Protein AF-0000000077617048 (afdb_homodimer)

Structure (mmCIF, N/CA/C/O backbone):
data_AF-0000000077617048-model_v1
#
loop_
_entity.id
_entity.type
_entity.pdbx_description
1 polymer 'HAT family C-terminal dimerization region'
#
loop_
_atom_site.group_PDB
_atom_site.id
_atom_site.type_symbol
_atom_site.label_atom_id
_atom_site.label_alt_id
_atom_site.label_comp_id
_atom_site.label_asym_id
_atom_site.label_entity_id
_atom_site.label_seq_id
_atom_site.pdbx_PDB_ins_code
_atom_site.Cartn_x
_atom_site.Cartn_y
_atom_site.Cartn_z
_atom_site.occupancy
_atom_site.B_iso_or_equiv
_atom_site.auth_seq_id
_atom_site.auth_comp_id
_atom_site.auth_asym_id
_atom_site.auth_atom_id
_atom_site.pdbx_PDB_model_num
ATOM 1 N N . MET A 1 1 ? -6.98 -63.719 -20.516 1 21.2 1 MET A N 1
ATOM 2 C CA . MET A 1 1 ? -7.555 -62.562 -19.828 1 21.2 1 MET A CA 1
ATOM 3 C C . MET A 1 1 ? -7.117 -62.5 -18.375 1 21.2 1 MET A C 1
ATOM 5 O O . MET A 1 1 ? -7.539 -63.344 -17.562 1 21.2 1 MET A O 1
ATOM 9 N N . VAL A 1 2 ? -5.926 -62.188 -18.203 1 27.78 2 VAL A N 1
ATOM 10 C CA . VAL A 1 2 ? -5.289 -62.406 -16.906 1 27.78 2 VAL A CA 1
ATOM 11 C C . VAL A 1 2 ? -5.996 -61.562 -15.836 1 27.78 2 VAL A C 1
ATOM 13 O O . VAL A 1 2 ? -6.148 -60.375 -15.984 1 27.78 2 VAL A O 1
ATOM 16 N N . SER A 1 3 ? -7.023 -62.188 -15.234 1 29.83 3 SER A N 1
ATOM 17 C CA . SER A 1 3 ? -7.816 -61.625 -14.141 1 29.83 3 SER A CA 1
ATOM 18 C C . SER A 1 3 ? -6.926 -61.062 -13.039 1 29.83 3 SER A C 1
ATOM 20 O O . SER A 1 3 ? -5.906 -61.656 -12.688 1 29.83 3 SER A O 1
ATOM 22 N N . PRO A 1 4 ? -6.859 -59.844 -12.977 1 39.09 4 PRO A N 1
ATOM 23 C CA . PRO A 1 4 ? -6.051 -59.312 -11.875 1 39.09 4 PRO A CA 1
ATOM 24 C C . PRO A 1 4 ? -6.207 -60.125 -10.594 1 39.09 4 PRO A C 1
ATOM 26 O O . PRO A 1 4 ? -7.238 -60.781 -10.383 1 39.09 4 PRO A O 1
ATOM 29 N N . PRO A 1 5 ? -5.113 -60.562 -10.047 1 36.22 5 PRO A N 1
ATOM 30 C CA . PRO A 1 5 ? -5.199 -61.438 -8.859 1 36.22 5 PRO A CA 1
ATOM 31 C C . PRO A 1 5 ? -6.109 -60.844 -7.777 1 36.22 5 PRO A C 1
ATOM 33 O O . PRO A 1 5 ? -6.312 -59.625 -7.723 1 36.22 5 PRO A O 1
ATOM 36 N N . SER A 1 6 ? -6.973 -61.656 -7.129 1 40.34 6 SER A N 1
ATOM 37 C CA . SER A 1 6 ? -7.941 -61.406 -6.074 1 40.34 6 SER A CA 1
ATOM 38 C C . SER A 1 6 ? -7.348 -60.469 -5.004 1 40.34 6 SER A C 1
ATOM 40 O O . SER A 1 6 ? -8.07 -59.719 -4.367 1 40.34 6 SER A O 1
ATOM 42 N N . SER A 1 7 ? -6.059 -60.719 -4.781 1 39.16 7 SER A N 1
ATOM 43 C CA . SER A 1 7 ? -5.402 -59.906 -3.74 1 39.16 7 SER A CA 1
ATOM 44 C C . SER A 1 7 ? -5.391 -58.438 -4.09 1 39.16 7 SER A C 1
ATOM 46 O O . SER A 1 7 ? -5.418 -57.594 -3.201 1 39.16 7 SER A O 1
ATOM 48 N N . PHE A 1 8 ? -5.328 -58.219 -5.367 1 38.06 8 PHE A N 1
ATOM 49 C CA . PHE A 1 8 ? -5.273 -56.875 -5.863 1 38.06 8 PHE A CA 1
ATOM 50 C C . PHE A 1 8 ? -6.613 -56.156 -5.664 1 38.06 8 PHE A C 1
ATOM 52 O O . PHE A 1 8 ? -6.656 -55 -5.227 1 38.06 8 PHE A O 1
ATOM 59 N N . ILE A 1 9 ? -7.648 -56.906 -5.816 1 40.34 9 ILE A N 1
ATOM 60 C CA . ILE A 1 9 ? -8.984 -56.344 -5.656 1 40.34 9 ILE A CA 1
ATOM 61 C C . ILE A 1 9 ? -9.227 -56 -4.188 1 40.34 9 ILE A C 1
ATOM 63 O O . ILE A 1 9 ? -9.758 -54.938 -3.879 1 40.34 9 ILE A O 1
ATOM 67 N N . ASN A 1 10 ? -8.766 -56.812 -3.332 1 40.56 10 ASN A N 1
ATOM 68 C CA . ASN A 1 10 ? -8.969 -56.562 -1.907 1 40.56 10 ASN A CA 1
ATOM 69 C C . ASN A 1 10 ? -8.195 -55.344 -1.436 1 40.56 10 ASN A C 1
ATOM 71 O O . ASN A 1 10 ? -8.688 -54.562 -0.617 1 40.56 10 ASN A O 1
ATOM 75 N N . ALA A 1 11 ? -7.051 -55.188 -2.041 1 38.06 11 ALA A N 1
ATOM 76 C CA . ALA A 1 11 ? -6.238 -54.031 -1.621 1 38.06 11 ALA A CA 1
ATOM 77 C C . ALA A 1 11 ? -6.848 -52.719 -2.1 1 38.06 11 ALA A C 1
ATOM 79 O O . ALA A 1 11 ? -6.855 -51.75 -1.366 1 38.06 11 ALA A O 1
ATOM 80 N N . ILE A 1 12 ? -7.398 -52.812 -3.252 1 40.38 12 ILE A N 1
ATOM 81 C CA . ILE A 1 12 ? -8.031 -51.594 -3.787 1 40.38 12 ILE A CA 1
ATOM 82 C C . ILE A 1 12 ? -9.297 -51.281 -2.988 1 40.38 12 ILE A C 1
ATOM 84 O O . ILE A 1 12 ? -9.547 -50.125 -2.645 1 40.38 12 ILE A O 1
ATOM 88 N N . ASP A 1 13 ? -10.086 -52.312 -2.727 1 38.06 13 ASP A N 1
ATOM 89 C CA . ASP A 1 13 ? -11.281 -52.094 -1.919 1 38.06 13 ASP A CA 1
ATOM 90 C C . ASP A 1 13 ? -10.922 -51.531 -0.548 1 38.06 13 ASP A C 1
ATOM 92 O O . ASP A 1 13 ? -11.609 -50.625 -0.044 1 38.06 13 ASP A O 1
ATOM 96 N N . SER A 1 14 ? -9.844 -52 -0.03 1 37.72 14 SER A N 1
ATOM 97 C CA . SER A 1 14 ? -9.375 -51.5 1.256 1 37.72 14 SER A CA 1
ATOM 98 C C . SER A 1 14 ? -8.891 -50.062 1.139 1 37.72 14 SER A C 1
ATOM 100 O O . SER A 1 14 ? -9.172 -49.25 2.01 1 37.72 14 SER A O 1
ATOM 102 N N . MET A 1 15 ? -8.18 -49.875 0.098 1 35.16 15 MET A N 1
ATOM 103 C CA . MET A 1 15 ? -7.637 -48.531 -0.108 1 35.16 15 MET A CA 1
ATOM 104 C C . MET A 1 15 ? -8.75 -47.562 -0.433 1 35.16 15 MET A C 1
ATOM 106 O O . MET A 1 15 ? -8.742 -46.438 0.061 1 35.16 15 MET A O 1
ATOM 110 N N . LEU A 1 16 ? -9.57 -48 -1.354 1 36.91 16 LEU A N 1
ATOM 111 C CA . LEU A 1 16 ? -10.727 -47.156 -1.643 1 36.91 16 LEU A CA 1
ATOM 112 C C . LEU A 1 16 ? -11.57 -46.938 -0.391 1 36.91 16 LEU A C 1
ATOM 114 O O . LEU A 1 16 ? -12.156 -45.875 -0.205 1 36.91 16 LEU A O 1
ATOM 118 N N . SER A 1 17 ? -11.695 -48 0.33 1 33.28 17 SER A N 1
ATOM 119 C CA . SER A 1 17 ? -12.352 -47.875 1.627 1 33.28 17 SER A CA 1
ATOM 120 C C . SER A 1 17 ? -11.539 -47 2.578 1 33.28 17 SER A C 1
ATOM 122 O O . SER A 1 17 ? -12.102 -46.344 3.459 1 33.28 17 SER A O 1
ATOM 124 N N . ALA A 1 18 ? -10.219 -47.156 2.422 1 32.25 18 ALA A N 1
ATOM 125 C CA . ALA A 1 18 ? -9.328 -46.375 3.305 1 32.25 18 ALA A CA 1
ATOM 126 C C . ALA A 1 18 ? -9.266 -44.906 2.895 1 32.25 18 ALA A C 1
ATOM 128 O O . ALA A 1 18 ? -8.938 -44.062 3.711 1 32.25 18 ALA A O 1
ATOM 129 N N . ARG A 1 19 ? -9.188 -44.719 1.58 1 31.53 19 ARG A N 1
ATOM 130 C CA . ARG A 1 19 ? -9.086 -43.312 1.154 1 31.53 19 ARG A CA 1
ATOM 131 C C . ARG A 1 19 ? -10.266 -42.5 1.671 1 31.53 19 ARG A C 1
ATOM 133 O O . ARG A 1 19 ? -10.328 -41.281 1.446 1 31.53 19 ARG A O 1
ATOM 140 N N . ARG A 1 20 ? -11.258 -43.219 1.871 1 32.5 20 ARG A N 1
ATOM 141 C CA . ARG A 1 20 ? -12.297 -42.375 2.463 1 32.5 20 ARG A CA 1
ATOM 142 C C . ARG A 1 20 ? -11.812 -41.75 3.756 1 32.5 20 ARG A C 1
ATOM 144 O O . ARG A 1 20 ? -12.602 -41.156 4.496 1 32.5 20 ARG A O 1
ATOM 151 N N . THR A 1 21 ? -10.75 -42.406 4.18 1 28.16 21 THR A N 1
ATOM 152 C CA . THR A 1 21 ? -10.453 -41.75 5.445 1 28.16 21 THR A CA 1
ATOM 153 C C . THR A 1 21 ? -9.93 -40.344 5.207 1 28.16 21 THR A C 1
ATOM 155 O O . THR A 1 21 ? -8.867 -40.156 4.605 1 28.16 21 THR A O 1
ATOM 158 N N . PRO A 1 22 ? -10.727 -39.531 4.852 1 29.69 22 PRO A N 1
ATOM 159 C CA . PRO A 1 22 ? -10.414 -38.094 4.859 1 29.69 22 PRO A CA 1
ATOM 160 C C . PRO A 1 22 ? -9.297 -37.75 5.84 1 29.69 22 PRO A C 1
ATOM 162 O O . PRO A 1 22 ? -9.039 -38.5 6.785 1 29.69 22 PRO A O 1
ATOM 165 N N . ASP A 1 23 ? -8.289 -37.094 5.398 1 30.52 23 ASP A N 1
ATOM 166 C CA . ASP A 1 23 ? -7.508 -36.562 6.508 1 30.52 23 ASP A CA 1
ATOM 167 C C . ASP A 1 23 ? -8.328 -36.531 7.793 1 30.52 23 ASP A C 1
ATOM 169 O O . ASP A 1 23 ? -9.422 -35.969 7.82 1 30.52 23 ASP A O 1
ATOM 173 N N . PRO A 1 24 ? -8.312 -37.625 8.492 1 35 24 PRO A N 1
ATOM 174 C CA . PRO A 1 24 ? -9.102 -37.875 9.695 1 35 24 PRO A CA 1
ATOM 175 C C . PRO A 1 24 ? -9.461 -36.594 10.453 1 35 24 PRO A C 1
ATOM 177 O O . PRO A 1 24 ? -10.445 -36.594 11.195 1 35 24 PRO A O 1
ATOM 180 N N . LEU A 1 25 ? -8.477 -35.812 10.57 1 37.59 25 LEU A N 1
ATOM 181 C CA . LEU A 1 25 ? -8.781 -34.625 11.391 1 37.59 25 LEU A CA 1
ATOM 182 C C . LEU A 1 25 ? -9.727 -33.688 10.656 1 37.59 25 LEU A C 1
ATOM 184 O O . LEU A 1 25 ? -10.289 -32.781 11.266 1 37.59 25 LEU A O 1
ATOM 188 N N . GLN A 1 26 ? -9.711 -33.656 9.266 1 43.72 26 GLN A N 1
ATOM 189 C CA . GLN A 1 26 ? -10.609 -32.75 8.57 1 43.72 26 GLN A CA 1
ATOM 190 C C . GLN A 1 26 ? -11.742 -33.5 7.879 1 43.72 26 GLN A C 1
ATOM 192 O O . GLN A 1 26 ? -11.578 -33.969 6.75 1 43.72 26 GLN A O 1
ATOM 197 N N . PHE A 1 27 ? -12.555 -34.156 8.523 1 51.06 27 PHE A N 1
ATOM 198 C CA . PHE A 1 27 ? -13.711 -34.781 7.875 1 51.06 27 PHE A CA 1
ATOM 199 C C . PHE A 1 27 ? -14.844 -33.781 7.738 1 51.06 27 PHE A C 1
ATOM 201 O O . PHE A 1 27 ? -14.945 -32.844 8.531 1 51.06 27 PHE A O 1
ATOM 208 N N . ASP A 1 28 ? -15.484 -33.688 6.684 1 56.53 28 ASP A N 1
ATOM 209 C CA . ASP A 1 28 ? -16.688 -32.875 6.484 1 56.53 28 ASP A CA 1
ATOM 210 C C . ASP A 1 28 ? -17.844 -33.406 7.344 1 56.53 28 ASP A C 1
ATOM 212 O O . ASP A 1 28 ? -18.266 -34.562 7.191 1 56.53 28 ASP A O 1
ATOM 216 N N . ILE A 1 29 ? -18.234 -32.594 8.281 1 67.69 29 ILE A N 1
ATOM 217 C CA . ILE A 1 29 ? -19.297 -32.938 9.234 1 67.69 29 ILE A CA 1
ATOM 218 C C . ILE A 1 29 ? -20.562 -33.281 8.477 1 67.69 29 ILE A C 1
ATOM 220 O O . ILE A 1 29 ? -21.328 -34.156 8.914 1 67.69 29 ILE A O 1
ATOM 224 N N . ASN A 1 30 ? -20.641 -32.781 7.23 1 67.31 30 ASN A N 1
ATOM 225 C CA . ASN A 1 30 ? -21.859 -32.969 6.449 1 67.31 30 ASN A CA 1
ATOM 226 C C . ASN A 1 30 ? -21.969 -34.438 5.98 1 67.31 30 ASN A C 1
ATOM 228 O O . ASN A 1 30 ? -23.078 -34.906 5.672 1 67.31 30 ASN A O 1
ATOM 232 N N . SER A 1 31 ? -20.984 -35.031 5.984 1 71.5 31 SER A N 1
ATOM 233 C CA . SER A 1 31 ? -21 -36.406 5.535 1 71.5 31 SER A CA 1
ATOM 234 C C . SER A 1 31 ? -21.531 -37.344 6.629 1 71.5 31 SER A C 1
ATOM 236 O O . SER A 1 31 ? -21.953 -38.469 6.344 1 71.5 31 SER A O 1
ATOM 238 N N . TYR A 1 32 ? -21.562 -36.812 7.797 1 74.31 32 TYR A N 1
ATOM 239 C CA . TYR A 1 32 ? -21.859 -37.688 8.922 1 74.31 32 TYR A CA 1
ATOM 240 C C . TYR A 1 32 ? -23.094 -37.188 9.672 1 74.31 32 TYR A C 1
ATOM 242 O O . TYR A 1 32 ? -23.75 -37.969 10.375 1 74.31 32 TYR A O 1
ATOM 250 N N . LEU A 1 33 ? -23.312 -35.906 9.484 1 74.5 33 LEU A N 1
ATOM 251 C CA . LEU A 1 33 ? -24.5 -35.312 10.102 1 74.5 33 LEU A CA 1
ATOM 252 C C . LEU A 1 33 ? -25.438 -34.719 9.039 1 74.5 33 LEU A C 1
ATOM 254 O O . LEU A 1 33 ? -24.984 -34.219 8.016 1 74.5 33 LEU A O 1
ATOM 258 N N . SER A 1 34 ? -26.719 -34.969 9.078 1 75.62 34 SER A N 1
ATOM 259 C CA . SER A 1 34 ? -27.734 -34.25 8.297 1 75.62 34 SER A CA 1
ATOM 260 C C . SER A 1 34 ? -28.188 -32.969 9 1 75.62 34 SER A C 1
ATOM 262 O O . SER A 1 34 ? -28.406 -32.969 10.211 1 75.62 34 SER A O 1
ATOM 264 N N . LYS A 1 35 ? -28.281 -31.891 8.289 1 64.31 35 LYS A N 1
ATOM 265 C CA . LYS A 1 35 ? -28.625 -30.594 8.852 1 64.31 35 LYS A CA 1
ATOM 266 C C . LYS A 1 35 ? -30.047 -30.594 9.422 1 64.31 35 LYS A C 1
ATOM 268 O O . LYS A 1 35 ? -31 -30.969 8.734 1 64.31 35 LYS A O 1
ATOM 273 N N . SER A 1 36 ? -30.203 -30.672 10.68 1 63.06 36 SER A N 1
ATOM 274 C CA . SER A 1 36 ? -31.547 -30.578 11.234 1 63.06 36 SER A CA 1
ATOM 275 C C . SER A 1 36 ? -31.766 -29.25 11.945 1 63.06 36 SER A C 1
ATOM 277 O O . SER A 1 36 ? -32.906 -28.844 12.203 1 63.06 36 SER A O 1
ATOM 279 N N . GLY A 1 37 ? -30.594 -28.344 12.258 1 57.47 37 GLY A N 1
ATOM 280 C CA . GLY A 1 37 ? -30.656 -27.078 12.961 1 57.47 37 GLY A CA 1
ATOM 281 C C . GLY A 1 37 ? -29.328 -26.328 12.938 1 57.47 37 GLY A C 1
ATOM 282 O O . GLY A 1 37 ? -28.375 -26.75 12.297 1 57.47 37 GLY A O 1
ATOM 283 N N . VAL A 1 38 ? -29.172 -25.016 13.531 1 61.41 38 VAL A N 1
ATOM 284 C CA . VAL A 1 38 ? -28.062 -24.062 13.453 1 61.41 38 VAL A CA 1
ATOM 285 C C . VAL A 1 38 ? -26.828 -24.656 14.141 1 61.41 38 VAL A C 1
ATOM 287 O O . VAL A 1 38 ? -25.703 -24.453 13.688 1 61.41 38 VAL A O 1
ATOM 290 N N . LYS A 1 39 ? -26.938 -25.5 15.211 1 69.81 39 LYS A N 1
ATOM 291 C CA . LYS A 1 39 ? -25.781 -25.875 16.016 1 69.81 39 LYS A CA 1
ATOM 292 C C . LYS A 1 39 ? -25.719 -27.391 16.203 1 69.81 39 LYS A C 1
ATOM 294 O O . LYS A 1 39 ? -24.766 -27.906 16.781 1 69.81 39 LYS A O 1
ATOM 299 N N . LYS A 1 40 ? -26.719 -28.094 15.633 1 72.44 40 LYS A N 1
ATOM 300 C CA . LYS A 1 40 ? -26.75 -29.547 15.781 1 72.44 40 LYS A CA 1
ATOM 301 C C . LYS A 1 40 ? -27.156 -30.234 14.469 1 72.44 40 LYS A C 1
ATOM 303 O O . LYS A 1 40 ? -27.828 -29.625 13.633 1 72.44 40 LYS A O 1
ATOM 308 N N . GLY A 1 41 ? -26.578 -31.297 14.242 1 77 41 GLY A N 1
ATOM 309 C CA . GLY A 1 41 ? -26.969 -32.188 13.148 1 77 41 GLY A CA 1
ATOM 310 C C . GLY A 1 41 ? -27.375 -33.562 13.617 1 77 41 GLY A C 1
ATOM 311 O O . GLY A 1 41 ? -27.109 -33.938 14.766 1 77 41 GLY A O 1
ATOM 312 N N . LYS A 1 42 ? -28.156 -34.188 12.836 1 81.19 42 LYS A N 1
ATOM 313 C CA . LYS A 1 42 ? -28.547 -35.562 13.109 1 81.19 42 LYS A CA 1
ATOM 314 C C . LYS A 1 42 ? -27.547 -36.562 12.508 1 81.19 42 LYS A C 1
ATOM 316 O O . LYS A 1 42 ? -27.188 -36.438 11.336 1 81.19 42 LYS A O 1
ATOM 321 N N . CYS A 1 43 ? -27.047 -37.438 13.328 1 77.62 43 CYS A N 1
ATOM 322 C CA . CYS A 1 43 ? -26.125 -38.438 12.859 1 77.62 43 CYS A CA 1
ATOM 323 C C . CYS A 1 43 ? -26.766 -39.312 11.789 1 77.62 43 CYS A C 1
ATOM 325 O O . CYS A 1 43 ? -27.859 -39.844 11.984 1 77.62 43 CYS A O 1
ATOM 327 N N . ARG A 1 44 ? -26.141 -39.438 10.773 1 78.25 44 ARG A N 1
ATOM 328 C CA . ARG A 1 44 ? -26.688 -40.188 9.641 1 78.25 44 ARG A CA 1
ATOM 329 C C . ARG A 1 44 ? -26.781 -41.656 9.953 1 78.25 44 ARG A C 1
ATOM 331 O O . ARG A 1 44 ? -27.516 -42.406 9.289 1 78.25 44 ARG A O 1
ATOM 338 N N . VAL A 1 45 ? -26.188 -42.062 10.969 1 79.44 45 VAL A N 1
ATOM 339 C CA . VAL A 1 45 ? -26.203 -43.469 11.344 1 79.44 45 VAL A CA 1
ATOM 340 C C . VAL A 1 45 ? -27.25 -43.719 12.43 1 79.44 45 VAL A C 1
ATOM 342 O O . VAL A 1 45 ? -28.172 -44.531 12.25 1 79.44 45 VAL A O 1
ATOM 345 N N . CYS A 1 46 ? -27.219 -43.094 13.562 1 78.12 46 CYS A N 1
ATOM 346 C CA . CYS A 1 46 ? -28.094 -43.406 14.688 1 78.12 46 CYS A CA 1
ATOM 347 C C . CYS A 1 46 ? -29.203 -42.344 14.797 1 78.12 46 CYS A C 1
ATOM 349 O O . CYS A 1 46 ? -30.078 -42.469 15.656 1 78.12 46 CYS A O 1
ATOM 351 N N . ARG A 1 47 ? -29.234 -41.25 13.953 1 78.88 47 ARG A N 1
ATOM 352 C CA . ARG A 1 47 ? -30.25 -40.219 13.82 1 78.88 47 ARG A CA 1
ATOM 353 C C . ARG A 1 47 ? -30.375 -39.406 15.102 1 78.88 47 ARG A C 1
ATOM 355 O O . ARG A 1 47 ? -31.344 -38.688 15.289 1 78.88 47 ARG A O 1
ATOM 362 N N . ARG A 1 48 ? -29.406 -39.531 16 1 79.94 48 ARG A N 1
ATOM 363 C CA . ARG A 1 48 ? -29.391 -38.719 17.219 1 79.94 48 ARG A CA 1
ATOM 364 C C . ARG A 1 48 ? -28.828 -37.344 16.953 1 79.94 48 ARG A C 1
ATOM 366 O O . ARG A 1 48 ? -28.047 -37.156 16.031 1 79.94 48 ARG A O 1
ATOM 373 N N . ASP A 1 49 ? -29.188 -36.406 17.781 1 80 49 ASP A N 1
ATOM 374 C CA . ASP A 1 49 ? -28.703 -35.031 17.672 1 80 49 ASP A CA 1
ATOM 375 C C . ASP A 1 49 ? -27.281 -34.938 18.188 1 80 49 ASP A C 1
ATOM 377 O O . ASP A 1 49 ? -26.969 -35.344 19.297 1 80 49 ASP A O 1
ATOM 381 N N . VAL A 1 50 ? -26.312 -34.469 17.266 1 78.19 50 VAL A N 1
ATOM 382 C CA . VAL A 1 50 ? -24.906 -34.25 17.578 1 78.19 50 VAL A CA 1
ATOM 383 C C . VAL A 1 50 ? -24.516 -32.812 17.266 1 78.19 50 VAL A C 1
ATOM 385 O O . VAL A 1 50 ? -24.891 -32.281 16.234 1 78.19 50 VAL A O 1
ATOM 388 N N . PRO A 1 51 ? -23.891 -32.156 18.266 1 75.06 51 PRO A N 1
ATOM 389 C CA . PRO A 1 51 ? -23.422 -30.797 17.984 1 75.06 51 PRO A CA 1
ATOM 390 C C . PRO A 1 51 ? -22.516 -30.734 16.75 1 75.06 51 PRO A C 1
ATOM 392 O O . PRO A 1 51 ? -21.719 -31.625 16.516 1 75.06 51 PRO A O 1
ATOM 395 N N . TRP A 1 52 ? -22.719 -29.734 15.945 1 71 52 TRP A N 1
ATOM 396 C CA . TRP A 1 52 ? -22.062 -29.562 14.656 1 71 52 TRP A CA 1
ATOM 397 C C . TRP A 1 52 ? -20.625 -29.109 14.844 1 71 52 TRP A C 1
ATOM 399 O O . TRP A 1 52 ? -20.25 -28.016 14.438 1 71 52 TRP A O 1
ATOM 409 N N . VAL A 1 53 ? -19.891 -29.844 15.672 1 72.06 53 VAL A N 1
ATOM 410 C CA . VAL A 1 53 ? -18.469 -29.688 15.977 1 72.06 53 VAL A CA 1
ATOM 411 C C . VAL A 1 53 ? -17.75 -31 15.742 1 72.06 53 VAL A C 1
ATOM 413 O O . VAL A 1 53 ? -18.219 -32.062 16.141 1 72.06 53 VAL A O 1
ATOM 416 N N . ARG A 1 54 ? -16.656 -31 15.156 1 67.19 54 ARG A N 1
ATOM 417 C CA . ARG A 1 54 ? -15.922 -32.188 14.742 1 67.19 54 ARG A CA 1
ATOM 418 C C . ARG A 1 54 ? -15.578 -33.062 15.945 1 67.19 54 ARG A C 1
ATOM 420 O O . ARG A 1 54 ? -15.734 -34.281 15.891 1 67.19 54 ARG A O 1
ATOM 427 N N . GLU A 1 55 ? -15.117 -32.281 16.984 1 69 55 GLU A N 1
ATOM 428 C CA . GLU A 1 55 ? -14.719 -33 18.188 1 69 55 GLU A CA 1
ATOM 429 C C . GLU A 1 55 ? -15.898 -33.781 18.766 1 69 55 GLU A C 1
ATOM 431 O O . GLU A 1 55 ? -15.742 -34.906 19.234 1 69 55 GLU A O 1
ATOM 436 N N . ARG A 1 56 ? -16.938 -33.219 18.672 1 75 56 ARG A N 1
ATOM 437 C CA . ARG A 1 56 ? -18.141 -33.812 19.234 1 75 56 ARG A CA 1
ATOM 438 C C . ARG A 1 56 ? -18.656 -34.938 18.328 1 75 56 ARG A C 1
ATOM 440 O O . ARG A 1 56 ? -19.188 -35.938 18.828 1 75 56 ARG A O 1
ATOM 447 N N . VAL A 1 57 ? -18.359 -34.812 17.078 1 75.75 57 VAL A N 1
ATOM 448 C CA . VAL A 1 57 ? -18.719 -35.875 16.141 1 75.75 57 VAL A CA 1
ATOM 449 C C . VAL A 1 57 ? -17.844 -37.094 16.359 1 75.75 57 VAL A C 1
ATOM 451 O O . VAL A 1 57 ? -18.328 -38.219 16.422 1 75.75 57 VAL A O 1
ATOM 454 N N . ILE A 1 58 ? -16.625 -36.781 16.562 1 74.19 58 ILE A N 1
ATOM 455 C CA . ILE A 1 58 ? -15.688 -37.844 16.812 1 74.19 58 ILE A CA 1
ATOM 456 C C . ILE A 1 58 ? -16.078 -38.594 18.109 1 74.19 58 ILE A C 1
ATOM 458 O O . ILE A 1 58 ? -16.156 -39.812 18.141 1 74.19 58 ILE A O 1
ATOM 462 N N . SER A 1 59 ? -16.281 -37.781 19.141 1 77.69 59 SER A N 1
ATOM 463 C CA . SER A 1 59 ? -16.656 -38.344 20.438 1 77.69 59 SER A CA 1
ATOM 464 C C . SER A 1 59 ? -17.953 -39.125 20.344 1 77.69 59 SER A C 1
ATOM 466 O O . SER A 1 59 ? -18.078 -40.219 20.953 1 77.69 59 SER A O 1
ATOM 468 N N . HIS A 1 60 ? -18.766 -38.656 19.562 1 79.19 60 HIS A N 1
ATOM 469 C CA . HIS A 1 60 ? -20.062 -39.312 19.375 1 79.19 60 HIS A CA 1
ATOM 470 C C . HIS A 1 60 ? -19.906 -40.625 18.625 1 79.19 60 HIS A C 1
ATOM 472 O O . HIS A 1 60 ? -20.484 -41.656 19.031 1 79.19 60 HIS A O 1
ATOM 478 N N . LYS A 1 61 ? -19.156 -40.594 17.625 1 77.75 61 LYS A N 1
ATOM 479 C CA . LYS A 1 61 ? -19.031 -41.75 16.75 1 77.75 61 LYS A CA 1
ATOM 480 C C . LYS A 1 61 ? -18.234 -42.875 17.438 1 77.75 61 LYS A C 1
ATOM 482 O O . LYS A 1 61 ? -18.453 -44.062 17.156 1 77.75 61 LYS A O 1
ATOM 487 N N . VAL A 1 62 ? -17.328 -42.438 18.375 1 77.62 62 VAL A N 1
ATOM 488 C CA . VAL A 1 62 ? -16.547 -43.406 19.125 1 77.62 62 VAL A CA 1
ATOM 489 C C . VAL A 1 62 ? -17.359 -43.938 20.297 1 77.62 62 VAL A C 1
ATOM 491 O O . VAL A 1 62 ? -17.156 -45.062 20.75 1 77.62 62 VAL A O 1
ATOM 494 N N . SER A 1 63 ? -18.219 -43.125 20.781 1 75.12 63 SER A N 1
ATOM 495 C CA . SER A 1 63 ? -18.984 -43.5 21.969 1 75.12 63 SER A CA 1
ATOM 496 C C . SER A 1 63 ? -20.016 -44.594 21.656 1 75.12 63 SER A C 1
ATOM 498 O O . SER A 1 63 ? -20.359 -44.812 20.484 1 75.12 63 SER A O 1
ATOM 500 N N . ASN A 1 64 ? -20.375 -45.344 22.562 1 72.19 64 ASN A N 1
ATOM 501 C CA . ASN A 1 64 ? -21.359 -46.406 22.438 1 72.19 64 ASN A CA 1
ATOM 502 C C . ASN A 1 64 ? -22.75 -45.844 22.156 1 72.19 64 ASN A C 1
ATOM 504 O O . ASN A 1 64 ? -23.703 -46.594 21.953 1 72.19 64 ASN A O 1
ATOM 508 N N . ASN A 1 65 ? -22.953 -44.594 22.062 1 74.12 65 ASN A N 1
ATOM 509 C CA . ASN A 1 65 ? -24.25 -43.969 21.828 1 74.12 65 ASN A CA 1
ATOM 510 C C . ASN A 1 65 ? -24.594 -43.938 20.328 1 74.12 65 ASN A C 1
ATOM 512 O O . ASN A 1 65 ? -25.734 -43.656 19.969 1 74.12 65 ASN A O 1
ATOM 516 N N . CYS A 1 66 ? -23.625 -43.906 19.422 1 75.25 66 CYS A N 1
ATOM 517 C CA . CYS A 1 66 ? -23.891 -44 17.984 1 75.25 66 CYS A CA 1
ATOM 518 C C . CYS A 1 66 ? -24.188 -45.438 17.562 1 75.25 66 CYS A C 1
ATOM 520 O O . CYS A 1 66 ? -23.297 -46.125 17.109 1 75.25 66 CYS A O 1
ATOM 522 N N . GLU A 1 67 ? -25.422 -45.75 17.797 1 76.81 67 GLU A N 1
ATOM 523 C CA . GLU A 1 67 ? -25.891 -47.094 17.516 1 76.81 67 GLU A CA 1
ATOM 524 C C . GLU A 1 67 ? -26 -47.344 16.016 1 76.81 67 GLU A C 1
ATOM 526 O O . GLU A 1 67 ? -26.562 -46.531 15.289 1 76.81 67 GLU A O 1
ATOM 531 N N . GLY A 1 68 ? -25.406 -48.469 15.414 1 75.06 68 GLY A N 1
ATOM 532 C CA . GLY A 1 68 ? -25.5 -48.875 14.016 1 75.06 68 GLY A CA 1
ATOM 533 C C . GLY A 1 68 ? -24.234 -48.531 13.227 1 75.06 68 GLY A C 1
ATOM 534 O O . GLY A 1 68 ? -24.188 -48.75 12.016 1 75.06 68 GLY A O 1
ATOM 535 N N . ILE A 1 69 ? -23.281 -47.844 13.891 1 74.31 69 ILE A N 1
ATOM 536 C CA . ILE A 1 69 ? -22.031 -47.531 13.203 1 74.31 69 ILE A CA 1
ATOM 537 C C . ILE A 1 69 ? -21.266 -48.812 12.906 1 74.31 69 ILE A C 1
ATOM 539 O O . ILE A 1 69 ? -21.297 -49.75 13.703 1 74.31 69 ILE A O 1
ATOM 543 N N . SER A 1 70 ? -20.859 -48.938 11.703 1 74.19 70 SER A N 1
ATOM 544 C CA . SER A 1 70 ? -20.094 -50.125 11.328 1 74.19 70 SER A CA 1
ATOM 545 C C . SER A 1 70 ? -18.766 -50.188 12.078 1 74.19 70 SER A C 1
ATOM 547 O O . SER A 1 70 ? -18.203 -49.156 12.453 1 74.19 70 SER A O 1
ATOM 549 N N . GLU A 1 71 ? -18.203 -51.281 12.422 1 68.75 71 GLU A N 1
ATOM 550 C CA . GLU A 1 71 ? -16.953 -51.469 13.141 1 68.75 71 GLU A CA 1
ATOM 551 C C . GLU A 1 71 ? -15.797 -50.781 12.438 1 68.75 71 GLU A C 1
ATOM 553 O O . GLU A 1 71 ? -14.906 -50.219 13.086 1 68.75 71 GLU A O 1
ATOM 558 N N . ASN A 1 72 ? -15.922 -50.75 11.227 1 63.44 72 ASN A N 1
ATOM 559 C CA . ASN A 1 72 ? -14.875 -50.094 10.453 1 63.44 72 ASN A CA 1
ATOM 560 C C . ASN A 1 72 ? -14.922 -48.562 10.617 1 63.44 72 ASN A C 1
ATOM 562 O O . ASN A 1 72 ? -13.883 -47.906 10.766 1 63.44 72 ASN A O 1
ATOM 566 N N . GLU A 1 73 ? -16.109 -48.031 10.531 1 70.56 73 GLU A N 1
ATOM 567 C CA . GLU A 1 73 ? -16.25 -46.594 10.758 1 70.56 73 GLU A CA 1
ATOM 568 C C . GLU A 1 73 ? -15.891 -46.219 12.195 1 70.56 73 GLU A C 1
ATOM 570 O O . GLU A 1 73 ? -15.25 -45.188 12.438 1 70.56 73 GLU A O 1
ATOM 575 N N . LYS A 1 74 ? -16.234 -47.031 13 1 73.69 74 LYS A N 1
ATOM 576 C CA . LYS A 1 74 ? -15.875 -46.844 14.406 1 73.69 74 LYS A CA 1
ATOM 577 C C . LYS A 1 74 ? -14.367 -46.875 14.602 1 73.69 74 LYS A C 1
ATOM 579 O O . LYS A 1 74 ? -13.797 -46.094 15.352 1 73.69 74 LYS A O 1
ATOM 584 N N . GLY A 1 75 ? -13.789 -47.844 14.07 1 67.06 75 GLY A N 1
ATOM 585 C CA . GLY A 1 75 ? -12.336 -47.938 14.094 1 67.06 75 GLY A CA 1
ATOM 586 C C . GLY A 1 75 ? -11.656 -46.688 13.531 1 67.06 75 GLY A C 1
ATOM 587 O O . GLY A 1 75 ? -10.68 -46.219 14.094 1 67.06 75 GLY A O 1
ATOM 588 N N . LEU A 1 76 ? -12.203 -46.094 12.57 1 67 76 LEU A N 1
ATOM 589 C CA . LEU A 1 76 ? -11.664 -44.906 11.969 1 67 76 LEU A CA 1
ATOM 590 C C . LEU A 1 76 ? -11.758 -43.719 12.938 1 67 76 LEU A C 1
ATOM 592 O O . LEU A 1 76 ? -10.797 -42.969 13.102 1 67 76 LEU A O 1
ATOM 596 N N . PHE A 1 77 ? -12.906 -43.625 13.531 1 72.06 77 PHE A N 1
ATOM 597 C CA . PHE A 1 77 ? -13.078 -42.5 14.469 1 72.06 77 PHE A CA 1
ATOM 598 C C . PHE A 1 77 ? -12.336 -42.781 15.773 1 72.06 77 PHE A C 1
ATOM 600 O O . PHE A 1 77 ? -11.883 -41.875 16.453 1 72.06 77 PHE A O 1
ATOM 607 N N . MET A 1 78 ? -12.086 -44.125 16.047 1 68.75 78 MET A N 1
ATOM 608 C CA . MET A 1 78 ? -11.211 -44.469 17.172 1 68.75 78 MET A CA 1
ATOM 609 C C . MET A 1 78 ? -9.758 -44.125 16.844 1 68.75 78 MET A C 1
ATOM 611 O O . MET A 1 78 ? -9.031 -43.625 17.719 1 68.75 78 MET A O 1
ATOM 615 N N . ASP A 1 79 ? -9.336 -44.344 15.766 1 58.75 79 ASP A N 1
ATOM 616 C CA . ASP A 1 79 ? -7.996 -43.969 15.32 1 58.75 79 ASP A CA 1
ATOM 617 C C . ASP A 1 79 ? -7.84 -42.469 15.289 1 58.75 79 ASP A C 1
ATOM 619 O O . ASP A 1 79 ? -6.801 -41.938 15.68 1 58.75 79 ASP A O 1
ATOM 623 N N . LEU A 1 80 ? -8.875 -41.875 14.883 1 59.56 80 LEU A N 1
ATOM 624 C CA . LEU A 1 80 ? -8.867 -40.406 14.898 1 59.56 80 LEU A CA 1
ATOM 625 C C . LEU A 1 80 ? -8.828 -39.875 16.328 1 59.56 80 LEU A C 1
ATOM 627 O O . LEU A 1 80 ? -8.148 -38.906 16.609 1 59.56 80 LEU A O 1
ATOM 631 N N . LYS A 1 81 ? -9.594 -40.625 17.062 1 60.53 81 LYS A N 1
ATOM 632 C CA . LYS A 1 81 ? -9.531 -40.344 18.484 1 60.53 81 LYS A CA 1
ATOM 633 C C . LYS A 1 81 ? -8.164 -40.688 19.062 1 60.53 81 LYS A C 1
ATOM 635 O O . LYS A 1 81 ? -7.609 -39.938 19.875 1 60.53 81 LYS A O 1
ATOM 640 N N . HIS A 1 82 ? -7.637 -41.906 18.703 1 53.44 82 HIS A N 1
ATOM 641 C CA . HIS A 1 82 ? -6.328 -42.344 19.172 1 53.44 82 HIS A CA 1
ATOM 642 C C . HIS A 1 82 ? -5.215 -41.5 18.562 1 53.44 82 HIS A C 1
ATOM 644 O O . HIS A 1 82 ? -4.215 -41.219 19.234 1 53.44 82 HIS A O 1
ATOM 650 N N . LEU A 1 83 ? -5.242 -41.406 17.297 1 43.03 83 LEU A N 1
ATOM 651 C CA . LEU A 1 83 ? -4.234 -40.531 16.703 1 43.03 83 LEU A CA 1
ATOM 652 C C . LEU A 1 83 ? -4.23 -39.156 17.359 1 43.03 83 LEU A C 1
ATOM 654 O O . LEU A 1 83 ? -3.174 -38.531 17.516 1 43.03 83 LEU A O 1
ATOM 658 N N . ARG A 1 84 ? -5.348 -38.812 17.625 1 39.44 84 ARG A N 1
ATOM 659 C CA . ARG A 1 84 ? -5.375 -37.656 18.531 1 39.44 84 ARG A CA 1
ATOM 660 C C . ARG A 1 84 ? -4.965 -38.062 19.938 1 39.44 84 ARG A C 1
ATOM 662 O O . ARG A 1 84 ? -4.324 -37.281 20.641 1 39.44 84 ARG A O 1
ATOM 669 N N . ALA A 1 85 ? -5.52 -39.25 20.297 1 36.16 85 ALA A N 1
ATOM 670 C CA . ALA A 1 85 ? -5.066 -39.812 21.578 1 36.16 85 ALA A CA 1
ATOM 671 C C . ALA A 1 85 ? -3.602 -40.219 21.5 1 36.16 85 ALA A C 1
ATOM 673 O O . ALA A 1 85 ? -2.895 -40.188 22.516 1 36.16 85 ALA A O 1
ATOM 674 N N . GLY A 1 86 ? -3.201 -40.906 20.375 1 33.03 86 GLY A N 1
ATOM 675 C CA . GLY A 1 86 ? -1.79 -41.25 20.344 1 33.03 86 GLY A CA 1
ATOM 676 C C . GLY A 1 86 ? -0.878 -40.062 20.469 1 33.03 86 GLY A C 1
ATOM 677 O O . GLY A 1 86 ? 0.347 -40.188 20.438 1 33.03 86 GLY A O 1
ATOM 678 N N . ARG A 1 87 ? -1.179 -38.938 20.062 1 30.66 87 ARG A N 1
ATOM 679 C CA . ARG A 1 87 ? -0.244 -38 20.719 1 30.66 87 ARG A CA 1
ATOM 680 C C . ARG A 1 87 ? -0.111 -38.344 22.203 1 30.66 87 ARG A C 1
ATOM 682 O O . ARG A 1 87 ? 0.986 -38.25 22.766 1 30.66 87 ARG A O 1
ATOM 689 N N . VAL A 1 88 ? -1.084 -38.562 23.031 1 26.78 88 VAL A N 1
ATOM 690 C CA . VAL A 1 88 ? -0.763 -38.969 24.406 1 26.78 88 VAL A CA 1
ATOM 691 C C . VAL A 1 88 ? -0.833 -40.5 24.516 1 26.78 88 VAL A C 1
ATOM 693 O O . VAL A 1 88 ? -1.499 -41.031 25.406 1 26.78 88 VAL A O 1
ATOM 696 N N . VAL A 1 89 ? -0.961 -41.312 23.531 1 24.41 89 VAL A N 1
ATOM 697 C CA . VAL A 1 89 ? -1.012 -42.656 24.047 1 24.41 89 VAL A CA 1
ATOM 698 C C . VAL A 1 89 ? 0.309 -43 24.734 1 24.41 89 VAL A C 1
ATOM 700 O O . VAL A 1 89 ? 1.351 -43.094 24.078 1 24.41 89 VAL A O 1
ATOM 703 N N . VAL A 1 90 ? 0.595 -42.719 25.938 1 23.77 90 VAL A N 1
ATOM 704 C CA . VAL A 1 90 ? 1.165 -43.562 26.969 1 23.77 90 VAL A CA 1
ATOM 705 C C . VAL A 1 90 ? 0.536 -44.969 26.906 1 23.77 90 VAL A C 1
ATOM 707 O O . VAL A 1 90 ? -0.689 -45.094 26.922 1 23.77 90 VAL A O 1
ATOM 710 N N . SER A 1 91 ? 1.164 -45.875 26.047 1 20.75 91 SER A N 1
ATOM 711 C CA . SER A 1 91 ? 1.007 -47.344 26.188 1 20.75 91 SER A CA 1
ATOM 712 C C . SER A 1 91 ? 0.679 -47.719 27.625 1 20.75 91 SER A C 1
ATOM 714 O O . SER A 1 91 ? 1.4 -47.344 28.547 1 20.75 91 SER A O 1
ATOM 716 N N . VAL A 1 92 ? -0.512 -47.906 27.938 1 21.73 92 VAL A N 1
ATOM 717 C CA . VAL A 1 92 ? -1.022 -48.594 29.125 1 21.73 92 VAL A CA 1
ATOM 718 C C . VAL A 1 92 ? -0.53 -50.031 29.125 1 21.73 92 VAL A C 1
ATOM 720 O O . VAL A 1 92 ? -0.998 -50.875 28.344 1 21.73 92 VAL A O 1
ATOM 723 N N . GLY A 1 93 ? 0.831 -50.406 28.922 1 20.39 93 GLY A N 1
ATOM 724 C CA . GLY A 1 93 ? 1.308 -51.719 29.344 1 20.39 93 GLY A CA 1
ATOM 725 C C . GLY A 1 93 ? 0.602 -52.219 30.578 1 20.39 93 GLY A C 1
ATOM 726 O O . GLY A 1 93 ? -0.013 -51.469 31.312 1 20.39 93 GLY A O 1
ATOM 727 N N . THR A 1 94 ? 0.164 -53.469 30.5 1 20.11 94 THR A N 1
ATOM 728 C CA . THR A 1 94 ? -0.256 -54.312 31.625 1 20.11 94 THR A CA 1
ATOM 729 C C . THR A 1 94 ? 0.631 -54.062 32.844 1 20.11 94 THR A C 1
ATOM 731 O O . THR A 1 94 ? 1.818 -53.781 32.688 1 20.11 94 THR A O 1
ATOM 734 N N . LYS A 1 95 ? 0.002 -53.938 33.938 1 21.92 95 LYS A N 1
ATOM 735 C CA . LYS A 1 95 ? 0.551 -54.062 35.281 1 21.92 95 LYS A CA 1
ATOM 736 C C . LYS A 1 95 ? 1.264 -55.406 35.438 1 21.92 95 LYS A C 1
ATOM 738 O O . LYS A 1 95 ? 0.618 -56.438 35.625 1 21.92 95 LYS A O 1
ATOM 743 N N . ARG A 1 96 ? 2.113 -55.844 34.531 1 19.23 96 ARG A N 1
ATOM 744 C CA . ARG A 1 96 ? 2.799 -56.938 35.219 1 19.23 96 ARG A CA 1
ATOM 745 C C . ARG A 1 96 ? 3.211 -56.562 36.625 1 19.23 96 ARG A C 1
ATOM 747 O O . ARG A 1 96 ? 3.799 -55.5 36.812 1 19.23 96 ARG A O 1
ATOM 754 N N . ALA A 1 97 ? 2.543 -57.25 37.719 1 21.17 97 ALA A N 1
ATOM 755 C CA . ALA A 1 97 ? 2.631 -57.281 39.188 1 21.17 97 ALA A CA 1
ATOM 756 C C . ALA A 1 97 ? 4.078 -57.438 39.625 1 21.17 97 ALA A C 1
ATOM 758 O O . ALA A 1 97 ? 4.344 -57.688 40.812 1 21.17 97 ALA A O 1
ATOM 759 N N . THR A 1 98 ? 5.062 -57.344 38.75 1 19.95 98 THR A N 1
ATOM 760 C CA . THR A 1 98 ? 6.277 -57.844 39.375 1 19.95 98 THR A CA 1
ATOM 761 C C . THR A 1 98 ? 6.465 -57.156 40.75 1 19.95 98 THR A C 1
ATOM 763 O O . THR A 1 98 ? 6.188 -55.969 40.906 1 19.95 98 THR A O 1
ATOM 766 N N . THR A 1 99 ? 6.508 -58.031 41.875 1 20.69 99 THR A N 1
ATOM 767 C CA . THR A 1 99 ? 6.801 -58 43.281 1 20.69 99 THR A CA 1
ATOM 768 C C . THR A 1 99 ? 8.086 -57.25 43.562 1 20.69 99 THR A C 1
ATOM 770 O O . THR A 1 99 ? 8.57 -57.219 44.688 1 20.69 99 THR A O 1
ATOM 773 N N . HIS A 1 100 ? 8.445 -56.406 42.719 1 21.81 100 HIS A N 1
ATOM 774 C CA . HIS A 1 100 ? 9.742 -55.938 43.219 1 21.81 100 HIS A CA 1
ATOM 775 C C . HIS A 1 100 ? 9.68 -55.562 44.688 1 21.81 100 HIS A C 1
ATOM 777 O O . HIS A 1 100 ? 8.727 -54.906 45.125 1 21.81 100 HIS A O 1
ATOM 783 N N . VAL A 1 101 ? 10.188 -56.5 45.5 1 20.88 101 VAL A N 1
ATOM 784 C CA . VAL A 1 101 ? 10.586 -56.438 46.906 1 20.88 101 VAL A CA 1
ATOM 785 C C . VAL A 1 101 ? 11.164 -55.031 47.219 1 20.88 101 VAL A C 1
ATOM 787 O O . VAL A 1 101 ? 12.031 -54.562 46.469 1 20.88 101 VAL A O 1
ATOM 790 N N . CYS A 1 102 ? 10.32 -54.312 47.812 1 21.55 102 CYS A N 1
ATOM 791 C CA . CYS A 1 102 ? 10.5 -53 48.438 1 21.55 102 CYS A CA 1
ATOM 792 C C . CYS A 1 102 ? 11.742 -52.969 49.312 1 21.55 102 CYS A C 1
ATOM 794 O O . CYS A 1 102 ? 11.727 -53.469 50.438 1 21.55 102 CYS A O 1
ATOM 796 N N . PRO A 1 103 ? 12.914 -53.562 48.75 1 21.48 103 PRO A N 1
ATOM 797 C CA . PRO A 1 103 ? 13.812 -53.594 49.906 1 21.48 103 PRO A CA 1
ATOM 798 C C . PRO A 1 103 ? 13.82 -52.281 50.688 1 21.48 103 PRO A C 1
ATOM 800 O O . PRO A 1 103 ? 13.539 -51.219 50.094 1 21.48 103 PRO A O 1
ATOM 803 N N . ALA A 1 104 ? 13.742 -52.375 52.125 1 21.47 104 ALA A N 1
ATOM 804 C CA . ALA A 1 104 ? 13.656 -51.438 53.25 1 21.47 104 ALA A CA 1
ATOM 805 C C . ALA A 1 104 ? 14.82 -50.469 53.25 1 21.47 104 ALA A C 1
ATOM 807 O O . ALA A 1 104 ? 14.969 -49.656 54.156 1 21.47 104 ALA A O 1
ATOM 808 N N . SER A 1 105 ? 15.758 -50.719 52.281 1 22.55 105 SER A N 1
ATOM 809 C CA . SER A 1 105 ? 16.953 -50.188 52.906 1 22.55 105 SER A CA 1
ATOM 810 C C . SER A 1 105 ? 16.75 -48.75 53.344 1 22.55 105 SER A C 1
ATOM 812 O O . SER A 1 105 ? 16 -48 52.719 1 22.55 105 SER A O 1
ATOM 814 N N . PRO A 1 106 ? 17.141 -48.406 54.656 1 23.28 106 PRO A N 1
ATOM 815 C CA . PRO A 1 106 ? 16.953 -47.219 55.531 1 23.28 106 PRO A CA 1
ATOM 816 C C . PRO A 1 106 ? 17.359 -45.938 54.875 1 23.28 106 PRO A C 1
ATOM 818 O O . PRO A 1 106 ? 17.516 -44.906 55.531 1 23.28 106 PRO A O 1
ATOM 821 N N . HIS A 1 107 ? 17.531 -46.094 53.625 1 22.69 107 HIS A N 1
ATOM 822 C CA . HIS A 1 107 ? 18.344 -44.969 53.188 1 22.69 107 HIS A CA 1
ATOM 823 C C . HIS A 1 107 ? 17.766 -43.656 53.688 1 22.69 107 HIS A C 1
ATOM 825 O O . HIS A 1 107 ? 16.562 -43.406 53.562 1 22.69 107 HIS A O 1
ATOM 831 N N . LYS A 1 108 ? 18.375 -42.969 54.719 1 21.91 108 LYS A N 1
ATOM 832 C CA . LYS A 1 108 ? 18.156 -41.656 55.344 1 21.91 108 LYS A CA 1
ATOM 833 C C . LYS A 1 108 ? 17.672 -40.656 54.312 1 21.91 108 LYS A C 1
ATOM 835 O O . LYS A 1 108 ? 18.188 -40.594 53.219 1 21.91 108 LYS A O 1
ATOM 840 N N . LYS A 1 109 ? 16.422 -40.312 54.438 1 23.81 109 LYS A N 1
ATOM 841 C CA . LYS A 1 109 ? 15.531 -39.281 53.906 1 23.81 109 LYS A CA 1
ATOM 842 C C . LYS A 1 109 ? 16.25 -37.969 53.75 1 23.81 109 LYS A C 1
ATOM 844 O O . LYS A 1 109 ? 16.297 -37.156 54.688 1 23.81 109 LYS A O 1
ATOM 849 N N . ARG A 1 110 ? 17.578 -38.062 53.5 1 22.66 110 ARG A N 1
ATOM 850 C CA . ARG A 1 110 ? 18.219 -36.75 53.469 1 22.66 110 ARG A CA 1
ATOM 851 C C . ARG A 1 110 ? 17.312 -35.719 52.781 1 22.66 110 ARG A C 1
ATOM 853 O O . ARG A 1 110 ? 17.031 -35.844 51.594 1 22.66 110 ARG A O 1
ATOM 860 N N . LEU A 1 111 ? 16.344 -35.281 53.438 1 24.02 111 LEU A N 1
ATOM 861 C CA . LEU A 1 111 ? 15.445 -34.125 53.375 1 24.02 111 LEU A CA 1
ATOM 862 C C . LEU A 1 111 ? 16.188 -32.875 52.875 1 24.02 111 LEU A C 1
ATOM 864 O O . LEU A 1 111 ? 16.969 -32.281 53.594 1 24.02 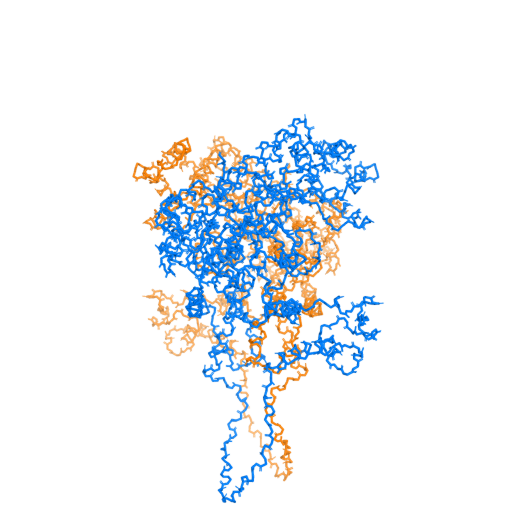111 LEU A O 1
ATOM 868 N N . PHE A 1 112 ? 16.969 -33.094 51.844 1 22.45 112 PHE A N 1
ATOM 869 C CA . PHE A 1 112 ? 17.781 -31.953 51.438 1 22.45 112 PHE A CA 1
ATOM 870 C C . PHE A 1 112 ? 17.016 -30.656 51.594 1 22.45 112 PHE A C 1
ATOM 872 O O . PHE A 1 112 ? 15.828 -30.578 51.281 1 22.45 112 PHE A O 1
ATOM 879 N N . LEU A 1 113 ? 17.25 -29.859 52.656 1 22.84 113 LEU A N 1
ATOM 880 C CA . LEU A 1 113 ? 17.094 -28.453 52.938 1 22.84 113 LEU A CA 1
ATOM 881 C C . LEU A 1 113 ? 17.219 -27.609 51.688 1 22.84 113 LEU A C 1
ATOM 883 O O . LEU A 1 113 ? 18.312 -27.219 51.281 1 22.84 113 LEU A O 1
ATOM 887 N N . GLN A 1 114 ? 17 -28.109 50.594 1 27.8 114 GLN A N 1
ATOM 888 C CA . GLN A 1 114 ? 17.078 -27.156 49.5 1 27.8 114 GLN A CA 1
ATOM 889 C C . GLN A 1 114 ? 16.391 -25.844 49.844 1 27.8 114 GLN A C 1
ATOM 891 O O . GLN A 1 114 ? 15.18 -25.812 50.062 1 27.8 114 GLN A O 1
ATOM 896 N N . THR A 1 115 ? 16.906 -24.969 50.719 1 26.05 115 THR A N 1
ATOM 897 C CA . THR A 1 115 ? 16.719 -23.75 51.5 1 26.05 115 THR A CA 1
ATOM 898 C C . THR A 1 115 ? 15.836 -22.766 50.75 1 26.05 115 THR A C 1
ATOM 900 O O . THR A 1 115 ? 15.703 -22.844 49.531 1 26.05 115 THR A O 1
ATOM 903 N N . THR A 1 116 ? 15.242 -21.672 51.438 1 27.84 116 THR A N 1
ATOM 904 C CA . THR A 1 116 ? 14.367 -20.5 51.344 1 27.84 116 THR A CA 1
ATOM 905 C C . THR A 1 116 ? 14.742 -19.625 50.156 1 27.84 116 THR A C 1
ATOM 907 O O . THR A 1 116 ? 14.359 -18.453 50.125 1 27.84 116 THR A O 1
ATOM 910 N N . ALA A 1 117 ? 15.906 -19.703 49.625 1 29.11 117 ALA A N 1
ATOM 911 C CA . ALA A 1 117 ? 16.219 -18.844 48.469 1 29.11 117 ALA A CA 1
ATOM 912 C C . ALA A 1 117 ? 15.039 -18.734 47.531 1 29.11 117 ALA A C 1
ATOM 914 O O . ALA A 1 117 ? 14.789 -19.656 46.719 1 29.11 117 ALA A O 1
ATOM 915 N N . ASN A 1 118 ? 13.75 -18.625 47.75 1 29.89 118 ASN A N 1
ATOM 916 C CA . ASN A 1 118 ? 12.359 -18.266 47.531 1 29.89 118 ASN A CA 1
ATOM 917 C C . ASN A 1 118 ? 12.18 -17.547 46.188 1 29.89 118 ASN A C 1
ATOM 919 O O . ASN A 1 118 ? 13.148 -17.094 45.594 1 29.89 118 ASN A O 1
ATOM 923 N N . PHE A 1 119 ? 10.852 -16.75 45.781 1 33.44 119 PHE A N 1
ATOM 924 C CA . PHE A 1 119 ? 10.016 -16.453 44.594 1 33.44 119 PHE A CA 1
ATOM 925 C C . PHE A 1 119 ? 10.758 -15.578 43.594 1 33.44 119 PHE A C 1
ATOM 927 O O . PHE A 1 119 ? 10.305 -14.477 43.281 1 33.44 119 PHE A O 1
ATOM 934 N N . LEU A 1 120 ? 11.773 -15.281 43.562 1 40.53 120 LEU A N 1
ATOM 935 C CA . LEU A 1 120 ? 12.477 -14.359 42.688 1 40.53 120 LEU A CA 1
ATOM 936 C C . LEU A 1 120 ? 12.391 -14.82 41.219 1 40.53 120 LEU A C 1
ATOM 938 O O . LEU A 1 120 ? 12.719 -15.969 40.938 1 40.53 120 LEU A O 1
ATOM 942 N N . ASP A 1 121 ? 11.352 -14.406 40.5 1 56.38 121 ASP A N 1
ATOM 943 C CA . ASP A 1 121 ? 11.242 -14.594 39.062 1 56.38 121 ASP A CA 1
ATOM 944 C C . ASP A 1 121 ? 12.625 -14.625 38.406 1 56.38 121 ASP A C 1
ATOM 946 O O . ASP A 1 121 ? 13.234 -13.578 38.156 1 56.38 121 ASP A O 1
ATOM 950 N N . ALA A 1 122 ? 13.516 -15.703 38.719 1 69.12 122 ALA A N 1
ATOM 951 C CA . ALA A 1 122 ? 14.805 -15.805 38.031 1 69.12 122 ALA A CA 1
ATOM 952 C C . ALA A 1 122 ? 14.68 -16.656 36.781 1 69.12 122 ALA A C 1
ATOM 954 O O . ALA A 1 122 ? 13.992 -17.672 36.75 1 69.12 122 ALA A O 1
ATOM 955 N N . ILE A 1 123 ? 15.117 -16.266 35.688 1 79.31 123 ILE A N 1
ATOM 956 C CA . ILE A 1 123 ? 15.078 -16.969 34.438 1 79.31 123 ILE A CA 1
ATOM 957 C C . ILE A 1 123 ? 16.469 -17.516 34.094 1 79.31 123 ILE A C 1
ATOM 959 O O . ILE A 1 123 ? 17.469 -16.797 34.25 1 79.31 123 ILE A O 1
ATOM 963 N N . SER A 1 124 ? 16.594 -18.859 33.969 1 81.56 124 SER A N 1
ATOM 964 C CA . SER A 1 124 ? 17.844 -19.453 33.531 1 81.56 124 SER A CA 1
ATOM 965 C C . SER A 1 124 ? 18.25 -18.969 32.125 1 81.56 124 SER A C 1
ATOM 967 O O . SER A 1 124 ? 17.406 -18.469 31.391 1 81.56 124 SER A O 1
ATOM 969 N N . LYS A 1 125 ? 19.578 -19.094 31.953 1 84.88 125 LYS A N 1
ATOM 970 C CA . LYS A 1 125 ? 20.078 -18.688 30.641 1 84.88 125 LYS A CA 1
ATOM 971 C C . LYS A 1 125 ? 19.469 -19.547 29.531 1 84.88 125 LYS A C 1
ATOM 973 O O . LYS A 1 125 ? 19.156 -19.031 28.453 1 84.88 125 LYS A O 1
ATOM 978 N N . ALA A 1 126 ? 19.344 -20.766 29.812 1 85.19 126 ALA A N 1
ATOM 979 C CA . ALA A 1 126 ? 18.766 -21.672 28.812 1 85.19 126 ALA A CA 1
ATOM 980 C C . ALA A 1 126 ? 17.297 -21.312 28.547 1 85.19 126 ALA A C 1
ATOM 982 O O . ALA A 1 126 ? 16.859 -21.297 27.391 1 85.19 126 ALA A O 1
ATOM 983 N N . ASP A 1 127 ? 16.625 -21.047 29.625 1 86.75 127 ASP A N 1
ATOM 984 C CA . ASP A 1 127 ? 15.219 -20.656 29.453 1 86.75 127 ASP A CA 1
ATOM 985 C C . ASP A 1 127 ? 15.102 -19.344 28.703 1 86.75 127 ASP A C 1
ATOM 987 O O . ASP A 1 127 ? 14.203 -19.172 27.875 1 86.75 127 ASP A O 1
ATOM 991 N N . ALA A 1 128 ? 15.977 -18.516 29.047 1 91.06 128 ALA A N 1
ATOM 992 C CA . ALA A 1 128 ? 15.984 -17.219 28.375 1 91.06 128 ALA A CA 1
ATOM 993 C C . ALA A 1 128 ? 16.234 -17.375 26.891 1 91.06 128 ALA A C 1
ATOM 995 O O . ALA A 1 128 ? 15.594 -16.703 26.062 1 91.06 128 ALA A O 1
ATOM 996 N N . ALA A 1 129 ? 17.094 -18.25 26.609 1 91.06 129 ALA A N 1
ATOM 997 C CA . ALA A 1 129 ? 17.422 -18.484 25.203 1 91.06 129 ALA A CA 1
ATOM 998 C C . ALA A 1 129 ? 16.219 -19.078 24.469 1 91.06 129 ALA A C 1
ATOM 1000 O O . ALA A 1 129 ? 15.984 -18.75 23.297 1 91.06 129 ALA A O 1
ATOM 1001 N N . HIS A 1 130 ? 15.523 -19.906 25.125 1 91.19 130 HIS A N 1
ATOM 1002 C CA . HIS A 1 130 ? 14.344 -20.5 24.531 1 91.19 130 HIS A CA 1
ATOM 1003 C C . HIS A 1 130 ? 13.258 -19.453 24.281 1 91.19 130 HIS A C 1
ATOM 1005 O O . HIS A 1 130 ? 12.57 -19.5 23.25 1 91.19 130 HIS A O 1
ATOM 1011 N N . ILE A 1 131 ? 13.141 -18.609 25.234 1 93.5 131 ILE A N 1
ATOM 1012 C CA . ILE A 1 131 ? 12.141 -17.562 25.078 1 93.5 131 ILE A CA 1
ATOM 1013 C C . ILE A 1 131 ? 12.555 -16.625 23.953 1 93.5 131 ILE A C 1
ATOM 1015 O O . ILE A 1 131 ? 11.719 -16.203 23.141 1 93.5 131 ILE A O 1
ATOM 1019 N N . ASP A 1 132 ? 13.797 -16.359 23.875 1 94.62 132 ASP A N 1
ATOM 1020 C CA . ASP A 1 132 ? 14.305 -15.508 22.797 1 94.62 132 ASP A CA 1
ATOM 1021 C C . ASP A 1 132 ? 13.984 -16.094 21.438 1 94.62 132 ASP A C 1
ATOM 1023 O O . ASP A 1 132 ? 13.547 -15.383 20.531 1 94.62 132 ASP A O 1
ATOM 1027 N N . ALA A 1 133 ? 14.219 -17.312 21.375 1 91.75 133 ALA A N 1
ATOM 1028 C CA . ALA A 1 133 ? 13.969 -18.016 20.109 1 91.75 133 ALA A CA 1
ATOM 1029 C C . ALA A 1 133 ? 12.484 -17.984 19.766 1 91.75 133 ALA A C 1
ATOM 1031 O O . ALA A 1 133 ? 12.109 -17.875 18.594 1 91.75 133 ALA A O 1
ATOM 1032 N N . ALA A 1 134 ? 11.719 -18.125 20.766 1 92.62 134 ALA A N 1
ATOM 1033 C CA . ALA A 1 134 ? 10.273 -18.125 20.547 1 92.62 134 ALA A CA 1
ATOM 1034 C C . ALA A 1 134 ? 9.789 -16.734 20.109 1 92.62 134 ALA A C 1
ATOM 1036 O O . ALA A 1 134 ? 8.914 -16.625 19.25 1 92.62 134 ALA A O 1
ATOM 1037 N N . ILE A 1 135 ? 10.289 -15.734 20.703 1 94.56 135 ILE A N 1
ATOM 1038 C CA . ILE A 1 135 ? 9.938 -14.367 20.328 1 94.56 135 ILE A CA 1
ATOM 1039 C C . ILE A 1 135 ? 10.383 -14.086 18.891 1 94.56 135 ILE A C 1
ATOM 1041 O O . ILE A 1 135 ? 9.641 -13.477 18.125 1 94.56 135 ILE A O 1
ATOM 1045 N N . ALA A 1 136 ? 11.562 -14.492 18.578 1 94.12 136 ALA A N 1
ATOM 1046 C CA . ALA A 1 136 ? 12.047 -14.344 17.203 1 94.12 136 ALA A CA 1
ATOM 1047 C C . ALA A 1 136 ? 11.125 -15.062 16.219 1 94.12 136 ALA A C 1
ATOM 1049 O O . ALA A 1 136 ? 10.789 -14.516 15.164 1 94.12 136 ALA A O 1
ATOM 1050 N N . ASP A 1 137 ? 10.758 -16.172 16.609 1 91.56 137 ASP A N 1
ATOM 1051 C CA . ASP A 1 137 ? 9.867 -16.969 15.758 1 91.56 137 ASP A CA 1
ATOM 1052 C C . ASP A 1 137 ? 8.531 -16.266 15.562 1 91.56 137 ASP A C 1
ATOM 1054 O O . ASP A 1 137 ? 7.938 -16.344 14.484 1 91.56 137 ASP A O 1
ATOM 1058 N N . LEU A 1 138 ? 8.07 -15.672 16.609 1 92.75 138 LEU A N 1
ATOM 1059 C CA . LEU A 1 138 ? 6.832 -14.898 16.516 1 92.75 138 LEU A CA 1
ATOM 1060 C C . LEU A 1 138 ? 6.949 -13.82 15.453 1 92.75 138 LEU A C 1
ATOM 1062 O O . LEU A 1 138 ? 6.051 -13.656 14.625 1 92.75 138 LEU A O 1
ATOM 1066 N N . VAL A 1 139 ? 8.031 -13.125 15.445 1 93.25 139 VAL A N 1
ATOM 1067 C CA . VAL A 1 139 ? 8.258 -12.047 14.492 1 93.25 139 VAL A CA 1
ATOM 1068 C C . VAL A 1 139 ? 8.352 -12.617 13.078 1 93.25 139 VAL A C 1
ATOM 1070 O O . VAL A 1 139 ? 7.738 -12.086 12.148 1 93.25 139 VAL A O 1
ATOM 1073 N N . PHE A 1 140 ? 9.031 -13.734 12.953 1 92.56 140 PHE A N 1
ATOM 1074 C CA . PHE A 1 140 ? 9.312 -14.289 11.633 1 92.56 140 PHE A CA 1
ATOM 1075 C C . PHE A 1 140 ? 8.062 -14.93 11.039 1 92.56 140 PHE A C 1
ATOM 1077 O O . PHE A 1 140 ? 7.852 -14.891 9.828 1 92.56 140 PHE A O 1
ATOM 1084 N N . ARG A 1 141 ? 7.207 -15.422 11.812 1 89.81 141 ARG A N 1
ATOM 1085 C CA . ARG A 1 141 ? 6.051 -16.172 11.328 1 89.81 141 ARG A CA 1
ATOM 1086 C C . ARG A 1 141 ? 4.863 -15.242 11.094 1 89.81 141 ARG A C 1
ATOM 1088 O O . ARG A 1 141 ? 3.938 -15.586 10.352 1 89.81 141 ARG A O 1
ATOM 1095 N N . THR A 1 142 ? 4.863 -14.141 11.758 1 89.19 142 THR A N 1
ATOM 1096 C CA . THR A 1 142 ? 3.701 -13.266 11.633 1 89.19 142 THR A CA 1
ATOM 1097 C C . THR A 1 142 ? 4.035 -12.031 10.805 1 89.19 142 THR A C 1
ATOM 1099 O O . THR A 1 142 ? 3.139 -11.32 10.344 1 89.19 142 THR A O 1
ATOM 1102 N N . GLY A 1 143 ? 5.285 -11.781 10.664 1 88.38 143 GLY A N 1
ATOM 1103 C CA . GLY A 1 143 ? 5.691 -10.641 9.852 1 88.38 143 GLY A CA 1
ATOM 1104 C C . GLY A 1 143 ? 5.613 -9.32 10.594 1 88.38 143 GLY A C 1
ATOM 1105 O O . GLY A 1 143 ? 5.672 -8.258 9.977 1 88.38 143 GLY A O 1
ATOM 1106 N N . ILE A 1 144 ? 5.445 -9.352 11.906 1 90.06 144 ILE A N 1
ATOM 1107 C CA . ILE A 1 144 ? 5.395 -8.109 12.672 1 90.06 144 ILE A CA 1
ATOM 1108 C C . ILE A 1 144 ? 6.75 -7.41 12.602 1 90.06 144 ILE A C 1
ATOM 1110 O O . ILE A 1 144 ? 7.781 -8.055 12.414 1 90.06 144 ILE A O 1
ATOM 1114 N N . SER A 1 145 ? 6.723 -6.082 12.703 1 89.31 145 SER A N 1
ATOM 1115 C CA . SER A 1 145 ? 7.949 -5.293 12.656 1 89.31 145 SER A CA 1
ATOM 1116 C C . SER A 1 145 ? 8.867 -5.621 13.828 1 89.31 145 SER A C 1
ATOM 1118 O O . SER A 1 145 ? 8.398 -5.859 14.945 1 89.31 145 SER A O 1
ATOM 1120 N N . PHE A 1 146 ? 10.203 -5.582 13.578 1 90.62 146 PHE A N 1
ATOM 1121 C CA . PHE A 1 146 ? 11.188 -5.824 14.625 1 90.62 146 PHE A CA 1
ATOM 1122 C C . PHE A 1 146 ? 11.039 -4.809 15.75 1 90.62 146 PHE A C 1
ATOM 1124 O O . PHE A 1 146 ? 11.32 -5.113 16.906 1 90.62 146 PHE A O 1
ATOM 1131 N N . ARG A 1 147 ? 10.539 -3.701 15.469 1 87.75 147 ARG A N 1
ATOM 1132 C CA . ARG A 1 147 ? 10.477 -2.584 16.406 1 87.75 147 ARG A CA 1
ATOM 1133 C C . ARG A 1 147 ? 9.461 -2.854 17.516 1 87.75 147 ARG A C 1
ATOM 1135 O O . ARG A 1 147 ? 9.516 -2.232 18.578 1 87.75 147 ARG A O 1
ATOM 1142 N N . VAL A 1 148 ? 8.531 -3.652 17.266 1 90.88 148 VAL A N 1
ATOM 1143 C CA . VAL A 1 148 ? 7.484 -3.971 18.234 1 90.88 148 VAL A CA 1
ATOM 1144 C C . VAL A 1 148 ? 8.117 -4.559 19.484 1 90.88 148 VAL A C 1
ATOM 1146 O O . VAL A 1 148 ? 7.625 -4.336 20.594 1 90.88 148 VAL A O 1
ATOM 1149 N N . ILE A 1 149 ? 9.211 -5.219 19.297 1 92.12 149 ILE A N 1
ATOM 1150 C CA . ILE A 1 149 ? 9.875 -5.891 20.406 1 92.12 149 ILE A CA 1
ATOM 1151 C C . ILE A 1 149 ? 10.445 -4.852 21.375 1 92.12 149 ILE A C 1
ATOM 1153 O O . ILE A 1 149 ? 10.445 -5.051 22.578 1 92.12 149 ILE A O 1
ATOM 1157 N N . ASP A 1 150 ? 10.867 -3.754 20.828 1 90.62 150 ASP A N 1
ATOM 1158 C CA . ASP A 1 150 ? 11.477 -2.715 21.641 1 90.62 150 ASP A CA 1
ATOM 1159 C C . ASP A 1 150 ? 10.43 -1.759 22.203 1 90.62 150 ASP A C 1
ATOM 1161 O O . ASP A 1 150 ? 10.75 -0.852 22.969 1 90.62 150 ASP A O 1
ATOM 1165 N N . SER A 1 151 ? 9.219 -1.958 21.875 1 89.69 151 SER A N 1
ATOM 1166 C CA . SER A 1 151 ? 8.172 -1.038 22.297 1 89.69 151 SER A CA 1
ATOM 1167 C C . SER A 1 151 ? 7.91 -1.148 23.797 1 89.69 151 SER A C 1
ATOM 1169 O O . SER A 1 151 ? 8.047 -2.227 24.375 1 89.69 151 SER A O 1
ATOM 1171 N N . GLU A 1 152 ? 7.492 -0.046 24.406 1 87.69 152 GLU A N 1
ATOM 1172 C CA . GLU A 1 152 ? 7.168 -0.036 25.828 1 87.69 152 GLU A CA 1
ATOM 1173 C C . GLU A 1 152 ? 5.961 -0.92 26.125 1 87.69 152 GLU A C 1
ATOM 1175 O O . GLU A 1 152 ? 5.887 -1.537 27.188 1 87.69 152 GLU A O 1
ATOM 1180 N N . ALA A 1 153 ? 5.086 -0.993 25.203 1 89.69 153 ALA A N 1
ATOM 1181 C CA . ALA A 1 153 ? 3.902 -1.833 25.375 1 89.69 153 ALA A CA 1
ATOM 1182 C C . ALA A 1 153 ? 4.289 -3.305 25.484 1 89.69 153 ALA A C 1
ATOM 1184 O O . ALA A 1 153 ? 3.738 -4.031 26.328 1 89.69 153 ALA A O 1
ATOM 1185 N N . MET A 1 154 ? 5.246 -3.693 24.703 1 92.75 154 MET A N 1
ATOM 1186 C CA . MET A 1 154 ? 5.715 -5.074 24.766 1 92.75 154 MET A CA 1
ATOM 1187 C C . MET A 1 154 ? 6.422 -5.348 26.094 1 92.75 154 MET A C 1
ATOM 1189 O O . MET A 1 154 ? 6.203 -6.391 26.719 1 92.75 154 MET A O 1
ATOM 1193 N N . LYS A 1 155 ? 7.199 -4.453 26.516 1 91.69 155 LYS A N 1
ATOM 1194 C CA . LYS A 1 155 ? 7.898 -4.598 27.797 1 91.69 155 LYS A CA 1
ATOM 1195 C C . LYS A 1 155 ? 6.914 -4.707 28.953 1 91.69 155 LYS A C 1
ATOM 1197 O O . LYS A 1 155 ? 7.137 -5.473 29.891 1 91.69 155 LYS A O 1
ATOM 1202 N N . LYS A 1 156 ? 5.871 -3.934 28.859 1 91.31 156 LYS A N 1
ATOM 1203 C CA . LYS A 1 156 ? 4.844 -3.979 29.891 1 91.31 156 LYS A CA 1
ATOM 1204 C C . LYS A 1 156 ? 4.195 -5.355 29.969 1 91.31 156 LYS A C 1
ATOM 1206 O O . LYS A 1 156 ? 3.957 -5.883 31.047 1 91.31 156 LYS A O 1
ATOM 1211 N N . VAL A 1 157 ? 3.904 -5.914 28.828 1 93.19 157 VAL A N 1
ATOM 1212 C CA . VAL A 1 157 ? 3.297 -7.238 28.781 1 93.19 157 VAL A CA 1
ATOM 1213 C C . VAL A 1 157 ? 4.246 -8.273 29.391 1 93.19 157 VAL A C 1
ATOM 1215 O O . VAL A 1 157 ? 3.844 -9.078 30.219 1 93.19 157 VAL A O 1
ATOM 1218 N N . ILE A 1 158 ? 5.473 -8.164 28.984 1 93.31 158 ILE A N 1
ATOM 1219 C CA . ILE A 1 158 ? 6.461 -9.133 29.453 1 93.31 158 ILE A CA 1
ATOM 1220 C C . ILE A 1 158 ? 6.703 -8.945 30.938 1 93.31 158 ILE A C 1
ATOM 1222 O O . ILE A 1 158 ? 6.891 -9.922 31.672 1 93.31 158 ILE A O 1
ATOM 1226 N N . ARG A 1 159 ? 6.68 -7.758 31.375 1 91.31 159 ARG A N 1
ATOM 1227 C CA . ARG A 1 159 ? 6.855 -7.477 32.812 1 91.31 159 ARG A CA 1
ATOM 1228 C C . ARG A 1 159 ? 5.758 -8.133 33.625 1 91.31 159 ARG A C 1
ATOM 1230 O O . ARG A 1 159 ? 6.016 -8.633 34.719 1 91.31 159 ARG A O 1
ATOM 1237 N N . LEU A 1 160 ? 4.574 -8.148 33.125 1 90.5 160 LEU A N 1
ATOM 1238 C CA . LEU A 1 160 ? 3.439 -8.734 33.844 1 90.5 160 LEU A CA 1
ATOM 1239 C C . LEU A 1 160 ? 3.494 -10.258 33.781 1 90.5 160 LEU A C 1
ATOM 1241 O O . LEU A 1 160 ? 3.053 -10.938 34.688 1 90.5 160 LEU A O 1
ATOM 1245 N N . LEU A 1 161 ? 4.078 -10.711 32.719 1 90.44 161 LEU A N 1
ATOM 1246 C CA . LEU A 1 161 ? 4.125 -12.156 32.562 1 90.44 161 LEU A CA 1
ATOM 1247 C C . LEU A 1 161 ? 5.324 -12.758 33.281 1 90.44 161 LEU A C 1
ATOM 1249 O O . LEU A 1 161 ? 5.191 -13.766 33.969 1 90.44 161 LEU A O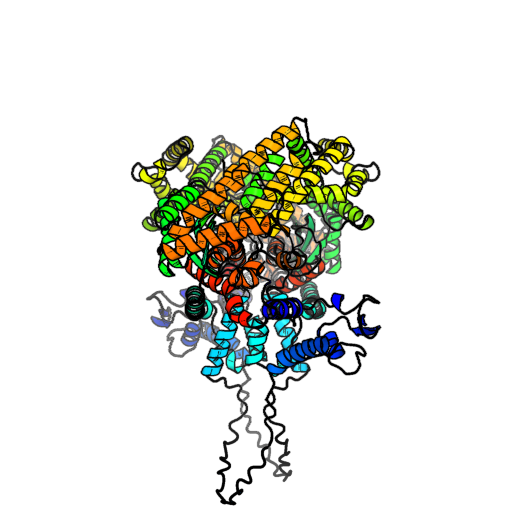 1
ATOM 1253 N N . ARG A 1 162 ? 6.496 -12.109 33 1 89.19 162 ARG A N 1
ATOM 1254 C CA . ARG A 1 162 ? 7.738 -12.586 33.594 1 89.19 162 ARG A CA 1
ATOM 1255 C C . ARG A 1 162 ? 8.703 -11.43 33.844 1 89.19 162 ARG A C 1
ATOM 1257 O O . ARG A 1 162 ? 9.617 -11.188 33.031 1 89.19 162 ARG A O 1
ATOM 1264 N N . PRO A 1 163 ? 8.609 -10.82 34.938 1 87.38 163 PRO A N 1
ATOM 1265 C CA . PRO A 1 163 ? 9.375 -9.617 35.25 1 87.38 163 PRO A CA 1
ATOM 1266 C C . PRO A 1 163 ? 10.883 -9.828 35.156 1 87.38 163 PRO A C 1
ATOM 1268 O O . PRO A 1 163 ? 11.617 -8.914 34.781 1 87.38 163 PRO A O 1
ATOM 1271 N N . SER A 1 164 ? 11.32 -11.055 35.438 1 86.06 164 SER A N 1
ATOM 1272 C CA . SER A 1 164 ? 12.758 -11.312 35.438 1 86.06 164 SER A CA 1
ATOM 1273 C C . SER A 1 164 ? 13.32 -11.344 34 1 86.06 164 SER A C 1
ATOM 1275 O O . SER A 1 164 ? 14.523 -11.188 33.812 1 86.06 164 SER A O 1
ATOM 1277 N N . TYR A 1 165 ? 12.438 -11.523 33.156 1 91.06 165 TYR A N 1
ATOM 1278 C CA . TYR A 1 165 ? 12.875 -11.68 31.766 1 91.06 165 TYR A CA 1
ATOM 1279 C C . TYR A 1 165 ? 12.945 -10.336 31.047 1 91.06 165 TYR A C 1
ATOM 1281 O O . TYR A 1 165 ? 13.664 -10.188 30.062 1 91.06 165 TYR A O 1
ATOM 1289 N N . VAL A 1 166 ? 12.344 -9.344 31.469 1 88.31 166 VAL A N 1
ATOM 1290 C CA . VAL A 1 166 ? 12.156 -8.086 30.766 1 88.31 166 VAL A CA 1
ATOM 1291 C C . VAL A 1 166 ? 13.508 -7.422 30.516 1 88.31 166 VAL A C 1
ATOM 1293 O O . VAL A 1 166 ? 13.75 -6.859 29.453 1 88.31 166 VAL A O 1
ATOM 1296 N N . GLU A 1 167 ? 14.367 -7.547 31.438 1 85.31 167 GLU A N 1
ATOM 1297 C CA . GLU A 1 167 ? 15.648 -6.844 31.359 1 85.31 167 GLU A CA 1
ATOM 1298 C C . GLU A 1 167 ? 16.609 -7.559 30.406 1 85.31 167 GLU A C 1
ATOM 1300 O O . GLU A 1 167 ? 17.547 -6.949 29.891 1 85.31 167 GLU A O 1
ATOM 1305 N N . ILE A 1 168 ? 16.359 -8.812 30.188 1 89.69 168 ILE A N 1
ATOM 1306 C CA . ILE A 1 168 ? 17.281 -9.578 29.344 1 89.69 168 ILE A CA 1
ATOM 1307 C C . ILE A 1 168 ? 16.641 -9.891 28 1 89.69 168 ILE A C 1
ATOM 1309 O O . ILE A 1 168 ? 17.141 -10.703 27.234 1 89.69 168 ILE A O 1
ATOM 1313 N N . MET A 1 169 ? 15.578 -9.266 27.75 1 92.06 169 MET A N 1
ATOM 1314 C CA . MET A 1 169 ? 14.867 -9.492 26.5 1 92.06 169 MET A CA 1
ATOM 1315 C C . MET A 1 169 ? 15.734 -9.102 25.297 1 92.06 169 MET A C 1
ATOM 1317 O O . MET A 1 169 ? 16.531 -8.164 25.391 1 92.06 169 MET A O 1
ATOM 1321 N N . PRO A 1 170 ? 15.555 -9.836 24.219 1 92.69 170 PRO A N 1
ATOM 1322 C CA . PRO A 1 170 ? 16.312 -9.461 23.016 1 92.69 170 PRO A CA 1
ATOM 1323 C C . PRO A 1 170 ? 15.867 -8.133 22.422 1 92.69 170 PRO A C 1
ATOM 1325 O O . PRO A 1 170 ? 14.688 -7.785 22.5 1 92.69 170 PRO A O 1
ATOM 1328 N N . SER A 1 171 ? 16.781 -7.453 21.844 1 92.12 171 SER A N 1
ATOM 1329 C CA . SER A 1 171 ? 16.484 -6.199 21.156 1 92.12 171 SER A CA 1
ATOM 1330 C C . SER A 1 171 ? 16.031 -6.449 19.719 1 92.12 171 SER A C 1
ATOM 1332 O O . SER A 1 171 ? 16.203 -7.551 19.203 1 92.12 171 SER A O 1
ATOM 1334 N N . ALA A 1 172 ? 15.445 -5.469 19.172 1 91.44 172 ALA A N 1
ATOM 1335 C CA . ALA A 1 172 ? 15.07 -5.535 17.766 1 91.44 172 ALA A CA 1
ATOM 1336 C C . ALA A 1 172 ? 16.281 -5.852 16.891 1 91.44 172 ALA A C 1
ATOM 1338 O O . ALA A 1 172 ? 16.172 -6.625 15.93 1 91.44 172 ALA A O 1
ATOM 1339 N N . ARG A 1 173 ? 17.422 -5.355 17.219 1 90.12 173 ARG A N 1
ATOM 1340 C CA . ARG A 1 173 ? 18.656 -5.566 16.469 1 90.12 173 ARG A CA 1
ATOM 1341 C C . ARG A 1 173 ? 19.125 -7.012 16.578 1 90.12 173 ARG A C 1
ATOM 1343 O O . ARG A 1 173 ? 19.578 -7.598 15.602 1 90.12 173 ARG A O 1
ATOM 1350 N N . SER A 1 174 ? 19 -7.492 17.75 1 93 174 SER A N 1
ATOM 1351 C CA . SER A 1 174 ? 19.391 -8.883 17.953 1 93 174 SER A CA 1
ATOM 1352 C C . SER A 1 174 ? 18.5 -9.836 17.188 1 93 174 SER A C 1
ATOM 1354 O O . SER A 1 174 ? 18.969 -10.844 16.641 1 93 174 SER A O 1
ATOM 1356 N N . ILE A 1 175 ? 17.234 -9.562 17.156 1 94.25 175 ILE A N 1
ATOM 1357 C CA . ILE A 1 175 ? 16.281 -10.398 16.438 1 94.25 175 ILE A CA 1
ATOM 1358 C C . ILE A 1 175 ? 16.562 -10.312 14.938 1 94.25 175 ILE A C 1
ATOM 1360 O O . ILE A 1 175 ? 16.578 -11.336 14.242 1 94.25 175 ILE A O 1
ATOM 1364 N N . ALA A 1 176 ? 16.844 -9.133 14.43 1 92.12 176 ALA A N 1
ATOM 1365 C CA . ALA A 1 176 ? 17.062 -8.898 13.008 1 92.12 176 ALA A CA 1
ATOM 1366 C C . ALA A 1 176 ? 18.438 -9.43 12.578 1 92.12 176 ALA A C 1
ATOM 1368 O O . ALA A 1 176 ? 18.672 -9.664 11.391 1 92.12 176 ALA A O 1
ATOM 1369 N N . GLY A 1 177 ? 19.312 -9.617 13.445 1 92.94 177 GLY A N 1
ATOM 1370 C CA . GLY A 1 177 ? 20.672 -10.047 13.117 1 92.94 177 GLY A CA 1
ATOM 1371 C C . GLY A 1 177 ? 20.922 -11.5 13.477 1 92.94 177 GLY A C 1
ATOM 1372 O O . GLY A 1 177 ? 20.609 -12.398 12.688 1 92.94 177 GLY A O 1
ATOM 1373 N N . LYS A 1 178 ? 21.25 -11.695 14.664 1 92.69 178 LYS A N 1
ATOM 1374 C CA . LYS A 1 178 ? 21.719 -13.008 15.117 1 92.69 178 LYS A CA 1
ATOM 1375 C C . LYS A 1 178 ? 20.594 -14.047 15.031 1 92.69 178 LYS A C 1
ATOM 1377 O O . LYS A 1 178 ? 20.797 -15.133 14.484 1 92.69 178 LYS A O 1
ATOM 1382 N N . HIS A 1 179 ? 19.469 -13.773 15.594 1 94.31 179 HIS A N 1
ATOM 1383 C CA . HIS A 1 179 ? 18.375 -14.742 15.633 1 94.31 179 HIS A CA 1
ATOM 1384 C C . HIS A 1 179 ? 17.844 -15.023 14.242 1 94.31 179 HIS A C 1
ATOM 1386 O O . HIS A 1 179 ? 17.469 -16.156 13.93 1 94.31 179 HIS A O 1
ATOM 1392 N N . LEU A 1 180 ? 17.75 -14.016 13.43 1 94.38 180 LEU A N 1
ATOM 1393 C CA . LEU A 1 180 ? 17.297 -14.203 12.055 1 94.38 180 LEU A CA 1
ATOM 1394 C C . LEU A 1 180 ? 18.25 -15.109 11.281 1 94.38 180 LEU A C 1
ATOM 1396 O O . LEU A 1 180 ? 17.812 -16.031 10.594 1 94.38 180 LEU A O 1
ATOM 1400 N N . ASN A 1 181 ? 19.531 -14.875 11.422 1 94 181 ASN A N 1
ATOM 1401 C CA . ASN A 1 181 ? 20.547 -15.672 10.727 1 94 181 ASN A CA 1
ATOM 1402 C C . ASN A 1 181 ? 20.531 -17.125 11.211 1 94 181 ASN A C 1
ATOM 1404 O O . ASN A 1 181 ? 20.609 -18.047 10.398 1 94 181 ASN A O 1
ATOM 1408 N N . SER A 1 182 ? 20.422 -17.234 12.469 1 92.44 182 SER A N 1
ATOM 1409 C CA . SER A 1 182 ? 20.438 -18.578 13.031 1 92.44 182 SER A CA 1
ATOM 1410 C C . SER A 1 182 ? 19.219 -19.375 12.578 1 92.44 182 SER A C 1
ATOM 1412 O O . SER A 1 182 ? 19.344 -20.531 12.172 1 92.44 182 SER A O 1
ATOM 1414 N N . THR A 1 183 ? 18.062 -18.75 12.695 1 91.94 183 THR A N 1
ATOM 1415 C CA . THR A 1 183 ? 16.844 -19.422 12.281 1 91.94 183 THR A CA 1
ATOM 1416 C C . THR A 1 183 ? 16.859 -19.719 10.781 1 91.94 183 THR A C 1
ATOM 1418 O O . THR A 1 183 ? 16.422 -20.781 10.352 1 91.94 183 THR A O 1
ATOM 1421 N N . TYR A 1 184 ? 17.375 -18.844 9.984 1 94.12 184 TYR A N 1
ATOM 1422 C CA . TYR A 1 184 ? 17.484 -19.016 8.539 1 94.12 184 TYR A CA 1
ATOM 1423 C C . TYR A 1 184 ? 18.359 -20.219 8.195 1 94.12 184 TYR A C 1
ATOM 1425 O O . TYR A 1 184 ? 17.969 -21.062 7.387 1 94.12 184 TYR A O 1
ATOM 1433 N N . ASN A 1 185 ? 19.516 -20.297 8.844 1 93.12 185 ASN A N 1
ATOM 1434 C CA . ASN A 1 185 ? 20.453 -21.375 8.555 1 93.12 185 ASN A CA 1
ATOM 1435 C C . ASN A 1 185 ? 19.875 -22.734 8.945 1 93.12 185 ASN A C 1
ATOM 1437 O O . ASN A 1 185 ? 20.047 -23.719 8.219 1 93.12 185 ASN A O 1
ATOM 1441 N N . LYS A 1 186 ? 19.234 -22.719 10.031 1 89.88 186 LYS A N 1
ATOM 1442 C CA . LYS A 1 186 ? 18.609 -23.953 10.469 1 89.88 186 LYS A CA 1
ATOM 1443 C C . LYS A 1 186 ? 17.516 -24.391 9.5 1 89.88 186 LYS A C 1
ATOM 1445 O O . LYS A 1 186 ? 17.469 -25.562 9.109 1 89.88 186 LYS A O 1
ATOM 1450 N N . LEU A 1 187 ? 16.703 -23.484 9.172 1 92.31 187 LEU A N 1
ATOM 1451 C CA . LEU A 1 187 ? 15.594 -23.812 8.273 1 92.31 187 LEU A CA 1
ATOM 1452 C C . LEU A 1 187 ? 16.109 -24.156 6.879 1 92.31 187 LEU A C 1
ATOM 1454 O O . LEU A 1 187 ? 15.547 -25.031 6.207 1 92.31 187 LEU A O 1
ATOM 1458 N N . LEU A 1 188 ? 17.125 -23.453 6.43 1 93.81 188 LEU A N 1
ATOM 1459 C CA . LEU A 1 188 ? 17.719 -23.734 5.125 1 93.81 188 LEU A CA 1
ATOM 1460 C C . LEU A 1 188 ? 18.234 -25.156 5.055 1 93.81 188 LEU A C 1
ATOM 1462 O O . LEU A 1 188 ? 18.047 -25.844 4.047 1 93.81 188 LEU A O 1
ATOM 1466 N N . SER A 1 189 ? 18.859 -25.578 6.109 1 91.75 189 SER A N 1
ATOM 1467 C CA . SER A 1 189 ? 19.359 -26.938 6.164 1 91.75 189 SER A CA 1
ATOM 1468 C C . SER A 1 189 ? 18.219 -27.953 6.105 1 91.75 189 SER A C 1
ATOM 1470 O O . SER A 1 189 ? 18.328 -28.969 5.418 1 91.75 189 SER A O 1
ATOM 1472 N N . ARG A 1 190 ? 17.203 -27.625 6.762 1 89.25 190 ARG A N 1
ATOM 1473 C CA . ARG A 1 190 ? 16.047 -28.531 6.762 1 89.25 190 ARG A CA 1
ATOM 1474 C C . ARG A 1 190 ? 15.391 -28.578 5.387 1 89.25 190 ARG A C 1
ATOM 1476 O O . ARG A 1 190 ? 14.984 -29.641 4.926 1 89.25 190 ARG A O 1
ATOM 1483 N N . VAL A 1 191 ? 15.266 -27.469 4.781 1 92.5 191 VAL A N 1
ATOM 1484 C CA . VAL A 1 191 ? 14.656 -27.391 3.453 1 92.5 191 VAL A CA 1
ATOM 1485 C C . VAL A 1 191 ? 15.516 -28.141 2.445 1 92.5 191 VAL A C 1
ATOM 1487 O O . VAL A 1 191 ? 15 -28.938 1.652 1 92.5 191 VAL A O 1
ATOM 1490 N N . ARG A 1 192 ? 16.781 -27.984 2.516 1 93.31 192 ARG A N 1
ATOM 1491 C CA . ARG A 1 192 ? 17.688 -28.672 1.604 1 93.31 192 ARG A CA 1
ATOM 1492 C C . ARG A 1 192 ? 17.641 -30.172 1.813 1 93.31 192 ARG A C 1
ATOM 1494 O O . ARG A 1 192 ? 17.688 -30.938 0.851 1 93.31 192 ARG A O 1
ATOM 1501 N N . GLU A 1 193 ? 17.5 -30.516 3.014 1 89.44 193 GLU A N 1
ATOM 1502 C CA . GLU A 1 193 ? 17.391 -31.938 3.32 1 89.44 193 GLU A CA 1
ATOM 1503 C C . GLU A 1 193 ? 16.094 -32.531 2.779 1 89.44 193 GLU A C 1
ATOM 1505 O O . GLU A 1 193 ? 16.078 -33.625 2.242 1 89.44 193 GLU A O 1
ATOM 1510 N N . ALA A 1 194 ? 15.078 -31.797 2.938 1 88.31 194 ALA A N 1
ATOM 1511 C CA . ALA A 1 194 ? 13.789 -32.25 2.43 1 88.31 194 ALA A CA 1
ATOM 1512 C C . ALA A 1 194 ? 13.812 -32.406 0.912 1 88.31 194 ALA A C 1
ATOM 1514 O O . ALA A 1 194 ? 13.266 -33.375 0.367 1 88.31 194 ALA A O 1
ATOM 1515 N N . ILE A 1 195 ? 14.461 -31.547 0.24 1 91.94 195 ILE A N 1
ATOM 1516 C CA . ILE A 1 195 ? 14.562 -31.594 -1.215 1 91.94 195 ILE A CA 1
ATOM 1517 C C . ILE A 1 195 ? 15.461 -32.75 -1.633 1 91.94 195 ILE A C 1
ATOM 1519 O O . ILE A 1 195 ? 15.148 -33.5 -2.57 1 91.94 195 ILE A O 1
ATOM 1523 N N . ARG A 1 196 ? 16.484 -33 -0.874 1 91.25 196 ARG A N 1
ATOM 1524 C CA . ARG A 1 196 ? 17.438 -34.031 -1.199 1 91.25 196 ARG A CA 1
ATOM 1525 C C . ARG A 1 196 ? 16.844 -35.438 -0.935 1 91.25 196 ARG A C 1
ATOM 1527 O O . ARG A 1 196 ? 17.219 -36.406 -1.593 1 91.25 196 ARG A O 1
ATOM 1534 N N . SER A 1 197 ? 15.969 -35.438 -0.074 1 87.06 197 SER A N 1
ATOM 1535 C CA . SER A 1 197 ? 15.375 -36.719 0.289 1 87.06 197 SER A CA 1
ATOM 1536 C C . SER A 1 197 ? 14.242 -37.094 -0.658 1 87.06 197 SER A C 1
ATOM 1538 O O . SER A 1 197 ? 13.836 -38.25 -0.724 1 87.06 197 SER A O 1
ATOM 1540 N N . ALA A 1 198 ? 13.812 -36.219 -1.375 1 87.06 198 ALA A N 1
ATOM 1541 C CA . ALA A 1 198 ? 12.703 -36.469 -2.293 1 87.06 198 ALA A CA 1
ATOM 1542 C C . ALA A 1 198 ? 13.195 -37.156 -3.562 1 87.06 198 ALA A C 1
ATOM 1544 O O . ALA A 1 198 ? 14.336 -36.969 -3.986 1 87.06 198 ALA A O 1
ATOM 1545 N N . LYS A 1 199 ? 12.328 -37.938 -4.109 1 84.31 199 LYS A N 1
ATOM 1546 C CA . LYS A 1 199 ? 12.688 -38.625 -5.332 1 84.31 199 LYS A CA 1
ATOM 1547 C C . LYS A 1 199 ? 12.734 -37.688 -6.527 1 84.31 199 LYS A C 1
ATOM 1549 O O . LYS A 1 199 ? 13.586 -37.844 -7.402 1 84.31 199 LYS A O 1
ATOM 1554 N N . TRP A 1 200 ? 11.75 -36.844 -6.504 1 88.88 200 TRP A N 1
ATOM 1555 C CA . TRP A 1 200 ? 11.641 -35.906 -7.617 1 88.88 200 TRP A CA 1
ATOM 1556 C C . TRP A 1 200 ? 11.391 -34.5 -7.117 1 88.88 200 TRP A C 1
ATOM 1558 O O . TRP A 1 200 ? 10.891 -34.312 -6.008 1 88.88 200 TRP A O 1
ATOM 1568 N N . PHE A 1 201 ? 11.828 -33.5 -7.926 1 94.19 201 PHE A N 1
ATOM 1569 C CA . PHE A 1 201 ? 11.5 -32.125 -7.621 1 94.19 201 PHE A CA 1
ATOM 1570 C C . PHE A 1 201 ? 11.352 -31.297 -8.906 1 94.19 201 PHE A C 1
ATOM 1572 O O . PHE A 1 201 ? 11.828 -31.703 -9.961 1 94.19 201 PHE A O 1
ATOM 1579 N N . SER A 1 202 ? 10.594 -30.266 -8.828 1 95 202 SER A N 1
ATOM 1580 C CA . SER A 1 202 ? 10.438 -29.312 -9.922 1 95 202 SER A CA 1
ATOM 1581 C C . SER A 1 202 ? 10.844 -27.906 -9.484 1 95 202 SER A C 1
ATOM 1583 O O . SER A 1 202 ? 10.883 -27.609 -8.289 1 95 202 SER A O 1
ATOM 1585 N N . ILE A 1 203 ? 11.148 -27.094 -10.445 1 96.88 203 ILE A N 1
ATOM 1586 C CA . ILE A 1 203 ? 11.586 -25.734 -10.148 1 96.88 203 ILE A CA 1
ATOM 1587 C C . ILE A 1 203 ? 10.656 -24.734 -10.82 1 96.88 203 ILE A C 1
ATOM 1589 O O . ILE A 1 203 ? 10.297 -24.906 -11.992 1 96.88 203 ILE A O 1
ATOM 1593 N N . VAL A 1 204 ? 10.25 -23.812 -10.039 1 96.12 204 VAL A N 1
ATOM 1594 C CA . VAL A 1 204 ? 9.484 -22.688 -10.555 1 96.12 204 VAL A CA 1
ATOM 1595 C C . VAL A 1 204 ? 10.211 -21.375 -10.242 1 96.12 204 VAL A C 1
ATOM 1597 O O . VAL A 1 204 ? 10.789 -21.219 -9.164 1 96.12 204 VAL A O 1
ATOM 1600 N N . SER A 1 205 ? 10.234 -20.453 -11.195 1 94.94 205 SER A N 1
ATOM 1601 C CA . SER A 1 205 ? 10.969 -19.203 -11.016 1 94.94 205 SER A CA 1
ATOM 1602 C C . SER A 1 205 ? 10.242 -18.047 -11.68 1 94.94 205 SER A C 1
ATOM 1604 O O . SER A 1 205 ? 9.508 -18.234 -12.648 1 94.94 205 SER A O 1
ATOM 1606 N N . ASP A 1 206 ? 10.359 -16.922 -11.062 1 91.5 206 ASP A N 1
ATOM 1607 C CA . ASP A 1 206 ? 9.766 -15.703 -11.578 1 91.5 206 ASP A CA 1
ATOM 1608 C C . ASP A 1 206 ? 10.586 -14.477 -11.18 1 91.5 206 ASP A C 1
ATOM 1610 O O . ASP A 1 206 ? 11.383 -14.547 -10.242 1 91.5 206 ASP A O 1
ATOM 1614 N N . GLY A 1 207 ? 10.469 -13.438 -11.961 1 85.81 207 GLY A N 1
ATOM 1615 C CA . GLY A 1 207 ? 11.156 -12.195 -11.656 1 85.81 207 GLY A CA 1
ATOM 1616 C C . GLY A 1 207 ? 10.242 -11.133 -11.078 1 85.81 207 GLY A C 1
ATOM 1617 O O . GLY A 1 207 ? 9.039 -11.133 -11.344 1 85.81 207 GLY A O 1
ATOM 1618 N N . TRP A 1 208 ? 10.859 -10.258 -10.266 1 79.69 208 TRP A N 1
ATOM 1619 C CA . TRP A 1 208 ? 10.133 -9.164 -9.617 1 79.69 208 TRP A CA 1
ATOM 1620 C C . TRP A 1 208 ? 11.023 -7.938 -9.461 1 79.69 208 TRP A C 1
ATOM 1622 O O . TRP A 1 208 ? 12.242 -8.062 -9.328 1 79.69 208 TRP A O 1
ATOM 1632 N N . SER A 1 209 ? 10.398 -6.793 -9.531 1 75.31 209 SER A N 1
ATOM 1633 C CA . SER A 1 209 ? 11.102 -5.547 -9.219 1 75.31 209 SER A CA 1
ATOM 1634 C C . SER A 1 209 ? 10.555 -4.914 -7.941 1 75.31 209 SER A C 1
ATOM 1636 O O . SER A 1 209 ? 9.344 -4.734 -7.797 1 75.31 209 SER A O 1
ATOM 1638 N N . ASN A 1 210 ? 11.398 -4.562 -7.043 1 71 210 ASN A N 1
ATOM 1639 C CA . ASN A 1 210 ? 10.969 -3.926 -5.801 1 71 210 ASN A CA 1
ATOM 1640 C C . ASN A 1 210 ? 10.719 -2.432 -5.996 1 71 210 ASN A C 1
ATOM 1642 O O . ASN A 1 210 ? 10.828 -1.919 -7.109 1 71 210 ASN A O 1
ATOM 1646 N N . ASP A 1 211 ? 10.305 -1.788 -4.883 1 66.69 211 ASP A N 1
ATOM 1647 C CA . ASP A 1 211 ? 9.953 -0.372 -4.945 1 66.69 211 ASP A CA 1
ATOM 1648 C C . ASP A 1 211 ? 11.18 0.478 -5.285 1 66.69 211 ASP A C 1
ATOM 1650 O O . ASP A 1 211 ? 11.047 1.588 -5.805 1 66.69 211 ASP A O 1
ATOM 1654 N N . SER A 1 212 ? 12.383 -0.069 -4.988 1 65 212 SER A N 1
ATOM 1655 C CA . SER A 1 212 ? 13.609 0.636 -5.332 1 65 212 SER A CA 1
ATOM 1656 C C . SER A 1 212 ? 14.086 0.275 -6.734 1 65 212 SER A C 1
ATOM 1658 O O . SER A 1 212 ? 15.211 0.594 -7.121 1 65 212 SER A O 1
ATOM 1660 N N . ASN A 1 213 ? 13.242 -0.558 -7.465 1 70.38 213 ASN A N 1
ATOM 1661 C CA . ASN A 1 213 ? 13.445 -0.93 -8.859 1 70.38 213 ASN A CA 1
ATOM 1662 C C . ASN A 1 213 ? 14.594 -1.917 -9.023 1 70.38 213 ASN A C 1
ATOM 1664 O O . ASN A 1 213 ? 15.266 -1.935 -10.055 1 70.38 213 ASN A O 1
ATOM 1668 N N . GLU A 1 214 ? 14.875 -2.496 -7.992 1 74.31 214 GLU A N 1
ATOM 1669 C CA . GLU A 1 214 ? 15.82 -3.605 -8.102 1 74.31 214 GLU A CA 1
ATOM 1670 C C . GLU A 1 214 ? 15.125 -4.871 -8.609 1 74.31 214 GLU A C 1
ATOM 1672 O O . GLU A 1 214 ? 14.047 -5.223 -8.133 1 74.31 214 GLU A O 1
ATOM 1677 N N . HIS A 1 215 ? 15.773 -5.402 -9.594 1 82 215 HIS A N 1
ATOM 1678 C CA . HIS A 1 215 ? 15.18 -6.613 -10.156 1 82 215 HIS A CA 1
ATOM 1679 C C . HIS A 1 215 ? 15.672 -7.859 -9.422 1 82 215 HIS A C 1
ATOM 1681 O O . HIS A 1 215 ? 16.875 -8.023 -9.219 1 82 215 HIS A O 1
ATOM 1687 N N . ILE A 1 216 ? 14.742 -8.68 -9.031 1 86.19 216 ILE A N 1
ATOM 1688 C CA . ILE A 1 216 ? 15.047 -9.891 -8.281 1 86.19 216 ILE A CA 1
ATOM 1689 C C . ILE A 1 216 ? 14.352 -11.086 -8.93 1 86.19 216 ILE A C 1
ATOM 1691 O O . ILE A 1 216 ? 13.242 -10.961 -9.445 1 86.19 216 ILE A O 1
ATOM 1695 N N . VAL A 1 217 ? 15.062 -12.219 -8.977 1 91.38 217 VAL A N 1
ATOM 1696 C CA . VAL A 1 217 ? 14.516 -13.477 -9.461 1 91.38 217 VAL A CA 1
ATOM 1697 C C . VAL A 1 217 ? 14.484 -14.5 -8.328 1 91.38 217 VAL A C 1
ATOM 1699 O O . VAL A 1 217 ? 15.422 -14.57 -7.527 1 91.38 217 VAL A O 1
ATOM 1702 N N . ASN A 1 218 ? 13.398 -15.195 -8.234 1 94.88 218 ASN A N 1
ATOM 1703 C CA . ASN A 1 218 ? 13.312 -16.188 -7.172 1 94.88 218 ASN A CA 1
ATOM 1704 C C . ASN A 1 218 ? 13.375 -17.609 -7.723 1 94.88 218 ASN A C 1
ATOM 1706 O O . ASN A 1 218 ? 13.258 -17.812 -8.93 1 94.88 218 ASN A O 1
ATOM 1710 N N . TYR A 1 219 ? 13.734 -18.562 -6.93 1 97.12 219 TYR A N 1
ATOM 1711 C CA . TYR A 1 219 ? 13.734 -19.984 -7.227 1 97.12 219 TYR A CA 1
ATOM 1712 C C . TYR A 1 219 ? 12.945 -20.766 -6.18 1 97.12 219 TYR A C 1
ATOM 1714 O O . TYR A 1 219 ? 13.297 -20.766 -5 1 97.12 219 TYR A O 1
ATOM 1722 N N . VAL A 1 220 ? 11.875 -21.359 -6.625 1 96.81 220 VAL A N 1
ATOM 1723 C CA . VAL A 1 220 ? 10.992 -22.141 -5.773 1 96.81 220 VAL A CA 1
ATOM 1724 C C . VAL A 1 220 ? 11.031 -23.609 -6.188 1 96.81 220 VAL A C 1
ATOM 1726 O O . VAL A 1 220 ? 11.008 -23.922 -7.379 1 96.81 220 VAL A O 1
ATOM 1729 N N . VAL A 1 221 ? 11.148 -24.453 -5.25 1 96.12 221 VAL A N 1
ATOM 1730 C CA . VAL A 1 221 ? 11.227 -25.875 -5.523 1 96.12 221 VAL A CA 1
ATOM 1731 C C . VAL A 1 221 ? 9.945 -26.562 -5.059 1 96.12 221 VAL A C 1
ATOM 1733 O O . VAL A 1 221 ? 9.5 -26.375 -3.926 1 96.12 221 VAL A O 1
ATOM 1736 N N . ILE A 1 222 ? 9.398 -27.312 -5.938 1 93.19 222 ILE A N 1
ATOM 1737 C CA . ILE A 1 222 ? 8.172 -28.047 -5.645 1 93.19 222 ILE A CA 1
ATOM 1738 C C . ILE A 1 222 ? 8.484 -29.531 -5.496 1 93.19 222 ILE A C 1
ATOM 1740 O O . ILE A 1 222 ? 9.023 -30.156 -6.414 1 93.19 222 ILE A O 1
ATOM 1744 N N . VAL A 1 223 ? 8.203 -30 -4.355 1 86.94 223 VAL A N 1
ATOM 1745 C CA . VAL A 1 223 ? 8.336 -31.422 -4.055 1 86.94 223 VAL A CA 1
ATOM 1746 C C . VAL A 1 223 ? 6.953 -32.031 -3.824 1 86.94 223 VAL A C 1
ATOM 1748 O O . VAL A 1 223 ? 6.152 -31.5 -3.055 1 86.94 223 VAL A O 1
ATOM 1751 N N . PRO A 1 224 ? 6.676 -33.094 -4.594 1 76.56 224 PRO A N 1
ATOM 1752 C CA . PRO A 1 224 ? 5.367 -33.719 -4.391 1 76.56 224 PRO A CA 1
ATOM 1753 C C . PRO A 1 224 ? 5.098 -34.062 -2.928 1 76.56 224 PRO A C 1
ATOM 1755 O O . PRO A 1 224 ? 5.965 -34.625 -2.252 1 76.56 224 PRO A O 1
ATOM 1758 N N . GLY A 1 225 ? 3.967 -33.625 -2.443 1 69.75 225 GLY A N 1
ATOM 1759 C CA . GLY A 1 225 ? 3.586 -33.938 -1.071 1 69.75 225 GLY A CA 1
ATOM 1760 C C . GLY A 1 225 ? 3.84 -32.781 -0.118 1 69.75 225 GLY A C 1
ATOM 1761 O O . GLY A 1 225 ? 3.322 -32.75 1 1 69.75 225 GLY A O 1
ATOM 1762 N N . PHE A 1 226 ? 4.656 -31.844 -0.613 1 78.38 226 PHE A N 1
ATOM 1763 C CA . PHE A 1 226 ? 4.961 -30.688 0.223 1 78.38 226 PHE A CA 1
ATOM 1764 C C . PHE A 1 226 ? 4.438 -29.406 -0.417 1 78.38 226 PHE A C 1
ATOM 1766 O O . PHE A 1 226 ? 4.176 -29.375 -1.621 1 78.38 226 PHE A O 1
ATOM 1773 N N . LYS A 1 227 ? 4.289 -28.453 0.459 1 85.31 227 LYS A N 1
ATOM 1774 C CA . LYS A 1 227 ? 4.117 -27.109 -0.09 1 85.31 227 LYS A CA 1
ATOM 1775 C C . LYS A 1 227 ? 5.402 -26.609 -0.749 1 85.31 227 LYS A C 1
ATOM 1777 O O . LYS A 1 227 ? 6.5 -27.047 -0.381 1 85.31 227 LYS A O 1
ATOM 1782 N N . PRO A 1 228 ? 5.246 -25.766 -1.697 1 91.25 228 PRO A N 1
ATOM 1783 C CA . PRO A 1 228 ? 6.438 -25.281 -2.395 1 91.25 228 PRO A CA 1
ATOM 1784 C C . PRO A 1 228 ? 7.434 -24.594 -1.459 1 91.25 228 PRO A C 1
ATOM 1786 O O . PRO A 1 228 ? 7.031 -23.844 -0.571 1 91.25 228 PRO A O 1
ATOM 1789 N N . PHE A 1 229 ? 8.664 -24.891 -1.7 1 93.5 229 PHE A N 1
ATOM 1790 C CA . PHE A 1 229 ? 9.734 -24.328 -0.889 1 93.5 229 PHE A CA 1
ATOM 1791 C C . PHE A 1 229 ? 10.344 -23.109 -1.573 1 93.5 229 PHE A C 1
ATOM 1793 O O . PHE A 1 229 ? 10.727 -23.172 -2.742 1 93.5 229 PHE A O 1
ATOM 1800 N N . PHE A 1 230 ? 10.367 -22.125 -0.841 1 96 230 PHE A N 1
ATOM 1801 C CA . PHE A 1 230 ? 11.172 -21 -1.305 1 96 230 PHE A CA 1
ATOM 1802 C C . PHE A 1 230 ? 12.648 -21.219 -1.01 1 96 230 PHE A C 1
ATOM 1804 O O . PHE A 1 230 ? 13.047 -21.344 0.152 1 96 230 PHE A O 1
ATOM 1811 N N . LEU A 1 231 ? 13.445 -21.219 -2.012 1 96.5 231 LEU A N 1
ATOM 1812 C CA . LEU A 1 231 ? 14.852 -21.562 -1.82 1 96.5 231 LEU A CA 1
ATOM 1813 C C . LEU A 1 231 ? 15.695 -20.297 -1.685 1 96.5 231 LEU A C 1
ATOM 1815 O O . LEU A 1 231 ? 16.422 -20.125 -0.7 1 96.5 231 LEU A O 1
ATOM 1819 N N . LYS A 1 232 ? 15.602 -19.453 -2.709 1 94.81 232 LYS A N 1
ATOM 1820 C CA . LYS A 1 232 ? 16.391 -18.234 -2.662 1 94.81 232 LYS A CA 1
ATOM 1821 C C . LYS A 1 232 ? 15.922 -17.234 -3.725 1 94.81 232 LYS A C 1
ATOM 1823 O O . LYS A 1 232 ? 15.148 -17.594 -4.617 1 94.81 232 LYS A O 1
ATOM 1828 N N . SER A 1 233 ? 16.312 -16.031 -3.516 1 92.69 233 SER A N 1
ATOM 1829 C CA . SER A 1 233 ? 16.156 -14.984 -4.523 1 92.69 233 SER A CA 1
ATOM 1830 C C . SER A 1 233 ? 17.5 -14.344 -4.871 1 92.69 233 SER A C 1
ATOM 1832 O O . SER A 1 233 ? 18.406 -14.305 -4.039 1 92.69 233 SER A O 1
ATOM 1834 N N . VAL A 1 234 ? 17.641 -13.977 -6.102 1 88.56 234 VAL A N 1
ATOM 1835 C CA . VAL A 1 234 ? 18.906 -13.406 -6.559 1 88.56 234 VAL A CA 1
ATOM 1836 C C . VAL A 1 234 ? 18.641 -12.055 -7.223 1 88.56 234 VAL A C 1
ATOM 1838 O O . VAL A 1 234 ? 17.734 -11.922 -8.039 1 88.56 234 VAL A O 1
ATOM 1841 N N . SER A 1 235 ? 19.406 -11.094 -6.824 1 83.12 235 SER A N 1
ATOM 1842 C CA . SER A 1 235 ? 19.344 -9.789 -7.473 1 83.12 235 SER A CA 1
ATOM 1843 C C . SER A 1 235 ? 19.984 -9.828 -8.852 1 83.12 235 SER A C 1
ATOM 1845 O O . SER A 1 235 ? 21.125 -10.297 -9 1 83.12 235 SER A O 1
ATOM 1847 N N . THR A 1 236 ? 19.281 -9.359 -9.836 1 78.5 236 THR A N 1
ATOM 1848 C CA . THR A 1 236 ? 19.781 -9.406 -11.203 1 78.5 236 THR A CA 1
ATOM 1849 C C . THR A 1 236 ? 19.828 -8.008 -11.812 1 78.5 236 THR A C 1
ATOM 1851 O O . THR A 1 236 ? 19.812 -7.859 -13.039 1 78.5 236 THR A O 1
ATOM 1854 N N . GLY A 1 237 ? 19.781 -6.996 -11.102 1 69.88 237 GLY A N 1
ATOM 1855 C CA . GLY A 1 237 ? 19.719 -5.625 -11.594 1 69.88 237 GLY A CA 1
ATOM 1856 C C . GLY A 1 237 ? 20.844 -5.281 -12.547 1 69.88 237 GLY A C 1
ATOM 1857 O O . GLY A 1 237 ? 20.625 -4.559 -13.523 1 69.88 237 GLY A O 1
ATOM 1858 N N . GLY A 1 238 ? 22.031 -5.691 -12.453 1 67 238 GLY A N 1
ATOM 1859 C CA . GLY A 1 238 ? 23.156 -5.238 -13.25 1 67 238 GLY A CA 1
ATOM 1860 C C . GLY A 1 238 ? 23.453 -6.145 -14.43 1 67 238 GLY A C 1
ATOM 1861 O O . GLY A 1 238 ? 24.422 -5.934 -15.148 1 67 238 GLY A O 1
ATOM 1862 N N . VAL A 1 239 ? 22.531 -7.086 -14.633 1 70.75 239 VAL A N 1
ATOM 1863 C CA . VAL A 1 239 ? 22.859 -8.055 -15.688 1 70.75 239 VAL A CA 1
ATOM 1864 C C . VAL A 1 239 ? 21.656 -8.219 -16.609 1 70.75 239 VAL A C 1
ATOM 1866 O O . VAL A 1 239 ? 20.5 -8.242 -16.156 1 70.75 239 VAL A O 1
ATOM 1869 N N . VAL A 1 240 ? 21.953 -8.055 -17.891 1 72.25 240 VAL A N 1
ATOM 1870 C CA . VAL A 1 240 ? 20.906 -8.336 -18.859 1 72.25 240 VAL A CA 1
ATOM 1871 C C . VAL A 1 240 ? 20.422 -9.781 -18.719 1 72.25 240 VAL A C 1
ATOM 1873 O O . VAL A 1 240 ? 21.234 -10.703 -18.672 1 72.25 240 VAL A O 1
ATOM 1876 N N . GLN A 1 241 ? 19.172 -9.875 -18.547 1 77 241 GLN A N 1
ATOM 1877 C CA . GLN A 1 241 ? 18.594 -11.195 -18.344 1 77 241 GLN A CA 1
ATOM 1878 C C . GLN A 1 241 ? 18.406 -11.93 -19.672 1 77 241 GLN A C 1
ATOM 1880 O O . GLN A 1 241 ? 17.281 -12.023 -20.172 1 77 241 GLN A O 1
ATOM 1885 N N . THR A 1 242 ? 19.469 -12.508 -20.141 1 82.81 242 THR A N 1
ATOM 1886 C CA . THR A 1 242 ? 19.422 -13.297 -21.375 1 82.81 242 THR A CA 1
ATOM 1887 C C . THR A 1 242 ? 18.969 -14.727 -21.078 1 82.81 242 THR A C 1
ATOM 1889 O O . THR A 1 242 ? 18.922 -15.133 -19.906 1 82.81 242 THR A O 1
ATOM 1892 N N . SER A 1 243 ? 18.656 -15.445 -22.156 1 90.56 243 SER A N 1
ATOM 1893 C CA . SER A 1 243 ? 18.266 -16.844 -22.016 1 90.56 243 SER A CA 1
ATOM 1894 C C . SER A 1 243 ? 19.359 -17.656 -21.328 1 90.56 243 SER A C 1
ATOM 1896 O O . SER A 1 243 ? 19.078 -18.516 -20.5 1 90.56 243 SER A O 1
ATOM 1898 N N . LYS A 1 244 ? 20.562 -17.328 -21.594 1 91.06 244 LYS A N 1
ATOM 1899 C CA . LYS A 1 244 ? 21.703 -18.062 -21.047 1 91.06 244 LYS A CA 1
ATOM 1900 C C . LYS A 1 244 ? 21.828 -17.828 -19.547 1 91.06 244 LYS A C 1
ATOM 1902 O O . LYS A 1 244 ? 22.062 -18.766 -18.781 1 91.06 244 LYS A O 1
ATOM 1907 N N . LYS A 1 245 ? 21.656 -16.625 -19.203 1 89.12 245 LYS A N 1
ATOM 1908 C CA . LYS A 1 245 ? 21.781 -16.297 -17.781 1 89.12 245 LYS A CA 1
ATOM 1909 C C . LYS A 1 245 ? 20.641 -16.906 -16.969 1 89.12 245 LYS A C 1
ATOM 1911 O O . LYS A 1 245 ? 20.844 -17.375 -15.852 1 89.12 245 LYS A O 1
ATOM 1916 N N . LYS A 1 246 ? 19.453 -16.781 -17.516 1 92.25 246 LYS A N 1
ATOM 1917 C CA . LYS A 1 246 ? 18.312 -17.406 -16.859 1 92.25 246 LYS A CA 1
ATOM 1918 C C . LYS A 1 246 ? 18.5 -18.906 -16.703 1 92.25 246 LYS A C 1
ATOM 1920 O O . LYS A 1 246 ? 18.234 -19.469 -15.641 1 92.25 246 LYS A O 1
ATOM 1925 N N . ALA A 1 247 ? 18.969 -19.516 -17.812 1 95.69 247 ALA A N 1
ATOM 1926 C CA . ALA A 1 247 ? 19.234 -20.953 -17.781 1 95.69 247 ALA A CA 1
ATOM 1927 C C . ALA A 1 247 ? 20.297 -21.281 -16.734 1 95.69 247 ALA A C 1
ATOM 1929 O O . ALA A 1 247 ? 20.188 -22.281 -16.016 1 95.69 247 ALA A O 1
ATOM 1930 N N . ALA A 1 248 ? 21.312 -20.391 -16.656 1 94.5 248 ALA A N 1
ATOM 1931 C CA . ALA A 1 248 ? 22.406 -20.641 -15.711 1 94.5 248 ALA A CA 1
ATOM 1932 C C . ALA A 1 248 ? 21.891 -20.625 -14.273 1 94.5 248 ALA A C 1
ATOM 1934 O O . ALA A 1 248 ? 22.328 -21.438 -13.445 1 94.5 248 ALA A O 1
ATOM 1935 N N . GLY A 1 249 ? 21.031 -19.719 -13.984 1 93.75 249 GLY A N 1
ATOM 1936 C CA . GLY A 1 249 ? 20.469 -19.656 -12.641 1 93.75 249 GLY A CA 1
ATOM 1937 C C . GLY A 1 249 ? 19.656 -20.891 -12.281 1 93.75 249 GLY A C 1
ATOM 1938 O O . GLY A 1 249 ? 19.781 -21.422 -11.172 1 93.75 249 GLY A O 1
ATOM 1939 N N . ILE A 1 250 ? 18.859 -21.375 -13.188 1 96.56 250 ILE A N 1
ATOM 1940 C CA . ILE A 1 250 ? 18.031 -22.547 -12.961 1 96.56 250 ILE A CA 1
ATOM 1941 C C . ILE A 1 250 ? 18.906 -23.797 -12.867 1 96.56 250 ILE A C 1
ATOM 1943 O O . ILE A 1 250 ? 18.703 -24.641 -12.008 1 96.56 250 ILE A O 1
ATOM 1947 N N . LEU A 1 251 ? 19.922 -23.844 -13.742 1 97.25 251 LEU A N 1
ATOM 1948 C CA . LEU A 1 251 ? 20.828 -24.984 -13.781 1 97.25 251 LEU A CA 1
ATOM 1949 C C . LEU A 1 251 ? 21.594 -25.109 -12.477 1 97.25 251 LEU A C 1
ATOM 1951 O O . LEU A 1 251 ? 21.906 -26.219 -12.031 1 97.25 251 LEU A O 1
ATOM 1955 N N . GLU A 1 252 ? 21.891 -23.969 -11.938 1 96.31 252 GLU A N 1
ATOM 1956 C CA . GLU A 1 252 ? 22.578 -24 -10.656 1 96.31 252 GLU A CA 1
ATOM 1957 C C . GLU A 1 252 ? 21.766 -24.75 -9.602 1 96.31 252 GLU A C 1
ATOM 1959 O O . GLU A 1 252 ? 22.312 -25.547 -8.836 1 96.31 252 GLU A O 1
ATOM 1964 N N . VAL A 1 253 ? 20.5 -24.547 -9.594 1 96.5 253 VAL A N 1
ATOM 1965 C CA . VAL A 1 253 ? 19.625 -25.203 -8.641 1 96.5 253 VAL A CA 1
ATOM 1966 C C . VAL A 1 253 ? 19.484 -26.688 -8.984 1 96.5 253 VAL A C 1
ATOM 1968 O O . VAL A 1 253 ? 19.516 -27.547 -8.102 1 96.5 253 VAL A O 1
ATOM 1971 N N . ILE A 1 254 ? 19.328 -26.969 -10.273 1 97 254 ILE A N 1
ATOM 1972 C CA . ILE A 1 254 ? 19.203 -28.344 -10.734 1 97 254 ILE A CA 1
ATOM 1973 C C . ILE A 1 254 ? 20.438 -29.141 -10.32 1 97 254 ILE A C 1
ATOM 1975 O O . ILE A 1 254 ? 20.312 -30.266 -9.797 1 97 254 ILE A O 1
ATOM 1979 N N . GLU A 1 255 ? 21.547 -28.547 -10.492 1 96.75 255 GLU A N 1
ATOM 1980 C CA . GLU A 1 255 ? 22.812 -29.234 -10.211 1 96.75 255 GLU A CA 1
ATOM 1981 C C . GLU A 1 255 ? 23.047 -29.359 -8.711 1 96.75 255 GLU A C 1
ATOM 1983 O O . GLU A 1 255 ? 23.672 -30.312 -8.25 1 96.75 255 GLU A O 1
ATOM 1988 N N . GLU A 1 256 ? 22.547 -28.422 -8.008 1 95.75 256 GLU A N 1
ATOM 1989 C CA . GLU A 1 256 ? 22.688 -28.484 -6.559 1 95.75 256 GLU A CA 1
ATOM 1990 C C . GLU A 1 256 ? 22 -29.719 -5.992 1 95.75 256 GLU A C 1
ATOM 1992 O O . GLU A 1 256 ? 22.516 -30.375 -5.086 1 95.75 256 GLU A O 1
ATOM 1997 N N . PHE A 1 257 ? 20.844 -30.062 -6.527 1 95.62 257 PHE A N 1
ATOM 1998 C CA . PHE A 1 257 ? 20.047 -31.125 -5.926 1 95.62 257 PHE A CA 1
ATOM 1999 C C . PHE A 1 257 ? 20.078 -32.375 -6.777 1 95.62 257 PHE A C 1
ATOM 2001 O O . PHE A 1 257 ? 19.531 -33.406 -6.391 1 95.62 257 PHE A O 1
ATOM 2008 N N . GLY A 1 258 ? 20.625 -32.312 -7.961 1 94 258 GLY A N 1
ATOM 2009 C CA . GLY A 1 258 ? 20.781 -33.5 -8.812 1 94 258 GLY A CA 1
ATOM 2010 C C . GLY A 1 258 ? 19.891 -33.438 -10.039 1 94 258 GLY A C 1
ATOM 2011 O O . GLY A 1 258 ? 18.672 -33.562 -9.938 1 94 258 GLY A O 1
ATOM 2012 N N . PRO A 1 259 ? 20.438 -33.375 -11.188 1 93.06 259 PRO A N 1
ATOM 2013 C CA . PRO A 1 259 ? 19.656 -33.281 -12.422 1 93.06 259 PRO A CA 1
ATOM 2014 C C . PRO A 1 259 ? 18.781 -34.5 -12.68 1 93.06 259 PRO A C 1
ATOM 2016 O O . PRO A 1 259 ? 17.734 -34.375 -13.305 1 93.06 259 PRO A O 1
ATOM 2019 N N . ASP A 1 260 ? 19.219 -35.625 -12.219 1 88.25 260 ASP A N 1
ATOM 2020 C CA . ASP A 1 260 ? 18.484 -36.844 -12.469 1 88.25 260 ASP A CA 1
ATOM 2021 C C . ASP A 1 260 ? 17.156 -36.844 -11.711 1 88.25 260 ASP A C 1
ATOM 2023 O O . ASP A 1 260 ? 16.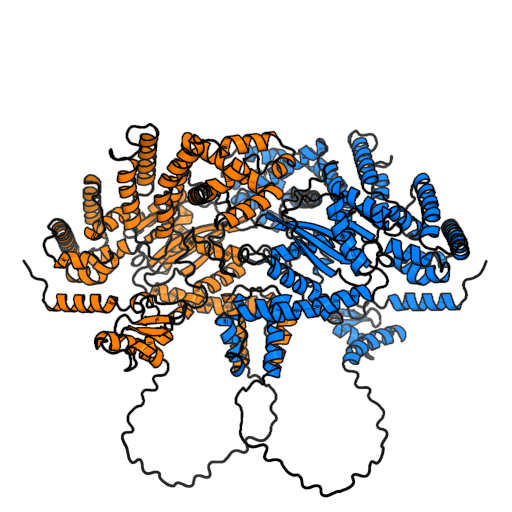219 -37.562 -12.086 1 88.25 260 ASP A O 1
ATOM 2027 N N . ARG A 1 261 ? 17.062 -36.031 -10.75 1 91.88 261 ARG A N 1
ATOM 2028 C CA . ARG A 1 261 ? 15.867 -36 -9.922 1 91.88 261 ARG A CA 1
ATOM 2029 C C . ARG A 1 261 ? 14.969 -34.812 -10.297 1 91.88 261 ARG A C 1
ATOM 2031 O O . ARG A 1 261 ? 13.844 -34.719 -9.789 1 91.88 261 ARG A O 1
ATOM 2038 N N . CYS A 1 262 ? 15.445 -34.031 -11.148 1 94.25 262 CYS A N 1
ATOM 2039 C CA . CYS A 1 262 ? 14.656 -32.875 -11.555 1 94.25 262 CYS A CA 1
ATOM 2040 C C . CYS A 1 262 ? 13.617 -33.281 -12.602 1 94.25 262 CYS A C 1
ATOM 2042 O O . CYS A 1 262 ? 13.961 -33.75 -13.68 1 94.25 262 CYS A O 1
ATOM 2044 N N . LEU A 1 263 ? 12.438 -33 -12.227 1 92.12 263 LEU A N 1
ATOM 2045 C CA . LEU A 1 263 ? 11.328 -33.344 -13.109 1 92.12 263 LEU A CA 1
ATOM 2046 C C . LEU A 1 263 ? 11.125 -32.281 -14.188 1 92.12 263 LEU A C 1
ATOM 2048 O O . LEU A 1 263 ? 11.031 -32.625 -15.367 1 92.12 263 LEU A O 1
ATOM 2052 N N . SER A 1 264 ? 10.992 -31.125 -13.641 1 94.5 264 SER A N 1
ATOM 2053 C CA . SER A 1 264 ? 10.555 -30.109 -14.602 1 94.5 264 SER A CA 1
ATOM 2054 C C . SER A 1 264 ? 10.938 -28.703 -14.141 1 94.5 264 SER A C 1
ATOM 2056 O O . SER A 1 264 ? 11.289 -28.5 -12.977 1 94.5 264 SER A O 1
ATOM 2058 N N . VAL A 1 265 ? 10.898 -27.828 -15.109 1 95.88 265 VAL A N 1
ATOM 2059 C CA . VAL A 1 265 ? 11.047 -26.391 -14.891 1 95.88 265 VAL A CA 1
ATOM 2060 C C . VAL A 1 265 ? 9.844 -25.656 -15.477 1 95.88 265 VAL A C 1
ATOM 2062 O O . VAL A 1 265 ? 9.508 -25.828 -16.641 1 95.88 265 VAL A O 1
ATOM 2065 N N . VAL A 1 266 ? 9.227 -24.906 -14.578 1 94.56 266 VAL A N 1
ATOM 2066 C CA . VAL A 1 266 ? 8.062 -24.156 -15.039 1 94.56 266 VAL A CA 1
ATOM 2067 C C . VAL A 1 266 ? 8.281 -22.672 -14.789 1 94.56 266 VAL A C 1
ATOM 2069 O O . VAL A 1 266 ? 8.57 -22.25 -13.664 1 94.56 266 VAL A O 1
ATOM 2072 N N . THR A 1 267 ? 8.188 -21.812 -15.766 1 93.5 267 THR A N 1
ATOM 2073 C CA . THR A 1 267 ? 8.336 -20.375 -15.68 1 93.5 267 THR A CA 1
ATOM 2074 C C . THR A 1 267 ? 7.289 -19.672 -16.531 1 93.5 267 THR A C 1
ATOM 2076 O O . THR A 1 267 ? 6.363 -20.297 -17.047 1 93.5 267 THR A O 1
ATOM 2079 N N . ASP A 1 268 ? 7.355 -18.406 -16.562 1 86.25 268 ASP A N 1
ATOM 2080 C CA . ASP A 1 268 ? 6.473 -17.719 -17.5 1 86.25 268 ASP A CA 1
ATOM 2081 C C . ASP A 1 268 ? 6.863 -18.031 -18.953 1 86.25 268 ASP A C 1
ATOM 2083 O O . ASP A 1 268 ? 7.852 -18.719 -19.203 1 86.25 268 ASP A O 1
ATOM 2087 N N . ASN A 1 269 ? 6.082 -17.578 -19.891 1 81.56 269 ASN A N 1
ATOM 2088 C CA . ASN A 1 269 ? 6.254 -17.969 -21.297 1 81.56 269 ASN A CA 1
ATOM 2089 C C . ASN A 1 269 ? 7 -16.891 -22.078 1 81.56 269 ASN A C 1
ATOM 2091 O O . ASN A 1 269 ? 6.871 -16.812 -23.297 1 81.56 269 ASN A O 1
ATOM 2095 N N . ALA A 1 270 ? 7.809 -16.109 -21.422 1 84.44 270 ALA A N 1
ATOM 2096 C CA . ALA A 1 270 ? 8.555 -15.055 -22.125 1 84.44 270 ALA A CA 1
ATOM 2097 C C . ALA A 1 270 ? 9.594 -15.656 -23.062 1 84.44 270 ALA A C 1
ATOM 2099 O O . ALA A 1 270 ? 10.062 -16.781 -22.844 1 84.44 270 ALA A O 1
ATOM 2100 N N . PRO A 1 271 ? 9.93 -14.961 -24.078 1 84.44 271 PRO A N 1
ATOM 2101 C CA . PRO A 1 271 ? 10.875 -15.5 -25.062 1 84.44 271 PRO A CA 1
ATOM 2102 C C . PRO A 1 271 ? 12.219 -15.875 -24.438 1 84.44 271 PRO A C 1
ATOM 2104 O O . PRO A 1 271 ? 12.805 -16.891 -24.812 1 84.44 271 PRO A O 1
ATOM 2107 N N . ASN A 1 272 ? 12.68 -15.062 -23.547 1 86.75 272 ASN A N 1
ATOM 2108 C CA . ASN A 1 272 ? 13.945 -15.367 -22.891 1 86.75 272 ASN A CA 1
ATOM 2109 C C . ASN A 1 272 ? 13.852 -16.656 -22.078 1 86.75 272 ASN A C 1
ATOM 2111 O O . ASN A 1 272 ? 14.836 -17.391 -21.953 1 86.75 272 ASN A O 1
ATOM 2115 N N . MET A 1 273 ? 12.711 -16.906 -21.594 1 91.06 273 MET A N 1
ATOM 2116 C CA . MET A 1 273 ? 12.531 -18.141 -20.828 1 91.06 273 MET A CA 1
ATOM 2117 C C . MET A 1 273 ? 12.461 -19.359 -21.75 1 91.06 273 MET A C 1
ATOM 2119 O O . MET A 1 273 ? 12.984 -20.422 -21.422 1 91.06 273 MET A O 1
ATOM 2123 N N . ARG A 1 274 ? 11.859 -19.203 -22.891 1 89.56 274 ARG A N 1
ATOM 2124 C CA . ARG A 1 274 ? 11.812 -20.297 -23.859 1 89.56 274 ARG A CA 1
ATOM 2125 C C . ARG A 1 274 ? 13.219 -20.672 -24.328 1 89.56 274 ARG A C 1
ATOM 2127 O O . ARG A 1 274 ? 13.523 -21.844 -24.516 1 89.56 274 ARG A O 1
ATOM 2134 N N . GLY A 1 275 ? 13.984 -19.609 -24.547 1 92.06 275 GLY A N 1
ATOM 2135 C CA . GLY A 1 275 ? 15.375 -19.875 -24.859 1 92.06 275 GLY A CA 1
ATOM 2136 C C . GLY A 1 275 ? 16.094 -20.609 -23.75 1 92.06 275 GLY A C 1
ATOM 2137 O O . GLY A 1 275 ? 16.922 -21.484 -24 1 92.06 275 GLY A O 1
ATOM 2138 N N . ALA A 1 276 ? 15.797 -20.281 -22.547 1 94.69 276 ALA A N 1
ATOM 2139 C CA . ALA A 1 276 ? 16.391 -20.938 -21.391 1 94.69 276 ALA A CA 1
ATOM 2140 C C . ALA A 1 276 ? 15.977 -22.406 -21.312 1 94.69 276 ALA A C 1
ATOM 2142 O O . ALA A 1 276 ? 16.781 -23.266 -20.969 1 94.69 276 ALA A O 1
ATOM 2143 N N . TRP A 1 277 ? 14.742 -22.719 -21.688 1 94.25 277 TRP A N 1
ATOM 2144 C CA . TRP A 1 277 ? 14.242 -24.078 -21.703 1 94.25 277 TRP A CA 1
ATOM 2145 C C . TRP A 1 277 ? 15.062 -24.953 -22.656 1 94.25 277 TRP A C 1
ATOM 2147 O O . TRP A 1 277 ? 15.469 -26.062 -22.297 1 94.25 277 TRP A O 1
ATOM 2157 N N . ALA A 1 278 ? 15.25 -24.375 -23.766 1 93.81 278 ALA A N 1
ATOM 2158 C CA . ALA A 1 278 ? 15.984 -25.109 -24.797 1 93.81 278 ALA A CA 1
ATOM 2159 C C . ALA A 1 278 ? 17.391 -25.469 -24.312 1 93.81 278 ALA A C 1
ATOM 2161 O O . ALA A 1 278 ? 17.859 -26.578 -24.562 1 93.81 278 ALA A O 1
ATOM 2162 N N . ILE A 1 279 ? 17.953 -24.547 -23.641 1 96.19 279 ILE A N 1
ATOM 2163 C CA . ILE A 1 279 ? 19.297 -24.766 -23.125 1 96.19 279 ILE A CA 1
ATOM 2164 C C . ILE A 1 279 ? 19.266 -25.875 -22.062 1 96.19 279 ILE A C 1
ATOM 2166 O O . ILE A 1 279 ? 20.125 -26.766 -22.047 1 96.19 279 ILE A O 1
ATOM 2170 N N . ILE A 1 280 ? 18.328 -25.875 -21.234 1 96.19 280 ILE A N 1
ATOM 2171 C CA . ILE A 1 280 ? 18.203 -26.828 -20.141 1 96.19 280 ILE A CA 1
ATOM 2172 C C . ILE A 1 280 ? 17.906 -28.219 -20.688 1 96.19 280 ILE A C 1
ATOM 2174 O O . ILE A 1 280 ? 18.531 -29.203 -20.281 1 96.19 280 ILE A O 1
ATOM 2178 N N . GLU A 1 281 ? 16.969 -28.281 -21.625 1 93 281 GLU A N 1
ATOM 2179 C CA . GLU A 1 281 ? 16.562 -29.562 -22.203 1 93 281 GLU A CA 1
ATOM 2180 C C . GLU A 1 281 ? 17.688 -30.172 -23.047 1 93 281 GLU A C 1
ATOM 2182 O O . GLU A 1 281 ? 17.812 -31.391 -23.141 1 93 281 GLU A O 1
ATOM 2187 N N . LYS A 1 282 ? 18.484 -29.328 -23.641 1 93.44 282 LYS A N 1
ATOM 2188 C CA . LYS A 1 282 ? 19.625 -29.812 -24.406 1 93.44 282 LYS A CA 1
ATOM 2189 C C . LYS A 1 282 ? 20.672 -30.438 -23.469 1 93.44 282 LYS A C 1
ATOM 2191 O O . LYS A 1 282 ? 21.234 -31.484 -23.781 1 93.44 282 LYS A O 1
ATOM 2196 N N . LYS A 1 283 ? 20.859 -29.781 -22.406 1 95.25 283 LYS A N 1
ATOM 2197 C CA . LYS A 1 283 ? 21.844 -30.281 -21.453 1 95.25 283 LYS A CA 1
ATOM 2198 C C . LYS A 1 283 ? 21.328 -31.516 -20.719 1 95.25 283 LYS A C 1
ATOM 2200 O O . LYS A 1 283 ? 22.078 -32.469 -20.5 1 95.25 283 LYS A O 1
ATOM 2205 N N . TYR A 1 284 ? 20.062 -31.406 -20.344 1 94.69 284 TYR A N 1
ATOM 2206 C CA . TYR A 1 284 ? 19.406 -32.531 -19.688 1 94.69 284 TYR A CA 1
ATOM 2207 C C . TYR A 1 284 ? 18.109 -32.906 -20.375 1 94.69 284 TYR A C 1
ATOM 2209 O O . TYR A 1 284 ? 17.031 -32.438 -19.953 1 94.69 284 TYR A O 1
ATOM 2217 N N . PRO A 1 285 ? 18.094 -33.812 -21.234 1 90.69 285 PRO A N 1
ATOM 2218 C CA . PRO A 1 285 ? 16.953 -34.125 -22.078 1 90.69 285 PRO A CA 1
ATOM 2219 C C . PRO A 1 285 ? 15.797 -34.781 -21.312 1 90.69 285 PRO A C 1
ATOM 2221 O O . PRO A 1 285 ? 14.672 -34.844 -21.828 1 90.69 285 PRO A O 1
ATOM 2224 N N . THR A 1 286 ? 16.016 -35.219 -20.125 1 90.25 286 THR A N 1
ATOM 2225 C CA . THR A 1 286 ? 14.961 -35.875 -19.359 1 90.25 286 THR A CA 1
ATOM 2226 C C . THR A 1 286 ? 14.125 -34.875 -18.594 1 90.25 286 THR A C 1
ATOM 2228 O O . THR A 1 286 ? 13.086 -35.219 -18.031 1 90.25 286 THR A O 1
ATOM 2231 N N . ILE A 1 287 ? 14.547 -33.625 -18.562 1 93.81 287 ILE A N 1
ATOM 2232 C CA . ILE A 1 287 ? 13.836 -32.594 -17.828 1 93.81 287 ILE A CA 1
ATOM 2233 C C . ILE A 1 287 ? 12.805 -31.922 -18.75 1 93.81 287 ILE A C 1
ATOM 2235 O O . ILE A 1 287 ? 13.094 -31.609 -19.906 1 93.81 287 ILE A O 1
ATOM 2239 N N . PHE A 1 288 ? 11.625 -31.812 -18.188 1 93.12 288 PHE A N 1
ATOM 2240 C CA . PHE A 1 288 ? 10.555 -31.156 -18.938 1 93.12 288 PHE A CA 1
ATOM 2241 C C . PHE A 1 288 ? 10.508 -29.672 -18.625 1 93.12 288 PHE A C 1
ATOM 2243 O O . PHE A 1 288 ? 10.414 -29.266 -17.453 1 93.12 288 PHE A O 1
ATOM 2250 N N . ALA A 1 289 ? 10.602 -28.844 -19.578 1 93 289 ALA A N 1
ATOM 2251 C CA . ALA A 1 289 ? 10.43 -27.406 -19.391 1 93 289 ALA A CA 1
ATOM 2252 C C . ALA A 1 289 ? 9.102 -26.938 -19.969 1 93 289 ALA A C 1
ATOM 2254 O O . ALA A 1 289 ? 8.758 -27.266 -21.109 1 93 289 ALA A O 1
ATOM 2255 N N . ASN A 1 290 ? 8.32 -26.312 -19.156 1 91.88 290 ASN A N 1
ATOM 2256 C CA . ASN A 1 290 ? 6.996 -25.859 -19.578 1 91.88 290 ASN A CA 1
ATOM 2257 C C . ASN A 1 290 ? 6.754 -24.406 -19.219 1 91.88 290 ASN A C 1
ATOM 2259 O O . ASN A 1 290 ? 7.402 -23.875 -18.312 1 91.88 290 ASN A O 1
ATOM 2263 N N . GLY A 1 291 ? 5.84 -23.828 -19.922 1 92.25 291 GLY A N 1
ATOM 2264 C CA . GLY A 1 291 ? 5.332 -22.516 -19.562 1 92.25 291 GLY A CA 1
ATOM 2265 C C . GLY A 1 291 ? 4.148 -22.562 -18.625 1 92.25 291 GLY A C 1
ATOM 2266 O O . GLY A 1 291 ? 3.486 -23.609 -18.5 1 92.25 291 GLY A O 1
ATOM 2267 N N . CYS A 1 292 ? 3.887 -21.484 -17.953 1 92.62 292 CYS A N 1
ATOM 2268 C CA . CYS A 1 292 ? 2.777 -21.391 -17.016 1 92.62 292 CYS A CA 1
ATOM 2269 C C . CYS A 1 292 ? 1.438 -21.438 -17.734 1 92.62 292 CYS A C 1
ATOM 2271 O O . CYS A 1 292 ? 1.135 -20.562 -18.547 1 92.62 292 CYS A O 1
ATOM 2273 N N . GLY A 1 293 ? 0.639 -22.469 -17.422 1 92.81 293 GLY A N 1
ATOM 2274 C CA . GLY A 1 293 ? -0.677 -22.609 -18.016 1 92.81 293 GLY A CA 1
ATOM 2275 C C . GLY A 1 293 ? -1.639 -21.5 -17.625 1 92.81 293 GLY A C 1
ATOM 2276 O O . GLY A 1 293 ? -2.455 -21.062 -18.438 1 92.81 293 GLY A O 1
ATOM 2277 N N . ALA A 1 294 ? -1.561 -21.047 -16.391 1 92.25 294 ALA A N 1
ATOM 2278 C CA . ALA A 1 294 ? -2.432 -19.984 -15.906 1 92.25 294 ALA A CA 1
ATOM 2279 C C . ALA A 1 294 ? -2.152 -18.672 -16.656 1 92.25 294 ALA A C 1
ATOM 2281 O O . ALA A 1 294 ? -3.08 -17.938 -16.984 1 92.25 294 ALA A O 1
ATOM 2282 N N . HIS A 1 295 ? -0.892 -18.422 -16.891 1 90.88 295 HIS A N 1
ATOM 2283 C CA . HIS A 1 295 ? -0.501 -17.219 -17.625 1 90.88 295 HIS A CA 1
ATOM 2284 C C . HIS A 1 295 ? -1.058 -17.219 -19.047 1 90.88 295 HIS A C 1
ATOM 2286 O O . HIS A 1 295 ? -1.489 -16.188 -19.547 1 90.88 295 HIS A O 1
ATOM 2292 N N . VAL A 1 296 ? -1.062 -18.297 -19.625 1 93.5 296 VAL A N 1
ATOM 2293 C CA . VAL A 1 296 ? -1.522 -18.406 -21 1 93.5 296 VAL A CA 1
ATOM 2294 C C . VAL A 1 296 ? -3.031 -18.188 -21.062 1 93.5 296 VAL A C 1
ATOM 2296 O O . VAL A 1 296 ? -3.533 -17.531 -21.984 1 93.5 296 VAL A O 1
ATOM 2299 N N . LEU A 1 297 ? -3.699 -18.766 -20.109 1 94 297 LEU A N 1
ATOM 2300 C CA . LEU A 1 297 ? -5.141 -18.531 -20.062 1 94 297 LEU A CA 1
ATOM 2301 C C . LEU A 1 297 ? -5.445 -17.062 -19.812 1 94 297 LEU A C 1
ATOM 2303 O O . LEU A 1 297 ? -6.422 -16.531 -20.344 1 94 297 LEU A O 1
ATOM 2307 N N . ASN A 1 298 ? -4.652 -16.453 -18.969 1 93.31 298 ASN A N 1
ATOM 2308 C CA . ASN A 1 298 ? -4.785 -15.023 -18.75 1 93.31 298 ASN A CA 1
ATOM 2309 C C . ASN A 1 298 ? -4.598 -14.242 -20.062 1 93.31 298 ASN A C 1
ATOM 2311 O O . ASN A 1 298 ? -5.336 -13.297 -20.328 1 93.31 298 ASN A O 1
ATOM 2315 N N . LEU A 1 299 ? -3.629 -14.633 -20.859 1 92.44 299 LEU A N 1
ATOM 2316 C CA . LEU A 1 299 ? -3.385 -14 -22.156 1 92.44 299 LEU A CA 1
ATOM 2317 C C . LEU A 1 299 ? -4.539 -14.273 -23.109 1 92.44 299 LEU A C 1
ATOM 2319 O O . LEU A 1 299 ? -4.871 -13.43 -23.938 1 92.44 299 LEU A O 1
ATOM 2323 N N . LEU A 1 300 ? -5.066 -15.461 -22.969 1 95.5 300 LEU A N 1
ATOM 2324 C CA . LEU A 1 300 ? -6.223 -15.805 -23.797 1 95.5 300 LEU A CA 1
ATOM 2325 C C . LEU A 1 300 ? -7.387 -14.852 -23.516 1 95.5 300 LEU A C 1
ATOM 2327 O O . LEU A 1 300 ? -8.031 -14.359 -24.438 1 95.5 300 LEU A O 1
ATOM 2331 N N . ILE A 1 301 ? -7.621 -14.594 -22.266 1 95.62 301 ILE A N 1
ATOM 2332 C CA . ILE A 1 301 ? -8.68 -13.672 -21.875 1 95.62 301 ILE A CA 1
ATOM 2333 C C . ILE A 1 301 ? -8.375 -12.281 -22.422 1 95.62 301 ILE A C 1
ATOM 2335 O O . ILE A 1 301 ? -9.273 -11.586 -22.922 1 95.62 301 ILE A O 1
ATOM 2339 N N . LYS A 1 302 ? -7.148 -11.867 -22.344 1 94.88 302 LYS A N 1
ATOM 2340 C CA . LYS A 1 302 ? -6.727 -10.586 -22.906 1 94.88 302 LYS A CA 1
ATOM 2341 C C . LYS A 1 302 ? -7.105 -10.477 -24.375 1 94.88 302 LYS A C 1
ATOM 2343 O O . LYS A 1 302 ? -7.66 -9.461 -24.812 1 94.88 302 LYS A O 1
ATOM 2348 N N . ASP A 1 303 ? -6.859 -11.555 -25.109 1 94.88 303 ASP A N 1
ATOM 2349 C CA . ASP A 1 303 ? -7.145 -11.555 -26.547 1 94.88 303 ASP A CA 1
ATOM 2350 C C . ASP A 1 303 ? -8.641 -11.453 -26.812 1 94.88 303 ASP A C 1
ATOM 2352 O O . ASP A 1 303 ? -9.078 -10.773 -27.734 1 94.88 303 ASP A O 1
ATOM 2356 N N . VAL A 1 304 ? -9.383 -12.125 -26 1 94.56 304 VAL A N 1
ATOM 2357 C CA . VAL A 1 304 ? -10.836 -12.086 -26.156 1 94.56 304 VAL A CA 1
ATOM 2358 C C . VAL A 1 304 ? -11.352 -10.68 -25.859 1 94.56 304 VAL A C 1
ATOM 2360 O O . VAL A 1 304 ? -12.195 -10.156 -26.594 1 94.56 304 VAL A O 1
ATOM 2363 N N . CYS A 1 305 ? -10.812 -10.07 -24.828 1 94.62 305 CYS A N 1
ATOM 2364 C CA . CYS A 1 305 ? -11.242 -8.734 -24.422 1 94.62 305 CYS A CA 1
ATOM 2365 C C . CYS A 1 305 ? -10.875 -7.691 -25.469 1 94.62 305 CYS A C 1
ATOM 2367 O O . CYS A 1 305 ? -11.477 -6.617 -25.516 1 94.62 305 CYS A O 1
ATOM 2369 N N . LYS A 1 306 ? -9.945 -7.988 -26.328 1 94.06 306 LYS A N 1
ATOM 2370 C CA . LYS A 1 306 ? -9.477 -7.035 -27.344 1 94.06 306 LYS A CA 1
ATOM 2371 C C . LYS A 1 306 ? -10.336 -7.109 -28.594 1 94.06 306 LYS A C 1
ATOM 2373 O O . LYS A 1 306 ? -10.219 -6.258 -29.484 1 94.06 306 LYS A O 1
ATOM 2378 N N . ILE A 1 307 ? -11.188 -8.133 -28.703 1 94.25 307 ILE A N 1
ATOM 2379 C CA . ILE A 1 307 ? -12.141 -8.141 -29.812 1 94.25 307 ILE A CA 1
ATOM 2380 C C . ILE A 1 307 ? -12.969 -6.859 -29.797 1 94.25 307 ILE A C 1
ATOM 2382 O O . ILE A 1 307 ? -13.531 -6.492 -28.766 1 94.25 307 ILE A O 1
ATOM 2386 N N . PRO A 1 308 ? -13.078 -6.172 -30.828 1 93.38 308 PRO A N 1
ATOM 2387 C CA . PRO A 1 308 ? -13.672 -4.836 -30.859 1 93.38 308 PRO A CA 1
ATOM 2388 C C . PRO A 1 308 ? -15.039 -4.785 -30.188 1 93.38 308 PRO A C 1
ATOM 2390 O O . PRO A 1 308 ? -15.336 -3.844 -29.453 1 93.38 308 PRO A O 1
ATOM 2393 N N . GLU A 1 309 ? -15.898 -5.773 -30.453 1 91.62 309 GLU A N 1
ATOM 2394 C CA . GLU A 1 309 ? -17.234 -5.805 -29.859 1 91.62 309 GLU A CA 1
ATOM 2395 C C . GLU A 1 309 ? -17.156 -5.848 -28.344 1 91.62 309 GLU A C 1
ATOM 2397 O O . GLU A 1 309 ? -17.906 -5.16 -27.656 1 91.62 309 GLU A O 1
ATOM 2402 N N . PHE A 1 310 ? -16.281 -6.609 -27.906 1 94.88 310 PHE A N 1
ATOM 2403 C CA . PHE A 1 310 ? -16.156 -6.77 -26.469 1 94.88 310 PHE A CA 1
ATOM 2404 C C . PHE A 1 310 ? -15.359 -5.621 -25.859 1 94.88 310 PHE A C 1
ATOM 2406 O O . PHE A 1 310 ? -15.609 -5.219 -24.719 1 94.88 310 PHE A O 1
ATOM 2413 N N . ALA A 1 311 ? -14.406 -5.113 -26.578 1 95.56 311 ALA A N 1
ATOM 2414 C CA . ALA A 1 311 ? -13.656 -3.943 -26.141 1 95.56 311 ALA A CA 1
ATOM 2415 C C . ALA A 1 311 ? -14.578 -2.752 -25.906 1 95.56 311 ALA A C 1
ATOM 2417 O O . ALA A 1 311 ? -14.375 -1.98 -24.969 1 95.56 311 ALA A O 1
ATOM 2418 N N . ALA A 1 312 ? -15.539 -2.633 -26.734 1 95.75 312 ALA A N 1
ATOM 2419 C CA . ALA A 1 312 ? -16.516 -1.549 -26.594 1 95.75 312 ALA A CA 1
ATOM 2420 C C . ALA A 1 312 ? -17.359 -1.727 -25.328 1 95.75 312 ALA A C 1
ATOM 2422 O O . ALA A 1 312 ? -17.641 -0.756 -24.625 1 95.75 312 ALA A O 1
ATOM 2423 N N . VAL A 1 313 ? -17.734 -2.9 -25.094 1 96.25 313 VAL A N 1
ATOM 2424 C CA . VAL A 1 313 ? -18.516 -3.207 -23.906 1 96.25 313 VAL A CA 1
ATOM 2425 C C . VAL A 1 313 ? -17.703 -2.908 -22.641 1 96.25 313 VAL A C 1
ATOM 2427 O O . VAL A 1 313 ? -18.219 -2.35 -21.672 1 96.25 313 VAL A O 1
ATOM 2430 N N . LEU A 1 314 ? -16.469 -3.264 -22.688 1 96.38 314 LEU A N 1
ATOM 2431 C CA . LEU A 1 314 ? -15.594 -3.051 -21.531 1 96.38 314 LEU A CA 1
ATOM 2432 C C . LEU A 1 314 ? -15.336 -1.562 -21.312 1 96.38 314 LEU A C 1
ATOM 2434 O O . LEU A 1 314 ? -15.195 -1.114 -20.172 1 96.38 314 LEU A O 1
ATOM 2438 N N . ALA A 1 315 ? -15.242 -0.88 -22.375 1 96.31 315 ALA A N 1
ATOM 2439 C CA . ALA A 1 315 ? -15.109 0.569 -22.266 1 96.31 315 ALA A CA 1
ATOM 2440 C C . ALA A 1 315 ? -16.312 1.179 -21.562 1 96.31 315 ALA A C 1
ATOM 2442 O O . ALA A 1 315 ? -16.172 2.027 -20.672 1 96.31 315 ALA A O 1
ATOM 2443 N N . ASP A 1 316 ? -17.469 0.742 -21.953 1 96.62 316 ASP A N 1
ATOM 2444 C CA . ASP A 1 316 ? -18.688 1.211 -21.328 1 96.62 316 ASP A CA 1
ATOM 2445 C C . ASP A 1 316 ? -18.75 0.785 -19.859 1 96.62 316 ASP A C 1
ATOM 2447 O O . ASP A 1 316 ? -19.219 1.541 -19 1 96.62 316 ASP A O 1
ATOM 2451 N N . LEU A 1 317 ? -18.312 -0.417 -19.625 1 97.38 317 LEU A N 1
ATOM 2452 C CA . LEU A 1 317 ? -18.25 -0.913 -18.25 1 97.38 317 LEU A CA 1
ATOM 2453 C C . LEU A 1 317 ? -17.375 -0.016 -17.391 1 97.38 317 LEU A C 1
ATOM 2455 O O . LEU A 1 317 ? -17.75 0.359 -16.281 1 97.38 317 LEU A O 1
ATOM 2459 N N . ASN A 1 318 ? -16.234 0.317 -17.906 1 96 318 ASN A N 1
ATOM 2460 C CA . ASN A 1 318 ? -15.297 1.169 -17.188 1 96 318 ASN A CA 1
ATOM 2461 C C . ASN A 1 318 ? -15.891 2.547 -16.906 1 96 318 ASN A C 1
ATOM 2463 O O . ASN A 1 318 ? -15.734 3.082 -15.805 1 96 318 ASN A O 1
ATOM 2467 N N . VAL A 1 319 ? -16.547 3.09 -17.875 1 95.44 319 VAL A N 1
ATOM 2468 C CA . VAL A 1 319 ? -17.156 4.402 -17.734 1 95.44 319 VAL A CA 1
ATOM 2469 C C . VAL A 1 319 ? -18.234 4.352 -16.656 1 95.44 319 VAL A C 1
ATOM 2471 O O . VAL A 1 319 ? -18.312 5.246 -15.805 1 95.44 319 VAL A O 1
ATOM 2474 N N . LEU A 1 320 ? -18.984 3.361 -16.672 1 95.19 320 LEU A N 1
ATOM 2475 C CA . LEU A 1 320 ? -20.094 3.203 -15.727 1 95.19 320 LEU A CA 1
ATOM 2476 C C . LEU A 1 320 ? -19.562 3.039 -14.305 1 95.19 320 LEU A C 1
ATOM 2478 O O . LEU A 1 320 ? -20.016 3.723 -13.383 1 95.19 320 LEU A O 1
ATOM 2482 N N . VAL A 1 321 ? -18.641 2.176 -14.156 1 94.19 321 VAL A N 1
ATOM 2483 C CA . VAL A 1 321 ? -18.094 1.875 -12.836 1 94.19 321 VAL A CA 1
ATOM 2484 C C . VAL A 1 321 ? -17.359 3.096 -12.289 1 94.19 321 VAL A C 1
ATOM 2486 O O . VAL A 1 321 ? -17.5 3.432 -11.109 1 94.19 321 VAL A O 1
ATOM 2489 N N . LYS A 1 322 ? -16.625 3.713 -13.117 1 93 322 LYS A N 1
ATOM 2490 C CA . LYS A 1 322 ? -15.922 4.914 -12.703 1 93 322 LYS A CA 1
ATOM 2491 C C . LYS A 1 322 ? -16.891 6.012 -12.273 1 93 322 LYS A C 1
ATOM 2493 O O . LYS A 1 322 ? -16.641 6.723 -11.297 1 93 322 LYS A O 1
ATOM 2498 N N . PHE A 1 323 ? -17.969 6.23 -13 1 93.31 323 PHE A N 1
ATOM 2499 C CA . PHE A 1 323 ? -18.969 7.223 -12.648 1 93.31 323 PHE A CA 1
ATOM 2500 C C . PHE A 1 323 ? -19.531 6.965 -11.25 1 93.31 323 PHE A C 1
ATOM 2502 O O . PHE A 1 323 ? -19.625 7.883 -10.438 1 93.31 323 PHE A O 1
ATOM 2509 N N . VAL A 1 324 ? -19.828 5.758 -11.016 1 91 324 VAL A N 1
ATOM 2510 C CA . VAL A 1 324 ? -20.422 5.395 -9.734 1 91 324 VAL A CA 1
ATOM 2511 C C . VAL A 1 324 ? -19.406 5.594 -8.609 1 91 324 VAL A C 1
ATOM 2513 O O . VAL A 1 324 ? -19.734 6.141 -7.559 1 91 324 VAL A O 1
ATOM 2516 N N . ASN A 1 325 ? -18.219 5.188 -8.883 1 86.75 325 ASN A N 1
ATOM 2517 C CA . ASN A 1 325 ? -17.188 5.223 -7.852 1 86.75 325 ASN A CA 1
ATOM 2518 C C . ASN A 1 325 ? -16.672 6.637 -7.617 1 86.75 325 ASN A C 1
ATOM 2520 O O . ASN A 1 325 ? -16.188 6.953 -6.531 1 86.75 325 ASN A O 1
ATOM 2524 N N . ASP A 1 326 ? -16.781 7.492 -8.578 1 85.12 326 ASP A N 1
ATOM 2525 C CA . ASP A 1 326 ? -16.172 8.82 -8.516 1 85.12 326 ASP A CA 1
ATOM 2526 C C . ASP A 1 326 ? -17.094 9.805 -7.797 1 85.12 326 ASP A C 1
ATOM 2528 O O . ASP A 1 326 ? -16.656 10.883 -7.383 1 85.12 326 ASP A O 1
ATOM 2532 N N . HIS A 1 327 ? -18.328 9.57 -7.695 1 84.75 327 HIS A N 1
ATOM 2533 C CA . HIS A 1 327 ? -19.281 10.484 -7.066 1 84.75 327 HIS A CA 1
ATOM 2534 C C . HIS A 1 327 ? -19.797 9.922 -5.746 1 84.75 327 HIS A C 1
ATOM 2536 O O . HIS A 1 327 ? -20.547 8.953 -5.734 1 84.75 327 HIS A O 1
ATOM 2542 N N . LYS A 1 328 ? -19.516 10.609 -4.734 1 78.5 328 LYS A N 1
ATOM 2543 C CA . LYS A 1 328 ? -19.766 10.125 -3.381 1 78.5 328 LYS A CA 1
ATOM 2544 C C . LYS A 1 328 ? -21.25 9.898 -3.141 1 78.5 328 LYS A C 1
ATOM 2546 O O . LYS A 1 328 ? -21.641 8.898 -2.531 1 78.5 328 LYS A O 1
ATOM 2551 N N . LEU A 1 329 ? -22.062 10.812 -3.566 1 83.62 329 LEU A N 1
ATOM 2552 C CA . LEU A 1 329 ? -23.516 10.688 -3.385 1 83.62 329 LEU A CA 1
ATOM 2553 C C . LEU A 1 329 ? -24.047 9.469 -4.129 1 83.62 329 LEU A C 1
ATOM 2555 O O . LEU A 1 329 ? -24.953 8.781 -3.637 1 83.62 329 LEU A O 1
ATOM 2559 N N . VAL A 1 330 ? -23.422 9.281 -5.254 1 88.5 330 VAL A N 1
ATOM 2560 C CA . VAL A 1 330 ? -23.859 8.148 -6.066 1 88.5 330 VAL A CA 1
ATOM 2561 C C . VAL A 1 330 ? -23.422 6.84 -5.41 1 88.5 330 VAL A C 1
ATOM 2563 O O . VAL A 1 330 ? -24.172 5.859 -5.41 1 88.5 330 VAL A O 1
ATOM 2566 N N . VAL A 1 331 ? -22.25 6.793 -4.848 1 87.62 331 VAL A N 1
ATOM 2567 C CA . VAL A 1 331 ? -21.75 5.613 -4.156 1 87.62 331 VAL A CA 1
ATOM 2568 C C . VAL A 1 331 ? -22.672 5.266 -2.988 1 87.62 331 VAL A C 1
ATOM 2570 O O . VAL A 1 331 ? -22.984 4.094 -2.773 1 87.62 331 VAL A O 1
ATOM 2573 N N . ALA A 1 332 ? -23.062 6.277 -2.242 1 85.12 332 ALA A N 1
ATOM 2574 C CA . ALA A 1 332 ? -23.938 6.059 -1.095 1 85.12 332 ALA A CA 1
ATOM 2575 C C . ALA A 1 332 ? -25.297 5.5 -1.534 1 85.12 332 ALA A C 1
ATOM 2577 O O . ALA A 1 332 ? -25.828 4.586 -0.904 1 85.12 332 ALA A O 1
ATOM 2578 N N . GLU A 1 333 ? -25.812 6.105 -2.547 1 88.88 333 GLU A N 1
ATOM 2579 C CA . GLU A 1 333 ? -27.078 5.625 -3.062 1 88.88 333 GLU A CA 1
ATOM 2580 C C . GLU A 1 333 ? -26.953 4.211 -3.621 1 88.88 333 GLU A C 1
ATOM 2582 O O . GLU A 1 333 ? -27.859 3.387 -3.439 1 88.88 333 GLU A O 1
ATOM 2587 N N . PHE A 1 334 ? -25.906 3.986 -4.352 1 91.81 334 PHE A N 1
ATOM 2588 C CA . PHE A 1 334 ? -25.672 2.652 -4.887 1 91.81 334 PHE A CA 1
ATOM 2589 C C . PHE A 1 334 ? -25.578 1.626 -3.764 1 91.81 334 PHE A C 1
ATOM 2591 O O . PHE A 1 334 ? -26.109 0.52 -3.881 1 91.81 334 PHE A O 1
ATOM 2598 N N . LYS A 1 335 ? -24.891 1.951 -2.688 1 87.19 335 LYS A N 1
ATOM 2599 C CA . LYS A 1 335 ? -24.781 1.062 -1.532 1 87.19 335 LYS A CA 1
ATOM 2600 C C . LYS A 1 335 ? -26.172 0.778 -0.94 1 87.19 335 LYS A C 1
ATOM 2602 O O . LYS A 1 335 ? -26.469 -0.359 -0.566 1 87.19 335 LYS A O 1
ATOM 2607 N N . ARG A 1 336 ? -26.953 1.814 -0.782 1 87.94 336 ARG A N 1
ATOM 2608 C CA . ARG A 1 336 ? -28.312 1.651 -0.277 1 87.94 336 ARG A CA 1
ATOM 2609 C C . ARG A 1 336 ? -29.109 0.698 -1.157 1 87.94 336 ARG A C 1
ATOM 2611 O O . ARG A 1 336 ? -29.797 -0.199 -0.653 1 87.94 336 ARG A O 1
ATOM 2618 N N . LEU A 1 337 ? -29.016 0.938 -2.451 1 91.5 337 LEU A N 1
ATOM 2619 C CA . LEU A 1 337 ? -29.734 0.095 -3.395 1 91.5 337 LEU A CA 1
ATOM 2620 C C . LEU A 1 337 ? -29.25 -1.348 -3.324 1 91.5 337 LEU A C 1
ATOM 2622 O O . LEU A 1 337 ? -30.031 -2.285 -3.436 1 91.5 337 LEU A O 1
ATOM 2626 N N . ARG A 1 338 ? -27.969 -1.544 -3.174 1 91 338 ARG A N 1
ATOM 2627 C CA . ARG A 1 338 ? -27.406 -2.887 -3.035 1 91 338 ARG A CA 1
ATOM 2628 C C . ARG A 1 338 ? -27.984 -3.594 -1.813 1 91 338 ARG A C 1
ATOM 2630 O O . ARG A 1 338 ? -28.297 -4.785 -1.869 1 91 338 ARG A O 1
ATOM 2637 N N . ASP A 1 339 ? -28.109 -2.857 -0.796 1 88.56 339 ASP A N 1
ATOM 2638 C CA . ASP A 1 339 ? -28.641 -3.42 0.44 1 88.56 339 ASP A CA 1
ATOM 2639 C C . ASP A 1 339 ? -30.109 -3.836 0.267 1 88.56 339 ASP A C 1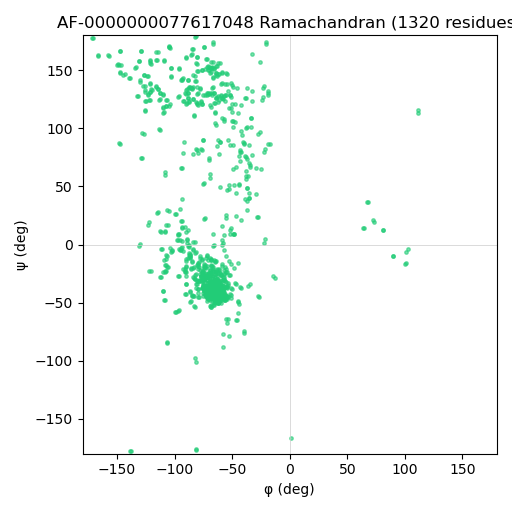
ATOM 2641 O O . ASP A 1 339 ? -30.516 -4.902 0.732 1 88.56 339 ASP A O 1
ATOM 2645 N N . VAL A 1 340 ? -30.844 -3.021 -0.374 1 90.44 340 VAL A N 1
ATOM 2646 C CA . VAL A 1 340 ? -32.25 -3.293 -0.601 1 90.44 340 VAL A CA 1
ATOM 2647 C C . VAL A 1 340 ? -32.406 -4.52 -1.501 1 90.44 340 VAL A C 1
ATOM 2649 O O . VAL A 1 340 ? -33.281 -5.355 -1.274 1 90.44 340 VAL A O 1
ATOM 2652 N N . LEU A 1 341 ? -31.484 -4.617 -2.416 1 92.44 341 LEU A N 1
ATOM 2653 C CA . LEU A 1 341 ? -31.594 -5.688 -3.402 1 92.44 341 LEU A CA 1
ATOM 2654 C C . LEU A 1 341 ? -30.781 -6.902 -2.98 1 92.44 341 LEU A C 1
ATOM 2656 O O . LEU A 1 341 ? -30.703 -7.887 -3.717 1 92.44 341 LEU A O 1
ATOM 2660 N N . THR A 1 342 ? -30.031 -6.836 -1.883 1 89.12 342 THR A N 1
ATOM 2661 C CA . THR A 1 342 ? -29.25 -7.922 -1.301 1 89.12 342 THR A CA 1
ATOM 2662 C C . THR A 1 342 ? -28.094 -8.305 -2.213 1 89.12 342 THR A C 1
ATOM 2664 O O . THR A 1 342 ? -27.875 -9.484 -2.488 1 89.12 342 THR A O 1
ATOM 2667 N N . ILE A 1 343 ? -27.594 -7.289 -2.787 1 87.38 343 ILE A N 1
ATOM 2668 C CA . ILE A 1 343 ? -26.375 -7.477 -3.57 1 87.38 343 ILE A CA 1
ATOM 2669 C C . ILE A 1 343 ? -25.141 -7.281 -2.678 1 87.38 343 ILE A C 1
ATOM 2671 O O . ILE A 1 343 ? -24.953 -6.207 -2.102 1 87.38 343 ILE A O 1
ATOM 2675 N N . GLN A 1 344 ? -24.359 -8.18 -2.562 1 77.75 344 GLN A N 1
ATOM 2676 C CA . GLN A 1 344 ? -23.281 -8.18 -1.581 1 77.75 344 GLN A CA 1
ATOM 2677 C C . GLN A 1 344 ? -22.047 -7.449 -2.115 1 77.75 344 GLN A C 1
ATOM 2679 O O . GLN A 1 344 ? -21.438 -6.641 -1.409 1 77.75 344 GLN A O 1
ATOM 2684 N N . LYS A 1 345 ? -21.703 -7.695 -3.363 1 81.56 345 LYS A N 1
ATOM 2685 C CA . LYS A 1 345 ? -20.422 -7.188 -3.855 1 81.56 345 LYS A CA 1
ATOM 2686 C C . LYS A 1 345 ? -20.609 -5.832 -4.539 1 81.56 345 LYS A C 1
ATOM 2688 O O . LYS A 1 345 ? -21.625 -5.578 -5.172 1 81.56 345 LYS A O 1
ATOM 2693 N N . GLY A 1 346 ? -19.672 -5.008 -4.344 1 84.06 346 GLY A N 1
ATOM 2694 C CA . GLY A 1 346 ? -19.641 -3.727 -5.031 1 84.06 346 GLY A CA 1
ATOM 2695 C C . GLY A 1 346 ? -19.094 -3.82 -6.441 1 84.06 346 GLY A C 1
ATOM 2696 O O . GLY A 1 346 ? -18.906 -4.918 -6.965 1 84.06 346 GLY A O 1
ATOM 2697 N N . LEU A 1 347 ? -18.969 -2.654 -7.066 1 89.88 347 LEU A N 1
ATOM 2698 C CA . LEU A 1 347 ? -18.438 -2.586 -8.422 1 89.88 347 LEU A CA 1
ATOM 2699 C C . LEU A 1 347 ? -16.922 -2.477 -8.406 1 89.88 347 LEU A C 1
ATOM 2701 O O . LEU A 1 347 ? -16.344 -1.812 -7.539 1 89.88 347 LEU A O 1
ATOM 2705 N N . THR A 1 348 ? -16.297 -3.246 -9.258 1 88 348 THR A N 1
ATOM 2706 C CA . THR A 1 348 ? -14.836 -3.232 -9.32 1 88 348 THR A CA 1
ATOM 2707 C C . THR A 1 348 ? -14.359 -2.973 -10.75 1 88 348 THR A C 1
ATOM 2709 O O . THR A 1 348 ? -14.984 -3.416 -11.711 1 88 348 THR A O 1
ATOM 2712 N N . LEU A 1 349 ? -13.258 -2.273 -10.82 1 89.69 349 LEU A N 1
ATOM 2713 C CA . LEU A 1 349 ? -12.602 -2.072 -12.109 1 89.69 349 LEU A CA 1
ATOM 2714 C C . LEU A 1 349 ? -11.617 -3.197 -12.391 1 89.69 349 LEU A C 1
ATOM 2716 O O . LEU A 1 349 ? -10.977 -3.715 -11.477 1 89.69 349 LEU A O 1
ATOM 2720 N N . PRO A 1 350 ? -11.578 -3.586 -13.641 1 90.5 350 PRO A N 1
ATOM 2721 C CA . PRO A 1 350 ? -10.609 -4.629 -13.977 1 90.5 350 PRO A CA 1
ATOM 2722 C C . PRO A 1 350 ? -9.164 -4.152 -13.844 1 90.5 350 PRO A C 1
ATOM 2724 O O . PRO A 1 350 ? -8.867 -2.984 -14.109 1 90.5 350 PRO A O 1
ATOM 2727 N N . CYS A 1 351 ? -8.344 -5.027 -13.414 1 84.19 351 CYS A N 1
ATOM 2728 C CA . CYS A 1 351 ? -6.914 -4.77 -13.359 1 84.19 351 CYS A CA 1
ATOM 2729 C C . CYS A 1 351 ? -6.281 -4.902 -14.742 1 84.19 351 CYS A C 1
ATOM 2731 O O . CYS A 1 351 ? -6.539 -5.875 -15.453 1 84.19 351 CYS A O 1
ATOM 2733 N N . PRO A 1 352 ? -5.488 -4.027 -15.117 1 77.25 352 PRO A N 1
ATOM 2734 C CA . PRO A 1 352 ? -4.93 -4.039 -16.469 1 77.25 352 PRO A CA 1
ATOM 2735 C C . PRO A 1 352 ? -3.959 -5.195 -16.703 1 77.25 352 PRO A C 1
ATOM 2737 O O . PRO A 1 352 ? -3.729 -5.598 -17.844 1 77.25 352 PRO A O 1
ATOM 2740 N N . THR A 1 353 ? -3.373 -5.789 -15.68 1 73.75 353 THR A N 1
ATOM 2741 C CA . THR A 1 353 ? -2.361 -6.828 -15.859 1 73.75 353 THR A CA 1
ATOM 2742 C C . THR A 1 353 ? -2.932 -8.203 -15.523 1 73.75 353 THR A C 1
ATOM 2744 O O . THR A 1 353 ? -2.389 -9.227 -15.945 1 73.75 353 THR A O 1
ATOM 2747 N N . ARG A 1 354 ? -3.975 -8.219 -14.82 1 79.75 354 ARG A N 1
ATOM 2748 C CA . ARG A 1 354 ? -4.637 -9.477 -14.469 1 79.75 354 ARG A CA 1
ATOM 2749 C C . ARG A 1 354 ? -6.004 -9.578 -15.141 1 79.75 354 ARG A C 1
ATOM 2751 O O . ARG A 1 354 ? -7.027 -9.266 -14.523 1 79.75 354 ARG A O 1
ATOM 2758 N N . TRP A 1 355 ? -6.035 -10.234 -16.156 1 80 355 TRP A N 1
ATOM 2759 C CA . TRP A 1 355 ? -7.172 -10.141 -17.062 1 80 355 TRP A CA 1
ATOM 2760 C C . TRP A 1 355 ? -8.352 -10.961 -16.547 1 80 355 TRP A C 1
ATOM 2762 O O . TRP A 1 355 ? -9.492 -10.758 -16.984 1 80 355 TRP A O 1
ATOM 2772 N N . TYR A 1 356 ? -8.086 -11.906 -15.648 1 84 356 TYR A N 1
ATOM 2773 C CA . TYR A 1 356 ? -9.203 -12.648 -15.086 1 84 356 TYR A CA 1
ATOM 2774 C C . TYR A 1 356 ? -10.117 -11.742 -14.273 1 84 356 TYR A C 1
ATOM 2776 O O . TYR A 1 356 ? -11.273 -12.078 -14.016 1 84 356 TYR A O 1
ATOM 2784 N N . THR A 1 357 ? -9.617 -10.547 -13.969 1 89 357 THR A N 1
ATOM 2785 C CA . THR A 1 357 ? -10.422 -9.617 -13.188 1 89 357 THR A CA 1
ATOM 2786 C C . THR A 1 357 ? -11.539 -9.016 -14.047 1 89 357 THR A C 1
ATOM 2788 O O . THR A 1 357 ? -12.5 -8.453 -13.523 1 89 357 THR A O 1
ATOM 2791 N N . HIS A 1 358 ? -11.359 -9.164 -15.344 1 92.94 358 HIS A N 1
ATOM 2792 C CA . HIS A 1 358 ? -12.406 -8.703 -16.234 1 92.94 358 HIS A CA 1
ATOM 2793 C C . HIS A 1 358 ? -13.688 -9.508 -16.062 1 92.94 358 HIS A C 1
ATOM 2795 O O . HIS A 1 358 ? -14.789 -8.961 -16.141 1 92.94 358 HIS A O 1
ATOM 2801 N N . PHE A 1 359 ? -13.516 -10.805 -15.859 1 94.5 359 PHE A N 1
ATOM 2802 C CA . PHE A 1 359 ? -14.68 -11.641 -15.57 1 94.5 359 PHE A CA 1
ATOM 2803 C C . PHE A 1 359 ? -15.375 -11.172 -14.305 1 94.5 359 PHE A C 1
ATOM 2805 O O . PHE A 1 359 ? -16.609 -11.039 -14.273 1 94.5 359 PHE A O 1
ATOM 2812 N N . ASN A 1 360 ? -14.586 -10.852 -13.258 1 92.69 360 ASN A N 1
ATOM 2813 C CA . ASN A 1 360 ? -15.156 -10.391 -12 1 92.69 360 ASN A CA 1
ATOM 2814 C C . ASN A 1 360 ? -15.906 -9.078 -12.164 1 92.69 360 ASN A C 1
ATOM 2816 O O . ASN A 1 360 ? -16.984 -8.891 -11.594 1 92.69 360 ASN A O 1
ATOM 2820 N N . ALA A 1 361 ? -15.273 -8.211 -12.867 1 95.19 361 ALA A N 1
ATOM 2821 C CA . ALA A 1 361 ? -15.906 -6.922 -13.117 1 95.19 361 ALA A CA 1
ATOM 2822 C C . ALA A 1 361 ? -17.234 -7.098 -13.852 1 95.19 361 ALA A C 1
ATOM 2824 O O . ALA A 1 361 ? -18.234 -6.465 -13.5 1 95.19 361 ALA A O 1
ATOM 2825 N N . CYS A 1 362 ? -17.281 -8 -14.828 1 96.12 362 CYS A N 1
ATOM 2826 C CA . CYS A 1 362 ? -18.5 -8.273 -15.578 1 96.12 362 CYS A CA 1
ATOM 2827 C C . CYS A 1 362 ? -19.562 -8.906 -14.688 1 96.12 362 CYS A C 1
ATOM 2829 O O . CYS A 1 362 ? -20.719 -8.523 -14.734 1 96.12 362 CYS A O 1
ATOM 2831 N N . GLU A 1 363 ? -19.109 -9.797 -13.945 1 94.75 363 GLU A N 1
ATOM 2832 C CA . GLU A 1 363 ? -20.031 -10.523 -13.07 1 94.75 363 GLU A CA 1
ATOM 2833 C C . GLU A 1 363 ? -20.641 -9.594 -12.023 1 94.75 363 GLU A C 1
ATOM 2835 O O . GLU A 1 363 ? -21.859 -9.602 -11.812 1 94.75 363 GLU A O 1
ATOM 2840 N N . ASN A 1 364 ? -19.812 -8.812 -11.414 1 93.81 364 ASN A N 1
ATOM 2841 C CA . ASN A 1 364 ? -20.281 -7.895 -10.391 1 93.81 364 ASN A CA 1
ATOM 2842 C C . ASN A 1 364 ? -21.234 -6.848 -10.969 1 93.81 364 ASN A C 1
ATOM 2844 O O . ASN A 1 364 ? -22.266 -6.523 -10.352 1 93.81 364 ASN A O 1
ATOM 2848 N N . LEU A 1 365 ? -20.875 -6.344 -12.094 1 96.06 365 LEU A N 1
ATOM 2849 C CA . LEU A 1 365 ? -21.719 -5.336 -12.719 1 96.06 365 LEU A CA 1
ATOM 2850 C C . LEU A 1 365 ? -23.062 -5.941 -13.141 1 96.06 365 LEU A C 1
ATOM 2852 O O . LEU A 1 365 ? -24.109 -5.312 -12.969 1 96.06 365 LEU A O 1
ATOM 2856 N N . TYR A 1 366 ? -23.047 -7.113 -13.688 1 95.56 366 TYR A N 1
ATOM 2857 C CA . TYR A 1 366 ? -24.281 -7.746 -14.141 1 95.56 366 TYR A CA 1
ATOM 2858 C C . TYR A 1 366 ? -25.203 -8.055 -12.969 1 95.56 366 TYR A C 1
ATOM 2860 O O . TYR A 1 366 ? -26.422 -7.906 -13.07 1 95.56 366 TYR A O 1
ATOM 2868 N N . LYS A 1 367 ? -24.672 -8.508 -11.906 1 94.19 367 LYS A N 1
ATOM 2869 C CA . LYS A 1 367 ? -25.453 -8.766 -10.711 1 94.19 367 LYS A CA 1
ATOM 2870 C C . LYS A 1 367 ? -26.094 -7.488 -10.18 1 94.19 367 LYS A C 1
ATOM 2872 O O . LYS A 1 367 ? -27.188 -7.52 -9.602 1 94.19 367 LYS A O 1
ATOM 2877 N N . ALA A 1 368 ? -25.391 -6.414 -10.406 1 94.88 368 ALA A N 1
ATOM 2878 C CA . ALA A 1 368 ? -25.875 -5.125 -9.914 1 94.88 368 ALA A CA 1
ATOM 2879 C C . ALA A 1 368 ? -26.688 -4.398 -10.984 1 94.88 368 ALA A C 1
ATOM 2881 O O . ALA A 1 368 ? -26.906 -3.189 -10.891 1 94.88 368 ALA A O 1
ATOM 2882 N N . LYS A 1 369 ? -27.062 -5.082 -12 1 94.75 369 LYS A N 1
ATOM 2883 C CA . LYS A 1 369 ? -27.766 -4.496 -13.148 1 94.75 369 LYS A CA 1
ATOM 2884 C C . LYS A 1 369 ? -28.969 -3.68 -12.703 1 94.75 369 LYS A C 1
ATOM 2886 O O . LYS A 1 369 ? -29.125 -2.523 -13.102 1 94.75 369 LYS A O 1
ATOM 2891 N N . LEU A 1 370 ? -29.734 -4.215 -11.828 1 93.19 370 LEU A N 1
ATOM 2892 C CA . LEU A 1 370 ? -30.969 -3.555 -11.398 1 93.19 370 LEU A CA 1
ATOM 2893 C C . LEU A 1 370 ? -30.641 -2.307 -10.578 1 93.19 370 LEU A C 1
ATOM 2895 O O . LEU A 1 370 ? -31.328 -1.287 -10.703 1 93.19 370 LEU A O 1
ATOM 2899 N N . ALA A 1 371 ? -29.672 -2.418 -9.734 1 94.19 371 ALA A N 1
ATOM 2900 C CA . ALA A 1 371 ? -29.266 -1.268 -8.938 1 94.19 371 ALA A CA 1
ATOM 2901 C C . ALA A 1 371 ? -28.781 -0.126 -9.82 1 94.19 371 ALA A C 1
ATOM 2903 O O . ALA A 1 371 ? -29.094 1.039 -9.578 1 94.19 371 ALA A O 1
ATOM 2904 N N . VAL A 1 372 ? -28.062 -0.456 -10.867 1 94.88 372 VAL A N 1
ATOM 2905 C CA . VAL A 1 372 ? -27.5 0.542 -11.781 1 94.88 372 VAL A CA 1
ATOM 2906 C C . VAL A 1 372 ? -28.625 1.16 -12.609 1 94.88 372 VAL A C 1
ATOM 2908 O O . VAL A 1 372 ? -28.641 2.371 -12.844 1 94.88 372 VAL A O 1
ATOM 2911 N N . ARG A 1 373 ? -29.516 0.389 -13.016 1 93.81 373 ARG A N 1
ATOM 2912 C CA . ARG A 1 373 ? -30.656 0.891 -13.781 1 93.81 373 ARG A CA 1
ATOM 2913 C C . ARG A 1 373 ? -31.516 1.811 -12.922 1 93.81 373 ARG A C 1
ATOM 2915 O O . ARG A 1 373 ? -32 2.836 -13.406 1 93.81 373 ARG A O 1
ATOM 2922 N N . ASN A 1 374 ? -31.641 1.464 -11.641 1 93.38 374 ASN A N 1
ATOM 2923 C CA . ASN A 1 374 ? -32.406 2.307 -10.719 1 93.38 374 ASN A CA 1
ATOM 2924 C C . ASN A 1 374 ? -31.719 3.652 -10.5 1 93.38 374 ASN A C 1
ATOM 2926 O O . ASN A 1 374 ? -32.375 4.672 -10.328 1 93.38 374 ASN A O 1
ATOM 2930 N N . LEU A 1 375 ? -30.469 3.635 -10.477 1 93 375 LEU A N 1
ATOM 2931 C CA . LEU A 1 375 ? -29.703 4.867 -10.305 1 93 375 LEU A CA 1
ATOM 2932 C C . LEU A 1 375 ? -29.969 5.832 -11.461 1 93 375 LEU A C 1
ATOM 2934 O O . LEU A 1 375 ? -29.906 7.051 -11.281 1 93 375 LEU A O 1
ATOM 2938 N N . ALA A 1 376 ? -30.172 5.238 -12.633 1 92.06 376 ALA A N 1
ATOM 2939 C CA . ALA A 1 376 ? -30.359 6.047 -13.836 1 92.06 376 ALA A CA 1
ATOM 2940 C C . ALA A 1 376 ? -31.812 6.484 -13.977 1 92.06 376 ALA A C 1
ATOM 2942 O O . ALA A 1 376 ? -32.125 7.324 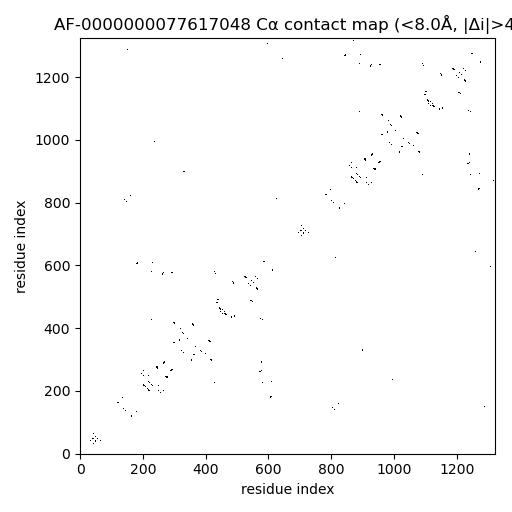-14.82 1 92.06 376 ALA A O 1
ATOM 2943 N N . GLU A 1 377 ? -32.625 6.051 -13.141 1 90.25 377 GLU A N 1
ATOM 2944 C CA . GLU A 1 377 ? -34.062 6.379 -13.203 1 90.25 377 GLU A CA 1
ATOM 2945 C C . GLU A 1 377 ? -34.344 7.762 -12.609 1 90.25 377 GLU A C 1
ATOM 2947 O O . GLU A 1 377 ? -33.531 8.281 -11.836 1 90.25 377 GLU A O 1
ATOM 2952 N N . PRO A 1 378 ? -35.469 8.312 -12.93 1 85.81 378 PRO A N 1
ATOM 2953 C CA . PRO A 1 378 ? -35.812 9.648 -12.438 1 85.81 378 PRO A CA 1
ATOM 2954 C C . PRO A 1 378 ? -35.938 9.703 -10.922 1 85.81 378 PRO A C 1
ATOM 2956 O O . PRO A 1 378 ? -35.781 10.773 -10.32 1 85.81 378 PRO A O 1
ATOM 2959 N N . GLY A 1 379 ? -36.156 8.625 -10.258 1 83.31 379 GLY A N 1
ATOM 2960 C CA . GLY A 1 379 ? -36.219 8.594 -8.805 1 83.31 379 GLY A CA 1
ATOM 2961 C C . GLY A 1 379 ? -34.906 9.023 -8.141 1 83.31 379 GLY A C 1
ATOM 2962 O O . GLY A 1 379 ? -34.938 9.477 -6.992 1 83.31 379 GLY A O 1
ATOM 2963 N N . CYS A 1 380 ? -33.844 8.938 -8.852 1 88.38 380 CYS A N 1
ATOM 2964 C CA . CYS A 1 380 ? -32.562 9.289 -8.289 1 88.38 380 CYS A CA 1
ATOM 2965 C C . CYS A 1 380 ? -32.062 10.617 -8.852 1 88.38 380 CYS A C 1
ATOM 2967 O O . CYS A 1 380 ? -30.875 10.953 -8.719 1 88.38 380 CYS A O 1
ATOM 2969 N N . ASP A 1 381 ? -32.938 11.352 -9.422 1 87.62 381 ASP A N 1
ATOM 2970 C CA . ASP A 1 381 ? -32.562 12.617 -10.039 1 87.62 381 ASP A CA 1
ATOM 2971 C C . ASP A 1 381 ? -32.062 13.609 -8.992 1 87.62 381 ASP A C 1
ATOM 2973 O O . ASP A 1 381 ? -31.219 14.461 -9.289 1 87.62 381 ASP A O 1
ATOM 2977 N N . HIS A 1 382 ? -32.625 13.469 -7.828 1 84.75 382 HIS A N 1
ATOM 2978 C CA . HIS A 1 382 ? -32.188 14.375 -6.77 1 84.75 382 HIS A CA 1
ATOM 2979 C C . HIS A 1 382 ? -30.719 14.234 -6.484 1 84.75 382 HIS A C 1
ATOM 2981 O O . HIS A 1 382 ? -30.062 15.18 -6.039 1 84.75 382 HIS A O 1
ATOM 2987 N N . ILE A 1 383 ? -30.172 13.148 -6.77 1 86.88 383 ILE A N 1
ATOM 2988 C CA . ILE A 1 383 ? -28.75 12.883 -6.562 1 86.88 383 ILE A CA 1
ATOM 2989 C C . ILE A 1 383 ? -27.969 13.266 -7.816 1 86.88 383 ILE A C 1
ATOM 2991 O O . ILE A 1 383 ? -26.922 13.922 -7.727 1 86.88 383 ILE A O 1
ATOM 2995 N N . LEU A 1 384 ? -28.469 12.93 -9 1 89 384 LEU A N 1
ATOM 2996 C CA . LEU A 1 384 ? -27.75 13.094 -10.258 1 89 384 LEU A CA 1
ATOM 2997 C C . LEU A 1 384 ? -27.719 14.555 -10.68 1 89 384 LEU A C 1
ATOM 2999 O O . LEU A 1 384 ? -26.812 14.984 -11.391 1 89 384 LEU A O 1
ATOM 3003 N N . LYS A 1 385 ? -28.688 15.336 -10.188 1 86.25 385 LYS A N 1
ATOM 3004 C CA . LYS A 1 385 ? -28.75 16.75 -10.508 1 86.25 385 LYS A CA 1
ATOM 3005 C C . LYS A 1 385 ? -27.609 17.516 -9.852 1 86.25 385 LYS A C 1
ATOM 3007 O O . LYS A 1 385 ? -27.188 18.562 -10.344 1 86.25 385 LYS A O 1
ATOM 3012 N N . GLU A 1 386 ? -27.125 16.938 -8.773 1 81.69 386 GLU A N 1
ATOM 3013 C CA . GLU A 1 386 ? -26.047 17.594 -8.031 1 81.69 386 GLU A CA 1
ATOM 3014 C C . GLU A 1 386 ? -24.703 17.438 -8.742 1 81.69 386 GLU A C 1
ATOM 3016 O O . GLU A 1 386 ? -23.75 18.141 -8.43 1 81.69 386 GLU A O 1
ATOM 3021 N N . ILE A 1 387 ? -24.719 16.562 -9.703 1 86.75 387 ILE A N 1
ATOM 3022 C CA . ILE A 1 387 ? -23.469 16.328 -10.43 1 86.75 387 ILE A CA 1
ATOM 3023 C C . ILE A 1 387 ? -23.312 17.359 -11.531 1 86.75 387 ILE A C 1
ATOM 3025 O O . ILE A 1 387 ? -24.203 17.547 -12.352 1 86.75 387 ILE A O 1
ATOM 3029 N N . GLN A 1 388 ? -22.203 18.062 -11.531 1 82.25 388 GLN A N 1
ATOM 3030 C CA . GLN A 1 388 ? -21.953 19.188 -12.43 1 82.25 388 GLN A CA 1
ATOM 3031 C C . GLN A 1 388 ? -21.781 18.703 -13.875 1 82.25 388 GLN A C 1
ATOM 3033 O O . GLN A 1 388 ? -22.297 19.328 -14.805 1 82.25 388 GLN A O 1
ATOM 3038 N N . ASN A 1 389 ? -21.062 17.594 -14.078 1 88.19 389 ASN A N 1
ATOM 3039 C CA . ASN A 1 389 ? -20.828 17.047 -15.406 1 88.19 389 ASN A CA 1
ATOM 3040 C C . ASN A 1 389 ? -22.078 16.344 -15.945 1 88.19 389 ASN A C 1
ATOM 3042 O O . ASN A 1 389 ? -22.203 15.133 -15.828 1 88.19 389 ASN A O 1
ATOM 3046 N N . LYS A 1 390 ? -22.891 17.141 -16.625 1 90.12 390 LYS A N 1
ATOM 3047 C CA . LYS A 1 390 ? -24.156 16.609 -17.109 1 90.12 390 LYS A CA 1
ATOM 3048 C C . LYS A 1 390 ? -23.938 15.578 -18.219 1 90.12 390 LYS A C 1
ATOM 3050 O O . LYS A 1 390 ? -24.75 14.664 -18.391 1 90.12 390 LYS A O 1
ATOM 3055 N N . ASP A 1 391 ? -22.812 15.719 -18.891 1 92 391 ASP A N 1
ATOM 3056 C CA . ASP A 1 391 ? -22.5 14.75 -19.938 1 92 391 ASP A CA 1
ATOM 3057 C C . ASP A 1 391 ? -22.234 13.367 -19.344 1 92 391 ASP A C 1
ATOM 3059 O O . ASP A 1 391 ? -22.609 12.352 -19.953 1 92 391 ASP A O 1
ATOM 3063 N N . ALA A 1 392 ? -21.594 13.359 -18.281 1 92.25 392 ALA A N 1
ATOM 3064 C CA . ALA A 1 392 ? -21.312 12.094 -17.609 1 92.25 392 ALA A CA 1
ATOM 3065 C C . ALA A 1 392 ? -22.609 11.422 -17.141 1 92.25 392 ALA A C 1
ATOM 3067 O O . ALA A 1 392 ? -22.75 10.203 -17.219 1 92.25 392 ALA A O 1
ATOM 3068 N N . VAL A 1 393 ? -23.562 12.242 -16.719 1 93.69 393 VAL A N 1
ATOM 3069 C CA . VAL A 1 393 ? -24.844 11.727 -16.266 1 93.69 393 VAL A CA 1
ATOM 3070 C C . VAL A 1 393 ? -25.625 11.141 -17.438 1 93.69 393 VAL A C 1
ATOM 3072 O O . VAL A 1 393 ? -26.219 10.062 -17.328 1 93.69 393 VAL A O 1
ATOM 3075 N N . ASN A 1 394 ? -25.578 11.875 -18.516 1 92.88 394 ASN A N 1
ATOM 3076 C CA . ASN A 1 394 ? -26.266 11.391 -19.719 1 92.88 394 ASN A CA 1
ATOM 3077 C C . ASN A 1 394 ? -25.656 10.094 -20.234 1 92.88 394 ASN A C 1
ATOM 3079 O O . ASN A 1 394 ? -26.375 9.211 -20.703 1 92.88 394 ASN A O 1
ATOM 3083 N N . THR A 1 395 ? -24.391 10.031 -20.141 1 94.25 395 THR A N 1
ATOM 3084 C CA . THR A 1 395 ? -23.703 8.812 -20.562 1 94.25 395 THR A CA 1
ATOM 3085 C C . THR A 1 395 ? -24.094 7.633 -19.672 1 94.25 395 THR A C 1
ATOM 3087 O O . THR A 1 395 ? -24.312 6.523 -20.172 1 94.25 395 THR A O 1
ATOM 3090 N N . LEU A 1 396 ? -24.156 7.848 -18.406 1 94.19 396 LEU A N 1
ATOM 3091 C CA . LEU A 1 396 ? -24.609 6.82 -17.469 1 94.19 396 LEU A CA 1
ATOM 3092 C C . LEU A 1 396 ? -26 6.316 -17.844 1 94.19 396 LEU A C 1
ATOM 3094 O O . LEU A 1 396 ? -26.234 5.105 -17.891 1 94.19 396 LEU A O 1
ATOM 3098 N N . ARG A 1 397 ? -26.906 7.25 -18.109 1 94.12 397 ARG A N 1
ATOM 3099 C CA . ARG A 1 397 ? -28.281 6.891 -18.453 1 94.12 397 ARG A CA 1
ATOM 3100 C C . ARG A 1 397 ? -28.344 6.105 -19.75 1 94.12 397 ARG A C 1
ATOM 3102 O O . ARG A 1 397 ? -29.078 5.125 -19.859 1 94.12 397 ARG A O 1
ATOM 3109 N N . ARG A 1 398 ? -27.516 6.523 -20.641 1 94.88 398 ARG A N 1
ATOM 3110 C CA . ARG A 1 398 ? -27.484 5.848 -21.938 1 94.88 398 ARG A CA 1
ATOM 3111 C C . ARG A 1 398 ? -27.031 4.398 -21.781 1 94.88 398 ARG A C 1
ATOM 3113 O O . ARG A 1 398 ? -27.672 3.484 -22.312 1 94.88 398 ARG A O 1
ATOM 3120 N N . ILE A 1 399 ? -25.984 4.129 -21.062 1 96.56 399 ILE A N 1
ATOM 3121 C CA . ILE A 1 399 ? -25.422 2.795 -20.922 1 96.56 399 ILE A CA 1
ATOM 3122 C C . ILE A 1 399 ? -26.328 1.93 -20.062 1 96.56 399 ILE A C 1
ATOM 3124 O O . ILE A 1 399 ? -26.625 0.782 -20.406 1 96.56 399 ILE A O 1
ATOM 3128 N N . ALA A 1 400 ? -26.781 2.512 -18.984 1 95.69 400 ALA A N 1
ATOM 3129 C CA . ALA A 1 400 ? -27.594 1.771 -18.031 1 95.69 400 ALA A CA 1
ATOM 3130 C C . ALA A 1 400 ? -28.891 1.298 -18.672 1 95.69 400 ALA A C 1
ATOM 3132 O O . ALA A 1 400 ? -29.422 0.236 -18.312 1 95.69 400 ALA A O 1
ATOM 3133 N N . ASN A 1 401 ? -29.438 2.08 -19.594 1 93.94 401 ASN A N 1
ATOM 3134 C CA . ASN A 1 401 ? -30.719 1.75 -20.188 1 93.94 401 ASN A CA 1
ATOM 3135 C C . ASN A 1 401 ? -30.562 1.029 -21.516 1 93.94 401 ASN A C 1
ATOM 3137 O O . ASN A 1 401 ? -31.547 0.677 -22.172 1 93.94 401 ASN A O 1
ATOM 3141 N N . SER A 1 402 ? -29.375 0.756 -21.875 1 95.12 402 SER A N 1
ATOM 3142 C CA . SER A 1 402 ? -29.125 0.074 -23.141 1 95.12 402 SER A CA 1
ATOM 3143 C C . SER A 1 402 ? -29.281 -1.437 -23 1 95.12 402 SER A C 1
ATOM 3145 O O . SER A 1 402 ? -28.438 -2.094 -22.375 1 95.12 402 SER A O 1
ATOM 3147 N N . GLY A 1 403 ? -30.266 -1.981 -23.578 1 94.06 403 GLY A N 1
ATOM 3148 C CA . GLY A 1 403 ? -30.438 -3.426 -23.594 1 94.06 403 GLY A CA 1
ATOM 3149 C C . GLY A 1 403 ? -29.312 -4.156 -24.312 1 94.06 403 GLY A C 1
ATOM 3150 O O . GLY A 1 403 ? -28.922 -5.246 -23.906 1 94.06 403 GLY A O 1
ATOM 3151 N N . ALA A 1 404 ? -28.859 -3.539 -25.344 1 94.25 404 ALA A N 1
ATOM 3152 C CA . ALA A 1 404 ? -27.781 -4.121 -26.125 1 94.25 404 ALA A CA 1
ATOM 3153 C C . ALA A 1 404 ? -26.516 -4.262 -25.281 1 94.25 404 ALA A C 1
ATOM 3155 O O . ALA A 1 404 ? -25.797 -5.258 -25.391 1 94.25 404 ALA A O 1
ATOM 3156 N N . PHE A 1 405 ? -26.281 -3.281 -24.453 1 96.31 405 PHE A N 1
ATOM 3157 C CA . PHE A 1 405 ? -25.109 -3.318 -23.594 1 96.31 405 PHE A CA 1
ATOM 3158 C C . PHE A 1 405 ? -25.188 -4.508 -22.641 1 96.31 405 PHE A C 1
ATOM 3160 O O . PHE A 1 405 ? -24.234 -5.281 -22.531 1 96.31 405 PHE A O 1
ATOM 3167 N N . TRP A 1 406 ? -26.281 -4.699 -22.031 1 96.44 406 TRP A N 1
ATOM 3168 C CA . TRP A 1 406 ? -26.422 -5.746 -21.031 1 96.44 406 TRP A CA 1
ATOM 3169 C C . TRP A 1 406 ? -26.375 -7.129 -21.672 1 96.44 406 TRP A C 1
ATOM 3171 O O . TRP A 1 406 ? -25.859 -8.078 -21.094 1 96.44 406 TRP A O 1
ATOM 3181 N N . ARG A 1 407 ? -26.859 -7.258 -22.875 1 94.25 407 ARG A N 1
ATOM 3182 C CA . ARG A 1 407 ? -26.812 -8.531 -23.594 1 94.25 407 ARG A CA 1
ATOM 3183 C C . ARG A 1 407 ? -25.375 -8.898 -23.953 1 94.25 407 ARG A C 1
ATOM 3185 O O . ARG A 1 407 ? -24.969 -10.047 -23.781 1 94.25 407 ARG A O 1
ATOM 3192 N N . LYS A 1 408 ? -24.734 -7.934 -24.406 1 93.94 408 LYS A N 1
ATOM 3193 C CA . LYS A 1 408 ? -23.344 -8.172 -24.781 1 93.94 408 LYS A CA 1
ATOM 3194 C C . LYS A 1 408 ? -22.484 -8.438 -23.547 1 93.94 408 LYS A C 1
ATOM 3196 O O . LYS A 1 408 ? -21.547 -9.242 -23.594 1 93.94 408 LYS A O 1
ATOM 3201 N N . LEU A 1 409 ? -22.828 -7.723 -22.5 1 96.56 409 LEU A N 1
ATOM 3202 C CA . LEU A 1 409 ? -22.109 -7.953 -21.25 1 96.56 409 LEU A CA 1
ATOM 3203 C C . LEU A 1 409 ? -22.312 -9.383 -20.766 1 96.56 409 LEU A C 1
ATOM 3205 O O . LEU A 1 409 ? -21.359 -10.023 -20.281 1 96.56 409 LEU A O 1
ATOM 3209 N N . LEU A 1 410 ? -23.484 -9.836 -20.891 1 94.81 410 LEU A N 1
ATOM 3210 C CA . LEU A 1 410 ? -23.797 -11.203 -20.484 1 94.81 410 LEU A CA 1
ATOM 3211 C C . LEU A 1 410 ? -23.047 -12.211 -21.359 1 94.81 410 LEU A C 1
ATOM 3213 O O . LEU A 1 410 ? -22.547 -13.227 -20.859 1 94.81 410 LEU A O 1
ATOM 3217 N N . GLN A 1 411 ? -23 -11.953 -22.594 1 91.81 411 GLN A N 1
ATOM 3218 C CA . GLN A 1 411 ? -22.266 -12.82 -23.516 1 91.81 411 GLN A CA 1
ATOM 3219 C C . GLN A 1 411 ? -20.781 -12.891 -23.141 1 91.81 411 GLN A C 1
ATOM 3221 O O . GLN A 1 411 ? -20.203 -13.977 -23.109 1 91.81 411 GLN A O 1
ATOM 3226 N N . LEU A 1 412 ? -20.25 -11.75 -22.906 1 94.31 412 LEU A N 1
ATOM 3227 C CA . LEU A 1 412 ? -18.844 -11.695 -22.531 1 94.31 412 LEU A CA 1
ATOM 3228 C C . LEU A 1 412 ? -18.594 -12.43 -21.219 1 94.31 412 LEU A C 1
ATOM 3230 O O . LEU A 1 412 ? -17.625 -13.172 -21.094 1 94.31 412 LEU A O 1
ATOM 3234 N N . LYS A 1 413 ? -19.453 -12.188 -20.297 1 94.69 413 LYS A N 1
ATOM 3235 C CA . LYS A 1 413 ? -19.359 -12.867 -19 1 94.69 413 LYS A CA 1
ATOM 3236 C C . LYS A 1 413 ? -19.359 -14.383 -19.172 1 94.69 413 LYS A C 1
ATOM 3238 O O . LYS A 1 413 ? -18.547 -15.078 -18.562 1 94.69 413 LYS A O 1
ATOM 3243 N N . ARG A 1 414 ? -20.172 -14.898 -20 1 91.19 414 ARG A N 1
ATOM 3244 C CA . ARG A 1 414 ? -20.281 -16.328 -20.219 1 91.19 414 ARG A CA 1
ATOM 3245 C C . ARG A 1 414 ? -19.016 -16.875 -20.891 1 91.19 414 ARG A C 1
ATOM 3247 O O . ARG A 1 414 ? -18.562 -17.969 -20.547 1 91.19 414 ARG A O 1
ATOM 3254 N N . LEU A 1 415 ? -18.547 -16.109 -21.734 1 91.88 415 LEU A N 1
ATOM 3255 C CA . LEU A 1 415 ? -17.344 -16.516 -22.438 1 91.88 415 LEU A CA 1
ATOM 3256 C C . LEU A 1 415 ? -16.156 -16.578 -21.5 1 91.88 415 LEU A C 1
ATOM 3258 O O . LEU A 1 415 ? -15.328 -17.484 -21.594 1 91.88 415 LEU A O 1
ATOM 3262 N N . LEU A 1 416 ? -16.078 -15.625 -20.578 1 95.12 416 LEU A N 1
ATOM 3263 C CA . LEU A 1 416 ? -14.891 -15.492 -19.734 1 95.12 416 LEU A CA 1
ATOM 3264 C C . LEU A 1 416 ? -14.992 -16.391 -18.5 1 95.12 416 LEU A C 1
ATOM 3266 O O . LEU A 1 416 ? -14 -16.625 -17.812 1 95.12 416 LEU A O 1
ATOM 3270 N N . SER A 1 417 ? -16.094 -16.922 -18.297 1 94.06 417 SER A N 1
ATOM 3271 C CA . SER A 1 417 ? -16.344 -17.656 -17.062 1 94.06 417 SER A CA 1
ATOM 3272 C C . SER A 1 417 ? -15.453 -18.891 -16.953 1 94.06 417 SER A C 1
ATOM 3274 O O . SER A 1 417 ? -14.734 -19.062 -15.969 1 94.06 417 SER A O 1
ATOM 3276 N N . PHE A 1 418 ? -15.398 -19.672 -18 1 93.75 418 PHE A N 1
ATOM 3277 C CA . PHE A 1 418 ? -14.688 -20.938 -17.938 1 93.75 418 PHE A CA 1
ATOM 3278 C C . PHE A 1 418 ? -13.18 -20.703 -17.812 1 93.75 418 PHE A C 1
ATOM 3280 O O . PHE A 1 418 ? -12.547 -21.219 -16.891 1 93.75 418 PHE A O 1
ATOM 3287 N N . PRO A 1 419 ? -12.586 -19.938 -18.703 1 94.81 419 PRO A N 1
ATOM 3288 C CA . PRO A 1 419 ? -11.141 -19.75 -18.562 1 94.81 419 PRO A CA 1
ATOM 3289 C C . PRO A 1 419 ? -10.758 -19.094 -17.234 1 94.81 419 PRO A C 1
ATOM 3291 O O . PRO A 1 419 ? -9.703 -19.406 -16.672 1 94.81 419 PRO A O 1
ATOM 3294 N N . SER A 1 420 ? -11.57 -18.188 -16.75 1 93.94 420 SER A N 1
ATOM 3295 C CA . SER A 1 420 ? -11.273 -17.531 -15.484 1 93.94 420 SER A CA 1
ATOM 3296 C C . SER A 1 420 ? -11.281 -18.531 -14.336 1 93.94 420 SER A C 1
ATOM 3298 O O . SER A 1 420 ? -10.406 -18.516 -13.469 1 93.94 420 SER A O 1
ATOM 3300 N N . LYS A 1 421 ? -12.188 -19.406 -14.312 1 92 421 LYS A N 1
ATOM 3301 C CA . LYS A 1 421 ? -12.273 -20.438 -13.266 1 92 421 LYS A CA 1
ATOM 3302 C C . LYS A 1 421 ? -11.109 -21.406 -13.359 1 92 421 LYS A C 1
ATOM 3304 O O . LYS A 1 421 ? -10.594 -21.875 -12.336 1 92 421 LYS A O 1
ATOM 3309 N N . GLN A 1 422 ? -10.719 -21.672 -14.594 1 92.94 422 GLN A N 1
ATOM 3310 C CA . GLN A 1 422 ? -9.625 -22.625 -14.797 1 92.94 422 GLN A CA 1
ATOM 3311 C C . GLN A 1 422 ? -8.305 -22.047 -14.289 1 92.94 422 GLN A C 1
ATOM 3313 O O . GLN A 1 422 ? -7.445 -22.781 -13.805 1 92.94 422 GLN A O 1
ATOM 3318 N N . ILE A 1 423 ? -8.109 -20.75 -14.414 1 92.38 423 ILE A N 1
ATOM 3319 C CA . ILE A 1 423 ? -6.902 -20.109 -13.891 1 92.38 423 ILE A CA 1
ATOM 3320 C C . ILE A 1 423 ? -6.773 -20.406 -12.398 1 92.38 423 ILE A C 1
ATOM 3322 O O . ILE A 1 423 ? -5.699 -20.781 -11.922 1 92.38 423 ILE A O 1
ATOM 3326 N N . GLY A 1 424 ? -7.887 -20.312 -11.664 1 88 424 GLY A N 1
ATOM 3327 C CA . GLY A 1 424 ? -7.887 -20.625 -10.242 1 88 424 GLY A CA 1
ATOM 3328 C C . GLY A 1 424 ? -7.496 -22.062 -9.945 1 88 424 GLY A C 1
ATOM 3329 O O . GLY A 1 424 ? -6.77 -22.328 -8.992 1 88 424 GLY A O 1
ATOM 3330 N N . LYS A 1 425 ? -7.883 -22.922 -10.789 1 88 425 LYS A N 1
ATOM 3331 C CA . LYS A 1 425 ? -7.594 -24.344 -10.602 1 88 425 LYS A CA 1
ATOM 3332 C C . LYS A 1 425 ? -6.129 -24.641 -10.898 1 88 425 LYS A C 1
ATOM 3334 O O . LYS A 1 425 ? -5.5 -25.438 -10.188 1 88 425 LYS A O 1
ATOM 3339 N N . LEU A 1 426 ? -5.645 -24 -11.914 1 91.56 426 LEU A N 1
ATOM 3340 C CA . LEU A 1 426 ? -4.273 -24.266 -12.336 1 91.56 426 LEU A CA 1
ATOM 3341 C C . LEU A 1 426 ? -3.277 -23.672 -11.352 1 91.56 426 LEU A C 1
ATOM 3343 O O . LEU A 1 426 ? -2.148 -24.141 -11.227 1 91.56 426 LEU A O 1
ATOM 3347 N N . GLU A 1 427 ? -3.623 -22.656 -10.688 1 89 427 GLU A N 1
ATOM 3348 C CA . GLU A 1 427 ? -2.709 -21.969 -9.781 1 89 427 GLU A CA 1
ATOM 3349 C C . GLU A 1 427 ? -2.633 -22.672 -8.43 1 89 427 GLU A C 1
ATOM 3351 O O . GLU A 1 427 ? -1.757 -22.375 -7.617 1 89 427 GLU A O 1
ATOM 3356 N N . LYS A 1 428 ? -3.434 -23.609 -8.273 1 84.88 428 LYS A N 1
ATOM 3357 C CA . LYS A 1 428 ? -3.383 -24.375 -7.035 1 84.88 428 LYS A CA 1
ATOM 3358 C C . LYS A 1 428 ? -2.158 -25.297 -7 1 84.88 428 LYS A C 1
ATOM 3360 O O . LYS A 1 428 ? -1.655 -25.703 -8.047 1 84.88 428 LYS A O 1
ATOM 3365 N N . ASP A 1 429 ? -1.567 -25.656 -5.898 1 77.19 429 ASP A N 1
ATOM 3366 C CA . ASP A 1 429 ? -0.369 -26.469 -5.742 1 77.19 429 ASP A CA 1
ATOM 3367 C C . ASP A 1 429 ? -0.619 -27.906 -6.203 1 77.19 429 ASP A C 1
ATOM 3369 O O . ASP A 1 429 ? 0.288 -28.578 -6.711 1 77.19 429 ASP A O 1
ATOM 3373 N N . GLY A 1 430 ? -1.795 -28.328 -6.258 1 71.94 430 GLY A N 1
ATOM 3374 C CA . GLY A 1 430 ? -2.072 -29.719 -6.609 1 71.94 430 GLY A CA 1
ATOM 3375 C C . GLY A 1 430 ? -2.641 -29.875 -8.008 1 71.94 430 GLY A C 1
ATOM 3376 O O . GLY A 1 430 ? -3.281 -30.875 -8.312 1 71.94 430 GLY A O 1
ATOM 3377 N N . GLY A 1 431 ? -2.234 -28.953 -8.812 1 75.75 431 GLY A N 1
ATOM 3378 C CA . GLY A 1 431 ? -2.742 -29.078 -10.164 1 75.75 431 GLY A CA 1
ATOM 3379 C C . GLY A 1 431 ? -1.935 -30.031 -11.023 1 75.75 431 GLY A C 1
ATOM 3380 O O . GLY A 1 431 ? -0.728 -30.188 -10.82 1 75.75 431 GLY A O 1
ATOM 3381 N N . ASP A 1 432 ? -2.645 -30.75 -11.938 1 83.25 432 ASP A N 1
ATOM 3382 C CA . ASP A 1 432 ? -2.02 -31.688 -12.859 1 83.25 432 ASP A CA 1
ATOM 3383 C C . ASP A 1 432 ? -1.903 -31.094 -14.258 1 83.25 432 ASP A C 1
ATOM 3385 O O . ASP A 1 432 ? -2.82 -30.422 -14.727 1 83.25 432 ASP A O 1
ATOM 3389 N N . LEU A 1 433 ? -0.843 -31.453 -14.875 1 89 433 LEU A N 1
ATOM 3390 C CA . LEU A 1 433 ? -0.524 -30.859 -16.172 1 89 433 LEU A CA 1
ATOM 3391 C C . LEU A 1 433 ? -1.584 -31.234 -17.203 1 89 433 LEU A C 1
ATOM 3393 O O . LEU A 1 433 ? -1.771 -30.516 -18.188 1 89 433 LEU A O 1
ATOM 3397 N N . PHE A 1 434 ? -2.258 -32.344 -17 1 90.69 434 PHE A N 1
ATOM 3398 C CA . PHE A 1 434 ? -3.277 -32.781 -17.969 1 90.69 434 PHE A CA 1
ATOM 3399 C C . PHE A 1 434 ? -4.395 -31.734 -18.047 1 90.69 434 PHE A C 1
ATOM 3401 O O . PHE A 1 434 ? -5.066 -31.609 -19.078 1 90.69 434 PHE A O 1
ATOM 3408 N N . GLN A 1 435 ? -4.539 -30.984 -17 1 90.94 435 GLN A N 1
ATOM 3409 C CA . GLN A 1 435 ? -5.625 -30.016 -16.938 1 90.94 435 GLN A CA 1
ATOM 3410 C C . GLN A 1 435 ? -5.438 -28.906 -17.969 1 90.94 435 GLN A C 1
ATOM 3412 O O . GLN A 1 435 ? -6.418 -28.359 -18.484 1 90.94 435 GLN A O 1
ATOM 3417 N N . VAL A 1 436 ? -4.215 -28.609 -18.234 1 92.31 436 VAL A N 1
ATOM 3418 C CA . VAL A 1 436 ? -3.955 -27.578 -19.234 1 92.31 436 VAL A CA 1
ATOM 3419 C C . VAL A 1 436 ? -4.449 -28.047 -20.594 1 92.31 436 VAL A C 1
ATOM 3421 O O . VAL A 1 436 ? -5.129 -27.312 -21.312 1 92.31 436 VAL A O 1
ATOM 3424 N N . TYR A 1 437 ? -4.102 -29.266 -20.906 1 92.19 437 TYR A N 1
ATOM 3425 C CA . TYR A 1 437 ? -4.555 -29.859 -22.156 1 92.19 437 TYR A CA 1
ATOM 3426 C C . TYR A 1 437 ? -6.074 -29.938 -22.219 1 92.19 437 TYR A C 1
ATOM 3428 O O . TYR A 1 437 ? -6.688 -29.578 -23.219 1 92.19 437 TYR A O 1
ATOM 3436 N N . TYR A 1 438 ? -6.594 -30.328 -21.141 1 91.38 438 TYR A N 1
ATOM 3437 C CA . TYR A 1 438 ? -8.047 -30.453 -21.031 1 91.38 438 TYR A CA 1
ATOM 3438 C C . TYR A 1 438 ? -8.727 -29.125 -21.266 1 91.38 438 TYR A C 1
ATOM 3440 O O . TYR A 1 438 ? -9.75 -29.047 -21.953 1 91.38 438 TYR A O 1
ATOM 3448 N N . CYS A 1 439 ? -8.219 -28.109 -20.75 1 92.44 439 CYS A N 1
ATOM 3449 C CA . CYS A 1 439 ? -8.805 -26.766 -20.859 1 92.44 439 CYS A CA 1
ATOM 3450 C C . CYS A 1 439 ? -8.891 -26.344 -22.328 1 92.44 439 CYS A C 1
ATOM 3452 O O . CYS A 1 439 ? -9.922 -25.844 -22.766 1 92.44 439 CYS A O 1
ATOM 3454 N N . PHE A 1 440 ? -7.91 -26.625 -23.078 1 92.38 440 PHE A N 1
ATOM 3455 C CA . PHE A 1 440 ? -7.887 -26.172 -24.469 1 92.38 440 PHE A CA 1
ATOM 3456 C C . PHE A 1 440 ? -8.789 -27.047 -25.344 1 92.38 440 PHE A C 1
ATOM 3458 O O . PHE A 1 440 ? -9.398 -26.547 -26.297 1 92.38 440 PHE A O 1
ATOM 3465 N N . ILE A 1 441 ? -8.914 -28.281 -25 1 90.12 441 ILE A N 1
ATOM 3466 C CA . ILE A 1 441 ? -9.852 -29.141 -25.719 1 90.12 441 ILE A CA 1
ATOM 3467 C C . ILE A 1 441 ? -11.281 -28.656 -25.469 1 90.12 441 ILE A C 1
ATOM 3469 O O . ILE A 1 441 ? -12.094 -28.594 -26.391 1 90.12 441 ILE A O 1
ATOM 3473 N N . ARG A 1 442 ? -11.484 -28.344 -24.25 1 90.06 442 ARG A N 1
ATOM 3474 C CA . ARG A 1 442 ? -12.812 -27.875 -23.891 1 90.06 442 ARG A CA 1
ATOM 3475 C C . ARG A 1 442 ? -13.125 -26.531 -24.562 1 90.06 442 ARG A C 1
ATOM 3477 O O . ARG A 1 442 ? -14.258 -26.312 -25.016 1 90.06 442 ARG A O 1
ATOM 3484 N N . LEU A 1 443 ? -12.195 -25.719 -24.625 1 91.81 443 LEU A N 1
ATOM 3485 C CA . LEU A 1 443 ? -12.375 -24.438 -25.297 1 91.81 443 LEU A CA 1
ATOM 3486 C C . LEU A 1 443 ? -12.633 -24.625 -26.781 1 91.81 443 LEU A C 1
ATOM 3488 O O . LEU A 1 443 ? -13.492 -23.938 -27.359 1 91.81 443 LEU A O 1
ATOM 3492 N N . LYS A 1 444 ? -11.875 -25.469 -27.312 1 86.44 444 LYS A N 1
ATOM 3493 C CA . LYS A 1 444 ? -12.086 -25.781 -28.734 1 86.44 444 LYS A CA 1
ATOM 3494 C C . LYS A 1 444 ? -13.5 -26.297 -28.984 1 86.44 444 LYS A C 1
ATOM 3496 O O . LYS A 1 444 ? -14.156 -25.891 -29.938 1 86.44 444 LYS A O 1
ATOM 3501 N N . ASP A 1 445 ? -13.984 -27.078 -28.078 1 83.75 445 ASP A N 1
ATOM 3502 C CA . ASP A 1 445 ? -15.297 -27.703 -28.234 1 83.75 445 ASP A CA 1
ATOM 3503 C C . ASP A 1 445 ? -16.406 -26.688 -27.984 1 83.75 445 ASP A C 1
ATOM 3505 O O . ASP A 1 445 ? -17.453 -26.719 -28.656 1 83.75 445 ASP A O 1
ATOM 3509 N N . THR A 1 446 ? -16.203 -25.781 -27.078 1 84.75 446 THR A N 1
ATOM 3510 C CA . THR A 1 446 ? -17.281 -24.891 -26.672 1 84.75 446 THR A CA 1
ATOM 3511 C C . THR A 1 446 ? -17.297 -23.625 -27.531 1 84.75 446 THR A C 1
ATOM 3513 O O . THR A 1 446 ? -18.359 -23.062 -27.797 1 84.75 446 THR A O 1
ATOM 3516 N N . TRP A 1 447 ? -16.141 -23.156 -27.953 1 86.06 447 TRP A N 1
ATOM 3517 C CA . TRP A 1 447 ? -16.078 -21.875 -28.641 1 86.06 447 TRP A CA 1
ATOM 3518 C C . TRP A 1 447 ? -16.078 -22.062 -30.156 1 86.06 447 TRP A C 1
ATOM 3520 O O . TRP A 1 447 ? -16.5 -21.172 -30.891 1 86.06 447 TRP A O 1
ATOM 3530 N N . VAL A 1 448 ? -15.602 -23.172 -30.641 1 76.69 448 VAL A N 1
ATOM 3531 C CA . VAL A 1 448 ? -15.258 -23.266 -32.062 1 76.69 448 VAL A CA 1
ATOM 3532 C C . VAL A 1 448 ? -16.219 -24.219 -32.75 1 76.69 448 VAL A C 1
ATOM 3534 O O . VAL A 1 448 ? -16.562 -24.016 -33.938 1 76.69 448 VAL A O 1
ATOM 3537 N N . THR A 1 449 ? -16.734 -25.156 -32.031 1 71.12 449 THR A N 1
ATOM 3538 C CA . THR A 1 449 ? -17.5 -26.188 -32.719 1 71.12 449 THR A CA 1
ATOM 3539 C C . THR A 1 449 ? -18.844 -25.625 -33.219 1 71.12 449 THR A C 1
ATOM 3541 O O . THR A 1 449 ? -19.25 -24.547 -32.781 1 71.12 449 THR A O 1
ATOM 3544 N N . LYS A 1 450 ? -19.312 -26.328 -34.125 1 61.19 450 LYS A N 1
ATOM 3545 C CA . LYS A 1 450 ? -20.531 -25.953 -34.844 1 61.19 450 LYS A CA 1
ATOM 3546 C C . LYS A 1 450 ? -21.688 -25.734 -33.875 1 61.19 450 LYS A C 1
ATOM 3548 O O . LYS A 1 450 ? -22.625 -24.984 -34.156 1 61.19 450 LYS A O 1
ATOM 3553 N N . GLU A 1 451 ? -21.578 -26.266 -32.781 1 58.94 451 GLU A N 1
ATOM 3554 C CA . GLU A 1 451 ? -22.656 -26.188 -31.797 1 58.94 451 GLU A CA 1
ATOM 3555 C C . GLU A 1 451 ? -22.531 -24.922 -30.938 1 58.94 451 GLU A C 1
ATOM 3557 O O . GLU A 1 451 ? -23.438 -24.594 -30.172 1 58.94 451 GLU A O 1
ATOM 3562 N N . SER A 1 452 ? -21.469 -24.203 -31.297 1 67.31 452 SER A N 1
ATOM 3563 C CA . SER A 1 452 ? -21.203 -23.031 -30.469 1 67.31 452 SER A CA 1
ATOM 3564 C C . SER A 1 452 ? -22.078 -21.859 -30.891 1 67.31 452 SER A C 1
ATOM 3566 O O . SER A 1 452 ? -22.469 -21.734 -32.062 1 67.31 452 SER A O 1
ATOM 3568 N N . LEU A 1 453 ? -22.547 -21.125 -29.906 1 65.94 453 LEU A N 1
ATOM 3569 C CA . LEU A 1 453 ? -23.328 -19.922 -30.109 1 65.94 453 LEU A CA 1
ATOM 3570 C C . LEU A 1 453 ? -22.625 -18.953 -31.047 1 65.94 453 LEU A C 1
ATOM 3572 O O . LEU A 1 453 ? -23.281 -18.094 -31.656 1 65.94 453 LEU A O 1
ATOM 3576 N N . TRP A 1 454 ? -21.391 -19.188 -31.281 1 68.5 454 TRP A N 1
ATOM 3577 C CA . TRP A 1 454 ? -20.609 -18.203 -32 1 68.5 454 TRP A CA 1
ATOM 3578 C C . TRP A 1 454 ? -20.188 -18.734 -33.375 1 68.5 454 TRP A C 1
ATOM 3580 O O . TRP A 1 454 ? -19.438 -18.078 -34.094 1 68.5 454 TRP A O 1
ATOM 3590 N N . HIS A 1 455 ? -20.875 -19.891 -33.656 1 67.5 455 HIS A N 1
ATOM 3591 C CA . HIS A 1 455 ? -20.438 -20.547 -34.906 1 67.5 455 HIS A CA 1
ATOM 3592 C C . HIS A 1 455 ? -20.875 -19.766 -36.125 1 67.5 455 HIS A C 1
ATOM 3594 O O . HIS A 1 455 ? -22.047 -19.391 -36.25 1 67.5 455 HIS A O 1
ATOM 3600 N N . GLY A 1 456 ? -19.906 -19.578 -36.906 1 64.56 456 GLY A N 1
ATOM 3601 C CA . GLY A 1 456 ? -20.203 -18.969 -38.188 1 64.56 456 GLY A CA 1
ATOM 3602 C C . GLY A 1 456 ? -20.125 -17.453 -38.156 1 64.56 456 GLY A C 1
ATOM 3603 O O . GLY A 1 456 ? -20.156 -16.797 -39.188 1 64.56 456 GLY A O 1
ATOM 3604 N N . ASP A 1 457 ? -20.016 -16.875 -37 1 76.38 457 ASP A N 1
ATOM 3605 C CA . ASP A 1 457 ? -19.953 -15.43 -36.844 1 76.38 457 ASP A CA 1
ATOM 3606 C C . ASP A 1 457 ? -18.5 -14.953 -36.75 1 76.38 457 ASP A C 1
ATOM 3608 O O . ASP A 1 457 ? -17.594 -15.758 -36.594 1 76.38 457 ASP A O 1
ATOM 3612 N N . ASP A 1 458 ? -18.297 -13.773 -37.188 1 82.69 458 ASP A N 1
ATOM 3613 C CA . ASP A 1 458 ? -16.969 -13.148 -37.125 1 82.69 458 ASP A CA 1
ATOM 3614 C C . ASP A 1 458 ? -16.344 -13.344 -35.719 1 82.69 458 ASP A C 1
ATOM 3616 O O . ASP A 1 458 ? -15.156 -13.625 -35.625 1 82.69 458 ASP A O 1
ATOM 3620 N N . ILE A 1 459 ? -17.156 -13.336 -34.781 1 86.62 459 ILE A N 1
ATOM 3621 C CA . ILE A 1 459 ? -16.688 -13.523 -33.438 1 86.62 459 ILE A CA 1
ATOM 3622 C C . ILE A 1 459 ? -16.203 -14.961 -33.25 1 86.62 459 ILE A C 1
ATOM 3624 O O . ILE A 1 459 ? -15.172 -15.203 -32.625 1 86.62 459 ILE A O 1
ATOM 3628 N N . GLY A 1 460 ? -16.922 -15.883 -33.812 1 86.06 460 GLY A N 1
ATOM 3629 C CA . GLY A 1 460 ? -16.531 -17.281 -33.75 1 86.06 460 GLY A CA 1
ATOM 3630 C C . GLY A 1 460 ? -15.203 -17.578 -34.406 1 86.06 460 GLY A C 1
ATOM 3631 O O . GLY A 1 460 ? -14.398 -18.344 -33.875 1 86.06 460 GLY A O 1
ATOM 3632 N N . ASN A 1 461 ? -14.992 -16.984 -35.5 1 88.19 461 ASN A N 1
ATOM 3633 C CA . ASN A 1 461 ? -13.727 -17.188 -36.188 1 88.19 461 ASN A CA 1
ATOM 3634 C C . ASN A 1 461 ? -12.562 -16.594 -35.406 1 88.19 461 ASN A C 1
ATOM 3636 O O . ASN A 1 461 ? -11.477 -17.172 -35.375 1 88.19 461 ASN A O 1
ATOM 3640 N N . ARG A 1 462 ? -12.828 -15.469 -34.906 1 90.81 462 ARG A N 1
ATOM 3641 C CA . ARG A 1 462 ? -11.789 -14.836 -34.094 1 90.81 462 ARG A CA 1
ATOM 3642 C C . ARG A 1 462 ? -11.469 -15.672 -32.844 1 90.81 462 ARG A C 1
ATOM 3644 O O . ARG A 1 462 ? -10.305 -15.812 -32.469 1 90.81 462 ARG A O 1
ATOM 3651 N N . LEU A 1 463 ? -12.5 -16.203 -32.281 1 92.38 463 LEU A N 1
ATOM 3652 C CA . LEU A 1 463 ? -12.312 -17.047 -31.125 1 92.38 463 LEU A CA 1
ATOM 3653 C C . LEU A 1 463 ? -11.516 -18.297 -31.469 1 92.38 463 LEU A C 1
ATOM 3655 O O . LEU A 1 463 ? -10.641 -18.719 -30.719 1 92.38 463 LEU A O 1
ATOM 3659 N N . LYS A 1 464 ? -11.789 -18.859 -32.594 1 90.12 464 LYS A N 1
ATOM 3660 C CA . LYS A 1 464 ? -11.039 -20.016 -33.062 1 90.12 464 LYS A CA 1
ATOM 3661 C C . LYS A 1 464 ? -9.562 -19.688 -33.219 1 90.12 464 LYS A C 1
ATOM 3663 O O . LYS A 1 464 ? -8.695 -20.453 -32.812 1 90.12 464 LYS A O 1
ATOM 3668 N N . ASP A 1 465 ? -9.336 -18.562 -33.75 1 92 465 ASP A N 1
ATOM 3669 C CA . ASP A 1 465 ? -7.953 -18.141 -33.969 1 92 465 ASP A CA 1
ATOM 3670 C C . ASP A 1 465 ? -7.227 -17.922 -32.656 1 92 465 ASP A C 1
ATOM 3672 O O . ASP A 1 465 ? -6.047 -18.266 -32.531 1 92 465 ASP A O 1
ATOM 3676 N N . ILE A 1 466 ? -7.918 -17.375 -31.766 1 94.44 466 ILE A N 1
ATOM 3677 C CA . ILE A 1 466 ? -7.328 -17.078 -30.469 1 94.44 466 ILE A CA 1
ATOM 3678 C C . ILE A 1 466 ? -6.973 -18.391 -29.75 1 94.44 466 ILE A C 1
ATOM 3680 O O . ILE A 1 466 ? -5.863 -18.531 -29.234 1 94.44 466 ILE A O 1
ATOM 3684 N N . VAL A 1 467 ? -7.859 -19.344 -29.781 1 93.56 467 VAL A N 1
ATOM 3685 C CA . VAL A 1 467 ? -7.641 -20.625 -29.109 1 93.56 467 VAL A CA 1
ATOM 3686 C C . VAL A 1 467 ? -6.465 -21.359 -29.75 1 93.56 467 VAL A C 1
ATOM 3688 O O . VAL A 1 467 ? -5.594 -21.875 -29.062 1 93.56 467 VAL A O 1
ATOM 3691 N N . LEU A 1 468 ? -6.434 -21.344 -31.047 1 91.5 468 LEU A N 1
ATOM 3692 C CA . LEU A 1 468 ? -5.367 -22.031 -31.766 1 91.5 468 LEU A CA 1
ATOM 3693 C C . LEU A 1 468 ? -4.02 -21.359 -31.5 1 91.5 468 LEU A C 1
ATOM 3695 O O . LEU A 1 468 ? -3.016 -22.047 -31.297 1 91.5 468 LEU A O 1
ATOM 3699 N N . LYS A 1 469 ? -4.047 -20.109 -31.547 1 92.75 469 LYS A N 1
ATOM 3700 C CA . LYS A 1 469 ? -2.814 -19.359 -31.312 1 92.75 469 LYS A CA 1
ATOM 3701 C C . LYS A 1 469 ? -2.248 -19.625 -29.922 1 92.75 469 LYS A C 1
ATOM 3703 O O . LYS A 1 469 ? -1.049 -19.875 -29.781 1 92.75 469 LYS A O 1
ATOM 3708 N N . ARG A 1 470 ? -3.057 -19.609 -28.938 1 93.62 470 ARG A N 1
ATOM 3709 C CA . ARG A 1 470 ? -2.596 -19.797 -27.562 1 93.62 470 ARG A CA 1
ATOM 3710 C C . ARG A 1 470 ? -2.262 -21.266 -27.297 1 93.62 470 ARG A C 1
ATOM 3712 O O . ARG A 1 470 ? -1.36 -21.562 -26.516 1 93.62 470 ARG A O 1
ATOM 3719 N N . TRP A 1 471 ? -2.936 -22.141 -27.984 1 91.56 471 TRP A N 1
ATOM 3720 C CA . TRP A 1 471 ? -2.592 -23.562 -27.922 1 91.56 471 TRP A CA 1
ATOM 3721 C C . TRP A 1 471 ? -1.181 -23.812 -28.438 1 91.56 471 TRP A C 1
ATOM 3723 O O . TRP A 1 471 ? -0.38 -24.484 -27.781 1 91.56 471 TRP A O 1
ATOM 3733 N N . CYS A 1 472 ? -0.89 -23.219 -29.547 1 88.88 472 CYS A N 1
ATOM 3734 C CA . CYS A 1 472 ? 0.431 -23.391 -30.141 1 88.88 472 CYS A CA 1
ATOM 3735 C C . CYS A 1 472 ? 1.508 -22.766 -29.266 1 88.88 472 CYS A C 1
ATOM 3737 O O . CYS A 1 472 ? 2.641 -23.25 -29.234 1 88.88 472 CYS A O 1
ATOM 3739 N N . PHE A 1 473 ? 1.052 -21.844 -28.594 1 88.75 473 PHE A N 1
ATOM 3740 C CA . PHE A 1 473 ? 1.971 -21.094 -27.734 1 88.75 473 PHE A CA 1
ATOM 3741 C C . PHE A 1 473 ? 2.355 -21.906 -26.516 1 88.75 473 PHE A C 1
ATOM 3743 O O . PHE A 1 473 ? 3.514 -21.891 -26.078 1 88.75 473 PHE A O 1
ATOM 3750 N N . VAL A 1 474 ? 1.443 -22.719 -25.938 1 89.88 474 VAL A N 1
ATOM 3751 C CA . VAL A 1 474 ? 1.672 -23.312 -24.625 1 89.88 474 VAL A CA 1
ATOM 3752 C C . VAL A 1 474 ? 1.943 -24.812 -24.766 1 89.88 474 VAL A C 1
ATOM 3754 O O . VAL A 1 474 ? 2.598 -25.406 -23.922 1 89.88 474 VAL A O 1
ATOM 3757 N N . HIS A 1 475 ? 1.52 -25.422 -25.766 1 91 475 HIS A N 1
ATOM 3758 C CA . HIS A 1 475 ? 1.521 -26.875 -25.906 1 91 475 HIS A CA 1
ATOM 3759 C C . HIS A 1 475 ? 2.945 -27.422 -25.922 1 91 475 HIS A C 1
ATOM 3761 O O . HIS A 1 475 ? 3.795 -26.938 -26.672 1 91 475 HIS A O 1
ATOM 3767 N N . THR A 1 476 ? 3.172 -28.359 -25.047 1 90.06 476 THR A N 1
ATOM 3768 C CA . THR A 1 476 ? 4.453 -29.062 -25 1 90.06 476 THR A CA 1
ATOM 3769 C C . THR A 1 476 ? 4.242 -30.578 -25 1 90.06 476 THR A C 1
ATOM 3771 O O . THR A 1 476 ? 3.125 -31.047 -24.797 1 90.06 476 THR A O 1
ATOM 3774 N N . PHE A 1 477 ? 5.371 -31.281 -25.25 1 90.44 477 PHE A N 1
ATOM 3775 C CA . PHE A 1 477 ? 5.363 -32.75 -25.234 1 90.44 477 PHE A CA 1
ATOM 3776 C C . PHE A 1 477 ? 4.895 -33.281 -23.891 1 90.44 477 PHE A C 1
ATOM 3778 O O . PHE A 1 477 ? 4.09 -34.219 -23.844 1 90.44 477 PHE A O 1
ATOM 3785 N N . SER A 1 478 ? 5.293 -32.656 -22.875 1 92.12 478 SER A N 1
ATOM 3786 C CA . SER A 1 478 ? 4.938 -33.125 -21.531 1 92.12 478 SER A CA 1
ATOM 3787 C C . SER A 1 478 ? 3.439 -33 -21.281 1 92.12 478 SER A C 1
ATOM 3789 O O . SER A 1 478 ? 2.846 -33.844 -20.609 1 92.12 478 SER A O 1
ATOM 3791 N N . MET A 1 479 ? 2.807 -32.062 -21.828 1 92.12 479 MET A N 1
ATOM 3792 C CA . MET A 1 479 ? 1.366 -31.875 -21.672 1 92.12 479 MET A CA 1
ATOM 3793 C C . MET A 1 479 ? 0.598 -33 -22.375 1 92.12 479 MET A C 1
ATOM 3795 O O . MET A 1 479 ? -0.359 -33.531 -21.828 1 92.12 479 MET A O 1
ATOM 3799 N N . GLY A 1 480 ? 1.022 -33.281 -23.578 1 92.62 480 GLY A N 1
ATOM 3800 C CA . GLY A 1 480 ? 0.425 -34.375 -24.297 1 92.62 480 GLY A CA 1
ATOM 3801 C C . GLY A 1 480 ? 0.605 -35.719 -23.594 1 92.62 480 GLY A C 1
ATOM 3802 O O . GLY A 1 480 ? -0.324 -36.531 -23.531 1 92.62 480 GLY A O 1
ATOM 3803 N N . CYS A 1 481 ? 1.789 -35.844 -23.094 1 93.69 481 CYS A N 1
ATOM 3804 C CA . CYS A 1 481 ? 2.094 -37.094 -22.375 1 93.69 481 CYS A CA 1
ATOM 3805 C C . CYS A 1 481 ? 1.212 -37.219 -21.141 1 93.69 481 CYS A C 1
ATOM 3807 O O . CYS A 1 481 ? 0.704 -38.312 -20.859 1 93.69 481 CYS A O 1
ATOM 3809 N N . ALA A 1 482 ? 1.048 -36.156 -20.422 1 93.31 482 ALA A N 1
ATOM 3810 C CA . ALA A 1 482 ? 0.199 -36.156 -19.234 1 93.31 482 ALA A CA 1
ATOM 3811 C C . ALA A 1 482 ? -1.239 -36.531 -19.594 1 93.31 482 ALA A C 1
ATOM 3813 O O . ALA A 1 482 ? -1.89 -37.281 -18.875 1 93.31 482 ALA A O 1
ATOM 3814 N N . TYR A 1 483 ? -1.645 -36 -20.656 1 92.88 483 TYR A N 1
ATOM 3815 C CA . TYR A 1 483 ? -3.006 -36.281 -21.109 1 92.88 483 TYR A CA 1
ATOM 3816 C C . TYR A 1 483 ? -3.156 -37.719 -21.547 1 92.88 483 TYR A C 1
ATOM 3818 O O . TYR A 1 483 ? -4.156 -38.375 -21.234 1 92.88 483 TYR A O 1
ATOM 3826 N N . LEU A 1 484 ? -2.199 -38.219 -22.219 1 92.38 484 LEU A N 1
ATOM 3827 C CA . LEU A 1 484 ? -2.195 -39.562 -22.719 1 92.38 484 LEU A CA 1
ATOM 3828 C C . LEU A 1 484 ? -2.221 -40.562 -21.562 1 92.38 484 LEU A C 1
ATOM 3830 O O . LEU A 1 484 ? -2.895 -41.594 -21.641 1 92.38 484 LEU A O 1
ATOM 3834 N N . LEU A 1 485 ? -1.502 -40.219 -20.562 1 92.62 485 LEU A N 1
ATOM 3835 C CA . LEU A 1 485 ? -1.3 -41.188 -19.469 1 92.62 485 LEU A CA 1
ATOM 3836 C C . LEU A 1 485 ? -2.332 -40.969 -18.375 1 92.62 485 LEU A C 1
ATOM 3838 O O . LEU A 1 485 ? -2.246 -41.594 -17.312 1 92.62 485 LEU A O 1
ATOM 3842 N N . THR A 1 486 ? -3.209 -40.094 -18.562 1 91.12 486 THR A N 1
ATOM 3843 C CA . THR A 1 486 ? -4.367 -39.938 -17.688 1 91.12 486 THR A CA 1
ATOM 3844 C C . THR A 1 486 ? -5.496 -40.875 -18.141 1 91.12 486 THR A C 1
ATOM 3846 O O . THR A 1 486 ? -5.82 -40.906 -19.328 1 91.12 486 THR A O 1
ATOM 3849 N N . PRO A 1 487 ? -6.055 -41.5 -17.188 1 85.44 487 PRO A N 1
ATOM 3850 C CA . PRO A 1 487 ? -7.121 -42.406 -17.562 1 85.44 487 PRO A CA 1
ATOM 3851 C C . PRO A 1 487 ? -8.234 -41.75 -18.375 1 85.44 487 PRO A C 1
ATOM 3853 O O . PRO A 1 487 ? -8.609 -40.594 -18.078 1 85.44 487 PRO A O 1
ATOM 3856 N N . LYS A 1 488 ? -8.844 -42.406 -19.234 1 78.62 488 LYS A N 1
ATOM 3857 C CA . LYS A 1 488 ? -9.812 -41.906 -20.203 1 78.62 488 LYS A CA 1
ATOM 3858 C C . LYS A 1 488 ? -11.07 -41.375 -19.5 1 78.62 488 LYS A C 1
ATOM 3860 O O . LYS A 1 488 ? -11.742 -40.5 -20.016 1 78.62 488 LYS A O 1
ATOM 3865 N N . SER A 1 489 ? -11.328 -41.906 -18.391 1 75.44 489 SER A N 1
ATOM 3866 C CA . SER A 1 489 ? -12.523 -41.469 -17.672 1 75.44 489 SER A CA 1
ATOM 3867 C C . SER A 1 489 ? -12.43 -40.031 -17.266 1 75.44 489 SER A C 1
ATOM 3869 O O . SER A 1 489 ? -13.453 -39.375 -17.016 1 75.44 489 SER A O 1
ATOM 3871 N N . GLN A 1 490 ? -11.242 -39.531 -17.359 1 80.12 490 GLN A N 1
ATOM 3872 C CA . GLN A 1 490 ? -11.031 -38.156 -16.891 1 80.12 490 GLN A CA 1
ATOM 3873 C C . GLN A 1 490 ? -10.734 -37.219 -18.062 1 80.12 490 GLN A C 1
ATOM 3875 O O . GLN A 1 490 ? -10.539 -36.031 -17.875 1 80.12 490 GLN A O 1
ATOM 3880 N N . THR A 1 491 ? -10.656 -37.844 -19.188 1 82.69 491 THR A N 1
ATOM 3881 C CA . THR A 1 491 ? -10.25 -37.062 -20.344 1 82.69 491 THR A CA 1
ATOM 3882 C C . THR A 1 491 ? -11.375 -36.969 -21.359 1 82.69 491 THR A C 1
ATOM 3884 O O . THR A 1 491 ? -12.438 -37.562 -21.188 1 82.69 491 THR A O 1
ATOM 3887 N N . MET A 1 492 ? -11.18 -36.062 -22.234 1 80.81 492 MET A N 1
ATOM 3888 C CA . MET A 1 492 ? -12.062 -35.938 -23.391 1 80.81 492 MET A CA 1
ATOM 3889 C C . MET A 1 492 ? -11.391 -36.469 -24.656 1 80.81 492 MET A C 1
ATOM 3891 O O . MET A 1 492 ? -10.211 -36.812 -24.641 1 80.81 492 MET A O 1
ATOM 3895 N N . THR A 1 493 ? -12.258 -36.531 -25.594 1 79.06 493 THR A N 1
ATOM 3896 C CA . THR A 1 493 ? -11.703 -36.969 -26.875 1 79.06 493 THR A CA 1
ATOM 3897 C C . THR A 1 493 ? -10.695 -35.938 -27.406 1 79.06 493 THR A C 1
ATOM 3899 O O . THR A 1 493 ? -10.977 -34.75 -27.453 1 79.06 493 THR A O 1
ATOM 3902 N N . TRP A 1 494 ? -9.523 -36.438 -27.594 1 81.81 494 TRP A N 1
ATOM 3903 C CA . TRP A 1 494 ? -8.523 -35.469 -28.047 1 81.81 494 TRP A CA 1
ATOM 3904 C C . TRP A 1 494 ? -8.234 -35.656 -29.531 1 81.81 494 TRP A C 1
ATOM 3906 O O . TRP A 1 494 ? -8.781 -36.531 -30.172 1 81.81 494 TRP A O 1
ATOM 3916 N N . ASP A 1 495 ? -7.551 -34.812 -30.094 1 77.88 495 ASP A N 1
ATOM 3917 C CA . ASP A 1 495 ? -7.191 -34.781 -31.516 1 77.88 495 ASP A CA 1
ATOM 3918 C C . ASP A 1 495 ? -6.328 -36 -31.875 1 77.88 495 ASP A C 1
ATOM 3920 O O . ASP A 1 495 ? -5.32 -36.25 -31.219 1 77.88 495 ASP A O 1
ATOM 3924 N N . ALA A 1 496 ? -6.734 -36.719 -32.875 1 80.56 496 ALA A N 1
ATOM 3925 C CA . ALA A 1 496 ? -6.082 -37.969 -33.281 1 80.56 496 ALA A CA 1
ATOM 3926 C C . ALA A 1 496 ? -4.629 -37.719 -33.688 1 80.56 496 ALA A C 1
ATOM 3928 O O . ALA A 1 496 ? -3.744 -38.531 -33.344 1 80.56 496 ALA A O 1
ATOM 3929 N N . THR A 1 497 ? -4.414 -36.625 -34.344 1 85.62 497 THR A N 1
ATOM 3930 C CA . THR A 1 497 ? -3.062 -36.312 -34.812 1 85.62 497 THR A CA 1
ATOM 3931 C C . THR A 1 497 ? -2.146 -36.031 -33.625 1 85.62 497 THR A C 1
ATOM 3933 O O . THR A 1 497 ? -1.011 -36.5 -33.594 1 85.62 497 THR A O 1
ATOM 3936 N N . ASP A 1 498 ? -2.639 -35.312 -32.688 1 88.88 498 ASP A N 1
ATOM 3937 C CA . ASP A 1 498 ? -1.832 -35 -31.5 1 88.88 498 ASP A CA 1
ATOM 3938 C C . ASP A 1 498 ? -1.562 -36.219 -30.656 1 88.88 498 ASP A C 1
ATOM 3940 O O . ASP A 1 498 ? -0.493 -36.344 -30.047 1 88.88 498 ASP A O 1
ATOM 3944 N N . LYS A 1 499 ? -2.535 -37.125 -30.625 1 90 499 LYS A N 1
ATOM 3945 C CA . LYS A 1 499 ? -2.365 -38.375 -29.891 1 90 499 LYS A CA 1
ATOM 3946 C C . LYS A 1 499 ? -1.246 -39.219 -30.484 1 90 499 LYS A C 1
ATOM 3948 O O . LYS A 1 499 ? -0.41 -39.75 -29.75 1 90 499 LYS A O 1
ATOM 3953 N N . MET A 1 500 ? -1.27 -39.281 -31.797 1 91.12 500 MET A N 1
ATOM 3954 C CA . MET A 1 500 ? -0.252 -40.094 -32.5 1 91.12 500 MET A CA 1
ATOM 3955 C C . MET A 1 500 ? 1.132 -39.469 -32.312 1 91.12 500 MET A C 1
ATOM 3957 O O . MET A 1 500 ? 2.094 -40.188 -32 1 91.12 500 MET A O 1
ATOM 3961 N N . ASP A 1 501 ? 1.17 -38.219 -32.469 1 92.19 501 ASP A N 1
ATOM 3962 C CA . ASP A 1 501 ? 2.443 -37.531 -32.312 1 92.19 501 ASP A CA 1
ATOM 3963 C C . ASP A 1 501 ? 2.986 -37.688 -30.891 1 92.19 501 ASP A C 1
ATOM 3965 O O . ASP A 1 501 ? 4.184 -37.906 -30.688 1 92.19 501 ASP A O 1
ATOM 3969 N N . THR A 1 502 ? 2.146 -37.562 -29.891 1 94.19 502 THR A N 1
ATOM 3970 C CA . THR A 1 502 ? 2.537 -37.656 -28.5 1 94.19 502 THR A CA 1
ATOM 3971 C C . THR A 1 502 ? 3.029 -39.062 -28.188 1 94.19 502 THR A C 1
ATOM 3973 O O . THR A 1 502 ? 4 -39.25 -27.453 1 94.19 502 THR A O 1
ATOM 3976 N N . THR A 1 503 ? 2.373 -40.062 -28.75 1 93.88 503 THR A N 1
ATOM 3977 C CA . THR A 1 503 ? 2.758 -41.438 -28.531 1 93.88 503 THR A CA 1
ATOM 3978 C C . THR A 1 503 ? 4.145 -41.719 -29.109 1 93.88 503 THR A C 1
ATOM 3980 O O . THR A 1 503 ? 4.965 -42.375 -28.469 1 93.88 503 THR A O 1
ATOM 3983 N N . GLU A 1 504 ? 4.336 -41.188 -30.234 1 93.31 504 GLU A N 1
ATOM 3984 C CA . GLU A 1 504 ? 5.641 -41.375 -30.875 1 93.31 504 GLU A CA 1
ATOM 3985 C C . GLU A 1 504 ? 6.742 -40.688 -30.094 1 93.31 504 GLU A C 1
ATOM 3987 O O . GLU A 1 504 ? 7.832 -41.219 -29.922 1 93.31 504 GLU A O 1
ATOM 3992 N N . GLN A 1 505 ? 6.469 -39.562 -29.672 1 93.31 505 GLN A N 1
ATOM 3993 C CA . GLN A 1 505 ? 7.441 -38.812 -28.891 1 93.31 505 GLN A CA 1
ATOM 3994 C C . GLN A 1 505 ? 7.738 -39.5 -27.562 1 93.31 505 GLN A C 1
ATOM 3996 O O . GLN A 1 505 ? 8.867 -39.469 -27.078 1 93.31 505 GLN A O 1
ATOM 4001 N N . LEU A 1 506 ? 6.703 -40.031 -27 1 95 506 LEU A N 1
ATOM 4002 C CA . LEU A 1 506 ? 6.898 -40.781 -25.75 1 95 506 LEU A CA 1
ATOM 4003 C C . LEU A 1 506 ? 7.789 -42 -25.984 1 95 506 LEU A C 1
ATOM 4005 O O . LEU A 1 506 ? 8.633 -42.312 -25.156 1 95 506 LEU A O 1
ATOM 4009 N N . ARG A 1 507 ? 7.645 -42.625 -27.094 1 93.75 507 ARG A N 1
ATOM 4010 C CA . ARG A 1 507 ? 8.492 -43.75 -27.453 1 93.75 507 ARG A CA 1
ATOM 4011 C C . ARG A 1 507 ? 9.945 -43.312 -27.594 1 93.75 507 ARG A C 1
ATOM 4013 O O . ARG A 1 507 ? 10.867 -44.062 -27.281 1 93.75 507 ARG A O 1
ATOM 4020 N N . ASP A 1 508 ? 10.078 -42.094 -28.078 1 91.56 508 ASP A N 1
ATOM 4021 C CA . ASP A 1 508 ? 11.422 -41.562 -28.234 1 91.56 508 ASP A CA 1
ATOM 4022 C C . ASP A 1 508 ? 12 -41.156 -26.875 1 91.56 508 ASP A C 1
ATOM 4024 O O . ASP A 1 508 ? 13.219 -41.125 -26.703 1 91.56 508 ASP A O 1
ATOM 4028 N N . TYR A 1 509 ? 11.133 -40.844 -25.984 1 92.56 509 TYR A N 1
ATOM 4029 C CA . TYR A 1 509 ? 11.547 -40.406 -24.656 1 92.56 509 TYR A CA 1
ATOM 4030 C C . TYR A 1 509 ? 11.953 -41.562 -23.781 1 92.56 509 TYR A C 1
ATOM 4032 O O . TYR A 1 509 ? 12.828 -41.438 -22.922 1 92.56 509 TYR A O 1
ATOM 4040 N N . ILE A 1 510 ? 11.398 -42.75 -23.906 1 94.06 510 ILE A N 1
ATOM 4041 C CA . ILE A 1 510 ? 11.57 -43.938 -23.062 1 94.06 510 ILE A CA 1
ATOM 4042 C C . ILE A 1 510 ? 13.039 -44.344 -23.062 1 94.06 510 ILE A C 1
ATOM 4044 O O . ILE A 1 510 ? 13.609 -44.625 -22 1 94.06 510 ILE A O 1
ATOM 4048 N N . PRO A 1 511 ? 13.68 -44.312 -24.25 1 92.56 511 PRO A N 1
ATOM 4049 C CA . PRO A 1 511 ? 15.086 -44.688 -24.25 1 92.56 511 PRO A CA 1
ATOM 4050 C C . PRO A 1 511 ? 15.969 -43.688 -23.484 1 92.56 511 PRO A C 1
ATOM 4052 O O . PRO A 1 511 ? 17.062 -44.062 -23.031 1 92.56 511 PRO A O 1
ATOM 4055 N N . LEU A 1 512 ? 15.5 -42.5 -23.359 1 89.62 512 LEU A N 1
ATOM 4056 C CA . LEU A 1 512 ? 16.234 -41.5 -22.594 1 89.62 512 LEU A CA 1
ATOM 4057 C C . LEU A 1 512 ? 16.094 -41.75 -21.094 1 89.62 512 LEU A C 1
ATOM 4059 O O . LEU A 1 512 ? 17.016 -41.438 -20.328 1 89.62 512 LEU A O 1
ATOM 4063 N N . PHE A 1 513 ? 14.992 -42.281 -20.781 1 89.06 513 PHE A N 1
ATOM 4064 C CA . PHE A 1 513 ? 14.688 -42.531 -19.375 1 89.06 513 PHE A CA 1
ATOM 4065 C C . PHE A 1 513 ? 15.312 -43.875 -18.938 1 89.06 513 PHE A C 1
ATOM 4067 O O . PHE A 1 513 ? 15.867 -43.969 -17.844 1 89.06 513 PHE A O 1
ATOM 4074 N N . TYR A 1 514 ? 15.148 -44.844 -19.781 1 91.38 514 TYR A N 1
ATOM 4075 C CA . TYR A 1 514 ? 15.742 -46.156 -19.547 1 91.38 514 TYR A CA 1
ATOM 4076 C C . TYR A 1 514 ? 16.891 -46.406 -20.531 1 91.38 514 TYR A C 1
ATOM 4078 O O . TYR A 1 514 ? 16.641 -46.75 -21.688 1 91.38 514 TYR A O 1
ATOM 4086 N N . THR A 1 515 ? 18.078 -46.5 -20.047 1 87.75 515 THR A N 1
ATOM 4087 C CA . THR A 1 515 ? 19.234 -46.688 -20.922 1 87.75 515 THR A CA 1
ATOM 4088 C C . THR A 1 515 ? 19.422 -48.156 -21.266 1 87.75 515 THR A C 1
ATOM 4090 O O . THR A 1 515 ? 20.047 -48.469 -22.281 1 87.75 515 THR A O 1
ATOM 4093 N N . ASP A 1 516 ? 18.844 -49.062 -20.453 1 91.62 516 ASP A N 1
ATOM 4094 C CA . ASP A 1 516 ? 18.906 -50.5 -20.734 1 91.62 516 ASP A CA 1
ATOM 4095 C C . ASP A 1 516 ? 17.922 -50.875 -21.828 1 91.62 516 ASP A C 1
ATOM 4097 O O . ASP A 1 516 ? 16.719 -50.719 -21.672 1 91.62 516 ASP A O 1
ATOM 4101 N N . PRO A 1 517 ? 18.453 -51.469 -22.875 1 92.5 517 PRO A N 1
ATOM 4102 C CA . PRO A 1 517 ? 17.594 -51.781 -24.016 1 92.5 517 PRO A CA 1
ATOM 4103 C C . PRO A 1 517 ? 16.453 -52.75 -23.641 1 92.5 517 PRO A C 1
ATOM 4105 O O . PRO A 1 517 ? 15.367 -52.688 -24.203 1 92.5 517 PRO A O 1
ATOM 4108 N N . ASN A 1 518 ? 16.719 -53.625 -22.734 1 92.81 518 ASN A N 1
ATOM 4109 C CA . ASN A 1 518 ? 15.68 -54.562 -22.312 1 92.81 518 ASN A CA 1
ATOM 4110 C C . ASN A 1 518 ? 14.547 -53.844 -21.578 1 92.81 518 ASN A C 1
ATOM 4112 O O . ASN A 1 518 ? 13.375 -54.125 -21.781 1 92.81 518 ASN A O 1
ATOM 4116 N N . LEU A 1 519 ? 14.969 -52.938 -20.812 1 93.81 519 LEU A N 1
ATOM 4117 C CA . LEU A 1 519 ? 13.977 -52.156 -20.062 1 93.81 519 LEU A CA 1
ATOM 4118 C C . LEU A 1 519 ? 13.188 -51.25 -21 1 93.81 519 LEU A C 1
ATOM 4120 O O . LEU A 1 519 ? 11.984 -51.062 -20.812 1 93.81 519 LEU A O 1
ATOM 4124 N N . GLU A 1 520 ? 13.93 -50.75 -21.953 1 93.75 520 GLU A N 1
ATOM 4125 C CA . GLU A 1 520 ? 13.297 -49.906 -22.953 1 93.75 520 GLU A CA 1
ATOM 4126 C C . GLU A 1 520 ? 12.211 -50.656 -23.703 1 93.75 520 GLU A C 1
ATOM 4128 O O . GLU A 1 520 ? 11.102 -50.156 -23.875 1 93.75 520 GLU A O 1
ATOM 4133 N N . LYS A 1 521 ? 12.57 -51.781 -24.172 1 94.75 521 LYS A N 1
ATOM 4134 C CA . LYS A 1 521 ? 11.625 -52.562 -24.938 1 94.75 521 LYS A CA 1
ATOM 4135 C C . LYS A 1 521 ? 10.414 -52.969 -24.094 1 94.75 521 LYS A C 1
ATOM 4137 O O . LYS A 1 521 ? 9.273 -52.844 -24.547 1 94.75 521 LYS A O 1
ATOM 4142 N N . THR A 1 522 ? 10.695 -53.312 -22.875 1 95.62 522 THR A N 1
ATOM 4143 C CA . THR A 1 522 ? 9.609 -53.719 -21.984 1 95.62 522 THR A CA 1
ATOM 4144 C C . THR A 1 522 ? 8.695 -52.531 -21.688 1 95.62 522 THR A C 1
ATOM 4146 O O . THR A 1 522 ? 7.473 -52.688 -21.625 1 95.62 522 THR A O 1
ATOM 4149 N N . CYS A 1 523 ? 9.273 -51.406 -21.516 1 96.31 523 CYS A N 1
ATOM 4150 C CA . CYS A 1 523 ? 8.477 -50.219 -21.234 1 96.31 523 CYS A CA 1
ATOM 4151 C C . CYS A 1 523 ? 7.594 -49.844 -22.438 1 96.31 523 CYS A C 1
ATOM 4153 O O . CYS A 1 523 ? 6.434 -49.469 -22.266 1 96.31 523 CYS A O 1
ATOM 4155 N N . ASN A 1 524 ? 8.125 -50 -23.609 1 95.62 524 ASN A N 1
ATOM 4156 C CA . ASN A 1 524 ? 7.348 -49.719 -24.812 1 95.62 524 ASN A CA 1
ATOM 4157 C C . ASN A 1 524 ? 6.184 -50.719 -24.969 1 95.62 524 ASN A C 1
ATOM 4159 O O . ASN A 1 524 ? 5.109 -50.344 -25.438 1 95.62 524 ASN A O 1
ATOM 4163 N N . ASP A 1 525 ? 6.473 -51.875 -24.609 1 95.31 525 ASP A N 1
ATOM 4164 C CA . ASP A 1 525 ? 5.402 -52.875 -24.625 1 95.31 525 ASP A CA 1
ATOM 4165 C C . ASP A 1 525 ? 4.309 -52.5 -23.609 1 95.31 525 ASP A C 1
ATOM 4167 O O . ASP A 1 525 ? 3.119 -52.688 -23.906 1 95.31 525 ASP A O 1
ATOM 4171 N N . GLU A 1 526 ? 4.777 -52.062 -22.5 1 95.38 526 GLU A N 1
ATOM 4172 C CA . GLU A 1 526 ? 3.812 -51.625 -21.484 1 95.38 526 GLU A CA 1
ATOM 4173 C C . GLU A 1 526 ? 2.979 -50.438 -21.984 1 95.38 526 GLU A C 1
ATOM 4175 O O . GLU A 1 526 ? 1.78 -50.375 -21.703 1 95.38 526 GLU A O 1
ATOM 4180 N N . LEU A 1 527 ? 3.627 -49.562 -22.672 1 95.62 527 LEU A N 1
ATOM 4181 C CA . LEU A 1 527 ? 2.918 -48.406 -23.234 1 95.62 527 LEU A CA 1
ATOM 4182 C C . LEU A 1 527 ? 1.845 -48.875 -24.219 1 95.62 527 LEU A C 1
ATOM 4184 O O . LEU A 1 527 ? 0.711 -48.375 -24.172 1 95.62 527 LEU A O 1
ATOM 4188 N N . SER A 1 528 ? 2.193 -49.75 -25.078 1 93.12 528 SER A N 1
ATOM 4189 C CA . SER A 1 528 ? 1.239 -50.281 -26.047 1 93.12 528 SER A CA 1
ATOM 4190 C C . SER A 1 528 ? 0.092 -51 -25.344 1 93.12 528 SER A C 1
ATOM 4192 O O . SER A 1 528 ? -1.067 -50.875 -25.75 1 93.12 528 SER A O 1
ATOM 4194 N N . ALA A 1 529 ? 0.472 -51.75 -24.312 1 91.19 529 ALA A N 1
ATOM 4195 C CA . ALA A 1 529 ? -0.547 -52.469 -23.547 1 91.19 529 ALA A CA 1
ATOM 4196 C C . ALA A 1 529 ? -1.503 -51.5 -22.859 1 91.19 529 ALA A C 1
ATOM 4198 O O . ALA A 1 529 ? -2.709 -51.719 -22.797 1 91.19 529 ALA A O 1
ATOM 4199 N N . TYR A 1 530 ? -0.924 -50.438 -22.359 1 91.12 530 TYR A N 1
ATOM 4200 C CA . TYR A 1 530 ? -1.739 -49.438 -21.703 1 91.12 530 TYR A CA 1
ATOM 4201 C C . TYR A 1 530 ? -2.709 -48.781 -22.672 1 91.12 530 TYR A C 1
ATOM 4203 O O . TYR A 1 530 ? -3.891 -48.594 -22.375 1 91.12 530 TYR A O 1
ATOM 4211 N N . ILE A 1 531 ? -2.236 -48.438 -23.844 1 88.31 531 ILE A N 1
ATOM 4212 C CA . ILE A 1 531 ? -3.053 -47.781 -24.859 1 88.31 531 ILE A CA 1
ATOM 4213 C C . ILE A 1 531 ? -4.176 -48.719 -25.297 1 88.31 531 ILE A C 1
ATOM 4215 O O . ILE A 1 531 ? -5.32 -48.281 -25.453 1 88.31 531 ILE A O 1
ATOM 4219 N N . LEU A 1 532 ? -3.861 -49.906 -25.406 1 85.25 532 LEU A N 1
ATOM 4220 C CA . LEU A 1 532 ? -4.844 -50.906 -25.828 1 85.25 532 LEU A CA 1
ATOM 4221 C C . LEU A 1 532 ? -5.902 -51.125 -24.75 1 85.25 532 LEU A C 1
ATOM 4223 O O . LEU A 1 532 ? -7.082 -51.281 -25.047 1 85.25 532 LEU A O 1
ATOM 4227 N N . LEU A 1 533 ? -5.395 -51.094 -23.594 1 82.31 533 LEU A N 1
ATOM 4228 C CA . LEU A 1 533 ? -6.32 -51.25 -22.469 1 82.31 533 LEU A CA 1
ATOM 4229 C C . LEU A 1 533 ? -7.312 -50.094 -22.438 1 82.31 533 LEU A C 1
ATOM 4231 O O . LEU A 1 533 ? -8.492 -50.312 -22.141 1 82.31 533 LEU A O 1
ATOM 4235 N N . GLU A 1 534 ? -6.867 -48.938 -22.656 1 81.19 534 GLU A N 1
ATOM 4236 C CA . GLU A 1 534 ? -7.711 -47.75 -22.609 1 81.19 534 GLU A CA 1
ATOM 4237 C C . GLU A 1 534 ? -8.727 -47.75 -23.75 1 81.19 534 GLU A C 1
ATOM 4239 O O . GLU A 1 534 ? -9.836 -47.25 -23.594 1 81.19 534 GLU A O 1
ATOM 4244 N N . LEU A 1 535 ? -8.352 -48.281 -24.812 1 74.19 535 LEU A N 1
ATOM 4245 C CA . LEU A 1 535 ? -9.242 -48.344 -25.969 1 74.19 535 LEU A CA 1
ATOM 4246 C C . LEU A 1 535 ? -10.336 -49.406 -25.75 1 74.19 535 LEU A C 1
ATOM 4248 O O . LEU A 1 535 ? -11.477 -49.188 -26.156 1 74.19 535 LEU A O 1
ATOM 4252 N N . ASN A 1 536 ? -9.945 -50.531 -25.141 1 67.75 536 ASN A N 1
ATOM 4253 C CA . ASN A 1 536 ? -10.859 -51.656 -25.016 1 67.75 536 ASN A CA 1
ATOM 4254 C C . ASN A 1 536 ? -11.57 -51.656 -23.672 1 67.75 536 ASN A C 1
ATOM 4256 O O . ASN A 1 536 ? -12.258 -52.594 -23.328 1 67.75 536 ASN A O 1
ATOM 4260 N N . SER A 1 537 ? -11.883 -50.562 -22.938 1 59.47 537 SER A N 1
ATOM 4261 C CA . SER A 1 537 ? -12.336 -50.312 -21.562 1 59.47 537 SER A CA 1
ATOM 4262 C C . SER A 1 537 ? -13.312 -51.406 -21.109 1 59.47 537 SER A C 1
ATOM 4264 O O . SER A 1 537 ? -14.531 -51.219 -21.172 1 59.47 537 SER A O 1
ATOM 4266 N N . PRO A 1 538 ? -13.023 -52.5 -21.281 1 53.62 538 PRO A N 1
ATOM 4267 C CA . PRO A 1 538 ? -14.125 -53.469 -21.047 1 53.62 538 PRO A CA 1
ATOM 4268 C C . PRO A 1 538 ? -14.734 -53.312 -19.656 1 53.62 538 PRO A C 1
ATOM 4270 O O . PRO A 1 538 ? -15.961 -53.344 -19.516 1 53.62 538 PRO A O 1
ATOM 4273 N N . SER A 1 539 ? -13.938 -53.656 -18.5 1 54.25 539 SER A N 1
ATOM 4274 C CA . SER A 1 539 ? -14.523 -54.25 -17.312 1 54.25 539 SER A CA 1
ATOM 4275 C C . SER A 1 539 ? -14.867 -53.188 -16.266 1 54.25 539 SER A C 1
ATOM 4277 O O . SER A 1 539 ? -14.289 -52.094 -16.266 1 54.25 539 SER A O 1
ATOM 4279 N N . ASP A 1 540 ? -15.922 -53.375 -15.656 1 56.5 540 ASP A N 1
ATOM 4280 C CA . ASP A 1 540 ? -16.453 -52.656 -14.516 1 56.5 540 ASP A CA 1
ATOM 4281 C C . ASP A 1 540 ? -15.344 -52.219 -13.562 1 56.5 540 ASP A C 1
ATOM 4283 O O . ASP A 1 540 ? -15.375 -51.094 -13.031 1 56.5 540 ASP A O 1
ATOM 4287 N N . LEU A 1 541 ? -14.375 -53.062 -13.461 1 53.81 541 LEU A N 1
ATOM 4288 C CA . LEU A 1 541 ? -13.312 -52.781 -12.508 1 53.81 541 LEU A CA 1
ATOM 4289 C C . LEU A 1 541 ? -12.406 -51.656 -13.008 1 53.81 541 LEU A C 1
ATOM 4291 O O . LEU A 1 541 ? -11.984 -50.812 -12.227 1 53.81 541 LEU A O 1
ATOM 4295 N N . TYR A 1 542 ? -12.211 -51.688 -14.273 1 59.62 542 TYR A N 1
ATOM 4296 C CA . TYR A 1 542 ? -11.359 -50.656 -14.867 1 59.62 542 TYR A CA 1
ATOM 4297 C C . TYR A 1 542 ? -11.992 -49.281 -14.727 1 59.62 542 TYR A C 1
ATOM 4299 O O . TYR A 1 542 ? -11.297 -48.281 -14.453 1 59.62 542 TYR A O 1
ATOM 4307 N N . GLU A 1 543 ? -13.141 -49.406 -14.727 1 63.81 543 GLU A N 1
ATOM 4308 C CA . GLU A 1 543 ? -13.859 -48.156 -14.617 1 63.81 543 GLU A CA 1
ATOM 4309 C C . GLU A 1 543 ? -13.727 -47.562 -13.219 1 63.81 543 GLU A C 1
ATOM 4311 O O . GLU A 1 543 ? -13.664 -46.344 -13.055 1 63.81 543 GLU A O 1
ATOM 4316 N N . LYS A 1 544 ? -13.656 -48.438 -12.32 1 62.94 544 LYS A N 1
ATOM 4317 C CA . LYS A 1 544 ? -13.562 -47.969 -10.938 1 62.94 544 LYS A CA 1
ATOM 4318 C C . LYS A 1 544 ? -12.195 -47.344 -10.664 1 62.94 544 LYS A C 1
ATOM 4320 O O . LYS A 1 544 ? -12.102 -46.344 -9.977 1 62.94 544 LYS A O 1
ATOM 4325 N N . TYR A 1 545 ? -11.188 -47.938 -11.273 1 63.69 545 TYR A N 1
ATOM 4326 C CA . TYR A 1 545 ? -9.844 -47.469 -11.008 1 63.69 545 TYR A CA 1
ATOM 4327 C C . TYR A 1 545 ? -9.562 -46.156 -11.773 1 63.69 545 TYR A C 1
ATOM 4329 O O . TYR A 1 545 ? -8.773 -45.344 -11.336 1 63.69 545 TYR A O 1
ATOM 4337 N N . THR A 1 546 ? -10.266 -46.125 -12.766 1 65.94 546 THR A N 1
ATOM 4338 C CA . THR A 1 546 ? -9.969 -45 -13.641 1 65.94 546 THR A CA 1
ATOM 4339 C C . THR A 1 546 ? -10.672 -43.719 -13.156 1 65.94 546 THR A C 1
ATOM 4341 O O . THR A 1 546 ? -10.453 -42.625 -13.695 1 65.94 546 THR A O 1
ATOM 4344 N N . LYS A 1 547 ? -11.328 -43.938 -12.047 1 74.12 547 LYS A N 1
ATOM 4345 C CA . LYS A 1 547 ? -11.977 -42.75 -11.469 1 74.12 547 LYS A CA 1
ATOM 4346 C C . LYS A 1 547 ? -11.031 -42 -10.547 1 74.12 547 LYS A C 1
ATOM 4348 O O . LYS A 1 547 ? -11.281 -40.844 -10.211 1 74.12 547 LYS A O 1
ATOM 4353 N N . LEU A 1 548 ? -9.891 -42.688 -10.352 1 77.38 548 LEU A N 1
ATOM 4354 C CA . LEU A 1 548 ? -8.875 -42 -9.539 1 77.38 548 LEU A CA 1
ATOM 4355 C C . LEU A 1 548 ? -8.172 -40.938 -10.336 1 77.38 548 LEU A C 1
ATOM 4357 O O . LEU A 1 548 ? -8.008 -41.062 -11.555 1 77.38 548 LEU A O 1
ATOM 4361 N N . PRO A 1 549 ? -7.773 -39.969 -9.555 1 81.62 549 PRO A N 1
ATOM 4362 C CA . PRO A 1 549 ? -6.945 -38.969 -10.258 1 81.62 549 PRO A CA 1
ATOM 4363 C C . PRO A 1 549 ? -5.699 -39.594 -10.883 1 81.62 549 PRO A C 1
ATOM 4365 O O . PRO A 1 549 ? -5.18 -40.594 -10.375 1 81.62 549 PRO A O 1
ATOM 4368 N N . GLY A 1 550 ? -5.297 -39.031 -11.992 1 83.06 550 GLY A N 1
ATOM 4369 C CA . GLY A 1 550 ? -4.223 -39.594 -12.797 1 83.06 550 GLY A CA 1
ATOM 4370 C C . GLY A 1 550 ? -3.018 -40.031 -11.977 1 83.06 550 GLY A C 1
ATOM 4371 O O . GLY A 1 550 ? -2.562 -41.156 -12.078 1 83.06 550 GLY A O 1
ATOM 4372 N N . LEU A 1 551 ? -2.568 -39.156 -11.141 1 84.69 551 LEU A N 1
ATOM 4373 C CA . LEU A 1 551 ? -1.385 -39.438 -10.336 1 84.69 551 LEU A CA 1
ATOM 4374 C C . LEU A 1 551 ? -1.655 -40.594 -9.367 1 84.69 551 LEU A C 1
ATOM 4376 O O . LEU A 1 551 ? -0.816 -41.469 -9.195 1 84.69 551 LEU A O 1
ATOM 4380 N N . GLU A 1 552 ? -2.77 -40.594 -8.766 1 82.31 552 GLU A N 1
ATOM 4381 C CA . GLU A 1 552 ? -3.137 -41.656 -7.812 1 82.31 552 GLU A CA 1
ATOM 4382 C C . GLU A 1 552 ? -3.297 -43 -8.508 1 82.31 552 GLU A C 1
ATOM 4384 O O . GLU A 1 552 ? -2.93 -44.031 -7.949 1 82.31 552 GLU A O 1
ATOM 4389 N N . TYR A 1 553 ? -3.836 -42.938 -9.672 1 86.12 553 TYR A N 1
ATOM 4390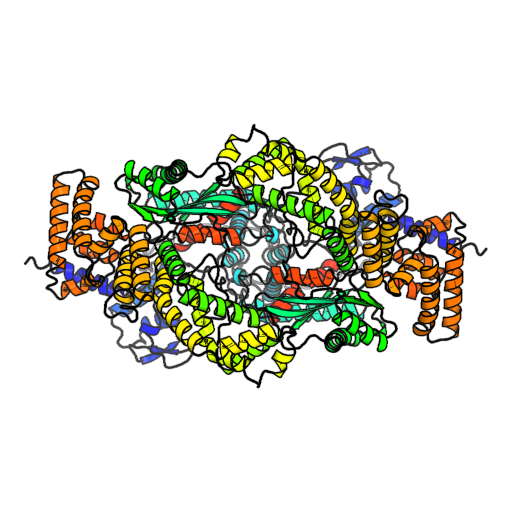 C CA . TYR A 1 553 ? -3.977 -44.156 -10.453 1 86.12 553 TYR A CA 1
ATOM 4391 C C . TYR A 1 553 ? -2.623 -44.812 -10.672 1 86.12 553 TYR A C 1
ATOM 4393 O O . TYR A 1 553 ? -2.48 -46.031 -10.477 1 86.12 553 TYR A O 1
ATOM 4401 N N . TRP A 1 554 ? -1.698 -44.062 -11.031 1 89 554 TRP A N 1
ATOM 4402 C CA . TRP A 1 554 ? -0.4 -44.625 -11.383 1 89 554 TRP A CA 1
ATOM 4403 C C . TRP A 1 554 ? 0.373 -45.031 -10.133 1 89 554 TRP A C 1
ATOM 4405 O O . TRP A 1 554 ? 1.132 -46 -10.164 1 89 554 TRP A O 1
ATOM 4415 N N . VAL A 1 555 ? 0.158 -44.344 -9.117 1 84.38 555 VAL A N 1
ATOM 4416 C CA . VAL A 1 555 ? 0.854 -44.656 -7.871 1 84.38 555 VAL A CA 1
ATOM 4417 C C . VAL A 1 555 ? 0.294 -45.938 -7.277 1 84.38 555 VAL A C 1
ATOM 4419 O O . VAL A 1 555 ? 1.041 -46.75 -6.73 1 84.38 555 VAL A O 1
ATOM 4422 N N . HIS A 1 556 ? -0.955 -46.219 -7.504 1 82.06 556 HIS A N 1
ATOM 4423 C CA . HIS A 1 556 ? -1.588 -47.312 -6.789 1 82.06 556 HIS A CA 1
ATOM 4424 C C . HIS A 1 556 ? -1.885 -48.469 -7.73 1 82.06 556 HIS A C 1
ATOM 4426 O O . HIS A 1 556 ? -1.723 -49.625 -7.352 1 82.06 556 HIS A O 1
ATOM 4432 N N . CYS A 1 557 ? -2.318 -48.219 -8.914 1 81.81 557 CYS A N 1
ATOM 4433 C CA . CYS A 1 557 ? -2.752 -49.281 -9.836 1 81.81 557 CYS A CA 1
ATOM 4434 C C . CYS A 1 557 ? -1.761 -49.438 -10.984 1 81.81 557 CYS A C 1
ATOM 4436 O O . CYS A 1 557 ? -1.308 -50.531 -11.266 1 81.81 557 CYS A O 1
ATOM 4438 N N . GLY A 1 558 ? -1.425 -48.406 -11.531 1 86.06 558 GLY A N 1
ATOM 4439 C CA . GLY A 1 558 ? -0.57 -48.406 -12.703 1 86.06 558 GLY A CA 1
ATOM 4440 C C . GLY A 1 558 ? 0.787 -49.031 -12.453 1 86.06 558 GLY A C 1
ATOM 4441 O O . GLY A 1 558 ? 1.32 -49.719 -13.32 1 86.06 558 GLY A O 1
ATOM 4442 N N . ARG A 1 559 ? 1.261 -48.781 -11.305 1 88.25 559 ARG A N 1
ATOM 4443 C CA . ARG A 1 559 ? 2.576 -49.312 -10.969 1 88.25 559 ARG A CA 1
ATOM 4444 C C . ARG A 1 559 ? 2.564 -50.844 -10.969 1 88.25 559 ARG A C 1
ATOM 4446 O O . ARG A 1 559 ? 3.58 -51.469 -11.266 1 88.25 559 ARG A O 1
ATOM 4453 N N . MET A 1 560 ? 1.509 -51.469 -10.617 1 85.5 560 MET A N 1
ATOM 4454 C CA . MET A 1 560 ? 1.38 -52.906 -10.555 1 85.5 560 MET A CA 1
ATOM 4455 C C . MET A 1 560 ? 1.22 -53.5 -11.945 1 85.5 560 MET A C 1
ATOM 4457 O O . MET A 1 560 ? 1.811 -54.531 -12.258 1 85.5 560 MET A O 1
ATOM 4461 N N . MET A 1 561 ? 0.517 -52.812 -12.758 1 86.19 561 MET A N 1
ATOM 4462 C CA . MET A 1 561 ? 0.203 -53.344 -14.094 1 86.19 561 MET A CA 1
ATOM 4463 C C . MET A 1 561 ? 1.316 -53 -15.078 1 86.19 561 MET A C 1
ATOM 4465 O O . MET A 1 561 ? 1.628 -53.812 -15.961 1 86.19 561 MET A O 1
ATOM 4469 N N . PHE A 1 562 ? 1.771 -51.812 -14.898 1 93.44 562 PHE A N 1
ATOM 4470 C CA . PHE A 1 562 ? 2.791 -51.281 -15.812 1 93.44 562 PHE A CA 1
ATOM 4471 C C . PHE A 1 562 ? 3.973 -50.719 -15.031 1 93.44 562 PHE A C 1
ATOM 4473 O O . PHE A 1 562 ? 4.203 -49.5 -15.031 1 93.44 562 PHE A O 1
ATOM 4480 N N . PRO A 1 563 ? 4.828 -51.531 -14.461 1 93.06 563 PRO A N 1
ATOM 4481 C CA . PRO A 1 563 ? 5.871 -51.125 -13.516 1 93.06 563 PRO A CA 1
ATOM 4482 C C . PRO A 1 563 ? 6.918 -50.219 -14.156 1 93.06 563 PRO A C 1
ATOM 4484 O O . PRO A 1 563 ? 7.512 -49.375 -13.469 1 93.06 563 PRO A O 1
ATOM 4487 N N . LEU A 1 564 ? 7.156 -50.406 -15.445 1 93.62 564 LEU A N 1
ATOM 4488 C CA . LEU A 1 564 ? 8.203 -49.594 -16.062 1 93.62 564 LEU A CA 1
ATOM 4489 C C . LEU A 1 564 ? 7.633 -48.312 -16.641 1 93.62 564 LEU A C 1
ATOM 4491 O O . LEU A 1 564 ? 8.352 -47.312 -16.781 1 93.62 564 LEU A O 1
ATOM 4495 N N . LEU A 1 565 ? 6.367 -48.281 -16.969 1 95.25 565 LEU A N 1
ATOM 4496 C CA . LEU A 1 565 ? 5.707 -47.094 -17.484 1 95.25 565 LEU A CA 1
ATOM 4497 C C . LEU A 1 565 ? 5.289 -46.156 -16.344 1 95.25 565 LEU A C 1
ATOM 4499 O O . LEU A 1 565 ? 5.242 -44.938 -16.516 1 95.25 565 LEU A O 1
ATOM 4503 N N . ALA A 1 566 ? 5.074 -46.688 -15.188 1 93.31 566 ALA A N 1
ATOM 4504 C CA . ALA A 1 566 ? 4.52 -45.969 -14.047 1 93.31 566 ALA A CA 1
ATOM 4505 C C . ALA A 1 566 ? 5.438 -44.844 -13.609 1 93.31 566 ALA A C 1
ATOM 4507 O O . ALA A 1 566 ? 4.98 -43.719 -13.352 1 93.31 566 ALA A O 1
ATOM 4508 N N . PRO A 1 567 ? 6.699 -45.062 -13.547 1 89.5 567 PRO A N 1
ATOM 4509 C CA . PRO A 1 567 ? 7.578 -43.969 -13.141 1 89.5 567 PRO A CA 1
ATOM 4510 C C . PRO A 1 567 ? 7.523 -42.781 -14.102 1 89.5 567 PRO A C 1
ATOM 4512 O O . PRO A 1 567 ? 7.609 -41.625 -13.672 1 89.5 567 PRO A O 1
ATOM 4515 N N . ILE A 1 568 ? 7.402 -43.062 -15.336 1 90.94 568 ILE A N 1
ATOM 4516 C CA . ILE A 1 568 ? 7.309 -42 -16.328 1 90.94 568 ILE A CA 1
ATOM 4517 C C . ILE A 1 568 ? 5.984 -41.281 -16.156 1 90.94 568 ILE A C 1
ATOM 4519 O O . ILE A 1 568 ? 5.945 -40.031 -16.203 1 90.94 568 ILE A O 1
ATOM 4523 N N . ALA A 1 569 ? 4.938 -42.062 -15.969 1 92.5 569 ALA A N 1
ATOM 4524 C CA . ALA A 1 569 ? 3.615 -41.469 -15.781 1 92.5 569 ALA A CA 1
ATOM 4525 C C . ALA A 1 569 ? 3.578 -40.594 -14.539 1 92.5 569 ALA A C 1
ATOM 4527 O O . ALA A 1 569 ? 3.051 -39.469 -14.57 1 92.5 569 ALA A O 1
ATOM 4528 N N . ILE A 1 570 ? 4.141 -41.062 -13.516 1 88.12 570 ILE A N 1
ATOM 4529 C CA . ILE A 1 570 ? 4.176 -40.312 -12.258 1 88.12 570 ILE A CA 1
ATOM 4530 C C . ILE A 1 570 ? 4.996 -39.062 -12.438 1 88.12 570 ILE A C 1
ATOM 4532 O O . ILE A 1 570 ? 4.613 -37.969 -11.945 1 88.12 570 ILE A O 1
ATOM 4536 N N . LYS A 1 571 ? 6.016 -39.156 -13.148 1 88.06 571 LYS A N 1
ATOM 4537 C CA . LYS A 1 571 ? 6.883 -38 -13.414 1 88.06 571 LYS A CA 1
ATOM 4538 C C . LYS A 1 571 ? 6.129 -36.906 -14.164 1 88.06 571 LYS A C 1
ATOM 4540 O O . LYS A 1 571 ? 6.121 -35.75 -13.734 1 88.06 571 LYS A O 1
ATOM 4545 N N . VAL A 1 572 ? 5.52 -37.281 -15.141 1 90.94 572 VAL A N 1
ATOM 4546 C CA . VAL A 1 572 ? 4.879 -36.312 -16.016 1 90.94 572 VAL A CA 1
ATOM 4547 C C . VAL A 1 572 ? 3.656 -35.719 -15.32 1 90.94 572 VAL A C 1
ATOM 4549 O O . VAL A 1 572 ? 3.383 -34.531 -15.445 1 90.94 572 VAL A O 1
ATOM 4552 N N . LEU A 1 573 ? 2.951 -36.531 -14.562 1 90.25 573 LEU A N 1
ATOM 4553 C CA . LEU A 1 573 ? 1.727 -36.094 -13.906 1 90.25 573 LEU A CA 1
ATOM 4554 C C . LEU A 1 573 ? 2.045 -35.25 -12.656 1 90.25 573 LEU A C 1
ATOM 4556 O O . LEU A 1 573 ? 1.169 -34.594 -12.109 1 90.25 573 LEU A O 1
ATOM 4560 N N . SER A 1 574 ? 3.266 -35.25 -12.258 1 88.38 574 SER A N 1
ATOM 4561 C CA . SER A 1 574 ? 3.691 -34.469 -11.086 1 88.38 574 SER A CA 1
ATOM 4562 C C . SER A 1 574 ? 4.199 -33.094 -11.484 1 88.38 574 SER A C 1
ATOM 4564 O O . SER A 1 574 ? 4.535 -32.281 -10.617 1 88.38 574 SER A O 1
ATOM 4566 N N . VAL A 1 575 ? 4.23 -32.812 -12.727 1 91.25 575 VAL A N 1
ATOM 4567 C CA . VAL A 1 575 ? 4.695 -31.516 -13.211 1 91.25 575 VAL A CA 1
ATOM 4568 C C . VAL A 1 575 ? 3.686 -30.438 -12.836 1 91.25 575 VAL A C 1
ATOM 4570 O O . VAL A 1 575 ? 2.484 -30.594 -13.07 1 91.25 575 VAL A O 1
ATOM 4573 N N . PRO A 1 576 ? 4.16 -29.344 -12.219 1 91.56 576 PRO A N 1
ATOM 4574 C CA . PRO A 1 576 ? 3.238 -28.25 -11.898 1 91.56 576 PRO A CA 1
ATOM 4575 C C . PRO A 1 576 ? 2.629 -27.609 -13.133 1 91.56 576 PRO A C 1
ATOM 4577 O O . PRO A 1 576 ? 3.262 -27.578 -14.195 1 91.56 576 PRO A O 1
ATOM 4580 N N . THR A 1 577 ? 1.476 -27.062 -12.914 1 92.19 577 THR A N 1
ATOM 4581 C CA . THR A 1 577 ? 0.741 -26.5 -14.039 1 92.19 577 THR A CA 1
ATOM 4582 C C . THR A 1 577 ? 1.056 -25.031 -14.211 1 92.19 577 THR A C 1
ATOM 4584 O O . THR A 1 577 ? 0.781 -24.438 -15.266 1 92.19 577 THR A O 1
ATOM 4587 N N . SER A 1 578 ? 1.543 -24.422 -13.133 1 92.25 578 SER A N 1
ATOM 4588 C CA . SER A 1 578 ? 1.719 -22.969 -13.188 1 92.25 578 SER A CA 1
ATOM 4589 C C . SER A 1 578 ? 2.914 -22.531 -12.344 1 92.25 578 SER A C 1
ATOM 4591 O O . SER A 1 578 ? 3.477 -23.328 -11.586 1 92.25 578 SER A O 1
ATOM 4593 N N . SER A 1 579 ? 3.322 -21.281 -12.562 1 91.06 579 SER A N 1
ATOM 4594 C CA . SER A 1 579 ? 4.395 -20.656 -11.781 1 91.06 579 SER A CA 1
ATOM 4595 C C . SER A 1 579 ? 3.842 -19.875 -10.602 1 91.06 579 SER A C 1
ATOM 4597 O O . SER A 1 579 ? 4.512 -18.984 -10.07 1 91.06 579 SER A O 1
ATOM 4599 N N . ALA A 1 580 ? 2.629 -20.125 -10.148 1 89.81 580 ALA A N 1
ATOM 4600 C CA . ALA A 1 580 ? 1.921 -19.359 -9.117 1 89.81 580 ALA A CA 1
ATOM 4601 C C . ALA A 1 580 ? 2.684 -19.391 -7.797 1 89.81 580 ALA A C 1
ATOM 4603 O O . ALA A 1 580 ? 2.664 -18.406 -7.043 1 89.81 580 ALA A O 1
ATOM 4604 N N . ALA A 1 581 ? 3.34 -20.516 -7.559 1 91.62 581 ALA A N 1
ATOM 4605 C CA . ALA A 1 581 ? 4.109 -20.625 -6.324 1 91.62 581 ALA A CA 1
ATOM 4606 C C . ALA A 1 581 ? 5.184 -19.547 -6.246 1 91.62 581 ALA A C 1
ATOM 4608 O O . ALA A 1 581 ? 5.438 -18.984 -5.176 1 91.62 581 ALA A O 1
ATOM 4609 N N . ALA A 1 582 ? 5.797 -19.297 -7.355 1 93.75 582 ALA A N 1
ATOM 4610 C CA . ALA A 1 582 ? 6.812 -18.25 -7.418 1 93.75 582 ALA A CA 1
ATOM 4611 C C .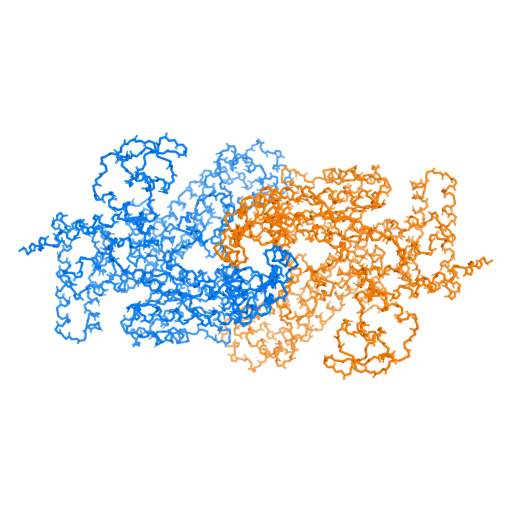 ALA A 1 582 ? 6.195 -16.875 -7.199 1 93.75 582 ALA A C 1
ATOM 4613 O O . ALA A 1 582 ? 6.793 -16.016 -6.535 1 93.75 582 ALA A O 1
ATOM 4614 N N . GLU A 1 583 ? 5.055 -16.609 -7.727 1 87.88 583 GLU A N 1
ATOM 4615 C CA . GLU A 1 583 ? 4.352 -15.336 -7.57 1 87.88 583 GLU A CA 1
ATOM 4616 C C . GLU A 1 583 ? 3.93 -15.109 -6.121 1 87.88 583 GLU A C 1
ATOM 4618 O O . GLU A 1 583 ? 3.92 -13.977 -5.645 1 87.88 583 GLU A O 1
ATOM 4623 N N . ARG A 1 584 ? 3.549 -16.172 -5.512 1 87.75 584 ARG A N 1
ATOM 4624 C CA . ARG A 1 584 ? 3.139 -16.062 -4.113 1 87.75 584 ARG A CA 1
ATOM 4625 C C . ARG A 1 584 ? 4.293 -15.586 -3.24 1 87.75 584 ARG A C 1
ATOM 4627 O O . ARG A 1 584 ? 4.074 -14.891 -2.246 1 87.75 584 ARG A O 1
ATOM 4634 N N . VAL A 1 585 ? 5.457 -15.977 -3.635 1 92.12 585 VAL A N 1
ATOM 4635 C CA . VAL A 1 585 ? 6.633 -15.492 -2.918 1 92.12 585 VAL A CA 1
ATOM 4636 C C . VAL A 1 585 ? 6.695 -13.969 -2.994 1 92.12 585 VAL A C 1
ATOM 4638 O O . VAL A 1 585 ? 6.984 -13.305 -1.996 1 92.12 585 VAL A O 1
ATOM 4641 N N . TRP A 1 586 ? 6.426 -13.484 -4.141 1 90.44 586 TRP A N 1
ATOM 4642 C CA . TRP A 1 586 ? 6.477 -12.039 -4.305 1 90.44 586 TRP A CA 1
ATOM 4643 C C . TRP A 1 586 ? 5.363 -11.359 -3.506 1 90.44 586 TRP A C 1
ATOM 4645 O O . TRP A 1 586 ? 5.547 -10.258 -2.992 1 90.44 586 TRP A O 1
ATOM 4655 N N . SER A 1 587 ? 4.258 -11.977 -3.35 1 85.88 587 SER A N 1
ATOM 4656 C CA . SER A 1 587 ? 3.205 -11.453 -2.482 1 85.88 587 SER A CA 1
ATOM 4657 C C . SER A 1 587 ? 3.682 -11.344 -1.039 1 85.88 587 SER A C 1
ATOM 4659 O O . SER A 1 587 ? 3.344 -10.383 -0.341 1 85.88 587 SER A O 1
ATOM 4661 N N . VAL A 1 588 ? 4.422 -12.266 -0.641 1 89 588 VAL A N 1
ATOM 4662 C CA . VAL A 1 588 ? 4.98 -12.258 0.708 1 89 588 VAL A CA 1
ATOM 4663 C C . VAL A 1 588 ? 6.004 -11.133 0.837 1 89 588 VAL A C 1
ATOM 4665 O O . VAL A 1 588 ? 6.031 -10.422 1.845 1 89 588 VAL A O 1
ATOM 4668 N N . TYR A 1 589 ? 6.82 -10.992 -0.173 1 89.5 589 TYR A N 1
ATOM 4669 C CA . TYR A 1 589 ? 7.785 -9.898 -0.182 1 89.5 589 TYR A CA 1
ATOM 4670 C C . TYR A 1 589 ? 7.086 -8.555 -0.019 1 89.5 589 TYR A C 1
ATOM 4672 O O . TYR A 1 589 ? 7.516 -7.715 0.778 1 89.5 589 TYR A O 1
ATOM 4680 N N . SER A 1 590 ? 6.02 -8.414 -0.729 1 84.88 590 SER A N 1
ATOM 4681 C CA . SER A 1 590 ? 5.285 -7.156 -0.683 1 84.88 590 SER A CA 1
ATOM 4682 C C . SER A 1 590 ? 4.691 -6.914 0.702 1 84.88 590 SER A C 1
ATOM 4684 O O . SER A 1 590 ? 4.625 -5.77 1.162 1 84.88 590 SER A O 1
ATOM 4686 N N . PHE A 1 591 ? 4.293 -7.871 1.368 1 84.69 591 PHE A N 1
ATOM 4687 C CA . PHE A 1 591 ? 3.721 -7.812 2.709 1 84.69 591 PHE A CA 1
ATOM 4688 C C . PHE A 1 591 ? 4.781 -7.422 3.732 1 84.69 591 PHE A C 1
ATOM 4690 O O . PHE A 1 591 ? 4.543 -6.562 4.586 1 84.69 591 PHE A O 1
ATOM 4697 N N . LEU A 1 592 ? 5.871 -8.07 3.547 1 87.06 592 LEU A N 1
ATOM 4698 C CA . LEU A 1 592 ? 6.934 -7.867 4.527 1 87.06 592 LEU A CA 1
ATOM 4699 C C . LEU A 1 592 ? 7.688 -6.57 4.254 1 87.06 592 LEU A C 1
ATOM 4701 O O . LEU A 1 592 ? 8.125 -5.895 5.184 1 87.06 592 LEU A O 1
ATOM 4705 N N . TRP A 1 593 ? 7.84 -6.355 2.959 1 85.06 593 TRP A N 1
ATOM 4706 C CA . TRP A 1 593 ? 8.594 -5.18 2.523 1 85.06 593 TRP A CA 1
ATOM 4707 C C . TRP A 1 593 ? 7.652 -4.012 2.236 1 85.06 593 TRP A C 1
ATOM 4709 O O . TRP A 1 593 ? 7.57 -3.541 1.1 1 85.06 593 TRP A O 1
ATOM 4719 N N . SER A 1 594 ? 7.039 -3.559 3.303 1 75.31 594 SER A N 1
ATOM 4720 C CA . SER A 1 594 ? 6.078 -2.467 3.178 1 75.31 594 SER A CA 1
ATOM 4721 C C . SER A 1 594 ? 6.785 -1.136 2.943 1 75.31 594 SER A C 1
ATOM 4723 O O . SER A 1 594 ? 8.008 -1.044 3.072 1 75.31 594 SER A O 1
ATOM 4725 N N . LYS A 1 595 ? 5.996 -0.156 2.621 1 69.62 595 LYS A N 1
ATOM 4726 C CA . LYS A 1 595 ? 6.539 1.182 2.41 1 69.62 595 LYS A CA 1
ATOM 4727 C C . LYS A 1 595 ? 7.277 1.677 3.652 1 69.62 595 LYS A C 1
ATOM 4729 O O . LYS A 1 595 ? 8.258 2.416 3.545 1 69.62 595 LYS A O 1
ATOM 4734 N N . ARG A 1 596 ? 6.855 1.194 4.773 1 70.69 596 ARG A N 1
ATOM 4735 C CA . ARG A 1 596 ? 7.457 1.618 6.035 1 70.69 596 ARG A CA 1
ATOM 4736 C C . ARG A 1 596 ? 8.773 0.888 6.289 1 70.69 596 ARG A C 1
ATOM 4738 O O . ARG A 1 596 ? 9.594 1.342 7.086 1 70.69 596 ARG A O 1
ATOM 4745 N N . ARG A 1 597 ? 8.953 -0.18 5.566 1 74.44 597 ARG A N 1
ATOM 4746 C CA . ARG A 1 597 ? 10.164 -0.976 5.742 1 74.44 597 ARG A CA 1
ATOM 4747 C C . ARG A 1 597 ? 11.023 -0.955 4.484 1 74.44 597 ARG A C 1
ATOM 4749 O O . ARG A 1 597 ? 11.711 -1.934 4.176 1 74.44 597 ARG A O 1
ATOM 4756 N N . ASN A 1 598 ? 10.898 0.071 3.77 1 67 598 ASN A N 1
ATOM 4757 C CA . ASN A 1 598 ? 11.531 0.144 2.455 1 67 598 ASN A CA 1
ATOM 4758 C C . ASN A 1 598 ? 13.047 0.297 2.564 1 67 598 ASN A C 1
ATOM 4760 O O . ASN A 1 598 ? 13.766 0.089 1.586 1 67 598 ASN A O 1
ATOM 4764 N N . ARG A 1 599 ? 13.523 0.535 3.736 1 68.62 599 ARG A N 1
ATOM 4765 C CA . ARG A 1 599 ? 14.961 0.739 3.904 1 68.62 599 ARG A CA 1
ATOM 4766 C C . ARG A 1 599 ? 15.656 -0.569 4.254 1 68.62 599 ARG A C 1
ATOM 4768 O O . ARG A 1 599 ? 16.891 -0.62 4.328 1 68.62 599 ARG A O 1
ATOM 4775 N N . MET A 1 600 ? 14.898 -1.55 4.438 1 78.62 600 MET A N 1
ATOM 4776 C CA . MET A 1 600 ? 15.484 -2.846 4.777 1 78.62 600 MET A CA 1
ATOM 4777 C C . MET A 1 600 ? 16.281 -3.402 3.605 1 78.62 600 MET A C 1
ATOM 4779 O O . MET A 1 600 ? 15.867 -3.301 2.453 1 78.62 600 MET A O 1
ATOM 4783 N N . ASN A 1 601 ? 17.438 -3.875 4.004 1 78.25 601 ASN A N 1
ATOM 4784 C CA . ASN A 1 601 ? 18.297 -4.43 2.967 1 78.25 601 ASN A CA 1
ATOM 4785 C C . ASN A 1 601 ? 17.703 -5.703 2.365 1 78.25 601 ASN A C 1
ATOM 4787 O O . ASN A 1 601 ? 16.969 -6.422 3.037 1 78.25 601 ASN A O 1
ATOM 4791 N N . ALA A 1 602 ? 18.125 -6 1.176 1 80.25 602 ALA A N 1
ATOM 4792 C CA . ALA A 1 602 ? 17.578 -7.109 0.399 1 80.25 602 ALA A CA 1
ATOM 4793 C C . ALA A 1 602 ? 17.922 -8.453 1.037 1 80.25 602 ALA A C 1
ATOM 4795 O O . ALA A 1 602 ? 17.125 -9.391 0.994 1 80.25 602 ALA A O 1
ATOM 4796 N N . VAL A 1 603 ? 19.062 -8.516 1.647 1 86.25 603 VAL A N 1
ATOM 4797 C CA . VAL A 1 603 ? 19.516 -9.773 2.24 1 86.25 603 VAL A CA 1
ATOM 4798 C C . VAL A 1 603 ? 18.656 -10.109 3.455 1 86.25 603 VAL A C 1
ATOM 4800 O O . VAL A 1 603 ? 18.234 -11.258 3.617 1 86.25 603 VAL A O 1
ATOM 4803 N N . THR A 1 604 ? 18.453 -9.102 4.266 1 89.31 604 THR A N 1
ATOM 4804 C CA . THR A 1 604 ? 17.609 -9.289 5.438 1 89.31 604 THR A CA 1
ATOM 4805 C C . THR A 1 604 ? 16.188 -9.664 5.023 1 89.31 604 THR A C 1
ATOM 4807 O O . THR A 1 604 ? 15.562 -10.539 5.629 1 89.31 604 THR A O 1
ATOM 4810 N N . MET A 1 605 ? 15.758 -9.016 4.02 1 89.81 605 MET A N 1
ATOM 4811 C CA . MET A 1 605 ? 14.406 -9.273 3.529 1 89.81 605 MET A CA 1
ATOM 4812 C C . MET A 1 605 ? 14.273 -10.695 3.002 1 89.81 605 MET A C 1
ATOM 4814 O O . MET A 1 605 ? 13.258 -11.352 3.219 1 89.81 605 MET A O 1
ATOM 4818 N N . GLU A 1 606 ? 15.227 -11.141 2.264 1 92.75 606 GLU A N 1
ATOM 4819 C CA . GLU A 1 606 ? 15.211 -12.508 1.747 1 92.75 606 GLU A CA 1
ATOM 4820 C C . GLU A 1 606 ? 15.133 -13.523 2.881 1 92.75 606 GLU A C 1
ATOM 4822 O O . GLU A 1 606 ? 14.352 -14.477 2.814 1 92.75 606 GLU A O 1
ATOM 4827 N N . LYS A 1 607 ? 15.953 -13.312 3.906 1 94.25 607 LYS A N 1
ATOM 4828 C CA . LYS A 1 607 ? 15.961 -14.234 5.039 1 94.25 607 LYS A CA 1
ATOM 4829 C C . LYS A 1 607 ? 14.625 -14.219 5.77 1 94.25 607 LYS A C 1
ATOM 4831 O O . LYS A 1 607 ? 14.148 -15.266 6.215 1 94.25 607 LYS A O 1
ATOM 4836 N N . LEU A 1 608 ? 14.125 -13.047 5.906 1 93.5 608 LEU A N 1
ATOM 4837 C CA . LEU A 1 608 ? 12.828 -12.922 6.562 1 93.5 608 LEU A CA 1
ATOM 4838 C C . LEU A 1 608 ? 11.742 -13.633 5.758 1 93.5 608 LEU A C 1
ATOM 4840 O O . LEU A 1 608 ? 10.93 -14.367 6.32 1 93.5 608 LEU A O 1
ATOM 4844 N N . ALA A 1 609 ? 11.719 -13.398 4.461 1 93.38 609 ALA A N 1
ATOM 4845 C CA . ALA A 1 609 ? 10.742 -14.047 3.594 1 93.38 609 ALA A CA 1
ATOM 4846 C C . ALA A 1 609 ? 10.922 -15.562 3.611 1 93.38 609 ALA A C 1
ATOM 4848 O O . ALA A 1 609 ? 9.938 -16.312 3.65 1 93.38 609 ALA A O 1
ATOM 4849 N N . PHE A 1 610 ? 12.188 -15.984 3.533 1 95.88 610 PHE A N 1
ATOM 4850 C CA . PHE A 1 610 ? 12.508 -17.406 3.582 1 95.88 610 PHE A CA 1
ATOM 4851 C C . PHE A 1 610 ? 11.914 -18.047 4.832 1 95.88 610 PHE A C 1
ATOM 4853 O O . PHE A 1 610 ? 11.273 -19.094 4.754 1 95.88 610 PHE A O 1
ATOM 4860 N N . ASN A 1 611 ? 12.117 -17.391 5.953 1 93.31 611 ASN A N 1
ATOM 4861 C CA . ASN A 1 611 ? 11.609 -17.906 7.215 1 93.31 611 ASN A CA 1
ATOM 4862 C C . ASN A 1 611 ? 10.078 -17.875 7.254 1 93.31 611 ASN A C 1
ATOM 4864 O O . ASN A 1 611 ? 9.453 -18.828 7.723 1 93.31 611 ASN A O 1
ATOM 4868 N N . TYR A 1 612 ? 9.539 -16.844 6.789 1 92.69 612 TYR A N 1
ATOM 4869 C CA . TYR A 1 612 ? 8.094 -16.688 6.789 1 92.69 612 TYR A CA 1
ATOM 4870 C C . TYR A 1 612 ? 7.422 -17.766 5.953 1 92.69 612 TYR A C 1
ATOM 4872 O O . TYR A 1 612 ? 6.441 -18.375 6.387 1 92.69 612 TYR A O 1
ATOM 4880 N N . ILE A 1 613 ? 7.914 -18.062 4.844 1 91.62 613 ILE A N 1
ATOM 4881 C CA . ILE A 1 613 ? 7.277 -18.953 3.883 1 91.62 613 ILE A CA 1
ATOM 4882 C C . ILE A 1 613 ? 7.516 -20.406 4.297 1 91.62 613 ILE A C 1
ATOM 4884 O O . ILE A 1 613 ? 6.586 -21.219 4.305 1 91.62 613 ILE A O 1
ATOM 4888 N N . ASN A 1 614 ? 8.742 -20.672 4.66 1 91.88 614 ASN A N 1
ATOM 4889 C CA . ASN A 1 614 ? 9.125 -22.078 4.836 1 91.88 614 ASN A CA 1
ATOM 4890 C C . ASN A 1 614 ? 8.883 -22.547 6.27 1 91.88 614 ASN A C 1
ATOM 4892 O O . ASN A 1 614 ? 8.969 -23.75 6.555 1 91.88 614 ASN A O 1
ATOM 4896 N N . SER A 1 615 ? 8.633 -21.609 7.195 1 80.31 615 SER A N 1
ATOM 4897 C CA . SER A 1 615 ? 8.445 -22 8.586 1 80.31 615 SER A CA 1
ATOM 4898 C C . SER A 1 615 ? 7.285 -22.984 8.734 1 80.31 615 SER A C 1
ATOM 4900 O O . SER A 1 615 ? 7.324 -23.875 9.578 1 80.31 615 SER A O 1
ATOM 4902 N N . SER A 1 616 ? 6.188 -22.703 8.016 1 64.25 616 SER A N 1
ATOM 4903 C CA . SER A 1 616 ? 5.051 -23.625 8.094 1 64.25 616 SER A CA 1
ATOM 4904 C C . SER A 1 616 ? 5.473 -25.047 7.781 1 64.25 616 SER A C 1
ATOM 4906 O O . SER A 1 616 ? 4.824 -26 8.227 1 64.25 616 SER A O 1
ATOM 4908 N N . LEU A 1 617 ? 6.445 -25.125 6.887 1 62.62 617 LEU A N 1
ATOM 4909 C CA . LEU A 1 617 ? 6.914 -26.453 6.484 1 62.62 617 LEU A CA 1
ATOM 4910 C C . LEU A 1 617 ? 7.461 -27.219 7.68 1 62.62 617 LEU A C 1
ATOM 4912 O O . LEU A 1 617 ? 7.297 -28.438 7.77 1 62.62 617 LEU A O 1
ATOM 4916 N N . LEU A 1 618 ? 8.039 -26.406 8.547 1 56 618 LEU A N 1
ATOM 4917 C CA . LEU A 1 618 ? 8.664 -27.062 9.695 1 56 618 LEU A CA 1
ATOM 4918 C C . LEU A 1 618 ? 7.617 -27.438 10.734 1 56 618 LEU A C 1
ATOM 4920 O O . LEU A 1 618 ? 7.812 -28.391 11.5 1 56 618 LEU A O 1
ATOM 4924 N N . ASP A 1 619 ? 6.664 -26.391 10.891 1 51.56 619 ASP A N 1
ATOM 4925 C CA . ASP A 1 619 ? 5.668 -26.75 11.891 1 51.56 619 ASP A CA 1
ATOM 4926 C C . ASP A 1 619 ? 4.734 -27.844 11.375 1 51.56 619 ASP A C 1
ATOM 4928 O O . ASP A 1 619 ? 4.109 -28.562 12.156 1 51.56 619 ASP A O 1
ATOM 4932 N N . SER A 1 620 ? 4.25 -27.609 10.086 1 43.88 620 SER A N 1
ATOM 4933 C CA . SER A 1 620 ? 3.303 -28.578 9.547 1 43.88 620 SER A CA 1
ATOM 4934 C C . SER A 1 620 ? 3.91 -29.969 9.508 1 43.88 620 SER A C 1
ATOM 4936 O O . SER A 1 620 ? 3.354 -30.875 8.883 1 43.88 620 SER A O 1
ATOM 4938 N N . VAL A 1 621 ? 4.816 -30.453 9.992 1 34.88 621 VAL A N 1
ATOM 4939 C CA . VAL A 1 621 ? 4.293 -31.797 10.242 1 34.88 621 VAL A CA 1
ATOM 4940 C C . VAL A 1 621 ? 2.902 -31.688 10.867 1 34.88 621 VAL A C 1
ATOM 4942 O O . VAL A 1 621 ? 2 -32.469 10.516 1 34.88 621 VAL A O 1
ATOM 4945 N N . ASP A 1 622 ? 2.559 -31.062 12.305 1 28.67 622 ASP A N 1
ATOM 4946 C CA . ASP A 1 622 ? 1.221 -31.172 12.883 1 28.67 622 ASP A CA 1
ATOM 4947 C C . ASP A 1 622 ? 0.296 -30.094 12.312 1 28.67 622 ASP A C 1
ATOM 4949 O O . ASP A 1 622 ? -0.808 -30.391 11.852 1 28.67 622 ASP A O 1
ATOM 4953 N N . THR A 1 623 ? -0.135 -28.672 13.062 1 28.39 623 THR A N 1
ATOM 4954 C CA . THR A 1 623 ? -1.296 -27.797 13.023 1 28.39 623 THR A CA 1
ATOM 4955 C C . THR A 1 623 ? -1.106 -26.688 11.984 1 28.39 623 THR A C 1
ATOM 4957 O O . THR A 1 623 ? -0.158 -25.906 12.07 1 28.39 623 THR A O 1
ATOM 4960 N N . TYR A 1 624 ? -1.249 -26.781 10.75 1 26.73 624 TYR A N 1
ATOM 4961 C CA . TYR A 1 624 ? -1.364 -25.766 9.719 1 26.73 624 TYR A CA 1
ATOM 4962 C C . TYR A 1 624 ? -2.131 -24.547 10.234 1 26.73 624 TYR A C 1
ATOM 4964 O O . TYR A 1 624 ? -3.357 -24.484 10.133 1 26.73 624 TYR A O 1
ATOM 4972 N N . ASP A 1 625 ? -1.95 -24.109 11.391 1 25.89 625 ASP A N 1
ATOM 4973 C CA . ASP A 1 625 ? -2.906 -23.203 12.023 1 25.89 625 ASP A CA 1
ATOM 4974 C C . ASP A 1 625 ? -3.098 -21.938 11.188 1 25.89 625 ASP A C 1
ATOM 4976 O O . ASP A 1 625 ? -4.23 -21.531 10.922 1 25.89 625 ASP A O 1
ATOM 4980 N N . TYR A 1 626 ? -2.043 -20.984 11.281 1 24.59 626 TYR A N 1
ATOM 4981 C CA . TYR A 1 626 ? -2.561 -19.609 11.242 1 24.59 626 TYR A CA 1
ATOM 4982 C C . TYR A 1 626 ? -2.951 -19.219 9.82 1 24.59 626 TYR A C 1
ATOM 4984 O O . TYR A 1 626 ? -3.453 -18.109 9.594 1 24.59 626 TYR A O 1
ATOM 4992 N N . PHE A 1 627 ? -2.072 -19.734 8.805 1 27.95 627 PHE A N 1
ATOM 4993 C CA . PHE A 1 627 ? -2.598 -19.172 7.562 1 27.95 627 PHE A CA 1
ATOM 4994 C C . PHE A 1 627 ? -3.943 -19.797 7.219 1 27.95 627 PHE A C 1
ATOM 4996 O O . PHE A 1 627 ? -4.023 -21 6.949 1 27.95 627 PHE A O 1
ATOM 5003 N N . GLY A 1 628 ? -4.906 -19.703 7.965 1 26.8 628 GLY A N 1
ATOM 5004 C CA . GLY A 1 628 ? -6.195 -20.297 7.648 1 26.8 628 GLY A CA 1
ATOM 5005 C C . GLY A 1 628 ? -6.352 -20.625 6.176 1 26.8 628 GLY A C 1
ATOM 5006 O O . GLY A 1 628 ? -5.672 -20.047 5.328 1 26.8 628 GLY A O 1
ATOM 5007 N N . GLU A 1 629 ? -6.77 -21.953 5.871 1 27.19 629 GLU A N 1
ATOM 5008 C CA . GLU A 1 629 ? -7.305 -22.594 4.68 1 27.19 629 GLU A CA 1
ATOM 5009 C C . GLU A 1 629 ? -7.934 -21.578 3.73 1 27.19 629 GLU A C 1
ATOM 5011 O O . GLU A 1 629 ? -8.625 -21.953 2.779 1 27.19 629 GLU A O 1
ATOM 5016 N N . GLU A 1 630 ? -7.793 -20.375 4.109 1 27.58 630 GLU A N 1
ATOM 5017 C CA . GLU A 1 630 ? -8.602 -19.438 3.34 1 27.58 630 GLU A CA 1
ATOM 5018 C C . GLU A 1 630 ? -8.109 -19.328 1.9 1 27.58 630 GLU A C 1
ATOM 5020 O O . GLU A 1 630 ? -8.688 -18.609 1.092 1 27.58 630 GLU A O 1
ATOM 5025 N N . LEU A 1 631 ? -6.973 -19.844 1.712 1 27.86 631 LEU A N 1
ATOM 5026 C CA . LEU A 1 631 ? -6.598 -19.781 0.304 1 27.86 631 LEU A CA 1
ATOM 5027 C C . LEU A 1 631 ? -7.441 -20.734 -0.532 1 27.86 631 LEU A C 1
ATOM 5029 O O . LEU A 1 631 ? -7.488 -20.609 -1.759 1 27.86 631 LEU A O 1
ATOM 5033 N N . ASP A 1 632 ? -7.66 -21.938 -0.028 1 26.94 632 ASP A N 1
ATOM 5034 C CA . ASP A 1 632 ? -8.312 -22.906 -0.905 1 26.94 632 ASP A CA 1
ATOM 5035 C C . ASP A 1 632 ? -9.617 -22.344 -1.462 1 26.94 632 ASP A C 1
ATOM 5037 O O . ASP A 1 632 ? -9.953 -22.578 -2.625 1 26.94 632 ASP A O 1
ATOM 5041 N N . ASP A 1 633 ? -10.594 -22.094 -0.466 1 26.22 633 ASP A N 1
ATOM 5042 C CA . ASP A 1 633 ? -11.859 -21.594 -0.997 1 26.22 633 ASP A CA 1
ATOM 5043 C C . ASP A 1 633 ? -11.719 -20.125 -1.436 1 26.22 633 ASP A C 1
ATOM 5045 O O . ASP A 1 633 ? -12.258 -19.234 -0.792 1 26.22 633 ASP A O 1
ATOM 5049 N N . ILE A 1 634 ? -10.594 -19.719 -1.698 1 29.8 634 ILE A N 1
ATOM 5050 C CA . ILE A 1 634 ? -10.594 -18.453 -2.436 1 29.8 634 ILE A CA 1
ATOM 5051 C C . ILE A 1 634 ? -11.648 -18.5 -3.533 1 29.8 634 ILE A C 1
ATOM 5053 O O . ILE A 1 634 ? -11.445 -19.125 -4.578 1 29.8 634 ILE A O 1
ATOM 5057 N N . ASP A 1 635 ? -12.766 -18.844 -3.172 1 27.66 635 ASP A N 1
ATOM 5058 C CA . ASP A 1 635 ? -13.742 -18.406 -4.16 1 27.66 635 ASP A CA 1
ATOM 5059 C C . ASP A 1 635 ? -13.453 -16.984 -4.617 1 27.66 635 ASP A C 1
ATOM 5061 O O . ASP A 1 635 ? -13.484 -16.047 -3.814 1 27.66 635 ASP A O 1
ATOM 5065 N N . LEU A 1 636 ? -12.398 -16.766 -5.621 1 30.2 636 LEU A N 1
ATOM 5066 C CA . LEU A 1 636 ? -12.234 -15.508 -6.328 1 30.2 636 LEU A CA 1
ATOM 5067 C C . LEU A 1 636 ? -13.453 -14.609 -6.121 1 30.2 636 LEU A C 1
ATOM 5069 O O . LEU A 1 636 ? -13.414 -13.414 -6.434 1 30.2 636 LEU A O 1
ATOM 5073 N N . PHE A 1 637 ? -14.727 -15.227 -5.891 1 27.06 637 PHE A N 1
ATOM 5074 C CA . PHE A 1 637 ? -16.062 -14.641 -5.879 1 27.06 637 PHE A CA 1
ATOM 5075 C C . PHE A 1 637 ? -16.609 -14.555 -4.457 1 27.06 637 PHE A C 1
ATOM 5077 O O . PHE A 1 637 ? -17.719 -14.078 -4.242 1 27.06 637 PHE A O 1
ATOM 5084 N N . ASP A 1 638 ? -16.141 -15.352 -3.521 1 28.16 638 ASP A N 1
ATOM 5085 C CA . ASP A 1 638 ? -17.031 -15.359 -2.365 1 28.16 638 ASP A CA 1
ATOM 5086 C C . ASP A 1 638 ? -16.688 -14.234 -1.399 1 28.16 638 ASP A C 1
ATOM 5088 O O . ASP A 1 638 ? -15.516 -13.969 -1.139 1 28.16 638 ASP A O 1
ATOM 5092 N N . ASP A 1 639 ? -17.625 -13.336 -1.071 1 27.95 639 ASP A N 1
ATOM 5093 C CA . ASP A 1 639 ? -17.953 -12.133 -0.308 1 27.95 639 ASP A CA 1
ATOM 5094 C C . ASP A 1 639 ? -17.703 -12.344 1.183 1 27.95 639 ASP A C 1
ATOM 5096 O O . ASP A 1 639 ? -18.25 -11.625 2.02 1 27.95 639 ASP A O 1
ATOM 5100 N N . THR A 1 640 ? -17.203 -13.539 1.68 1 29.34 640 THR A N 1
ATOM 5101 C CA . THR A 1 640 ? -17.422 -13.617 3.119 1 29.34 640 THR A CA 1
ATOM 5102 C C . THR A 1 640 ? -16.578 -12.586 3.855 1 29.34 640 THR A C 1
ATOM 5104 O O . THR A 1 640 ? -15.453 -12.289 3.439 1 29.34 640 THR A O 1
ATOM 5107 N N . ASN A 1 641 ? -17.203 -11.742 4.777 1 29.62 641 ASN A N 1
ATOM 5108 C CA . ASN A 1 641 ? -16.891 -10.688 5.746 1 29.62 641 ASN A CA 1
ATOM 5109 C C . ASN A 1 641 ? -15.742 -11.086 6.66 1 29.62 641 ASN A C 1
ATOM 5111 O O . ASN A 1 641 ? -15.664 -10.617 7.801 1 29.62 641 ASN A O 1
ATOM 5115 N N . ASP A 1 642 ? -15.086 -12.164 6.379 1 30.42 642 ASP A N 1
ATOM 5116 C CA . ASP A 1 642 ? -14.164 -12.5 7.461 1 30.42 642 ASP A CA 1
ATOM 5117 C C . ASP A 1 642 ? -13.133 -11.391 7.664 1 30.42 642 ASP A C 1
ATOM 5119 O O . ASP A 1 642 ? -12.625 -10.82 6.695 1 30.42 642 ASP A O 1
ATOM 5123 N N . LEU A 1 643 ? -13.023 -10.852 8.891 1 30.45 643 LEU A N 1
ATOM 5124 C CA . LEU A 1 643 ? -12.281 -9.711 9.414 1 30.45 643 LEU A CA 1
ATOM 5125 C C . LEU A 1 643 ? -10.898 -9.625 8.781 1 30.45 643 LEU A C 1
ATOM 5127 O O . LEU A 1 643 ? -10.453 -8.547 8.383 1 30.45 643 LEU A O 1
ATOM 5131 N N . ASP A 1 644 ? -10.062 -10.5 9.258 1 31.53 644 ASP A N 1
ATOM 5132 C CA . ASP A 1 644 ? -8.641 -10.406 8.938 1 31.53 644 ASP A CA 1
ATOM 5133 C C . ASP A 1 644 ? -8.312 -11.164 7.656 1 31.53 644 ASP A C 1
ATOM 5135 O O . ASP A 1 644 ? -7.211 -11.695 7.504 1 31.53 644 ASP A O 1
ATOM 5139 N N . SER A 1 645 ? -9.344 -11.547 6.914 1 31 645 SER A N 1
ATOM 5140 C CA . SER A 1 645 ? -9.047 -12.375 5.75 1 31 645 SER A CA 1
ATOM 5141 C C . SER A 1 645 ? -7.953 -11.742 4.887 1 31 645 SER A C 1
ATOM 5143 O O . SER A 1 645 ? -7.859 -10.516 4.793 1 31 645 SER A O 1
ATOM 5145 N N . ILE A 1 646 ? -6.91 -12.406 4.781 1 31.36 646 ILE A N 1
ATOM 5146 C CA . ILE A 1 646 ? -5.887 -11.961 3.844 1 31.36 646 ILE A CA 1
ATOM 5147 C C . ILE A 1 646 ? -6.543 -11.453 2.564 1 31.36 646 ILE A C 1
ATOM 5149 O O . ILE A 1 646 ? -7.328 -12.164 1.936 1 31.36 646 ILE A O 1
ATOM 5153 N N . PRO A 1 647 ? -6.895 -10.195 2.576 1 30.58 647 PRO A N 1
ATOM 5154 C CA . PRO A 1 647 ? -7.484 -9.75 1.312 1 30.58 647 PRO A CA 1
ATOM 5155 C C . PRO A 1 647 ? -7.086 -10.633 0.132 1 30.58 647 PRO A C 1
ATOM 5157 O O . PRO A 1 647 ? -6.043 -11.289 0.175 1 30.58 647 PRO A O 1
ATOM 5160 N N . ASP A 1 648 ? -8.078 -10.953 -0.702 1 31.45 648 ASP A N 1
ATOM 5161 C CA . ASP A 1 648 ? -7.824 -11.539 -2.014 1 31.45 648 ASP A CA 1
ATOM 5162 C C . ASP A 1 648 ? -6.402 -11.25 -2.48 1 31.45 648 ASP A C 1
ATOM 5164 O O . ASP A 1 648 ? -5.723 -10.383 -1.924 1 31.45 648 ASP A O 1
ATOM 5168 N N . GLN A 1 649 ? -5.996 -11.922 -3.697 1 30.89 649 GLN A N 1
ATOM 5169 C CA . GLN A 1 649 ? -4.75 -11.672 -4.418 1 30.89 649 GLN A CA 1
ATOM 5170 C C . GLN A 1 649 ? -4.348 -10.203 -4.324 1 30.89 649 GLN A C 1
ATOM 5172 O O . GLN A 1 649 ? -5.055 -9.32 -4.824 1 30.89 649 GLN A O 1
ATOM 5177 N N . LEU A 1 650 ? -4.016 -9.852 -3.221 1 31.25 650 LEU A N 1
ATOM 5178 C CA . LEU A 1 650 ? -3.359 -8.547 -3.158 1 31.25 650 LEU A CA 1
ATOM 5179 C C . LEU A 1 650 ? -2.764 -8.172 -4.512 1 31.25 650 LEU A C 1
ATOM 5181 O O . LEU A 1 650 ? -1.891 -8.875 -5.023 1 31.25 650 LEU A O 1
ATOM 5185 N N . ASP A 1 651 ? -3.562 -7.738 -5.324 1 30.23 651 ASP A N 1
ATOM 5186 C CA . ASP A 1 651 ? -3.191 -7.215 -6.633 1 30.23 651 ASP A CA 1
ATOM 5187 C C . ASP A 1 651 ? -1.884 -6.426 -6.559 1 30.23 651 ASP A C 1
ATOM 5189 O O . ASP A 1 651 ? -1.849 -5.32 -6.02 1 30.23 651 ASP A O 1
ATOM 5193 N N . VAL A 1 652 ? -0.928 -7.078 -6.141 1 31.27 652 VAL A N 1
ATOM 5194 C CA . VAL A 1 652 ? 0.357 -6.465 -6.461 1 31.27 652 VAL A CA 1
ATOM 5195 C C . VAL A 1 652 ? 0.293 -5.824 -7.844 1 31.27 652 VAL A C 1
ATOM 5197 O O . VAL A 1 652 ? 0.096 -6.512 -8.844 1 31.27 652 VAL A O 1
ATOM 5200 N N . GLN A 1 653 ? -0.281 -4.836 -8.047 1 29.86 653 GLN A N 1
ATOM 5201 C CA . GLN A 1 653 ? -0.019 -4.152 -9.305 1 29.86 653 GLN A CA 1
ATOM 5202 C C . GLN A 1 653 ? 1.455 -4.242 -9.688 1 29.86 653 GLN A C 1
ATOM 5204 O O . GLN A 1 653 ? 2.281 -3.48 -9.18 1 29.86 653 GLN A O 1
ATOM 5209 N N . TYR A 1 654 ? 1.938 -5.398 -9.781 1 30.8 654 TYR A N 1
ATOM 5210 C CA . TYR A 1 654 ? 3.293 -5.527 -10.305 1 30.8 654 TYR A CA 1
ATOM 5211 C C . TYR A 1 654 ? 3.404 -4.902 -11.688 1 30.8 654 TYR A C 1
ATOM 5213 O O . TYR A 1 654 ? 2.545 -5.121 -12.547 1 30.8 654 TYR A O 1
ATOM 5221 N N . ALA A 1 655 ? 3.977 -3.832 -11.859 1 31.33 655 ALA A N 1
ATOM 5222 C CA . ALA A 1 655 ? 4.465 -3.512 -13.203 1 31.33 655 ALA A CA 1
ATOM 5223 C C . ALA A 1 655 ? 5.258 -4.676 -13.789 1 31.33 655 ALA A C 1
ATOM 5225 O O . ALA A 1 655 ? 6.371 -4.965 -13.344 1 31.33 655 ALA A O 1
ATOM 5226 N N . ASP A 1 656 ? 4.652 -5.777 -14.023 1 30.31 656 ASP A N 1
ATOM 5227 C CA . ASP A 1 656 ? 5.348 -6.797 -14.797 1 30.31 656 ASP A CA 1
ATOM 5228 C C . ASP A 1 656 ? 5.887 -6.223 -16.109 1 30.31 656 ASP A C 1
ATOM 5230 O O . ASP A 1 656 ? 5.117 -5.746 -16.938 1 30.31 656 ASP A O 1
ATOM 5234 N N . SER A 1 657 ? 6.895 -5.719 -16.078 1 33.03 657 SER A N 1
ATOM 5235 C CA . SER A 1 657 ? 7.582 -5.23 -17.281 1 33.03 657 SER A CA 1
ATOM 5236 C C . SER A 1 657 ? 7.676 -6.316 -18.344 1 33.03 657 SER A C 1
ATOM 5238 O O . SER A 1 657 ? 8.141 -6.059 -19.453 1 33.03 657 SER A O 1
ATOM 5240 N N . GLU A 1 658 ? 7.668 -7.582 -18.047 1 31.17 658 GLU A N 1
ATOM 5241 C CA . GLU A 1 658 ? 8.016 -8.422 -19.188 1 31.17 658 GLU A CA 1
ATOM 5242 C C . GLU A 1 658 ? 6.82 -8.609 -20.125 1 31.17 658 GLU A C 1
ATOM 5244 O O . GLU A 1 658 ? 5.793 -9.164 -19.719 1 31.17 658 GLU A O 1
ATOM 5249 N N . ASP A 1 659 ? 6.52 -7.75 -20.891 1 31.86 659 ASP A N 1
ATOM 5250 C CA . ASP A 1 659 ? 5.547 -7.875 -21.969 1 31.86 659 ASP A CA 1
ATOM 5251 C C . ASP A 1 659 ? 5.688 -9.219 -22.688 1 31.86 659 ASP A C 1
ATOM 5253 O O . ASP A 1 659 ? 6.766 -9.547 -23.188 1 31.86 659 ASP A O 1
ATOM 5257 N N . ASP A 1 660 ? 5.004 -10.141 -22.359 1 33.19 660 ASP A N 1
ATOM 5258 C CA . ASP A 1 660 ? 4.766 -11.367 -23.109 1 33.19 660 ASP A CA 1
ATOM 5259 C C . ASP A 1 660 ? 4.227 -11.07 -24.516 1 33.19 660 ASP A C 1
ATOM 5261 O O . ASP A 1 660 ? 3.049 -11.297 -24.797 1 33.19 660 ASP A O 1
ATOM 5265 N N . ASP A 1 661 ? 4.414 -10.008 -25.062 1 29.16 661 ASP A N 1
ATOM 5266 C CA . ASP A 1 661 ? 3.836 -9.898 -26.406 1 29.16 661 ASP A CA 1
ATOM 5267 C C . ASP A 1 661 ? 4.348 -11.016 -27.312 1 29.16 661 ASP A C 1
ATOM 5269 O O . ASP A 1 661 ? 5.531 -11.359 -27.266 1 29.16 661 ASP A O 1
ATOM 5273 N N . LEU A 1 662 ? 3.383 -11.836 -27.922 1 30 662 LEU A N 1
ATOM 5274 C CA . LEU A 1 662 ? 3.705 -12.688 -29.062 1 30 662 LEU A CA 1
ATOM 5275 C C . LEU A 1 662 ? 4.516 -11.922 -30.094 1 30 662 LEU A C 1
ATOM 5277 O O . LEU A 1 662 ? 4.223 -10.758 -30.375 1 30 662 LEU A O 1
ATOM 5281 N N . MET B 1 1 ? 9.242 57.469 32.781 1 21.31 1 MET B N 1
ATOM 5282 C CA . MET B 1 1 ? 9.859 56.281 32.156 1 21.31 1 MET B CA 1
ATOM 5283 C C . MET B 1 1 ? 9.844 55.094 33.094 1 21.31 1 MET B C 1
ATOM 5285 O O . MET B 1 1 ? 10.57 55.094 34.094 1 21.31 1 MET B O 1
ATOM 5289 N N . VAL B 1 2 ? 8.719 54.625 33.281 1 28.34 2 VAL B N 1
ATOM 5290 C CA . VAL B 1 2 ? 8.5 53.719 34.406 1 28.34 2 VAL B CA 1
ATOM 5291 C C . VAL B 1 2 ? 9.367 52.469 34.281 1 28.34 2 VAL B C 1
ATOM 5293 O O . VAL B 1 2 ? 9.32 51.781 33.25 1 28.34 2 VAL B O 1
ATOM 5296 N N . SER B 1 3 ? 10.578 52.562 34.812 1 30.08 3 SER B N 1
ATOM 5297 C CA . SER B 1 3 ? 11.578 51.5 34.875 1 30.08 3 SER B CA 1
ATOM 5298 C C . SER B 1 3 ? 10.961 50.188 35.375 1 30.08 3 SER B C 1
ATOM 5300 O O . SER B 1 3 ? 10.172 50.188 36.344 1 30.08 3 SER B O 1
ATOM 5302 N N . PRO B 1 4 ? 10.766 49.312 34.562 1 38.97 4 PRO B N 1
ATOM 5303 C CA . PRO B 1 4 ? 10.242 48.062 35.062 1 38.97 4 PRO B CA 1
ATOM 5304 C C . PRO B 1 4 ? 10.852 47.656 36.406 1 38.97 4 PRO B C 1
ATOM 5306 O O . PRO B 1 4 ? 11.977 48.062 36.719 1 38.97 4 PRO B O 1
ATOM 5309 N N . PRO B 1 5 ? 10.031 47.406 37.375 1 36.44 5 PRO B N 1
ATOM 5310 C CA . PRO B 1 5 ? 10.555 47.125 38.719 1 36.44 5 PRO B CA 1
ATOM 5311 C C . PRO B 1 5 ? 11.641 46.031 38.688 1 36.44 5 PRO B C 1
ATOM 5313 O O . PRO B 1 5 ? 11.688 45.219 37.781 1 36.44 5 PRO B O 1
ATOM 5316 N N . SER B 1 6 ? 12.75 46.188 39.469 1 41.12 6 SER B N 1
ATOM 5317 C CA . SER B 1 6 ? 13.93 45.344 39.656 1 41.12 6 SER B CA 1
ATOM 5318 C C . SER B 1 6 ? 13.531 43.875 39.781 1 41.12 6 SER B C 1
ATOM 5320 O O . SER B 1 6 ? 14.289 43 39.406 1 41.12 6 SER B O 1
ATOM 5322 N N . SER B 1 7 ? 12.398 43.688 40.438 1 39.38 7 SER B N 1
ATOM 5323 C CA . SER B 1 7 ? 11.953 42.312 40.688 1 39.38 7 SER B CA 1
ATOM 5324 C C . SER B 1 7 ? 11.656 41.625 39.375 1 39.38 7 SER B C 1
ATOM 5326 O O . SER B 1 7 ? 11.797 40.406 39.25 1 39.38 7 SER B O 1
ATOM 5328 N N . PHE B 1 8 ? 11.242 42.438 38.438 1 38.25 8 PHE B N 1
ATOM 5329 C CA . PHE B 1 8 ? 10.883 41.906 37.156 1 38.25 8 PHE B CA 1
ATOM 5330 C C . PHE B 1 8 ? 12.125 41.438 36.375 1 38.25 8 PHE B C 1
ATOM 5332 O O . PHE B 1 8 ? 12.141 40.375 35.781 1 38.25 8 PHE B O 1
ATOM 5339 N N . ILE B 1 9 ? 13.164 42.188 36.562 1 40.78 9 ILE B N 1
ATOM 5340 C CA . ILE B 1 9 ? 14.414 41.875 35.875 1 40.78 9 ILE B CA 1
ATOM 5341 C C . ILE B 1 9 ? 14.992 40.562 36.438 1 40.78 9 ILE B C 1
ATOM 5343 O O . ILE B 1 9 ? 15.453 39.719 35.688 1 40.78 9 ILE B O 1
ATOM 5347 N N . ASN B 1 10 ? 14.906 40.406 37.688 1 41.56 10 ASN B N 1
ATOM 5348 C CA . ASN B 1 10 ? 15.453 39.219 38.312 1 41.56 10 ASN B CA 1
ATOM 5349 C C . ASN B 1 10 ? 14.688 37.938 37.906 1 41.56 10 ASN B C 1
ATOM 5351 O O . ASN B 1 10 ? 15.289 36.906 37.688 1 41.56 10 ASN B O 1
ATOM 5355 N N . ALA B 1 11 ? 13.414 38.156 37.719 1 38.16 11 ALA B N 1
ATOM 5356 C CA . ALA B 1 11 ? 12.617 37 37.344 1 38.16 11 ALA B CA 1
ATOM 5357 C C . ALA B 1 11 ? 12.914 36.562 35.906 1 38.16 11 ALA B C 1
ATOM 5359 O O . ALA B 1 11 ? 13.016 35.375 35.625 1 38.16 11 ALA B O 1
ATOM 5360 N N . ILE B 1 12 ? 13.164 37.531 35.125 1 40.69 12 ILE B N 1
ATOM 5361 C CA . ILE B 1 12 ? 13.484 37.219 33.719 1 40.69 12 ILE B CA 1
ATOM 5362 C C . ILE B 1 12 ? 14.867 36.594 33.656 1 40.69 12 ILE B C 1
ATOM 5364 O O . ILE B 1 12 ? 15.055 35.594 32.906 1 40.69 12 ILE B O 1
ATOM 5368 N N . ASP B 1 13 ? 15.812 37.156 34.344 1 38.16 13 ASP B N 1
ATOM 5369 C CA . ASP B 1 13 ? 17.141 36.562 34.375 1 38.16 13 ASP B CA 1
ATOM 5370 C C . ASP B 1 13 ? 17.109 35.125 34.875 1 38.16 13 ASP B C 1
ATOM 5372 O O . ASP B 1 13 ? 17.781 34.25 34.312 1 38.16 13 ASP B O 1
ATOM 5376 N N . SER B 1 14 ? 16.266 34.938 35.812 1 37.88 14 SER B N 1
ATOM 5377 C CA . SER B 1 14 ? 16.109 33.562 36.344 1 37.88 14 SER B CA 1
ATOM 5378 C C . SER B 1 14 ? 15.438 32.656 35.312 1 37.88 14 SER B C 1
ATOM 5380 O O . SER B 1 14 ? 15.836 31.5 35.156 1 37.88 14 SER B O 1
ATOM 5382 N N . MET B 1 15 ? 14.477 33.25 34.75 1 35.47 15 MET B N 1
ATOM 5383 C CA . MET B 1 15 ? 13.734 32.469 33.75 1 35.47 15 MET B CA 1
ATOM 5384 C C . MET B 1 15 ? 14.594 32.188 32.531 1 35.47 15 MET B C 1
ATOM 5386 O O . MET B 1 15 ? 14.578 31.094 31.969 1 35.47 15 MET B O 1
ATOM 5390 N N . LEU B 1 16 ? 15.188 33.281 32.094 1 37.03 16 LEU B N 1
ATOM 5391 C CA . LEU B 1 16 ? 16.109 33.094 30.969 1 37.03 16 LEU B CA 1
ATOM 5392 C C . LEU B 1 16 ? 17.234 32.125 31.344 1 37.03 16 LEU B C 1
ATOM 5394 O O . LEU B 1 16 ? 17.703 31.359 30.5 1 37.03 16 LEU B O 1
ATOM 5398 N N . SER B 1 17 ? 17.672 32.281 32.531 1 33.38 17 SER B N 1
ATOM 5399 C CA . SER B 1 17 ? 18.625 31.297 33.062 1 33.38 17 SER B CA 1
ATOM 5400 C C . SER B 1 17 ? 18 29.922 33.219 1 33.38 17 SER B C 1
ATOM 5402 O O . SER B 1 17 ? 18.688 28.906 33.125 1 33.38 17 SER B O 1
ATOM 5404 N N . ALA B 1 18 ? 16.719 29.984 33.562 1 32.38 18 ALA B N 1
ATOM 5405 C CA . ALA B 1 18 ? 16 28.734 33.781 1 32.38 18 ALA B CA 1
ATOM 5406 C C . ALA B 1 18 ? 15.672 28.062 32.438 1 32.38 18 ALA B C 1
ATOM 5408 O O . ALA B 1 18 ? 15.438 26.859 32.375 1 32.38 18 ALA B O 1
ATOM 5409 N N . ARG B 1 19 ? 15.211 28.875 31.5 1 31.03 19 ARG B N 1
ATOM 5410 C CA . ARG B 1 19 ? 14.859 28.266 30.219 1 31.03 19 ARG B CA 1
ATOM 5411 C C . ARG B 1 19 ? 16.047 27.516 29.625 1 31.03 19 ARG B C 1
ATOM 5413 O O . ARG B 1 19 ? 15.922 26.906 28.547 1 31.03 19 ARG B O 1
ATOM 5420 N N . ARG B 1 20 ? 17.141 27.969 30.047 1 32.38 20 ARG B N 1
ATOM 5421 C CA . ARG B 1 20 ? 18.203 27.109 29.516 1 32.38 20 ARG B CA 1
ATOM 5422 C C . ARG B 1 20 ? 18.016 25.672 29.953 1 32.38 20 ARG B C 1
ATOM 5424 O O . ARG B 1 20 ? 18.891 24.828 29.75 1 32.38 20 ARG B O 1
ATOM 5431 N N . THR B 1 21 ? 17.188 25.656 31.016 1 27.95 21 THR B N 1
ATOM 5432 C CA . THR B 1 21 ? 17.188 24.25 31.375 1 27.95 21 THR B CA 1
ATOM 5433 C C . THR B 1 21 ? 16.453 23.422 30.328 1 27.95 21 THR B C 1
ATOM 5435 O O . THR B 1 21 ? 15.242 23.594 30.141 1 27.95 21 THR B O 1
ATOM 5438 N N . PRO B 1 22 ? 17 23.234 29.297 1 29.36 22 PRO B N 1
ATOM 5439 C CA . PRO B 1 22 ? 16.516 22.234 28.328 1 29.36 22 PRO B CA 1
ATOM 5440 C C . PRO B 1 22 ? 15.688 21.125 28.984 1 29.36 22 PRO B C 1
ATOM 5442 O O . PRO B 1 22 ? 15.805 20.891 30.188 1 29.36 22 PRO B O 1
ATOM 5445 N N . ASP B 1 23 ? 14.523 20.922 28.547 1 30.5 23 ASP B N 1
ATOM 5446 C CA . ASP B 1 23 ? 14.016 19.641 29.047 1 30.5 23 ASP B CA 1
ATOM 5447 C C . ASP B 1 23 ? 15.156 18.766 29.562 1 30.5 23 ASP B C 1
ATOM 5449 O O . ASP B 1 23 ? 16.109 18.5 28.844 1 30.5 23 ASP B O 1
ATOM 5453 N N . PRO B 1 24 ? 15.484 18.984 30.797 1 34.97 24 PRO B N 1
ATOM 5454 C CA . PRO B 1 24 ? 16.609 18.359 31.5 1 34.97 24 PRO B CA 1
ATOM 5455 C C . PRO B 1 24 ? 16.969 16.984 30.938 1 34.97 24 PRO B C 1
ATOM 5457 O O . PRO B 1 24 ? 18.109 16.531 31.094 1 34.97 24 PRO B O 1
ATOM 5460 N N . LEU B 1 25 ? 15.945 16.266 30.719 1 37.62 25 LEU B N 1
ATOM 5461 C CA . LEU B 1 25 ? 16.281 14.922 30.281 1 37.62 25 LEU B CA 1
ATOM 5462 C C . LEU B 1 25 ? 16.844 14.93 28.859 1 37.62 25 LEU B C 1
ATOM 5464 O O . LEU B 1 25 ? 17.406 13.93 28.406 1 37.62 25 LEU B O 1
ATOM 5468 N N . GLN B 1 26 ? 16.453 15.93 28.016 1 43.34 26 GLN B N 1
ATOM 5469 C CA . GLN B 1 26 ? 16.969 15.961 26.656 1 43.34 26 GLN B CA 1
ATOM 5470 C C . GLN B 1 26 ? 17.969 17.109 26.469 1 43.34 26 GLN B C 1
ATOM 5472 O O . GLN B 1 26 ? 17.562 18.234 26.172 1 43.34 26 GLN B O 1
ATOM 5477 N N . PHE B 1 27 ? 18.984 17.172 27.141 1 51.25 27 PHE B N 1
ATOM 5478 C CA . PHE B 1 27 ? 20 18.188 26.875 1 51.25 27 PHE B CA 1
ATOM 5479 C C . PHE B 1 27 ? 20.891 17.781 25.719 1 51.25 27 PHE B C 1
ATOM 5481 O O . PHE B 1 27 ? 21.078 16.578 25.469 1 51.25 27 PHE B O 1
ATOM 5488 N N . ASP B 1 28 ? 21.203 18.578 24.828 1 56.75 28 ASP B N 1
ATOM 5489 C CA . ASP B 1 28 ? 22.172 18.344 23.766 1 56.75 28 ASP B CA 1
ATOM 5490 C C . ASP B 1 28 ? 23.578 18.172 24.344 1 56.75 28 ASP B C 1
ATOM 5492 O O . ASP B 1 28 ? 24.125 19.078 24.969 1 56.75 28 ASP B O 1
ATOM 5496 N N . ILE B 1 29 ? 24.062 16.969 24.203 1 67.69 29 ILE B N 1
ATOM 5497 C CA . ILE B 1 29 ? 25.375 16.609 24.719 1 67.69 29 ILE B CA 1
ATOM 5498 C C . ILE B 1 29 ? 26.438 17.547 24.156 1 67.69 29 ILE B C 1
ATOM 5500 O O . ILE B 1 29 ? 27.422 17.875 24.844 1 67.69 29 ILE B O 1
ATOM 5504 N N . ASN B 1 30 ? 26.109 18.141 23 1 67.12 30 ASN B N 1
ATOM 5505 C CA . ASN B 1 30 ? 27.094 19 22.344 1 67.12 30 ASN B CA 1
ATOM 5506 C C . ASN B 1 30 ? 27.281 20.312 23.094 1 67.12 30 ASN B C 1
ATOM 5508 O O . ASN B 1 30 ? 28.328 20.969 22.953 1 67.12 30 ASN B O 1
ATOM 5512 N N . SER B 1 31 ? 26.422 20.578 23.828 1 71.44 31 SER B N 1
ATOM 5513 C CA . SER B 1 31 ? 26.516 21.828 24.578 1 71.44 31 SER B CA 1
ATOM 5514 C C . SER B 1 31 ? 27.453 21.672 25.781 1 71.44 31 SER B C 1
ATOM 5516 O O . SER B 1 31 ? 27.953 22.656 26.328 1 71.44 31 SER B O 1
ATOM 5518 N N . TYR B 1 32 ? 27.703 20.438 26.078 1 74.5 32 TYR B N 1
ATOM 5519 C CA . TYR B 1 32 ? 28.438 20.203 27.328 1 74.5 32 TYR B CA 1
ATOM 5520 C C . TYR B 1 32 ? 29.734 19.469 27.062 1 74.5 32 TYR B C 1
ATOM 5522 O O . TYR B 1 32 ? 30.672 19.531 27.875 1 74.5 32 TYR B O 1
ATOM 5530 N N . LEU B 1 33 ? 29.703 18.797 25.906 1 74.69 33 LEU B N 1
ATOM 5531 C CA . LEU B 1 33 ? 30.922 18.078 25.516 1 74.69 33 LEU B CA 1
ATOM 5532 C C . LEU B 1 33 ? 31.438 18.594 24.172 1 74.69 33 LEU B C 1
ATOM 5534 O O . LEU B 1 33 ? 30.641 18.969 23.297 1 74.69 33 LEU B O 1
ATOM 5538 N N . SER B 1 34 ? 32.688 18.875 23.984 1 75.5 34 SER B N 1
ATOM 5539 C CA . SER B 1 34 ? 33.344 19.109 22.703 1 75.5 34 SER B CA 1
ATOM 5540 C C . SER B 1 34 ? 33.781 17.812 22.062 1 75.5 34 SER B C 1
ATOM 5542 O O . SER B 1 34 ? 34.344 16.922 22.734 1 75.5 34 SER B O 1
ATOM 5544 N N . LYS B 1 35 ? 33.531 17.625 20.797 1 63.56 35 LYS B N 1
ATOM 5545 C CA . LYS B 1 35 ? 33.812 16.391 20.078 1 63.56 35 LYS B CA 1
ATOM 5546 C C . LYS B 1 35 ? 35.312 16.141 20.016 1 63.56 35 LYS B C 1
ATOM 5548 O O . LYS B 1 35 ? 36.062 17 19.578 1 63.56 35 LYS B O 1
ATOM 5553 N N . SER B 1 36 ? 35.812 15.266 20.766 1 63.38 36 SER B N 1
ATOM 5554 C CA . SER B 1 36 ? 37.25 14.953 20.656 1 63.38 36 SER B CA 1
ATOM 5555 C C . SER B 1 36 ? 37.469 13.578 20.031 1 63.38 36 SER B C 1
ATOM 5557 O O . SER B 1 36 ? 38.562 13.258 19.562 1 63.38 36 SER B O 1
ATOM 5559 N N . GLY B 1 37 ? 36.281 12.625 19.906 1 57.84 37 GLY B N 1
ATOM 5560 C CA . GLY B 1 37 ? 36.344 11.281 19.375 1 57.84 37 GLY B CA 1
ATOM 5561 C C . GLY B 1 37 ? 34.969 10.656 19.172 1 57.84 37 GLY B C 1
ATOM 5562 O O . GLY B 1 37 ? 33.969 11.32 19.344 1 57.84 37 GLY B O 1
ATOM 5563 N N . VAL B 1 38 ? 34.812 9.336 18.609 1 61.59 38 VAL B N 1
ATOM 5564 C CA . VAL B 1 38 ? 33.594 8.656 18.172 1 61.59 38 VAL B CA 1
ATOM 5565 C C . VAL B 1 38 ? 32.688 8.375 19.375 1 61.59 38 VAL B C 1
ATOM 5567 O O . VAL B 1 38 ? 31.469 8.461 19.281 1 61.59 38 VAL B O 1
ATOM 5570 N N . LYS B 1 39 ? 33.25 8.133 20.625 1 69.94 39 LYS B N 1
ATOM 5571 C CA . LYS B 1 39 ? 32.406 7.648 21.719 1 69.94 39 LYS B CA 1
ATOM 5572 C C . LYS B 1 39 ? 32.625 8.492 22.984 1 69.94 39 LYS B C 1
ATOM 5574 O O . LYS B 1 39 ? 31.938 8.297 23.984 1 69.94 39 LYS B O 1
ATOM 5579 N N . LYS B 1 40 ? 33.5 9.5 22.875 1 72.31 40 LYS B N 1
ATOM 5580 C CA . LYS B 1 40 ? 33.781 10.344 24.031 1 72.31 40 LYS B CA 1
ATOM 5581 C C . LYS B 1 40 ? 33.906 11.812 23.625 1 72.31 40 LYS B C 1
ATOM 5583 O O . LYS B 1 40 ? 34.25 12.117 22.469 1 72.31 40 LYS B O 1
ATOM 5588 N N . GLY B 1 41 ? 33.438 12.586 24.453 1 76.88 41 GLY B N 1
ATOM 5589 C CA . GLY B 1 41 ? 33.656 14.016 24.328 1 76.88 41 GLY B CA 1
ATOM 5590 C C . GLY B 1 41 ? 34.344 14.625 25.516 1 76.88 41 GLY B C 1
ATOM 5591 O O . GLY B 1 41 ? 34.469 13.984 26.578 1 76.88 41 GLY B O 1
ATOM 5592 N N . LYS B 1 42 ? 34.969 15.703 25.297 1 81.06 42 LYS B N 1
ATOM 5593 C CA . LYS B 1 42 ? 35.625 16.438 26.375 1 81.06 42 LYS B CA 1
ATOM 5594 C C . LYS B 1 42 ? 34.656 17.422 27.031 1 81.06 42 LYS B C 1
ATOM 5596 O O . LYS B 1 42 ? 33.969 18.172 26.344 1 81.06 42 LYS B O 1
ATOM 5601 N N . CYS B 1 43 ? 34.531 17.328 28.312 1 77.81 43 CYS B N 1
ATOM 5602 C CA . CYS B 1 43 ? 33.688 18.234 29.062 1 77.81 43 CYS B CA 1
ATOM 5603 C C . CYS B 1 43 ? 34.125 19.688 28.891 1 77.81 43 CYS B C 1
ATOM 5605 O O . CYS B 1 43 ? 35.312 20 29.062 1 77.81 43 CYS B O 1
ATOM 5607 N N . ARG B 1 44 ? 33.281 20.453 28.562 1 78.06 44 ARG B N 1
ATOM 5608 C CA . ARG B 1 44 ? 33.594 21.844 28.281 1 78.06 44 ARG B CA 1
ATOM 5609 C C . ARG B 1 44 ? 33.969 22.594 29.562 1 78.06 44 ARG B C 1
ATOM 5611 O O . ARG B 1 44 ? 34.594 23.672 29.5 1 78.06 44 ARG B O 1
ATOM 5618 N N . VAL B 1 45 ? 33.75 22.016 30.625 1 79.44 45 VAL B N 1
ATOM 5619 C CA . VAL B 1 45 ? 34.062 22.641 31.906 1 79.44 45 VAL B CA 1
ATOM 5620 C C . VAL B 1 45 ? 35.375 22.109 32.438 1 79.44 45 VAL B C 1
ATOM 5622 O O . VAL B 1 45 ? 36.312 22.875 32.688 1 79.44 45 VAL B O 1
ATOM 5625 N N . CYS B 1 46 ? 35.562 20.859 32.656 1 78.25 46 CYS B N 1
ATOM 5626 C CA . CYS B 1 46 ? 36.75 20.297 33.281 1 78.25 46 CYS B CA 1
ATOM 5627 C C . CYS B 1 46 ? 37.688 19.672 32.25 1 78.25 46 CYS B C 1
ATOM 5629 O O . CYS B 1 46 ? 38.781 19.203 32.625 1 78.25 46 CYS B O 1
ATOM 5631 N N . ARG B 1 47 ? 37.312 19.609 30.953 1 79.06 47 ARG B N 1
ATOM 5632 C CA . ARG B 1 47 ? 38.094 19.156 29.812 1 79.06 47 ARG B CA 1
ATOM 5633 C C . ARG B 1 47 ? 38.438 17.672 29.938 1 79.06 47 ARG B C 1
ATOM 5635 O O . ARG B 1 47 ? 39.312 17.172 29.234 1 79.06 47 ARG B O 1
ATOM 5642 N N . ARG B 1 48 ? 37.812 16.953 30.812 1 79.94 48 ARG B N 1
ATOM 5643 C CA . ARG B 1 48 ? 38 15.523 30.969 1 79.94 48 ARG B CA 1
ATOM 5644 C C . ARG B 1 48 ? 37.188 14.75 29.922 1 79.94 48 ARG B C 1
ATOM 5646 O O . ARG B 1 48 ? 36.156 15.234 29.453 1 79.94 48 ARG B O 1
ATOM 5653 N N . ASP B 1 49 ? 37.625 13.578 29.625 1 80.44 49 ASP B N 1
ATOM 5654 C CA . ASP B 1 49 ? 36.938 12.711 28.672 1 80.44 49 ASP B CA 1
ATOM 5655 C C . ASP B 1 49 ? 35.688 12.086 29.312 1 80.44 49 ASP B C 1
ATOM 5657 O O . ASP B 1 49 ? 35.781 11.477 30.375 1 80.44 49 ASP B O 1
ATOM 5661 N N . VAL B 1 50 ? 34.438 12.359 28.688 1 78.31 50 VAL B N 1
ATOM 5662 C CA . VAL B 1 50 ? 33.156 11.828 29.141 1 78.31 50 VAL B CA 1
ATOM 5663 C C . VAL B 1 50 ? 32.5 11.07 28 1 78.31 50 VAL B C 1
ATOM 5665 O O . VAL B 1 50 ? 32.5 11.539 26.859 1 78.31 50 VAL B O 1
ATOM 5668 N N . PRO B 1 51 ? 32.062 9.836 28.281 1 74.81 51 PRO B N 1
ATOM 5669 C CA . PRO B 1 51 ? 31.359 9.109 27.234 1 74.81 51 PRO B CA 1
ATOM 5670 C C . PRO B 1 51 ? 30.156 9.883 26.703 1 74.81 51 PRO B C 1
ATOM 5672 O O . PRO B 1 51 ? 29.453 10.562 27.453 1 74.81 51 PRO B O 1
ATOM 5675 N N . TRP B 1 52 ? 30 9.859 25.422 1 70.94 52 TRP B N 1
ATOM 5676 C CA . TRP B 1 52 ? 29 10.633 24.703 1 70.94 52 TRP B CA 1
ATOM 5677 C C . TRP B 1 52 ? 27.609 10.039 24.891 1 70.94 52 TRP B C 1
ATOM 5679 O O . TRP B 1 52 ? 27 9.578 23.922 1 70.94 52 TRP B O 1
ATOM 5689 N N . VAL B 1 53 ? 27.234 9.836 26.125 1 71.69 53 VAL B N 1
ATOM 5690 C CA . VAL B 1 53 ? 25.953 9.336 26.594 1 71.69 53 VAL B CA 1
ATOM 5691 C C . VAL B 1 53 ? 25.375 10.289 27.641 1 71.69 53 VAL B C 1
ATOM 5693 O O . VAL B 1 53 ? 26.094 10.742 28.547 1 71.69 53 VAL B O 1
ATOM 5696 N N . ARG B 1 54 ? 24.203 10.578 27.594 1 67.56 54 ARG B N 1
ATOM 5697 C CA . ARG B 1 54 ? 23.562 11.586 28.438 1 67.56 54 ARG B CA 1
ATOM 5698 C C . ARG B 1 54 ? 23.672 11.211 29.922 1 67.56 54 ARG B C 1
ATOM 5700 O O . ARG B 1 54 ? 23.984 12.062 30.75 1 67.56 54 ARG B O 1
ATOM 5707 N N . GLU B 1 55 ? 23.422 9.867 30.094 1 69.69 55 GLU B N 1
ATOM 5708 C CA . GLU B 1 55 ? 23.469 9.414 31.469 1 69.69 55 GLU B CA 1
ATOM 5709 C C . GLU B 1 55 ? 24.859 9.609 32.062 1 69.69 55 GLU B C 1
ATOM 5711 O O . GLU B 1 55 ? 25 9.977 33.219 1 69.69 55 GLU B O 1
ATOM 5716 N N . ARG B 1 56 ? 25.734 9.438 31.297 1 75.12 56 ARG B N 1
ATOM 5717 C CA . ARG B 1 56 ? 27.109 9.555 31.75 1 75.12 56 ARG B CA 1
ATOM 5718 C C . ARG B 1 56 ? 27.516 11.016 31.906 1 75.12 56 ARG B C 1
ATOM 5720 O O . ARG B 1 56 ? 28.312 11.352 32.781 1 75.12 56 ARG B O 1
ATOM 5727 N N . VAL B 1 57 ? 26.875 11.836 31.141 1 75.94 57 VAL B N 1
ATOM 5728 C CA . VAL B 1 57 ? 27.125 13.266 31.25 1 75.94 57 VAL B CA 1
ATOM 5729 C C . VAL B 1 57 ? 26.531 13.797 32.562 1 75.94 57 VAL B C 1
ATOM 5731 O O . VAL B 1 57 ? 27.172 14.539 33.281 1 75.94 57 VAL B O 1
ATOM 5734 N N . ILE B 1 58 ? 25.391 13.297 32.75 1 74.75 58 ILE B N 1
ATOM 5735 C CA . ILE B 1 58 ? 24.719 13.695 34 1 74.75 58 ILE B CA 1
ATOM 5736 C C . ILE B 1 58 ? 25.547 13.234 35.188 1 74.75 58 ILE B C 1
ATOM 5738 O O . ILE B 1 58 ? 25.797 14.016 36.125 1 74.75 58 ILE B O 1
ATOM 5742 N N . SER B 1 59 ? 25.906 11.953 35.156 1 77.88 59 SER B N 1
ATOM 5743 C CA . SER B 1 59 ? 26.688 11.391 36.25 1 77.88 59 SER B CA 1
ATOM 5744 C C . SER B 1 59 ? 28.016 12.125 36.438 1 77.88 59 SER B C 1
ATOM 5746 O O . SER B 1 59 ? 28.453 12.367 37.562 1 77.88 59 SER B O 1
ATOM 5748 N N . HIS B 1 60 ? 28.5 12.508 35.375 1 79.5 60 HIS B N 1
ATOM 5749 C CA . HIS B 1 60 ? 29.781 13.219 35.375 1 79.5 60 HIS B CA 1
ATOM 5750 C C . HIS B 1 60 ? 29.625 14.617 35.969 1 79.5 60 HIS B C 1
ATOM 5752 O O . HIS B 1 60 ? 30.438 15.031 36.812 1 79.5 60 HIS B O 1
ATOM 5758 N N . LYS B 1 61 ? 28.641 15.25 35.531 1 78 61 LYS B N 1
ATOM 5759 C CA . LYS B 1 61 ? 28.438 16.641 35.938 1 78 61 LYS B CA 1
ATOM 5760 C C . LYS B 1 61 ? 28.047 16.75 37.406 1 78 61 LYS B C 1
ATOM 5762 O O . LYS B 1 61 ? 28.328 17.75 38.062 1 78 61 LYS B O 1
ATOM 5767 N N . VAL B 1 62 ? 27.375 15.656 37.844 1 78.25 62 VAL B N 1
ATOM 5768 C CA . VAL B 1 62 ? 26.969 15.633 39.25 1 78.25 62 VAL B CA 1
ATOM 5769 C C . VAL B 1 62 ? 28.141 15.172 40.125 1 78.25 62 VAL B C 1
ATOM 5771 O O . VAL B 1 62 ? 28.234 15.547 41.281 1 78.25 62 VAL B O 1
ATOM 5774 N N . SER B 1 63 ? 28.953 14.398 39.594 1 75.5 63 SER B N 1
ATOM 5775 C CA . SER B 1 63 ? 30.062 13.836 40.344 1 75.5 63 SER B CA 1
ATOM 5776 C C . SER B 1 63 ? 31.109 14.898 40.688 1 75.5 63 SER B C 1
ATOM 5778 O O . SER B 1 63 ? 31.156 15.953 40.031 1 75.5 63 SER B O 1
ATOM 5780 N N . ASN B 1 64 ? 31.812 14.742 41.688 1 72.06 64 ASN B N 1
ATOM 5781 C CA . ASN B 1 64 ? 32.875 15.648 42.125 1 72.06 64 ASN B CA 1
ATOM 5782 C C . ASN B 1 64 ? 34.031 15.656 41.125 1 72.06 64 ASN B C 1
ATOM 5784 O O . ASN B 1 64 ? 35 16.406 41.312 1 72.06 64 ASN B O 1
ATOM 5788 N N . ASN B 1 65 ? 34.062 14.969 40.094 1 74.25 65 ASN B N 1
ATOM 5789 C CA . ASN B 1 65 ? 35.125 14.891 39.125 1 74.25 65 ASN B CA 1
ATOM 5790 C C . ASN B 1 65 ? 35.062 16.016 38.125 1 74.25 65 ASN B C 1
ATOM 5792 O O . ASN B 1 65 ? 36 16.234 37.344 1 74.25 65 ASN B O 1
ATOM 5796 N N . CYS B 1 66 ? 33.875 16.578 37.812 1 75.25 66 CYS B N 1
ATOM 5797 C CA . CYS B 1 66 ? 33.75 17.719 36.938 1 75.25 66 CYS B CA 1
ATOM 5798 C C . CYS B 1 66 ? 34.156 19.016 37.656 1 75.25 66 CYS B C 1
ATOM 5800 O O . CYS B 1 66 ? 33.281 19.719 38.156 1 75.25 66 CYS B O 1
ATOM 5802 N N . GLU B 1 67 ? 35.406 19.188 37.688 1 77.06 67 GLU B N 1
ATOM 5803 C CA . GLU B 1 67 ? 35.969 20.328 38.375 1 77.06 67 GLU B CA 1
ATOM 5804 C C . GLU B 1 67 ? 35.688 21.625 37.625 1 77.06 67 GLU B C 1
ATOM 5806 O O . GLU B 1 67 ? 35.906 21.703 36.406 1 77.06 67 GLU B O 1
ATOM 5811 N N . GLY B 1 68 ? 35.156 22.766 38.281 1 75.38 68 GLY B N 1
ATOM 5812 C CA . GLY B 1 68 ? 34.906 24.062 37.688 1 75.38 68 GLY B CA 1
ATOM 5813 C C . GLY B 1 68 ? 33.438 24.297 37.344 1 75.38 68 GLY B C 1
ATOM 5814 O O . GLY B 1 68 ? 33.094 25.344 36.781 1 75.38 68 GLY B O 1
ATOM 5815 N N . ILE B 1 69 ? 32.594 23.25 37.5 1 74.62 69 ILE B N 1
ATOM 5816 C CA . ILE B 1 69 ? 31.188 23.406 37.219 1 74.62 69 ILE B CA 1
ATOM 5817 C C . ILE B 1 69 ? 30.562 24.391 38.219 1 74.62 69 ILE B C 1
ATOM 5819 O O . ILE B 1 69 ? 30.953 24.406 39.375 1 74.62 69 ILE B O 1
ATOM 5823 N N . SER B 1 70 ? 29.875 25.297 37.688 1 74.44 70 SER B N 1
ATOM 5824 C CA . SER B 1 70 ? 29.219 26.266 38.562 1 74.44 70 SER B CA 1
ATOM 5825 C C . SER B 1 70 ? 28.172 25.594 39.438 1 74.44 70 SER B C 1
ATOM 5827 O O . SER B 1 70 ? 27.594 24.562 39.062 1 74.44 70 SER B O 1
ATOM 5829 N N . GLU B 1 71 ? 27.891 26 40.625 1 69.81 71 GLU B N 1
ATOM 5830 C CA . GLU B 1 71 ? 26.906 25.453 41.562 1 69.81 71 GLU B CA 1
ATOM 5831 C C . GLU B 1 71 ? 25.516 25.391 40.938 1 69.81 71 GLU B C 1
ATOM 5833 O O . GLU B 1 71 ? 24.766 24.438 41.156 1 69.81 71 GLU B O 1
ATOM 5838 N N . ASN B 1 72 ? 25.281 26.297 40.125 1 63.75 72 ASN B N 1
ATOM 5839 C CA . ASN B 1 72 ? 23.984 26.312 39.469 1 63.75 72 ASN B CA 1
ATOM 5840 C C . ASN B 1 72 ? 23.859 25.203 38.406 1 63.75 72 ASN B C 1
ATOM 5842 O O . ASN B 1 72 ? 22.812 24.562 38.312 1 63.75 72 ASN B O 1
ATOM 5846 N N . GLU B 1 73 ? 24.875 25.047 37.656 1 71.5 73 GLU B N 1
ATOM 5847 C CA . GLU B 1 73 ? 24.859 23.969 36.656 1 71.5 73 GLU B CA 1
ATOM 5848 C C . GLU B 1 73 ? 24.859 22.594 37.344 1 71.5 73 GLU B C 1
ATOM 5850 O O . GLU B 1 73 ? 24.156 21.688 36.938 1 71.5 73 GLU B O 1
ATOM 5855 N N . LYS B 1 74 ? 25.594 22.531 38.375 1 76.06 74 LYS B N 1
ATOM 5856 C CA . LYS B 1 74 ? 25.609 21.312 39.188 1 76.06 74 LYS B CA 1
ATOM 5857 C C . LYS B 1 74 ? 24.219 21.047 39.781 1 76.06 74 LYS B C 1
ATOM 5859 O O . LYS B 1 74 ? 23.766 19.906 39.781 1 76.06 74 LYS B O 1
ATOM 5864 N N . GLY B 1 75 ? 23.625 22.016 40.281 1 67.56 75 GLY B N 1
ATOM 5865 C CA . GLY B 1 75 ? 22.25 21.906 40.781 1 67.56 75 GLY B CA 1
ATOM 5866 C C . GLY B 1 75 ? 21.281 21.438 39.719 1 67.56 75 GLY B C 1
ATOM 5867 O O . GLY B 1 75 ? 20.422 20.594 39.969 1 67.56 75 GLY B O 1
ATOM 5868 N N . LEU B 1 76 ? 21.438 21.844 38.531 1 67.75 76 LEU B N 1
ATOM 5869 C CA . LEU B 1 76 ? 20.578 21.438 37.438 1 67.75 76 LEU B CA 1
ATOM 5870 C C . LEU B 1 76 ? 20.766 19.953 37.125 1 67.75 76 LEU B C 1
ATOM 5872 O O . LEU B 1 76 ? 19.781 19.234 36.938 1 67.75 76 LEU B O 1
ATOM 5876 N N . PHE B 1 77 ? 21.969 19.578 37.094 1 72.38 77 PHE B N 1
ATOM 5877 C CA . PHE B 1 77 ? 22.234 18.172 36.781 1 72.38 77 PHE B CA 1
ATOM 5878 C C . PHE B 1 77 ? 21.922 17.297 38 1 72.38 77 PHE B C 1
ATOM 5880 O O . PHE B 1 77 ? 21.547 16.125 37.844 1 72.38 77 PHE B O 1
ATOM 5887 N N . MET B 1 78 ? 21.953 17.922 39.219 1 69.62 78 MET B N 1
ATOM 5888 C CA . MET B 1 78 ? 21.484 17.219 40.406 1 69.62 78 MET B CA 1
ATOM 5889 C C . MET B 1 78 ? 19.969 17.062 40.375 1 69.62 78 MET B C 1
ATOM 5891 O O . MET B 1 78 ? 19.438 16.016 40.75 1 69.62 78 MET B O 1
ATOM 5895 N N . ASP B 1 79 ? 19.297 18 40 1 59.06 79 ASP B N 1
ATOM 5896 C CA . ASP B 1 79 ? 17.844 17.938 39.844 1 59.06 79 ASP B CA 1
ATOM 5897 C C . ASP B 1 79 ? 17.469 16.938 38.75 1 59.06 79 ASP B C 1
ATOM 5899 O O . ASP B 1 79 ? 16.516 16.188 38.875 1 59.06 79 ASP B O 1
ATOM 5903 N N . LEU B 1 80 ? 18.25 16.953 37.75 1 60.38 80 LEU B N 1
ATOM 5904 C CA . LEU B 1 80 ? 18.031 15.992 36.688 1 60.38 80 LEU B CA 1
ATOM 5905 C C . LEU B 1 80 ? 18.312 14.57 37.156 1 60.38 80 LEU B C 1
ATOM 5907 O O . LEU B 1 80 ? 17.578 13.633 36.812 1 60.38 80 LEU B O 1
ATOM 5911 N N . LYS B 1 81 ? 19.312 14.586 37.969 1 61.69 81 LYS B N 1
ATOM 5912 C CA . LYS B 1 81 ? 19.594 13.312 38.625 1 61.69 81 LYS B CA 1
ATOM 5913 C C . LYS B 1 81 ? 18.5 12.953 39.625 1 61.69 81 LYS B C 1
ATOM 5915 O O . LYS B 1 81 ? 18.078 11.797 39.719 1 61.69 81 LYS B O 1
ATOM 5920 N N . HIS B 1 82 ? 18.047 13.977 40.438 1 54.62 82 HIS B N 1
ATOM 5921 C CA . HIS B 1 82 ? 16.984 13.766 41.406 1 54.62 82 HIS B CA 1
ATOM 5922 C C . HIS B 1 82 ? 15.641 13.523 40.719 1 54.62 82 HIS B C 1
ATOM 5924 O O . HIS B 1 82 ? 14.836 12.727 41.219 1 54.62 82 HIS B O 1
ATOM 5930 N N . LEU B 1 83 ? 15.32 14.414 39.875 1 46.03 83 LEU B N 1
ATOM 5931 C CA . LEU B 1 83 ? 14.07 14.195 39.156 1 46.03 83 LEU B CA 1
ATOM 5932 C C . LEU B 1 83 ? 14.031 12.789 38.562 1 46.03 83 LEU B C 1
ATOM 5934 O O . LEU B 1 83 ? 12.969 12.164 38.5 1 46.03 83 LEU B O 1
ATOM 5938 N N . ARG B 1 84 ? 15.117 12.43 38.125 1 40.72 84 ARG B N 1
ATOM 5939 C CA . ARG B 1 84 ? 15.203 11.008 37.812 1 40.72 84 ARG B CA 1
ATOM 5940 C C . ARG B 1 84 ? 15.25 10.172 39.094 1 40.72 84 ARG B C 1
ATOM 5942 O O . ARG B 1 84 ? 14.719 9.062 39.125 1 40.72 84 ARG B O 1
ATOM 5949 N N . ALA B 1 85 ? 15.984 10.742 40.031 1 38.5 85 ALA B N 1
ATOM 5950 C CA . ALA B 1 85 ? 15.977 10.062 41.344 1 38.5 85 ALA B CA 1
ATOM 5951 C C . ALA B 1 85 ? 14.609 10.18 42 1 38.5 85 ALA B C 1
ATOM 5953 O O . ALA B 1 85 ? 14.234 9.32 42.812 1 38.5 85 ALA B O 1
ATOM 5954 N N . GLY B 1 86 ? 13.953 11.406 41.969 1 32.31 86 GLY B N 1
ATOM 5955 C CA . GLY B 1 86 ? 12.633 11.438 42.562 1 32.31 86 GLY B CA 1
ATOM 5956 C C . GLY B 1 86 ? 11.688 10.398 42 1 32.31 86 GLY B C 1
ATOM 5957 O O . GLY B 1 86 ? 10.5 10.383 42.312 1 32.31 86 GLY B O 1
ATOM 5958 N N . ARG B 1 87 ? 11.828 9.883 40.875 1 30.89 87 ARG B N 1
ATOM 5959 C CA . ARG B 1 87 ? 11.102 8.617 40.938 1 30.89 87 ARG B CA 1
ATOM 5960 C C . ARG B 1 87 ? 11.414 7.863 42.219 1 30.89 87 ARG B C 1
ATOM 5962 O O . ARG B 1 87 ? 10.516 7.348 42.875 1 30.89 87 ARG B O 1
ATOM 5969 N N . VAL B 1 88 ? 12.555 7.367 42.562 1 26.03 88 VAL B N 1
ATOM 5970 C CA . VAL B 1 88 ? 12.672 6.598 43.781 1 26.03 88 VAL B CA 1
ATOM 5971 C C . VAL B 1 88 ? 13.023 7.527 44.938 1 26.03 88 VAL B C 1
ATOM 5973 O O . VAL B 1 88 ? 14.141 7.477 45.469 1 26.03 88 VAL B O 1
ATOM 5976 N N . VAL B 1 89 ? 12.992 8.781 44.844 1 23.48 89 VAL B N 1
ATOM 5977 C CA . VAL B 1 89 ? 13.414 9.266 46.156 1 23.48 89 VAL B CA 1
ATOM 5978 C C . VAL B 1 89 ? 12.438 8.797 47.219 1 23.48 89 VAL B C 1
ATOM 5980 O O . VAL B 1 89 ? 11.273 9.203 47.25 1 23.48 89 VAL B O 1
ATOM 5983 N N . VAL B 1 90 ? 12.438 7.582 47.688 1 23.78 90 VAL B N 1
ATOM 5984 C CA . VAL B 1 90 ? 12.273 7.254 49.125 1 23.78 90 VAL B CA 1
ATOM 5985 C C . VAL B 1 90 ? 13.008 8.281 49.969 1 23.78 90 VAL B C 1
ATOM 5987 O O . VAL B 1 90 ? 14.219 8.461 49.844 1 23.78 90 VAL B O 1
ATOM 5990 N N . SER B 1 91 ? 12.383 9.5 50.062 1 20.78 91 SER B N 1
ATOM 5991 C CA . SER B 1 91 ? 12.742 10.359 51.188 1 20.78 91 SER B CA 1
ATOM 5992 C C . SER B 1 91 ? 13.211 9.531 52.406 1 20.78 91 SER B C 1
ATOM 5994 O O . SER B 1 91 ? 12.516 8.609 52.812 1 20.78 91 SER B O 1
ATOM 5996 N N . VAL B 1 92 ? 14.477 9.375 52.5 1 22.25 92 VAL B N 1
ATOM 5997 C CA . VAL B 1 92 ? 15.18 8.93 53.719 1 22.25 92 VAL B CA 1
ATOM 5998 C C . VAL B 1 92 ? 14.781 9.805 54.906 1 22.25 92 VAL B C 1
ATOM 6000 O O . VAL B 1 92 ? 15.141 10.984 54.938 1 22.25 92 VAL B O 1
ATOM 6003 N N . GLY B 1 93 ? 13.414 10.016 55.188 1 20.53 93 GLY B N 1
ATOM 6004 C CA . GLY B 1 93 ? 13.047 10.555 56.469 1 20.53 93 GLY B CA 1
ATOM 6005 C C . GLY B 1 93 ? 13.977 10.117 57.594 1 20.53 93 GLY B C 1
ATOM 6006 O O . GLY B 1 93 ? 14.633 9.086 57.5 1 20.53 93 GLY B O 1
ATOM 6007 N N . THR B 1 94 ? 14.555 11.148 58.281 1 19.53 94 THR B N 1
ATOM 6008 C CA . THR B 1 94 ? 15.25 11.109 59.562 1 19.53 94 THR B CA 1
ATOM 6009 C C . THR B 1 94 ? 14.516 10.211 60.562 1 19.53 94 THR B C 1
ATOM 6011 O O . THR B 1 94 ? 13.289 10.25 60.625 1 19.53 94 THR B O 1
ATOM 6014 N N . LYS B 1 95 ? 15.195 9.211 61 1 21.52 95 LYS B N 1
ATOM 6015 C CA . LYS B 1 95 ? 15.039 8.453 62.25 1 21.52 95 LYS B CA 1
ATOM 6016 C C . LYS B 1 95 ? 14.922 9.375 63.438 1 21.52 95 LYS B C 1
ATOM 6018 O O . LYS B 1 95 ? 15.914 9.945 63.906 1 21.52 95 LYS B O 1
ATOM 6023 N N . ARG B 1 96 ? 14.055 10.367 63.469 1 18.86 96 ARG B N 1
ATOM 6024 C CA . ARG B 1 96 ? 13.758 10.656 64.875 1 18.86 96 ARG B CA 1
ATOM 6025 C C . ARG B 1 96 ? 13.469 9.375 65.625 1 18.86 96 ARG B C 1
ATOM 6027 O O . ARG B 1 96 ? 12.727 8.516 65.188 1 18.86 96 ARG B O 1
ATOM 6034 N N . ALA B 1 97 ? 14.297 9.133 66.688 1 21.19 97 ALA B N 1
ATOM 6035 C CA . ALA B 1 97 ? 14.516 8.102 67.75 1 21.19 97 ALA B CA 1
ATOM 6036 C C . ALA B 1 97 ? 13.227 7.805 68.5 1 21.19 97 ALA B C 1
ATOM 6038 O O . ALA B 1 97 ? 13.234 7.055 69.438 1 21.19 97 ALA B O 1
ATOM 6039 N N . THR B 1 98 ? 12.062 8.297 68.062 1 19.86 98 THR B N 1
ATOM 6040 C CA . THR B 1 98 ? 11.133 8.055 69.188 1 19.86 98 THR B CA 1
ATOM 6041 C C . THR B 1 98 ? 11.211 6.598 69.625 1 19.86 98 THR B C 1
ATOM 6043 O O . THR B 1 98 ? 11.414 5.695 68.812 1 19.86 98 THR B O 1
ATOM 6046 N N . THR B 1 99 ? 11.461 6.375 71 1 20.59 99 THR B N 1
ATOM 6047 C CA . THR B 1 99 ? 11.609 5.316 72 1 20.59 99 THR B CA 1
ATOM 6048 C C . THR B 1 99 ? 10.422 4.359 71.938 1 20.59 99 THR B C 1
ATOM 6050 O O . THR B 1 99 ? 10.336 3.424 72.75 1 20.59 99 THR B O 1
ATOM 6053 N N . HIS B 1 100 ? 9.617 4.363 70.938 1 21.5 100 HIS B N 1
ATOM 6054 C CA . HIS B 1 100 ? 8.492 3.533 71.375 1 21.5 100 HIS B CA 1
ATOM 6055 C C . HIS B 1 100 ? 8.977 2.191 71.938 1 21.5 100 HIS B C 1
ATOM 6057 O O . HIS B 1 100 ? 9.953 1.628 71.438 1 21.5 100 HIS B O 1
ATOM 6063 N N . VAL B 1 101 ? 8.758 1.99 73.25 1 20.7 101 VAL B N 1
ATOM 6064 C CA . VAL B 1 101 ? 8.773 0.847 74.125 1 20.7 101 VAL B CA 1
ATOM 6065 C C . VAL B 1 101 ? 8.203 -0.381 73.438 1 20.7 101 VAL B C 1
ATOM 6067 O O . VAL B 1 101 ? 7.121 -0.32 72.875 1 20.7 101 VAL B O 1
ATOM 6070 N N . CYS B 1 102 ? 9.133 -1.187 73 1 21.08 102 CYS B N 1
ATOM 6071 C CA . CYS B 1 102 ? 9.039 -2.512 72.375 1 21.08 102 CYS B CA 1
ATOM 6072 C C . CYS B 1 102 ? 8.195 -3.447 73.25 1 21.08 102 CYS B C 1
ATOM 6074 O O . CYS B 1 102 ? 8.688 -4.016 74.188 1 21.08 102 CYS B O 1
ATOM 6076 N N . PRO B 1 103 ? 6.996 -2.904 73.688 1 21.23 103 PRO B N 1
ATOM 6077 C CA . PRO B 1 103 ? 6.48 -3.9 74.625 1 21.23 103 PRO B CA 1
ATOM 6078 C C . PRO B 1 103 ? 6.492 -5.316 74.062 1 21.23 103 PRO B C 1
ATOM 6080 O O . PRO B 1 103 ? 6.457 -5.492 72.875 1 21.23 103 PRO B O 1
ATOM 6083 N N . ALA B 1 104 ? 6.969 -6.359 74.938 1 21.22 104 ALA B N 1
ATOM 6084 C CA . ALA B 1 104 ? 7.324 -7.773 74.875 1 21.22 104 ALA B CA 1
ATOM 6085 C C . ALA B 1 104 ? 6.148 -8.602 74.312 1 21.22 104 ALA B C 1
ATOM 6087 O O . ALA B 1 104 ? 6.258 -9.82 74.188 1 21.22 104 ALA B O 1
ATOM 6088 N N . SER B 1 105 ? 5.012 -7.945 74.188 1 21.59 105 SER B N 1
ATOM 6089 C CA . SER B 1 105 ? 3.953 -8.914 74.438 1 21.59 105 SER B CA 1
ATOM 6090 C C . SER B 1 105 ? 4.035 -10.094 73.5 1 21.59 105 SER B C 1
ATOM 6092 O O . SER B 1 105 ? 4.395 -9.922 72.312 1 21.59 105 SER B O 1
ATOM 6094 N N . PRO B 1 106 ? 4.047 -11.43 74 1 23.12 106 PRO B N 1
ATOM 6095 C CA . PRO B 1 106 ? 4.348 -12.781 73.5 1 23.12 106 PRO B CA 1
ATOM 6096 C C . PRO B 1 106 ? 3.533 -13.172 72.312 1 23.12 106 PRO B C 1
ATOM 6098 O O . PRO B 1 106 ? 3.553 -14.328 71.875 1 23.12 106 PRO B O 1
ATOM 6101 N N . HIS B 1 107 ? 2.814 -12.219 71.812 1 21.78 107 HIS B N 1
ATOM 6102 C CA . HIS B 1 107 ? 1.74 -12.859 71.062 1 21.78 107 HIS B CA 1
ATOM 6103 C C . HIS B 1 107 ? 2.297 -13.781 70 1 21.78 107 HIS B C 1
ATOM 6105 O O . HIS B 1 107 ? 3.223 -13.406 69.25 1 21.78 107 HIS B O 1
ATOM 6111 N N . LYS B 1 108 ? 2.211 -15.219 70.125 1 21.66 108 LYS B N 1
ATOM 6112 C CA . LYS B 1 108 ? 2.449 -16.375 69.312 1 21.66 108 LYS B CA 1
ATOM 6113 C C . LYS B 1 108 ? 2.018 -16.109 67.875 1 21.66 108 LYS B C 1
ATOM 6115 O O . LYS B 1 108 ? 0.824 -15.992 67.562 1 21.66 108 LYS B O 1
ATOM 6120 N N . LYS B 1 109 ? 2.592 -15.266 67.312 1 24.98 109 LYS B N 1
ATOM 6121 C CA . LYS B 1 109 ? 2.357 -14.898 65.938 1 24.98 109 LYS B CA 1
ATOM 6122 C C . LYS B 1 109 ? 2.191 -16.141 65.062 1 24.98 109 LYS B C 1
ATOM 6124 O O . LYS B 1 109 ? 3.102 -16.969 64.938 1 24.98 109 LYS B O 1
ATOM 6129 N N . ARG B 1 110 ? 0.97 -16.703 65.125 1 22.55 110 ARG B N 1
ATOM 6130 C CA . ARG B 1 110 ? 0.506 -17.859 64.375 1 22.55 110 ARG B CA 1
ATOM 6131 C C . ARG B 1 110 ? 1.163 -17.922 63 1 22.55 110 ARG B C 1
ATOM 6133 O O . ARG B 1 110 ? 0.979 -17.016 62.188 1 22.55 110 ARG B O 1
ATOM 6140 N N . LEU B 1 111 ? 2.352 -18.328 62.938 1 24.17 111 LEU B N 1
ATOM 6141 C CA . LEU B 1 111 ? 3.162 -18.828 61.844 1 24.17 111 LEU B CA 1
ATOM 6142 C C . LEU B 1 111 ? 2.314 -19.641 60.875 1 24.17 111 LEU B C 1
ATOM 6144 O O . LEU B 1 111 ? 1.979 -20.797 61.156 1 24.17 111 LEU B O 1
ATOM 6148 N N . PHE B 1 112 ? 1.1 -19.094 60.656 1 21.62 112 PHE B N 1
ATOM 6149 C CA . PHE B 1 112 ? 0.203 -19.891 59.844 1 21.62 112 PHE B CA 1
ATOM 6150 C C . PHE B 1 112 ? 0.983 -20.672 58.781 1 21.62 112 PHE B C 1
ATOM 6152 O O . PHE B 1 112 ? 1.952 -20.156 58.219 1 21.62 112 PHE B O 1
ATOM 6159 N N . LEU B 1 113 ? 1.092 -21.953 58.906 1 22.5 113 LEU B N 1
ATOM 6160 C CA . LEU B 1 113 ? 1.327 -23.125 58.062 1 22.5 113 LEU B CA 1
ATOM 6161 C C . LEU B 1 113 ? 0.826 -22.891 56.625 1 22.5 113 LEU B C 1
ATOM 6163 O O . LEU B 1 113 ? -0.347 -23.125 56.344 1 22.5 113 LEU B O 1
ATOM 6167 N N . GLN B 1 114 ? 0.725 -21.703 56.188 1 27.56 114 GLN B N 1
ATOM 6168 C CA . GLN B 1 114 ? 0.223 -21.719 54.812 1 27.56 114 GLN B CA 1
ATOM 6169 C C . GLN B 1 114 ? 0.928 -22.781 54 1 27.56 114 GLN B C 1
ATOM 6171 O O . GLN B 1 114 ? 2.146 -22.734 53.812 1 27.56 114 GLN B O 1
ATOM 6176 N N . THR B 1 115 ? 0.656 -24.109 54.094 1 25.59 115 THR B N 1
ATOM 6177 C CA . THR B 1 115 ? 0.952 -25.453 53.594 1 25.59 115 THR B CA 1
ATOM 6178 C C . THR B 1 115 ? 1.481 -25.391 52.156 1 25.59 115 THR B C 1
ATOM 6180 O O . THR B 1 115 ? 1.233 -24.422 51.438 1 25.59 115 THR B O 1
ATOM 6183 N N . THR B 1 116 ? 2.258 -26.453 51.656 1 27.38 116 THR B N 1
ATOM 6184 C CA . THR B 1 116 ? 2.98 -27.016 50.531 1 27.38 116 THR B CA 1
ATOM 6185 C C . THR B 1 116 ? 2.154 -26.891 49.25 1 27.38 116 THR B C 1
ATOM 6187 O O . THR B 1 116 ? 2.424 -27.578 48.25 1 27.38 116 THR B O 1
ATOM 6190 N N . ALA B 1 117 ? 0.92 -26.641 49.25 1 28.41 117 ALA B N 1
ATOM 6191 C CA . ALA B 1 117 ? 0.151 -26.562 48.031 1 28.41 117 ALA B CA 1
ATOM 6192 C C . ALA B 1 117 ? 0.982 -25.953 46.906 1 28.41 117 ALA B C 1
ATOM 6194 O O . ALA B 1 117 ? 1.459 -24.828 47 1 28.41 117 ALA B O 1
ATOM 6195 N N . ASN B 1 118 ? 1.844 -26.641 46.062 1 29.89 118 ASN B N 1
ATOM 6196 C CA . ASN B 1 118 ? 2.775 -26.938 44.969 1 29.89 118 ASN B CA 1
ATOM 6197 C C . ASN B 1 118 ? 2.707 -25.891 43.875 1 29.89 118 ASN B C 1
ATOM 6199 O O . ASN B 1 118 ? 1.664 -25.266 43.688 1 29.89 118 ASN B O 1
ATOM 6203 N N . PHE B 1 119 ? 3.797 -25.219 43.281 1 34.34 119 PHE B N 1
ATOM 6204 C CA . PHE B 1 119 ? 4.227 -24.125 42.406 1 34.34 119 PHE B CA 1
ATOM 6205 C C . PHE B 1 119 ? 3.32 -24.031 41.188 1 34.34 119 PHE B C 1
ATOM 6207 O O . PHE B 1 119 ? 3.705 -24.438 40.094 1 34.34 119 PHE B O 1
ATOM 6214 N N . LEU B 1 120 ? 2.301 -24.375 40.969 1 40.75 120 LEU B N 1
ATOM 6215 C CA . LEU B 1 120 ? 1.335 -24.391 39.875 1 40.75 120 LEU B CA 1
ATOM 6216 C C . LEU B 1 120 ? 1.128 -22.984 39.344 1 40.75 120 LEU B C 1
ATOM 6218 O O . LEU B 1 120 ? 0.864 -22.047 40.094 1 40.75 120 LEU B O 1
ATOM 6222 N N . ASP B 1 121 ? 1.923 -22.562 38.344 1 56.88 121 ASP B N 1
ATOM 6223 C CA . ASP B 1 121 ? 1.686 -21.359 37.562 1 56.88 121 ASP B CA 1
ATOM 6224 C C . ASP B 1 121 ? 0.199 -21 37.562 1 56.88 121 ASP B C 1
ATOM 6226 O O . ASP B 1 121 ? -0.566 -21.578 36.781 1 56.88 121 ASP B O 1
ATOM 6230 N N . ALA B 1 122 ? -0.426 -20.625 38.75 1 69.25 122 ALA B N 1
ATOM 6231 C CA . ALA B 1 122 ? -1.82 -20.188 38.75 1 69.25 122 ALA B CA 1
ATOM 6232 C C . ALA B 1 122 ? -1.924 -18.688 38.562 1 69.25 122 ALA B C 1
ATOM 6234 O O . ALA B 1 122 ? -1.119 -17.922 39.125 1 69.25 122 ALA B O 1
ATOM 6235 N N . ILE B 1 123 ? -2.652 -18.203 37.719 1 79.44 123 ILE B N 1
ATOM 6236 C CA . ILE B 1 123 ? -2.867 -16.797 37.469 1 79.44 123 ILE B CA 1
ATOM 6237 C C . ILE B 1 123 ? -4.219 -16.359 38.031 1 79.44 123 ILE B C 1
ATOM 6239 O O . ILE B 1 123 ? -5.219 -17.047 37.844 1 79.44 123 ILE B O 1
ATOM 6243 N N . SER B 1 124 ? -4.203 -15.367 38.969 1 81.69 124 SER B N 1
ATOM 6244 C CA . SER B 1 124 ? -5.438 -14.805 39.5 1 81.69 124 SER B CA 1
ATOM 6245 C C . SER B 1 124 ? -6.254 -14.141 38.406 1 81.69 124 SER B C 1
ATOM 6247 O O . SER B 1 124 ? -5.719 -13.805 37.344 1 81.69 124 SER B O 1
ATOM 6249 N N . LYS B 1 125 ? -7.543 -14.086 38.719 1 85.25 125 LYS B N 1
ATOM 6250 C CA . LYS B 1 125 ? -8.43 -13.43 37.75 1 85.25 125 LYS B CA 1
ATOM 6251 C C . LYS B 1 125 ? -8.023 -11.977 37.562 1 85.25 125 LYS B C 1
ATOM 6253 O O . LYS B 1 125 ? -8.086 -11.461 36.438 1 85.25 125 LYS B O 1
ATOM 6258 N N . ALA B 1 126 ? -7.676 -11.367 38.594 1 85.5 126 ALA B N 1
ATOM 6259 C CA . ALA B 1 126 ? -7.266 -9.969 38.5 1 85.5 126 ALA B CA 1
ATOM 6260 C C . ALA B 1 126 ? -5.992 -9.82 37.688 1 85.5 126 ALA B C 1
ATOM 6262 O O . ALA B 1 126 ? -5.883 -8.922 36.844 1 85.5 126 ALA B O 1
ATOM 6263 N N . ASP B 1 127 ? -5.094 -10.719 37.969 1 86.94 127 ASP B N 1
ATOM 6264 C CA . ASP B 1 127 ? -3.848 -10.68 37.188 1 86.94 127 ASP B CA 1
ATOM 6265 C C . ASP B 1 127 ? -4.094 -10.977 35.719 1 86.94 127 ASP B C 1
ATOM 6267 O O . ASP B 1 127 ? -3.482 -10.359 34.844 1 86.94 127 ASP B O 1
ATOM 6271 N N . ALA B 1 128 ? -4.957 -11.875 35.531 1 91 128 ALA B N 1
ATOM 6272 C CA . ALA B 1 128 ? -5.305 -12.227 34.156 1 91 128 ALA B CA 1
ATOM 6273 C C . ALA B 1 128 ? -5.918 -11.031 33.438 1 91 128 ALA B C 1
ATOM 6275 O O . ALA B 1 128 ? -5.605 -10.781 32.281 1 91 128 ALA B O 1
ATOM 6276 N N . ALA B 1 129 ? -6.707 -10.359 34.156 1 91 129 ALA B N 1
ATOM 6277 C CA . ALA B 1 129 ? -7.352 -9.188 33.562 1 91 129 ALA B CA 1
ATOM 6278 C C . ALA B 1 129 ? -6.332 -8.102 33.219 1 91 129 ALA B C 1
ATOM 6280 O O . ALA B 1 129 ? -6.453 -7.414 32.219 1 91 129 ALA B O 1
ATOM 6281 N N . HIS B 1 130 ? -5.391 -7.988 34.062 1 91.12 130 HIS B N 1
ATOM 6282 C CA . HIS B 1 130 ? -4.344 -6.996 33.844 1 91.12 130 HIS B CA 1
ATOM 6283 C C . HIS B 1 130 ? -3.498 -7.359 32.625 1 91.12 130 HIS B C 1
ATOM 6285 O O . HIS B 1 130 ? -3.105 -6.484 31.859 1 91.12 130 HIS B O 1
ATOM 6291 N N . ILE B 1 131 ? -3.236 -8.602 32.531 1 93.44 131 ILE B N 1
ATOM 6292 C CA . ILE B 1 131 ? -2.449 -9.055 31.406 1 93.44 131 ILE B CA 1
ATOM 6293 C C . ILE B 1 131 ? -3.256 -8.883 30.125 1 93.44 131 ILE B C 1
ATOM 6295 O O . ILE B 1 131 ? -2.721 -8.453 29.094 1 93.44 131 ILE B O 1
ATOM 6299 N N . ASP B 1 132 ? -4.504 -9.164 30.203 1 94.62 132 ASP B N 1
ATOM 6300 C CA . ASP B 1 132 ? -5.375 -8.977 29.047 1 94.62 132 ASP B CA 1
ATOM 6301 C C . ASP B 1 132 ? -5.355 -7.527 28.562 1 94.62 132 ASP B C 1
ATOM 6303 O O . ASP B 1 132 ? -5.254 -7.266 27.359 1 94.62 132 ASP B O 1
ATOM 6307 N N . ALA B 1 133 ? -5.438 -6.711 29.516 1 91.81 133 ALA B N 1
ATOM 6308 C CA . ALA B 1 133 ? -5.445 -5.285 29.188 1 91.81 133 ALA B CA 1
ATOM 6309 C C . ALA B 1 133 ? -4.117 -4.855 28.578 1 91.81 133 ALA B C 1
ATOM 6311 O O . ALA B 1 133 ? -4.086 -4.016 27.672 1 91.81 133 ALA B O 1
ATOM 6312 N N . ALA B 1 134 ? -3.111 -5.434 29.078 1 92.56 134 ALA B N 1
ATOM 6313 C CA . ALA B 1 134 ? -1.789 -5.09 28.562 1 92.56 134 ALA B CA 1
ATOM 6314 C C . ALA B 1 134 ? -1.604 -5.605 27.141 1 92.56 134 ALA B C 1
ATOM 6316 O O . ALA B 1 134 ? -1.005 -4.93 26.297 1 92.56 134 ALA B O 1
ATOM 6317 N N . ILE B 1 135 ? -2.047 -6.758 26.875 1 94.5 135 ILE B N 1
ATOM 6318 C CA . ILE B 1 135 ? -1.97 -7.332 25.531 1 94.5 135 ILE B CA 1
ATOM 6319 C C . ILE B 1 135 ? -2.805 -6.5 24.562 1 94.5 135 ILE B C 1
ATOM 6321 O O . ILE B 1 135 ? -2.371 -6.223 23.438 1 94.5 135 ILE B O 1
ATOM 6325 N N . ALA B 1 136 ? -3.965 -6.141 24.984 1 94.12 136 ALA B N 1
ATOM 6326 C CA . ALA B 1 136 ? -4.805 -5.273 24.172 1 94.12 136 ALA B CA 1
ATOM 6327 C C . ALA B 1 136 ? -4.102 -3.957 23.859 1 94.12 136 ALA B C 1
ATOM 6329 O O . ALA B 1 136 ? -4.117 -3.486 22.719 1 94.12 136 ALA B O 1
ATOM 6330 N N . ASP B 1 137 ? -3.506 -3.461 24.828 1 91.5 137 ASP B N 1
ATOM 6331 C CA . ASP B 1 137 ? -2.781 -2.203 24.672 1 91.5 137 ASP B CA 1
ATOM 6332 C C . ASP B 1 137 ? -1.635 -2.348 23.672 1 91.5 137 ASP B C 1
ATOM 6334 O O . ASP B 1 137 ? -1.342 -1.42 22.922 1 91.5 137 ASP B O 1
ATOM 6338 N N . LEU B 1 138 ? -1.001 -3.475 23.766 1 92.69 138 LEU B N 1
ATOM 6339 C CA . LEU B 1 138 ? 0.064 -3.754 22.797 1 92.69 138 LEU B CA 1
ATOM 6340 C C . LEU B 1 138 ? -0.457 -3.682 21.375 1 92.69 138 LEU B C 1
ATOM 6342 O O . LEU B 1 138 ? 0.165 -3.055 20.516 1 92.69 138 LEU B O 1
ATOM 6346 N N . VAL B 1 139 ? -1.573 -4.27 21.141 1 93.12 139 VAL B N 1
ATOM 6347 C CA . VAL B 1 139 ? -2.172 -4.297 19.797 1 93.12 139 VAL B CA 1
ATOM 6348 C C . VAL B 1 139 ? -2.564 -2.881 19.391 1 93.12 139 VAL B C 1
ATOM 6350 O O . VAL B 1 139 ? -2.285 -2.457 18.266 1 93.12 139 VAL B O 1
ATOM 6353 N N . PHE B 1 140 ? -3.115 -2.133 20.328 1 92.62 140 PHE B N 1
ATOM 6354 C CA . PHE B 1 140 ? -3.66 -0.819 20 1 92.62 140 PHE B CA 1
ATOM 6355 C C . PHE B 1 140 ? -2.541 0.194 19.797 1 92.62 140 PHE B C 1
ATOM 6357 O O . PHE B 1 140 ? -2.664 1.098 18.969 1 92.62 140 PHE B O 1
ATOM 6364 N N . ARG B 1 141 ? -1.463 0.041 20.406 1 89.88 141 ARG B N 1
ATOM 6365 C CA . ARG B 1 141 ? -0.391 1.03 20.359 1 89.88 141 ARG B CA 1
ATOM 6366 C C . ARG B 1 141 ? 0.575 0.747 19.219 1 89.88 141 ARG B C 1
ATOM 6368 O O . ARG B 1 141 ? 1.313 1.634 18.781 1 89.88 141 ARG B O 1
ATOM 6375 N N . THR B 1 142 ? 0.608 -0.473 18.781 1 89.31 142 THR B N 1
ATOM 6376 C CA . THR B 1 142 ? 1.584 -0.811 17.766 1 89.31 142 THR B CA 1
ATOM 6377 C C . THR B 1 142 ? 0.896 -1.04 16.422 1 89.31 142 THR B C 1
ATOM 6379 O O . THR B 1 142 ? 1.551 -1.055 15.375 1 89.31 142 THR B O 1
ATOM 6382 N N . GLY B 1 143 ? -0.371 -1.248 16.469 1 88.5 143 GLY B N 1
ATOM 6383 C CA . GLY B 1 143 ? -1.111 -1.429 15.234 1 88.5 143 GLY B CA 1
ATOM 6384 C C . GLY B 1 143 ? -1.005 -2.834 14.68 1 88.5 143 GLY B C 1
ATOM 6385 O O . GLY B 1 143 ? -1.352 -3.076 13.516 1 88.5 143 GLY B O 1
ATOM 6386 N N . ILE B 1 144 ? -0.504 -3.775 15.461 1 90.12 144 ILE B N 1
ATOM 6387 C CA . ILE B 1 144 ? -0.412 -5.152 14.984 1 90.12 144 ILE B CA 1
ATOM 6388 C C . ILE B 1 144 ? -1.813 -5.723 14.781 1 90.12 144 ILE B C 1
ATOM 6390 O O . ILE B 1 144 ? -2.77 -5.285 15.43 1 90.12 144 ILE B O 1
ATOM 6394 N N . SER B 1 145 ? -1.929 -6.668 13.852 1 89.25 145 SER B N 1
ATOM 6395 C CA . SER B 1 145 ? -3.217 -7.289 13.562 1 89.25 145 SER B CA 1
ATOM 6396 C C . SER B 1 145 ? -3.744 -8.062 14.766 1 89.25 145 SER B C 1
ATOM 6398 O O . SER B 1 145 ? -2.971 -8.68 15.5 1 89.25 145 SER B O 1
ATOM 6400 N N . PHE B 1 146 ? -5.09 -8.062 14.938 1 90.62 146 PHE B N 1
ATOM 6401 C CA . PHE B 1 146 ? -5.727 -8.805 16.016 1 90.62 146 PHE B CA 1
ATOM 6402 C C . PHE B 1 146 ? -5.41 -10.297 15.906 1 90.62 146 PHE B C 1
ATOM 6404 O O . PHE B 1 146 ? -5.324 -10.992 16.922 1 90.62 146 PHE B O 1
ATOM 6411 N N . ARG B 1 147 ? -5.148 -10.742 14.773 1 87.81 147 ARG B N 1
ATOM 6412 C CA . ARG B 1 147 ? -4.98 -12.172 14.5 1 87.81 147 ARG B CA 1
ATOM 6413 C C . ARG B 1 147 ? -3.686 -12.695 15.109 1 87.81 147 ARG B C 1
ATOM 6415 O O . ARG B 1 147 ? -3.535 -13.906 15.305 1 87.81 147 ARG B O 1
ATOM 6422 N N . VAL B 1 148 ? -2.756 -11.875 15.289 1 90.88 148 VAL B N 1
ATOM 6423 C CA . VAL B 1 148 ? -1.463 -12.266 15.836 1 90.88 148 VAL B CA 1
ATOM 6424 C C . VAL B 1 148 ? -1.657 -12.906 17.219 1 90.88 148 VAL B C 1
ATOM 6426 O O . VAL B 1 148 ? -0.922 -13.82 17.594 1 90.88 148 VAL B O 1
ATOM 6429 N N . ILE B 1 149 ? -2.67 -12.469 17.891 1 91.94 149 ILE B N 1
ATOM 6430 C CA . ILE B 1 149 ? -2.922 -12.945 19.25 1 91.94 149 ILE B CA 1
ATOM 6431 C C . ILE B 1 149 ? -3.348 -14.406 19.203 1 91.94 149 ILE B C 1
ATOM 6433 O O . ILE B 1 149 ? -3.008 -15.188 20.109 1 91.94 149 ILE B O 1
ATOM 6437 N N . ASP B 1 150 ? -4.023 -14.766 18.156 1 90.62 150 ASP B N 1
ATOM 6438 C CA . ASP B 1 150 ? -4.52 -16.141 18.047 1 90.62 150 ASP B CA 1
ATOM 6439 C C . ASP B 1 150 ? -3.482 -17.047 17.391 1 90.62 150 ASP B C 1
ATOM 6441 O O . ASP B 1 150 ? -3.695 -18.25 17.281 1 90.62 150 ASP B O 1
ATOM 6445 N N . SER B 1 151 ? -2.391 -16.516 17.016 1 89.62 151 SER B N 1
ATOM 6446 C CA . SER B 1 151 ? -1.386 -17.312 16.312 1 89.62 151 SER B CA 1
ATOM 6447 C C . SER B 1 151 ? -0.727 -18.328 17.234 1 89.62 151 SER B C 1
ATOM 6449 O O . SER B 1 151 ? -0.573 -18.062 18.438 1 89.62 151 SER B O 1
ATOM 6451 N N . GLU B 1 152 ? -0.302 -19.422 16.688 1 87.81 152 GLU B N 1
ATOM 6452 C CA . GLU B 1 152 ? 0.383 -20.453 17.469 1 87.81 152 GLU B CA 1
ATOM 6453 C C . GLU B 1 152 ? 1.725 -19.953 17.984 1 87.81 152 GLU B C 1
ATOM 6455 O O . GLU B 1 152 ? 2.158 -20.328 19.078 1 87.81 152 GLU B O 1
ATOM 6460 N N . ALA B 1 153 ? 2.33 -19.109 17.234 1 89.75 153 ALA B N 1
ATOM 6461 C CA . ALA B 1 153 ? 3.607 -18.547 17.656 1 89.75 153 ALA B CA 1
ATOM 6462 C C . ALA B 1 153 ? 3.447 -17.719 18.922 1 89.75 153 ALA B C 1
ATOM 6464 O O . ALA B 1 153 ? 4.281 -17.797 19.828 1 89.75 153 ALA B O 1
ATOM 6465 N N . MET B 1 154 ? 2.367 -16.984 18.984 1 92.62 154 MET B N 1
ATOM 6466 C CA . MET B 1 154 ? 2.1 -16.203 20.188 1 92.62 154 MET B CA 1
ATOM 6467 C C . MET B 1 154 ? 1.809 -17.094 21.375 1 92.62 154 MET B C 1
ATOM 6469 O O . MET B 1 154 ? 2.307 -16.859 22.484 1 92.62 154 MET B O 1
ATOM 6473 N N . LYS B 1 155 ? 1.071 -18.094 21.188 1 91.69 155 LYS B N 1
ATOM 6474 C CA . LYS B 1 155 ? 0.753 -19.047 22.25 1 91.69 155 LYS B CA 1
ATOM 6475 C C . LYS B 1 155 ? 2.016 -19.719 22.781 1 91.69 155 LYS B C 1
ATOM 6477 O O . LYS B 1 155 ? 2.141 -19.938 23.984 1 91.69 155 LYS B O 1
ATOM 6482 N N . LYS B 1 156 ? 2.889 -20.016 21.875 1 91.25 156 LYS B N 1
ATOM 6483 C CA . LYS B 1 156 ? 4.148 -20.625 22.266 1 91.25 156 LYS B CA 1
ATOM 6484 C C . LYS B 1 156 ? 4.957 -19.703 23.172 1 91.25 156 LYS B C 1
ATOM 6486 O O . LYS B 1 156 ? 5.531 -20.141 24.172 1 91.25 156 LYS B O 1
ATOM 6491 N N . VAL B 1 157 ? 5.004 -18.453 22.812 1 93.19 157 VAL B N 1
ATOM 6492 C CA . VAL B 1 157 ? 5.73 -17.484 23.609 1 93.19 157 VAL B CA 1
ATOM 6493 C C . VAL B 1 157 ? 5.105 -17.375 25 1 93.19 157 VAL B C 1
ATOM 6495 O O . VAL B 1 157 ? 5.809 -17.422 26.016 1 93.19 157 VAL B O 1
ATOM 6498 N N . ILE B 1 158 ? 3.818 -17.297 25.016 1 93.25 158 ILE B N 1
ATOM 6499 C CA . ILE B 1 158 ? 3.115 -17.125 26.281 1 93.25 158 ILE B CA 1
ATOM 6500 C C . ILE B 1 158 ? 3.256 -18.406 27.125 1 93.25 158 ILE B C 1
ATOM 6502 O O . ILE B 1 158 ? 3.387 -18.344 28.344 1 93.25 158 ILE B O 1
ATOM 6506 N N . ARG B 1 159 ? 3.248 -19.5 26.484 1 91.31 159 ARG B N 1
ATOM 6507 C CA . ARG B 1 159 ? 3.414 -20.781 27.188 1 91.31 159 ARG B CA 1
ATOM 6508 C C . ARG B 1 159 ? 4.766 -20.828 27.891 1 91.31 159 ARG B C 1
ATOM 6510 O O . ARG B 1 159 ? 4.871 -21.375 29 1 91.31 159 ARG B O 1
ATOM 6517 N N . LEU B 1 160 ? 5.758 -20.297 27.281 1 90.5 160 LEU B N 1
ATOM 6518 C CA . LEU B 1 160 ? 7.098 -20.297 27.859 1 90.5 160 LEU B CA 1
ATOM 6519 C C . LEU B 1 160 ? 7.215 -19.266 28.969 1 90.5 160 LEU B C 1
ATOM 6521 O O . LEU B 1 160 ? 7.965 -19.453 29.922 1 90.5 160 LEU B O 1
ATOM 6525 N N . LEU B 1 161 ? 6.434 -18.266 28.828 1 90.5 161 LEU B N 1
ATOM 6526 C CA . LEU B 1 161 ? 6.52 -17.203 29.828 1 90.5 161 LEU B CA 1
ATOM 6527 C C . LEU B 1 161 ? 5.637 -17.5 31.031 1 90.5 161 LEU B C 1
ATOM 6529 O O . LEU B 1 161 ? 6.062 -17.328 32.156 1 90.5 161 LEU B O 1
ATOM 6533 N N . ARG B 1 162 ? 4.363 -17.844 30.672 1 89.19 162 ARG B N 1
ATOM 6534 C CA . ARG B 1 162 ? 3.379 -18.125 31.719 1 89.19 162 ARG B CA 1
ATOM 6535 C C . ARG B 1 162 ? 2.385 -19.188 31.266 1 89.19 162 ARG B C 1
ATOM 6537 O O . ARG B 1 162 ? 1.27 -18.859 30.844 1 89.19 162 ARG B O 1
ATOM 6544 N N . PRO B 1 163 ? 2.703 -20.406 31.438 1 87.5 163 PRO B N 1
ATOM 6545 C CA . PRO B 1 163 ? 1.906 -21.516 30.922 1 87.5 163 PRO B CA 1
ATOM 6546 C C . PRO B 1 163 ? 0.463 -21.5 31.422 1 87.5 163 PRO B C 1
ATOM 6548 O O . PRO B 1 163 ? -0.451 -21.891 30.703 1 87.5 163 PRO B O 1
ATOM 6551 N N . SER B 1 164 ? 0.275 -20.953 32.625 1 86.19 164 SER B N 1
ATOM 6552 C CA . SER B 1 164 ? -1.067 -20.984 33.188 1 86.19 164 SER B CA 1
ATOM 6553 C C . SER B 1 164 ? -1.977 -19.969 32.5 1 86.19 164 SER B C 1
ATOM 6555 O O . SER B 1 164 ? -3.201 -20.062 32.594 1 86.19 164 SER B O 1
ATOM 6557 N N . TYR B 1 165 ? -1.358 -19.078 31.875 1 91.12 165 TYR B N 1
ATOM 6558 C CA . TYR B 1 165 ? -2.125 -18 31.281 1 91.12 165 TYR B CA 1
ATOM 6559 C C . TYR B 1 165 ? -2.539 -18.344 29.859 1 91.12 165 TYR B C 1
ATOM 6561 O O . TYR B 1 165 ? -3.502 -17.781 29.328 1 91.12 165 TYR B O 1
ATOM 6569 N N . VAL B 1 166 ? -1.973 -19.25 29.203 1 88.38 166 VAL B N 1
ATOM 6570 C CA . VAL B 1 166 ? -2.135 -19.5 27.781 1 88.38 166 VAL B CA 1
ATOM 6571 C C . VAL B 1 166 ? -3.574 -19.922 27.5 1 88.38 166 VAL B C 1
ATOM 6573 O O . VAL B 1 166 ? -4.152 -19.516 26.484 1 88.38 166 VAL B O 1
ATOM 6576 N N . GLU B 1 167 ? -4.141 -20.625 28.375 1 85.44 167 GLU B N 1
ATOM 6577 C CA . GLU B 1 167 ? -5.473 -21.172 28.125 1 85.44 167 GLU B CA 1
ATOM 6578 C C . GLU B 1 167 ? -6.551 -20.109 28.344 1 85.44 167 GLU B C 1
ATOM 6580 O O . GLU B 1 167 ? -7.664 -20.25 27.828 1 85.44 167 GLU B O 1
ATOM 6585 N N . ILE B 1 168 ? -6.219 -19.109 29.078 1 89.62 168 ILE B N 1
ATOM 6586 C CA . ILE B 1 168 ? -7.234 -18.094 29.391 1 89.62 168 ILE B CA 1
ATOM 6587 C C . ILE B 1 168 ? -6.926 -16.812 28.625 1 89.62 168 ILE B C 1
ATOM 6589 O O . ILE B 1 168 ? -7.523 -15.766 28.891 1 89.62 168 ILE B O 1
ATOM 6593 N N . MET B 1 169 ? -6.059 -16.891 27.75 1 92.19 169 MET B N 1
ATOM 6594 C CA . MET B 1 169 ? -5.676 -15.727 26.969 1 92.19 169 MET B CA 1
ATOM 6595 C C . MET B 1 169 ? -6.863 -15.195 26.172 1 92.19 169 MET B C 1
ATOM 6597 O O . MET B 1 169 ? -7.711 -15.969 25.719 1 92.19 169 MET B O 1
ATOM 6601 N N . PRO B 1 170 ? -6.887 -13.867 26 1 92.69 170 PRO B N 1
ATOM 6602 C CA . PRO B 1 170 ? -7.98 -13.312 25.203 1 92.69 170 PRO B CA 1
ATOM 6603 C C . PRO B 1 170 ? -7.867 -13.68 23.719 1 92.69 170 PRO B C 1
ATOM 6605 O O . PRO B 1 170 ? -6.758 -13.82 23.203 1 92.69 170 PRO B O 1
ATOM 6608 N N . SER B 1 171 ? -8.969 -13.828 23.109 1 92.19 171 SER B N 1
ATOM 6609 C CA . SER B 1 171 ? -9.008 -14.094 21.672 1 92.19 171 SER B CA 1
ATOM 6610 C C . SER B 1 171 ? -8.938 -12.805 20.859 1 92.19 171 SER B C 1
ATOM 6612 O O . SER B 1 171 ? -9.109 -11.711 21.406 1 92.19 171 SER B O 1
ATOM 6614 N N . ALA B 1 172 ? -8.641 -12.969 19.641 1 91.44 172 ALA B N 1
ATOM 6615 C CA . ALA B 1 172 ? -8.648 -11.828 18.719 1 91.44 172 ALA B CA 1
ATOM 6616 C C . ALA B 1 172 ? -10 -11.117 18.75 1 91.44 172 ALA B C 1
ATOM 6618 O O . ALA B 1 172 ? -10.055 -9.883 18.703 1 91.44 172 ALA B O 1
ATOM 6619 N N . ARG B 1 173 ? -11.055 -11.828 18.875 1 90.12 173 ARG B N 1
ATOM 6620 C CA . ARG B 1 173 ? -12.406 -11.289 18.906 1 90.12 173 ARG B CA 1
ATOM 6621 C C . ARG B 1 173 ? -12.648 -10.477 20.172 1 90.12 173 ARG B C 1
ATOM 6623 O O . ARG B 1 173 ? -13.281 -9.422 20.125 1 90.12 173 ARG B O 1
ATOM 6630 N N . SER B 1 174 ? -12.164 -11.008 21.203 1 93 174 SER B N 1
ATOM 6631 C CA . SER B 1 174 ? -12.328 -10.305 22.484 1 93 174 SER B CA 1
ATOM 6632 C C . SER B 1 174 ? -11.547 -8.992 22.484 1 93 174 SER B C 1
ATOM 6634 O O . SER B 1 174 ? -12.023 -7.992 23.016 1 93 174 SER B O 1
ATOM 6636 N N . ILE B 1 175 ? -10.383 -9.008 21.938 1 94.25 175 ILE B N 1
ATOM 6637 C CA . ILE B 1 175 ? -9.562 -7.809 21.875 1 94.25 175 ILE B CA 1
ATOM 6638 C C . ILE B 1 175 ? -10.227 -6.773 20.953 1 94.25 175 ILE B C 1
ATOM 6640 O O . ILE B 1 175 ? -10.297 -5.594 21.297 1 94.25 175 ILE B O 1
ATOM 6644 N N . ALA B 1 176 ? -10.773 -7.203 19.844 1 92.31 176 ALA B N 1
ATOM 6645 C CA . ALA B 1 176 ? -11.398 -6.316 18.859 1 92.31 176 ALA B CA 1
ATOM 6646 C C . ALA B 1 176 ? -12.758 -5.82 19.344 1 92.31 176 ALA B C 1
ATOM 6648 O O . ALA B 1 176 ? -13.266 -4.812 18.859 1 92.31 176 ALA B O 1
ATOM 6649 N N . GLY B 1 177 ? -13.336 -6.445 20.25 1 92.88 177 GLY B N 1
ATOM 6650 C CA . GLY B 1 177 ? -14.664 -6.082 20.734 1 92.88 177 GLY B CA 1
ATOM 6651 C C . GLY B 1 177 ? -14.641 -5.43 22.094 1 92.88 177 GLY B C 1
ATOM 6652 O O . GLY B 1 177 ? -14.438 -4.219 22.219 1 92.88 177 GLY B O 1
ATOM 6653 N N . LYS B 1 178 ? -14.609 -6.238 23.047 1 92.62 178 LYS B N 1
ATOM 6654 C CA . LYS B 1 178 ? -14.773 -5.777 24.422 1 92.62 178 LYS B CA 1
ATOM 6655 C C . LYS B 1 178 ? -13.602 -4.898 24.859 1 92.62 178 LYS B C 1
ATOM 6657 O O . LYS B 1 178 ? -13.805 -3.803 25.391 1 92.62 178 LYS B O 1
ATOM 6662 N N . HIS B 1 179 ? -12.414 -5.348 24.703 1 94.31 179 HIS B N 1
ATOM 6663 C CA . HIS B 1 179 ? -11.242 -4.613 25.156 1 94.31 179 HIS B CA 1
ATOM 6664 C C . HIS B 1 179 ? -11.055 -3.318 24.375 1 94.31 179 HIS B C 1
ATOM 6666 O O . HIS B 1 179 ? -10.641 -2.301 24.938 1 94.31 179 HIS B O 1
ATOM 6672 N N . LEU B 1 180 ? -11.312 -3.369 23.109 1 94.5 180 LEU B N 1
ATOM 6673 C CA . LEU B 1 180 ? -11.211 -2.164 22.281 1 94.5 180 LEU B CA 1
ATOM 6674 C C . LEU B 1 180 ? -12.211 -1.111 22.75 1 94.5 180 LEU B C 1
ATOM 6676 O O . LEU B 1 180 ? -11.867 0.061 22.891 1 94.5 180 LEU B O 1
ATOM 6680 N N . ASN B 1 181 ? -13.438 -1.528 22.984 1 94.06 181 ASN B N 1
ATOM 6681 C CA . ASN B 1 181 ? -14.484 -0.61 23.422 1 94.06 181 ASN B CA 1
ATOM 6682 C C . ASN B 1 181 ? -14.18 -0.02 24.797 1 94.06 181 ASN B C 1
ATOM 6684 O O . ASN B 1 181 ? -14.359 1.18 25.016 1 94.06 181 ASN B O 1
ATOM 6688 N N . SER B 1 182 ? -13.727 -0.876 25.625 1 92.38 182 SER B N 1
ATOM 6689 C CA . SER B 1 182 ? -13.43 -0.414 26.969 1 92.38 182 SER B CA 1
ATOM 6690 C C . SER B 1 182 ? -12.281 0.594 26.969 1 92.38 182 SER B C 1
ATOM 6692 O O . SER B 1 182 ? -12.367 1.641 27.625 1 92.38 182 SER B O 1
ATOM 6694 N N . THR B 1 183 ? -11.234 0.245 26.281 1 92 183 THR B N 1
ATOM 6695 C CA . THR B 1 183 ? -10.086 1.144 26.203 1 92 183 THR B CA 1
ATOM 6696 C C . THR B 1 183 ? -10.461 2.451 25.516 1 92 183 THR B C 1
ATOM 6698 O O . THR B 1 183 ? -10.016 3.525 25.922 1 92 183 THR B O 1
ATOM 6701 N N . TYR B 1 184 ? -11.266 2.408 24.516 1 94.19 184 TYR B N 1
ATOM 6702 C CA . TYR B 1 184 ? -11.742 3.578 23.781 1 94.19 184 TYR B CA 1
ATOM 6703 C C . TYR B 1 184 ? -12.516 4.516 24.703 1 94.19 184 TYR B C 1
ATOM 6705 O O . TYR B 1 184 ? -12.258 5.723 24.734 1 94.19 184 TYR B O 1
ATOM 6713 N N . ASN B 1 185 ? -13.438 3.953 25.453 1 93.19 185 ASN B N 1
ATOM 6714 C CA . ASN B 1 185 ? -14.281 4.762 26.328 1 93.19 185 ASN B CA 1
ATOM 6715 C C . ASN B 1 185 ? -13.461 5.434 27.422 1 93.19 185 ASN B C 1
ATOM 6717 O O . ASN B 1 185 ? -13.695 6.598 27.766 1 93.19 185 ASN B O 1
ATOM 6721 N N . LYS B 1 186 ? -12.57 4.684 27.906 1 90 186 LYS B N 1
ATOM 6722 C CA . LYS B 1 186 ? -11.711 5.25 28.938 1 90 186 LYS B CA 1
ATOM 6723 C C . LYS B 1 186 ? -10.859 6.391 28.391 1 90 186 LYS B C 1
ATOM 6725 O O . LYS B 1 186 ? -10.766 7.457 29 1 90 186 LYS B O 1
ATOM 6730 N N . LEU B 1 187 ? -10.266 6.145 27.281 1 92.44 187 LEU B N 1
ATOM 6731 C CA . LEU B 1 187 ? -9.406 7.156 26.688 1 92.44 187 LEU B CA 1
ATOM 6732 C C . LEU B 1 187 ? -10.227 8.359 26.219 1 92.44 187 LEU B C 1
ATOM 6734 O O . LEU B 1 187 ? -9.758 9.5 26.312 1 92.44 187 LEU B O 1
ATOM 6738 N N . LEU B 1 188 ? -11.406 8.117 25.703 1 93.81 188 LEU B N 1
ATOM 6739 C CA . LEU B 1 188 ? -12.281 9.195 25.25 1 93.81 188 LEU B CA 1
ATOM 6740 C C . LEU B 1 188 ? -12.633 10.125 26.422 1 93.81 188 LEU B C 1
ATOM 6742 O O . LEU B 1 188 ? -12.641 11.344 26.266 1 93.81 188 LEU B O 1
ATOM 6746 N N . SER B 1 189 ? -12.898 9.531 27.531 1 91.75 189 SER B N 1
ATOM 6747 C CA . SER B 1 189 ? -13.211 10.32 28.719 1 91.75 189 SER B CA 1
ATOM 6748 C C . SER B 1 189 ? -12.016 11.172 29.141 1 91.75 189 SER B C 1
ATOM 6750 O O . SER B 1 189 ? -12.18 12.336 29.516 1 91.75 189 SER B O 1
ATOM 6752 N N . ARG B 1 190 ? -10.898 10.594 29.031 1 89.38 190 ARG B N 1
ATOM 6753 C CA . ARG B 1 190 ? -9.695 11.328 29.406 1 89.38 190 ARG B CA 1
ATOM 6754 C C . ARG B 1 190 ? -9.422 12.461 28.422 1 89.38 190 ARG B C 1
ATOM 6756 O O . ARG B 1 190 ? -9.016 13.555 28.828 1 89.38 190 ARG B O 1
ATOM 6763 N N . VAL B 1 191 ? -9.586 12.203 27.188 1 92.44 191 VAL B N 1
ATOM 6764 C CA . VAL B 1 191 ? -9.367 13.211 26.156 1 92.44 191 VAL B CA 1
ATOM 6765 C C . VAL B 1 191 ? -10.359 14.352 26.328 1 92.44 191 VAL B C 1
ATOM 6767 O O . VAL B 1 191 ? -9.984 15.523 26.297 1 92.44 191 VAL B O 1
ATOM 6770 N N . ARG B 1 192 ? -11.57 14.047 26.578 1 93.31 192 ARG B N 1
ATOM 6771 C CA . ARG B 1 192 ? -12.602 15.062 26.766 1 93.31 192 ARG B CA 1
ATOM 6772 C C . ARG B 1 192 ? -12.312 15.898 28.016 1 93.31 192 ARG B C 1
ATOM 6774 O O . ARG B 1 192 ? -12.508 17.125 28 1 93.31 192 ARG B O 1
ATOM 6781 N N . GLU B 1 193 ? -11.82 15.25 28.953 1 89.25 193 GLU B N 1
ATOM 6782 C CA . GLU B 1 193 ? -11.469 15.961 30.188 1 89.25 193 GLU B CA 1
ATOM 6783 C C . GLU B 1 193 ? -10.289 16.906 29.953 1 89.25 193 GLU B C 1
ATOM 6785 O O . GLU B 1 193 ? -10.289 18.031 30.453 1 89.25 193 GLU B O 1
ATOM 6790 N N . ALA B 1 194 ? -9.367 16.438 29.25 1 88.19 194 ALA B N 1
ATOM 6791 C CA . ALA B 1 194 ? -8.211 17.266 28.938 1 88.19 194 ALA B CA 1
ATOM 6792 C C . ALA B 1 194 ? -8.617 18.5 28.125 1 88.19 194 ALA B C 1
ATOM 6794 O O . ALA B 1 194 ? -8.117 19.594 28.359 1 88.19 194 ALA B O 1
ATOM 6795 N N . ILE B 1 195 ? -9.516 18.359 27.25 1 91.88 195 ILE B N 1
ATOM 6796 C CA . ILE B 1 195 ? -9.992 19.469 26.422 1 91.88 195 ILE B CA 1
ATOM 6797 C C . ILE B 1 195 ? -10.82 20.422 27.266 1 91.88 195 ILE B C 1
ATOM 6799 O O . ILE B 1 195 ? -10.68 21.656 27.156 1 91.88 195 ILE B O 1
ATOM 6803 N N . ARG B 1 196 ? -11.57 19.891 28.172 1 91.19 196 ARG B N 1
ATOM 6804 C CA . ARG B 1 196 ? -12.445 20.719 29 1 91.19 196 ARG B CA 1
ATOM 6805 C C . ARG B 1 196 ? -11.633 21.484 30.047 1 91.19 196 ARG B C 1
ATOM 6807 O O . ARG B 1 196 ? -12.039 22.578 30.469 1 91.19 196 ARG B O 1
ATOM 6814 N N . SER B 1 197 ? -10.562 20.953 30.344 1 86.81 197 SER B N 1
ATOM 6815 C CA . SER B 1 197 ? -9.75 21.594 31.375 1 86.81 197 SER B CA 1
ATOM 6816 C C . SER B 1 197 ? -8.867 22.688 30.781 1 86.81 197 SER B C 1
ATOM 6818 O O . SER B 1 197 ? -8.359 23.547 31.5 1 86.81 197 SER B O 1
ATOM 6820 N N . ALA B 1 198 ? -8.742 22.688 29.562 1 87 198 ALA B N 1
ATOM 6821 C CA . ALA B 1 198 ? -7.895 23.688 28.906 1 87 198 ALA B CA 1
ATOM 6822 C C . ALA B 1 198 ? -8.617 25.016 28.766 1 87 198 ALA B C 1
ATOM 6824 O O . ALA B 1 198 ? -9.844 25.062 28.656 1 87 198 ALA B O 1
ATOM 6825 N N . LYS B 1 199 ? -7.848 26.031 28.797 1 84.38 199 LYS B N 1
ATOM 6826 C CA . LYS B 1 199 ? -8.43 27.375 28.672 1 84.38 199 LYS B CA 1
ATOM 6827 C C . LYS B 1 199 ? -8.898 27.641 27.25 1 84.38 199 LYS B C 1
ATOM 6829 O O . LYS B 1 199 ? -9.938 28.281 27.031 1 84.38 199 LYS B O 1
ATOM 6834 N N . TRP B 1 200 ? -8.062 27.188 26.375 1 88.88 200 TRP B N 1
ATOM 6835 C CA . TRP B 1 200 ? -8.367 27.422 24.969 1 88.88 200 TRP B CA 1
ATOM 6836 C C . TRP B 1 200 ? -8.164 26.156 24.141 1 88.88 200 TRP B C 1
ATOM 6838 O O . TRP B 1 200 ? -7.418 25.25 24.547 1 88.88 200 TRP B O 1
ATOM 6848 N N . PHE B 1 201 ? -8.93 26.047 23.016 1 94.19 201 PHE B N 1
ATOM 6849 C CA . PHE B 1 201 ? -8.703 24.953 22.078 1 94.19 201 PHE B CA 1
ATOM 6850 C C . PHE B 1 201 ? -8.984 25.391 20.641 1 94.19 201 PHE B C 1
ATOM 6852 O O . PHE B 1 201 ? -9.672 26.391 20.422 1 94.19 201 PHE B O 1
ATOM 6859 N N . SER B 1 202 ? -8.367 24.75 19.734 1 95.06 202 SER B N 1
ATOM 6860 C CA . SER B 1 202 ? -8.609 24.953 18.312 1 95.06 202 SER B CA 1
ATOM 6861 C C . SER B 1 202 ? -9.055 23.656 17.641 1 95.06 202 SER B C 1
ATOM 6863 O O . SER B 1 202 ? -8.82 22.562 18.156 1 95.06 202 SER B O 1
ATOM 6865 N N . ILE B 1 203 ? -9.711 23.812 16.516 1 96.94 203 ILE B N 1
ATOM 6866 C CA . ILE B 1 203 ? -10.211 22.641 15.805 1 96.94 203 ILE B CA 1
ATOM 6867 C C . ILE B 1 203 ? -9.617 22.609 14.398 1 96.94 203 ILE B C 1
ATOM 6869 O O . ILE B 1 203 ? -9.562 23.625 13.719 1 96.94 203 ILE B O 1
ATOM 6873 N N . VAL B 1 204 ? -9.133 21.484 14.086 1 96.19 204 VAL B N 1
ATOM 6874 C CA . VAL B 1 204 ? -8.664 21.219 12.727 1 96.19 204 VAL B CA 1
ATOM 6875 C C . VAL B 1 204 ? -9.438 20.031 12.141 1 96.19 204 VAL B C 1
ATOM 6877 O O . VAL B 1 204 ? -9.719 19.062 12.836 1 96.19 204 VAL B O 1
ATOM 6880 N N . SER B 1 205 ? -9.828 20.141 10.883 1 94.94 205 SER B N 1
ATOM 6881 C CA . SER B 1 205 ? -10.633 19.094 10.258 1 94.94 205 SER B CA 1
ATOM 6882 C C . SER B 1 205 ? -10.25 18.906 8.797 1 94.94 205 SER B C 1
ATOM 6884 O O . SER B 1 205 ? -9.773 19.844 8.148 1 94.94 205 SER B O 1
ATOM 6886 N N . ASP B 1 206 ? -10.344 17.703 8.359 1 91.56 206 ASP B N 1
ATOM 6887 C CA . ASP B 1 206 ? -10.055 17.359 6.973 1 91.56 206 ASP B CA 1
ATOM 6888 C C . ASP B 1 206 ? -10.883 16.156 6.523 1 91.56 206 ASP B C 1
ATOM 6890 O O . ASP B 1 206 ? -11.398 15.406 7.352 1 91.56 206 ASP B O 1
ATOM 6894 N N . GLY B 1 207 ? -11.102 16.078 5.242 1 85.75 207 GLY B N 1
ATOM 6895 C CA . GLY B 1 207 ? -11.836 14.961 4.68 1 85.75 207 GLY B CA 1
ATOM 6896 C C . GLY B 1 207 ? -10.93 13.945 4.008 1 85.75 207 GLY B C 1
ATOM 6897 O O . GLY B 1 207 ? -9.852 14.289 3.523 1 85.75 207 GLY B O 1
ATOM 6898 N N . TRP B 1 208 ? -11.406 12.672 4.008 1 79.69 208 TRP B N 1
ATOM 6899 C CA . TRP B 1 208 ? -10.672 11.57 3.396 1 79.69 208 TRP B CA 1
ATOM 6900 C C . TRP B 1 208 ? -11.633 10.531 2.816 1 79.69 208 TRP B C 1
ATOM 6902 O O . TRP B 1 208 ? -12.75 10.375 3.305 1 79.69 208 TRP B O 1
ATOM 6912 N N . SER B 1 209 ? -11.188 9.906 1.763 1 75.31 209 SER B N 1
ATOM 6913 C CA . SER B 1 209 ? -11.914 8.773 1.214 1 75.31 209 SER B CA 1
ATOM 6914 C C . SER B 1 209 ? -11.125 7.477 1.376 1 75.31 209 SER B C 1
ATOM 6916 O O . SER B 1 209 ? -9.945 7.418 1.027 1 75.31 209 SER B O 1
ATOM 6918 N N . ASN B 1 210 ? -11.742 6.469 1.875 1 71.06 210 ASN B N 1
ATOM 6919 C CA . ASN B 1 210 ? -11.078 5.184 2.041 1 71.06 210 ASN B CA 1
ATOM 6920 C C . ASN B 1 210 ? -11.07 4.383 0.743 1 71.06 210 ASN B C 1
ATOM 6922 O O . ASN B 1 210 ? -11.531 4.867 -0.292 1 71.06 210 ASN B O 1
ATOM 6926 N N . ASP B 1 211 ? -10.453 3.199 0.826 1 66.88 211 ASP B N 1
ATOM 6927 C CA . ASP B 1 211 ? -10.312 2.359 -0.359 1 66.88 211 ASP B CA 1
ATOM 6928 C C . ASP B 1 211 ? -11.672 1.9 -0.875 1 66.88 211 ASP B C 1
ATOM 6930 O O . ASP B 1 211 ? -11.812 1.566 -2.053 1 66.88 211 ASP B O 1
ATOM 6934 N N . SER B 1 212 ? -12.68 1.886 0.027 1 65.25 212 SER B N 1
ATOM 6935 C CA . SER B 1 212 ? -14.039 1.525 -0.382 1 65.25 212 SER B CA 1
ATOM 6936 C C . SER B 1 212 ? -14.82 2.75 -0.847 1 65.25 212 SER B C 1
ATOM 6938 O O . SER B 1 212 ? -16.031 2.686 -1.021 1 65.25 212 SER B O 1
ATOM 6940 N N . ASN B 1 213 ? -14.109 3.932 -0.892 1 70.5 213 ASN B N 1
ATOM 6941 C CA . ASN B 1 213 ? -14.625 5.191 -1.417 1 70.5 213 ASN B CA 1
ATOM 6942 C C . ASN B 1 213 ? -15.656 5.812 -0.477 1 70.5 213 ASN B C 1
ATOM 6944 O O . ASN B 1 213 ? -16.562 6.508 -0.922 1 70.5 213 ASN B O 1
ATOM 6948 N N . GLU B 1 214 ? -15.562 5.395 0.66 1 74.19 214 GLU B N 1
ATOM 6949 C CA . GLU B 1 214 ? -16.359 6.082 1.668 1 74.19 214 GLU B CA 1
ATOM 6950 C C . GLU B 1 214 ? -15.695 7.375 2.125 1 74.19 214 GLU B C 1
ATOM 6952 O O . GLU B 1 214 ? -14.492 7.387 2.406 1 74.19 214 GLU B O 1
ATOM 6957 N N . HIS B 1 215 ? -16.516 8.375 2.084 1 81.81 215 HIS B N 1
ATOM 6958 C CA . HIS B 1 215 ? -15.945 9.656 2.486 1 81.81 215 HIS B CA 1
ATOM 6959 C C . HIS B 1 215 ? -16.078 9.867 3.99 1 81.81 215 HIS B C 1
ATOM 6961 O O . HIS B 1 215 ? -17.156 9.664 4.559 1 81.81 215 HIS B O 1
ATOM 6967 N N . ILE B 1 216 ? -14.984 10.234 4.609 1 86.06 216 ILE B N 1
ATOM 6968 C CA . ILE B 1 216 ? -14.94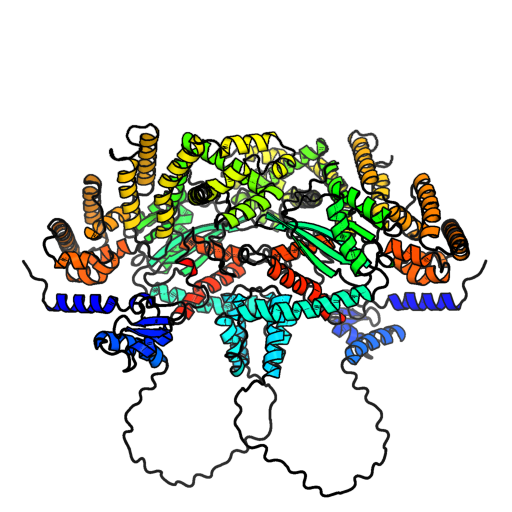5 10.445 6.055 1 86.06 216 ILE B CA 1
ATOM 6969 C C . ILE B 1 216 ? -14.305 11.797 6.363 1 86.06 216 ILE B C 1
ATOM 6971 O O . ILE B 1 216 ? -13.391 12.227 5.66 1 86.06 216 ILE B O 1
ATOM 6975 N N . VAL B 1 217 ? -14.852 12.477 7.367 1 91.38 217 VAL B N 1
ATOM 6976 C CA . VAL B 1 217 ? -14.297 13.734 7.863 1 91.38 217 VAL B CA 1
ATOM 6977 C C . VAL B 1 217 ? -13.844 13.562 9.312 1 91.38 217 VAL B C 1
ATOM 6979 O O . VAL B 1 217 ? -14.516 12.898 10.102 1 91.38 217 VAL B O 1
ATOM 6982 N N . ASN B 1 218 ? -12.695 14.094 9.594 1 94.88 218 ASN B N 1
ATOM 6983 C CA . ASN B 1 218 ? -12.211 13.953 10.961 1 94.88 218 ASN B CA 1
ATOM 6984 C C . ASN B 1 218 ? -12.25 15.289 11.703 1 94.88 218 ASN B C 1
ATOM 6986 O O . ASN B 1 218 ? -12.43 16.344 11.086 1 94.88 218 ASN B O 1
ATOM 6990 N N . TYR B 1 219 ? -12.266 15.281 12.992 1 97.12 219 TYR B N 1
ATOM 6991 C CA . TYR B 1 219 ? -12.18 16.438 13.875 1 97.12 219 TYR B CA 1
ATOM 6992 C C . TYR B 1 219 ? -11.047 16.266 14.883 1 97.12 219 TYR B C 1
ATOM 6994 O O . TYR B 1 219 ? -11.078 15.344 15.703 1 97.12 219 TYR B O 1
ATOM 7002 N N . VAL B 1 220 ? -10.078 17.109 14.773 1 96.88 220 VAL B N 1
ATOM 7003 C CA . VAL B 1 220 ? -8.906 17.094 15.648 1 96.88 220 VAL B CA 1
ATOM 7004 C C . VAL B 1 220 ? -8.883 18.359 16.5 1 96.88 220 VAL B C 1
ATOM 7006 O O . VAL B 1 220 ? -9.133 19.469 15.992 1 96.88 220 VAL B O 1
ATOM 7009 N N . VAL B 1 221 ? -8.648 18.219 17.719 1 96.19 221 VAL B N 1
ATOM 7010 C CA . VAL B 1 221 ? -8.625 19.344 18.641 1 96.19 221 VAL B CA 1
ATOM 7011 C C . VAL B 1 221 ? -7.195 19.609 19.109 1 96.19 221 VAL B C 1
ATOM 7013 O O . VAL B 1 221 ? -6.5 18.688 19.547 1 96.19 221 VAL B O 1
ATOM 7016 N N . ILE B 1 222 ? -6.82 20.797 18.984 1 93.19 222 ILE B N 1
ATOM 7017 C CA . ILE B 1 222 ? -5.48 21.219 19.375 1 93.19 222 ILE B CA 1
ATOM 7018 C C . ILE B 1 222 ? -5.555 22.047 20.656 1 93.19 222 ILE B C 1
ATOM 7020 O O . ILE B 1 222 ? -6.242 23.062 20.703 1 93.19 222 ILE B O 1
ATOM 7024 N N . VAL B 1 223 ? -4.914 21.562 21.641 1 86.81 223 VAL B N 1
ATOM 7025 C CA . VAL B 1 223 ? -4.793 22.25 22.922 1 86.81 223 VAL B CA 1
ATOM 7026 C C . VAL B 1 223 ? -3.338 22.641 23.156 1 86.81 223 VAL B C 1
ATOM 7028 O O . VAL B 1 223 ? -2.432 21.812 23.016 1 86.81 223 VAL B O 1
ATOM 7031 N N . PRO B 1 224 ? -3.148 23.922 23.391 1 76.38 224 PRO B N 1
ATOM 7032 C CA . PRO B 1 224 ? -1.77 24.344 23.641 1 76.38 224 PRO B CA 1
ATOM 7033 C C . PRO B 1 224 ? -1.087 23.516 24.734 1 76.38 224 PRO B C 1
ATOM 7035 O O . PRO B 1 224 ? -1.672 23.281 25.781 1 76.38 224 PRO B O 1
ATOM 7038 N N . GLY B 1 225 ? 0.081 23.016 24.406 1 69.62 225 GLY B N 1
ATOM 7039 C CA . GLY B 1 225 ? 0.838 22.234 25.375 1 69.62 225 GLY B CA 1
ATOM 7040 C C . GLY B 1 225 ? 0.711 20.734 25.172 1 69.62 225 GLY B C 1
ATOM 7041 O O . GLY B 1 225 ? 1.498 19.953 25.719 1 69.62 225 GLY B O 1
ATOM 7042 N N . PHE B 1 226 ? -0.329 20.391 24.391 1 78.44 226 PHE B N 1
ATOM 7043 C CA . PHE B 1 226 ? -0.534 18.984 24.109 1 78.44 226 PHE B CA 1
ATOM 7044 C C . PHE B 1 226 ? -0.356 18.688 22.625 1 78.44 226 PHE B C 1
ATOM 7046 O O . PHE B 1 226 ? -0.427 19.594 21.797 1 78.44 226 PHE B O 1
ATOM 7053 N N . LYS B 1 227 ? -0.095 17.422 22.406 1 85.38 227 LYS B N 1
ATOM 7054 C CA . LYS B 1 227 ? -0.235 16.969 21.016 1 85.38 227 LYS B CA 1
ATOM 7055 C C . LYS B 1 227 ? -1.698 16.984 20.578 1 85.38 227 LYS B C 1
ATOM 7057 O O . LYS B 1 227 ? -2.6 16.859 21.422 1 85.38 227 LYS B O 1
ATOM 7062 N N . PRO B 1 228 ? -1.905 17.156 19.328 1 91.38 228 PRO B N 1
ATOM 7063 C CA . PRO B 1 228 ? -3.291 17.219 18.859 1 91.38 228 PRO B CA 1
ATOM 7064 C C . PRO B 1 228 ? -4.074 15.945 19.172 1 91.38 228 PRO B C 1
ATOM 7066 O O . PRO B 1 228 ? -3.545 14.836 19.047 1 91.38 228 PRO B O 1
ATOM 7069 N N . PHE B 1 229 ? -5.277 16.172 19.594 1 93.62 229 PHE B N 1
ATOM 7070 C CA . PHE B 1 229 ? -6.156 15.055 19.938 1 93.62 229 PHE B CA 1
ATOM 7071 C C . PHE B 1 229 ? -7.062 14.695 18.766 1 93.62 229 PHE B C 1
ATOM 7073 O O . PHE B 1 229 ? -7.727 15.562 18.203 1 93.62 229 PHE B O 1
ATOM 7080 N N . PHE B 1 230 ? -7.008 13.492 18.484 1 96.06 230 PHE B N 1
ATOM 7081 C CA . PHE B 1 230 ? -8.031 13 17.578 1 96.06 230 PHE B CA 1
ATOM 7082 C C . PHE B 1 230 ? -9.336 12.75 18.312 1 96.06 230 PHE B C 1
ATOM 7084 O O . PHE B 1 230 ? -9.391 11.914 19.219 1 96.06 230 PHE B O 1
ATOM 7091 N N . LEU B 1 231 ? -10.367 13.414 17.906 1 96.56 231 LEU B N 1
ATOM 7092 C CA . LEU B 1 231 ? -11.625 13.312 18.641 1 96.56 231 LEU B CA 1
ATOM 7093 C C . LEU B 1 231 ? -12.547 12.281 18 1 96.56 231 LEU B C 1
ATOM 7095 O O . LEU B 1 231 ? -13.008 11.352 18.672 1 96.56 231 LEU B O 1
ATOM 7099 N N . LYS B 1 232 ? -12.828 12.484 16.734 1 94.88 232 LYS B N 1
ATOM 7100 C CA . LYS B 1 232 ? -13.719 11.547 16.062 1 94.88 232 LYS B CA 1
ATOM 7101 C C . LYS B 1 232 ? -13.672 11.742 14.547 1 94.88 232 LYS B C 1
ATOM 7103 O O . LYS B 1 232 ? -13.125 12.742 14.062 1 94.88 232 LYS B O 1
ATOM 7108 N N . SER B 1 233 ? -14.148 10.758 13.875 1 92.81 233 SER B N 1
ATOM 7109 C CA . SER B 1 233 ? -14.391 10.844 12.438 1 92.81 233 SER B CA 1
ATOM 7110 C C . SER B 1 233 ? -15.844 10.523 12.102 1 92.81 233 SER B C 1
ATOM 7112 O O . SER B 1 233 ? -16.5 9.766 12.828 1 92.81 233 SER B O 1
ATOM 7114 N N . VAL B 1 234 ? -16.344 11.188 11.125 1 88.69 234 VAL B N 1
ATOM 7115 C CA . VAL B 1 234 ? -17.75 11 10.75 1 88.69 234 VAL B CA 1
ATOM 7116 C C . VAL B 1 234 ? -17.828 10.641 9.266 1 88.69 234 VAL B C 1
ATOM 7118 O O . VAL B 1 234 ? -17.188 11.273 8.43 1 88.69 234 VAL B O 1
ATOM 7121 N N . SER B 1 235 ? -18.594 9.625 8.984 1 83.12 235 SER B N 1
ATOM 7122 C CA . SER B 1 235 ? -18.844 9.258 7.598 1 83.12 235 SER B CA 1
ATOM 7123 C C . SER B 1 235 ? -19.828 10.227 6.945 1 83.12 235 SER B C 1
ATOM 7125 O O . SER B 1 235 ? -20.891 10.508 7.492 1 83.12 235 SER B O 1
ATOM 7127 N N . THR B 1 236 ? -19.453 10.75 5.812 1 78.38 236 THR B N 1
ATOM 7128 C CA . THR B 1 236 ? -20.297 11.734 5.141 1 78.38 236 THR B CA 1
ATOM 7129 C C . THR B 1 236 ? -20.656 11.273 3.736 1 78.38 236 THR B C 1
ATOM 7131 O O . THR B 1 236 ? -20.984 12.086 2.871 1 78.38 236 THR B O 1
ATOM 7134 N N . GLY B 1 237 ? -20.562 10.086 3.398 1 69.81 237 GLY B N 1
ATOM 7135 C CA . GLY B 1 237 ? -20.781 9.555 2.061 1 69.81 237 GLY B CA 1
ATOM 7136 C C . GLY B 1 237 ? -22.156 9.898 1.505 1 69.81 237 GLY B C 1
ATOM 7137 O O . GLY B 1 237 ? -22.297 10.172 0.312 1 69.81 237 GLY B O 1
ATOM 7138 N N . GLY B 1 238 ? -23.203 9.945 2.193 1 66.81 238 GLY B N 1
ATOM 7139 C CA . GLY B 1 238 ? -24.547 10.102 1.652 1 66.81 238 GLY B CA 1
ATOM 7140 C C . GLY B 1 238 ? -25.047 11.531 1.68 1 66.81 238 GLY B C 1
ATOM 7141 O O . GLY B 1 238 ? -26.188 11.805 1.331 1 66.81 238 GLY B O 1
ATOM 7142 N N . VAL B 1 239 ? -24.125 12.43 2.01 1 70.06 239 VAL B N 1
ATOM 7143 C CA . VAL B 1 239 ? -24.594 13.797 2.17 1 70.06 239 VAL B CA 1
ATOM 7144 C C . VAL B 1 239 ? -23.672 14.758 1.41 1 70.06 239 VAL B C 1
ATOM 7146 O O . VAL B 1 239 ? -22.453 14.57 1.395 1 70.06 239 VAL B O 1
ATOM 7149 N N . VAL B 1 240 ? -24.312 15.57 0.593 1 71.5 240 VAL B N 1
ATOM 7150 C CA . VAL B 1 240 ? -23.531 16.609 -0.069 1 71.5 240 VAL B CA 1
ATOM 7151 C C . VAL B 1 240 ? -22.859 17.5 0.977 1 71.5 240 VAL B C 1
ATOM 7153 O O . VAL B 1 240 ? -23.5 17.953 1.918 1 71.5 240 VAL B O 1
ATOM 7156 N N . GLN B 1 241 ? -21.594 17.594 0.809 1 76.62 241 GLN B N 1
ATOM 7157 C CA . GLN B 1 241 ? -20.844 18.375 1.775 1 76.62 241 GLN B CA 1
ATOM 7158 C C . GLN B 1 241 ? -20.922 19.859 1.46 1 76.62 241 GLN B C 1
ATOM 7160 O O . GLN B 1 241 ? -19.969 20.438 0.927 1 76.62 241 GLN B O 1
ATOM 7165 N N . THR B 1 242 ? -21.984 20.469 1.88 1 82.5 242 THR B N 1
ATOM 7166 C CA . THR B 1 242 ? -22.156 21.906 1.707 1 82.5 242 THR B CA 1
ATOM 7167 C C . THR B 1 242 ? -21.484 22.672 2.838 1 82.5 242 THR B C 1
ATOM 7169 O O . THR B 1 242 ? -21.078 22.078 3.84 1 82.5 242 THR B O 1
ATOM 7172 N N . SER B 1 243 ? -21.391 23.984 2.615 1 90.5 243 SER B N 1
ATOM 7173 C CA . SER B 1 243 ? -20.812 24.844 3.641 1 90.5 243 SER B CA 1
ATOM 7174 C C . SER B 1 243 ? -21.578 24.734 4.953 1 90.5 243 SER B C 1
ATOM 7176 O O . SER B 1 243 ? -20.984 24.719 6.031 1 90.5 243 SER B O 1
ATOM 7178 N N . LYS B 1 244 ? -22.844 24.562 4.859 1 90.94 244 LYS B N 1
ATOM 7179 C CA . LYS B 1 244 ? -23.703 24.5 6.039 1 90.94 244 LYS B CA 1
ATOM 7180 C C . LYS B 1 244 ? -23.438 23.219 6.824 1 90.94 244 LYS B C 1
ATOM 7182 O O . LYS B 1 244 ? -23.359 23.234 8.055 1 90.94 244 LYS B O 1
ATOM 7187 N N . LYS B 1 245 ? -23.328 22.188 6.105 1 88.94 245 LYS B N 1
ATOM 7188 C CA . LYS B 1 245 ? -23.109 20.906 6.77 1 88.94 245 LYS B CA 1
ATOM 7189 C C . LYS B 1 245 ? -21.734 20.844 7.414 1 88.94 245 LYS B C 1
ATOM 7191 O O . LYS B 1 245 ? -21.578 20.297 8.508 1 88.94 245 LYS B O 1
ATOM 7196 N N . LYS B 1 246 ? -20.766 21.328 6.688 1 92.12 246 LYS B N 1
ATOM 7197 C CA . LYS B 1 246 ? -19.422 21.375 7.258 1 92.12 246 LYS B CA 1
ATOM 7198 C C . LYS B 1 246 ? -19.391 22.234 8.523 1 92.12 246 LYS B C 1
ATOM 7200 O O . LYS B 1 246 ? -18.797 21.844 9.523 1 92.12 246 LYS B O 1
ATOM 7205 N N . ALA B 1 247 ? -20.062 23.391 8.398 1 95.69 247 ALA B N 1
ATOM 7206 C CA . ALA B 1 247 ? -20.141 24.266 9.562 1 95.69 247 ALA B CA 1
ATOM 7207 C C . ALA B 1 247 ? -20.828 23.578 10.734 1 95.69 247 ALA B C 1
ATOM 7209 O O . ALA B 1 247 ? -20.422 23.719 11.883 1 95.69 247 ALA B O 1
ATOM 7210 N N . ALA B 1 248 ? -21.891 22.812 10.391 1 94.44 248 ALA B N 1
ATOM 7211 C CA . ALA B 1 248 ? -22.641 22.125 11.43 1 94.44 248 ALA B CA 1
ATOM 7212 C C . ALA B 1 248 ? -21.781 21.109 12.172 1 94.44 248 ALA B C 1
ATOM 7214 O O . ALA B 1 248 ? -21.875 20.969 13.398 1 94.44 248 ALA B O 1
ATOM 7215 N N . GLY B 1 249 ? -20.984 20.406 11.438 1 93.75 249 GLY B N 1
ATOM 7216 C CA . GLY B 1 249 ? -20.094 19.438 12.062 1 93.75 249 GLY B CA 1
ATOM 7217 C C . GLY B 1 249 ? -19.078 20.078 12.992 1 93.75 249 GLY B C 1
ATOM 7218 O O . GLY B 1 249 ? -18.844 19.578 14.094 1 93.75 249 GLY B O 1
ATOM 7219 N N . ILE B 1 250 ? -18.5 21.156 12.586 1 96.56 250 ILE B N 1
ATOM 7220 C CA . ILE B 1 250 ? -17.5 21.875 13.383 1 96.56 250 ILE B CA 1
ATOM 7221 C C . ILE B 1 250 ? -18.172 22.5 14.602 1 96.56 250 ILE B C 1
ATOM 7223 O O . ILE B 1 250 ? -17.625 22.453 15.711 1 96.56 250 ILE B O 1
ATOM 7227 N N . LEU B 1 251 ? -19.359 23.062 14.367 1 97.31 251 LEU B N 1
ATOM 7228 C CA . LEU B 1 251 ? -20.094 23.734 15.438 1 97.31 251 LEU B CA 1
ATOM 7229 C C . LEU B 1 251 ? -20.484 22.75 16.531 1 97.31 251 LEU B C 1
ATOM 7231 O O . LEU B 1 251 ? -20.516 23.094 17.703 1 97.31 251 LEU B O 1
ATOM 7235 N N . GLU B 1 252 ? -20.75 21.562 16.094 1 96.31 252 GLU B N 1
ATOM 7236 C CA . GLU B 1 252 ? -21.078 20.531 17.078 1 96.31 252 GLU B CA 1
ATOM 7237 C C . GLU B 1 252 ? -19.922 20.344 18.062 1 96.31 252 GLU B C 1
ATOM 7239 O O . GLU B 1 252 ? -20.141 20.219 19.266 1 96.31 252 GLU B O 1
ATOM 7244 N N . VAL B 1 253 ? -18.734 20.359 17.578 1 96.5 253 VAL B N 1
ATOM 7245 C CA . VAL B 1 253 ? -17.562 20.188 18.438 1 96.5 253 VAL B CA 1
ATOM 7246 C C . VAL B 1 253 ? -17.344 21.438 19.281 1 96.5 253 VAL B C 1
ATOM 7248 O O . VAL B 1 253 ? -17.031 21.328 20.469 1 96.5 253 VAL B O 1
ATOM 7251 N N . ILE B 1 254 ? -17.5 22.594 18.672 1 97 254 ILE B N 1
ATOM 7252 C CA . ILE B 1 254 ? -17.328 23.859 19.375 1 97 254 ILE B CA 1
ATOM 7253 C C . ILE B 1 254 ? -18.297 23.922 20.562 1 97 254 ILE B C 1
ATOM 7255 O O . ILE B 1 254 ? -17.906 24.281 21.672 1 97 254 ILE B O 1
ATOM 7259 N N . GLU B 1 255 ? -19.484 23.531 20.297 1 96.81 255 GLU B N 1
ATOM 7260 C CA . GLU B 1 255 ? -20.531 23.625 21.312 1 96.81 255 GLU B CA 1
ATOM 7261 C C . GLU B 1 255 ? -20.359 22.547 22.375 1 96.81 255 GLU B C 1
ATOM 7263 O O . GLU B 1 255 ? -20.734 22.75 23.547 1 96.81 255 GLU B O 1
ATOM 7268 N N . GLU B 1 256 ? -19.812 21.469 21.984 1 95.75 256 GLU B N 1
ATOM 7269 C CA . GLU B 1 256 ? -19.562 20.406 22.953 1 95.75 256 GLU B CA 1
ATOM 7270 C C . GLU B 1 256 ? -18.594 20.891 24.031 1 95.75 256 GLU B C 1
ATOM 7272 O O . GLU B 1 256 ? -18.766 20.562 25.219 1 95.75 256 GLU B O 1
ATOM 7277 N N . PHE B 1 257 ? -17.594 21.641 23.688 1 95.62 257 PHE B N 1
ATOM 7278 C CA . PHE B 1 257 ? -16.531 21.984 24.625 1 95.62 257 PHE B CA 1
ATOM 7279 C C . PHE B 1 257 ? -16.641 23.438 25.062 1 95.62 257 PHE B C 1
ATOM 7281 O O . PHE B 1 257 ? -15.891 23.906 25.922 1 95.62 257 PHE B O 1
ATOM 7288 N N . GLY B 1 258 ? -17.484 24.219 24.438 1 94.06 258 GLY B N 1
ATOM 7289 C CA . GLY B 1 258 ? -17.719 25.594 24.828 1 94.06 258 GLY B CA 1
ATOM 7290 C C . GLY B 1 258 ? -17.203 26.609 23.812 1 94.06 258 GLY B C 1
ATOM 7291 O O . GLY B 1 258 ? -15.992 26.75 23.641 1 94.06 258 GLY B O 1
ATOM 7292 N N . PRO B 1 259 ? -18.031 27.328 23.188 1 93.19 259 PRO B N 1
ATOM 7293 C CA . PRO B 1 259 ? -17.625 28.281 22.156 1 93.19 259 PRO B CA 1
ATOM 7294 C C . PRO B 1 259 ? -16.719 29.391 22.672 1 93.19 259 PRO B C 1
ATOM 7296 O O . PRO B 1 259 ? -15.883 29.906 21.938 1 93.19 259 PRO B O 1
ATOM 7299 N N . ASP B 1 260 ? -16.891 29.719 23.906 1 88.19 260 ASP B N 1
ATOM 7300 C CA . ASP B 1 260 ? -16.094 30.812 24.484 1 88.19 260 ASP B CA 1
ATOM 7301 C C . ASP B 1 260 ? -14.625 30.422 24.609 1 88.19 260 ASP B C 1
ATOM 7303 O O . ASP B 1 260 ? -13.75 31.281 24.672 1 88.19 260 ASP B O 1
ATOM 7307 N N . ARG B 1 261 ? -14.383 29.156 24.547 1 91.88 261 ARG B N 1
ATOM 7308 C CA . ARG B 1 261 ? -13.016 28.672 24.719 1 91.88 261 ARG B CA 1
ATOM 7309 C C . ARG B 1 261 ? -12.398 28.297 23.375 1 91.88 261 ARG B C 1
ATOM 7311 O O . ARG B 1 261 ? -11.203 27.969 23.297 1 91.88 261 ARG B O 1
ATOM 7318 N N . CYS B 1 262 ? -13.172 28.344 22.391 1 94.31 262 CYS B N 1
ATOM 7319 C CA . CYS B 1 262 ? -12.664 27.984 21.078 1 94.31 262 CYS B CA 1
ATOM 7320 C C . CYS B 1 262 ? -11.898 29.156 20.453 1 94.31 262 CYS B C 1
ATOM 7322 O O . CYS B 1 262 ? -12.453 30.234 20.25 1 94.31 262 CYS B O 1
ATOM 7324 N N . LEU B 1 263 ? -10.695 28.844 20.172 1 92.12 263 LEU B N 1
ATOM 7325 C CA . LEU B 1 263 ? -9.828 29.875 19.609 1 92.12 263 LEU B CA 1
ATOM 7326 C C . LEU B 1 263 ? -10.039 30 18.109 1 92.12 263 LEU B C 1
ATOM 7328 O O . LEU B 1 263 ? -10.219 31.109 17.594 1 92.12 263 LEU B O 1
ATOM 7332 N N . SER B 1 264 ? -9.922 28.844 17.531 1 94.56 264 SER B N 1
ATOM 7333 C CA . SER B 1 264 ? -9.875 28.953 16.078 1 94.56 264 SER B CA 1
ATOM 7334 C C . SER B 1 264 ? -10.289 27.641 15.414 1 94.56 264 SER B C 1
ATOM 7336 O O . SER B 1 264 ? -10.344 26.594 16.062 1 94.56 264 SER B O 1
ATOM 7338 N N . VAL B 1 265 ? -10.602 27.797 14.141 1 95.94 265 VAL B N 1
ATOM 7339 C CA . VAL B 1 265 ? -10.852 26.672 13.242 1 95.94 265 VAL B CA 1
ATOM 7340 C C . VAL B 1 265 ? -9.953 26.766 12.016 1 95.94 265 VAL B C 1
ATOM 7342 O O . VAL B 1 265 ? -9.922 27.812 11.344 1 95.94 265 VAL B O 1
ATOM 7345 N N . VAL B 1 266 ? -9.219 25.703 11.852 1 94.62 266 VAL B N 1
ATOM 7346 C CA . VAL B 1 266 ? -8.312 25.703 10.703 1 94.62 266 VAL B CA 1
ATOM 7347 C C . VAL B 1 266 ? -8.633 24.516 9.797 1 94.62 266 VAL B C 1
ATOM 7349 O O . VAL B 1 266 ? -8.664 23.359 10.258 1 94.62 266 VAL B O 1
ATOM 7352 N N . THR B 1 267 ? -8.906 24.703 8.547 1 93.5 267 THR B N 1
ATOM 7353 C CA . THR B 1 267 ? -9.203 23.672 7.559 1 93.5 267 THR B CA 1
ATOM 7354 C C . THR B 1 267 ? -8.508 23.969 6.234 1 93.5 267 THR B C 1
ATOM 7356 O O . THR B 1 267 ? -7.695 24.891 6.152 1 93.5 267 THR B O 1
ATOM 7359 N N . ASP B 1 268 ? -8.734 23.156 5.293 1 86.44 268 ASP B N 1
ATOM 7360 C CA . ASP B 1 268 ? -8.227 23.5 3.971 1 86.44 268 ASP B CA 1
ATOM 7361 C C . ASP B 1 268 ? -8.945 24.734 3.412 1 86.44 268 ASP B C 1
ATOM 7363 O O . ASP B 1 268 ? -9.875 25.25 4.035 1 86.44 268 ASP B O 1
ATOM 7367 N N . ASN B 1 269 ? -8.5 25.234 2.314 1 82.19 269 ASN B N 1
ATOM 7368 C CA . ASN B 1 269 ? -8.984 26.5 1.785 1 82.19 269 ASN B CA 1
ATOM 7369 C C . ASN B 1 269 ? -10.039 26.281 0.702 1 82.19 269 ASN B C 1
ATOM 7371 O O . ASN B 1 269 ? -10.25 27.156 -0.143 1 82.19 269 ASN B O 1
ATOM 7375 N N . ALA B 1 270 ? -10.742 25.188 0.736 1 84.44 270 ALA B N 1
ATOM 7376 C CA . ALA B 1 270 ? -11.766 24.922 -0.269 1 84.44 270 ALA B CA 1
ATOM 7377 C C . ALA B 1 270 ? -12.938 25.891 -0.13 1 84.44 270 ALA B C 1
ATOM 7379 O O . ALA B 1 270 ? -13.195 26.422 0.958 1 84.44 270 ALA B O 1
ATOM 7380 N N . PRO B 1 271 ? -13.617 26.172 -1.194 1 84.12 271 PRO B N 1
ATOM 7381 C CA . PRO B 1 271 ? -14.711 27.125 -1.148 1 84.12 271 PRO B CA 1
ATOM 7382 C C . PRO B 1 271 ? -15.789 26.75 -0.131 1 84.12 271 PRO B C 1
ATOM 7384 O O . PRO B 1 271 ? -16.328 27.625 0.557 1 84.12 271 PRO B O 1
ATOM 7387 N N . ASN B 1 272 ? -16.094 25.5 -0.072 1 86.5 272 ASN B N 1
ATOM 7388 C CA . ASN B 1 272 ? -17.094 25.062 0.896 1 86.5 272 ASN B CA 1
ATOM 7389 C C . ASN B 1 272 ? -16.625 25.312 2.33 1 86.5 272 ASN B C 1
ATOM 7391 O O . ASN B 1 272 ? -17.453 25.594 3.209 1 86.5 272 ASN B O 1
ATOM 7395 N N . MET B 1 273 ? -15.375 25.25 2.508 1 90.88 273 MET B N 1
ATOM 7396 C CA . MET B 1 273 ? -14.844 25.5 3.844 1 90.88 273 MET B CA 1
ATOM 7397 C C . MET B 1 273 ? -14.875 27 4.164 1 90.88 273 MET B C 1
ATOM 7399 O O . MET B 1 273 ? -15.156 27.391 5.297 1 90.88 273 MET B O 1
ATOM 7403 N N . ARG B 1 274 ? -14.625 27.828 3.197 1 89.56 274 ARG B N 1
ATOM 7404 C CA . ARG B 1 274 ? -14.703 29.266 3.402 1 89.56 274 ARG B CA 1
ATOM 7405 C C . ARG B 1 274 ? -16.125 29.688 3.764 1 89.56 274 ARG B C 1
ATOM 7407 O O . ARG B 1 274 ? -16.312 30.562 4.613 1 89.56 274 ARG B O 1
ATOM 7414 N N . GLY B 1 275 ? -17.047 29.062 3.029 1 92.06 275 GLY B N 1
ATOM 7415 C CA . GLY B 1 275 ? -18.422 29.297 3.412 1 92.06 275 GLY B CA 1
ATOM 7416 C C . GLY B 1 275 ? -18.734 28.859 4.832 1 92.06 275 GLY B C 1
ATOM 7417 O O . GLY B 1 275 ? -19.484 29.531 5.543 1 92.06 275 GLY B O 1
ATOM 7418 N N . ALA B 1 276 ? -18.172 27.797 5.246 1 94.75 276 ALA B N 1
ATOM 7419 C CA . ALA B 1 276 ? -18.359 27.297 6.605 1 94.75 276 ALA B CA 1
ATOM 7420 C C . ALA B 1 276 ? -17.75 28.25 7.633 1 94.75 276 ALA B C 1
ATOM 7422 O O . ALA B 1 276 ? -18.328 28.469 8.703 1 94.75 276 ALA B O 1
ATOM 7423 N N . TRP B 1 277 ? -16.625 28.891 7.305 1 94.25 277 TRP B N 1
ATOM 7424 C CA . TRP B 1 277 ? -15.984 29.859 8.18 1 94.25 277 TRP B CA 1
ATOM 7425 C C . TRP B 1 277 ? -16.922 31.031 8.469 1 94.25 277 TRP B C 1
ATOM 7427 O O . TRP B 1 277 ? -17.062 31.453 9.625 1 94.25 277 TRP B O 1
ATOM 7437 N N . ALA B 1 278 ? -17.484 31.453 7.395 1 93.88 278 ALA B N 1
ATOM 7438 C CA . ALA B 1 278 ? -18.359 32.625 7.512 1 93.88 278 ALA B CA 1
ATOM 7439 C C . ALA B 1 278 ? -19.531 32.312 8.453 1 93.88 278 ALA B C 1
ATOM 7441 O O . ALA B 1 278 ? -19.922 33.188 9.25 1 93.88 278 ALA B O 1
ATOM 7442 N N . ILE B 1 279 ? -20 31.156 8.32 1 96.25 279 ILE B N 1
ATOM 7443 C CA . ILE B 1 279 ? -21.125 30.75 9.164 1 96.25 279 ILE B CA 1
ATOM 7444 C C . ILE B 1 279 ? -20.688 30.688 10.625 1 96.25 279 ILE B C 1
ATOM 7446 O O . ILE B 1 279 ? -21.391 31.156 11.516 1 96.25 279 ILE B O 1
ATOM 7450 N N . ILE B 1 280 ? -19.562 30.172 10.883 1 96.25 280 ILE B N 1
ATOM 7451 C CA . ILE B 1 280 ? -19.047 30 12.234 1 96.25 280 ILE B CA 1
ATOM 7452 C C . ILE B 1 280 ? -18.734 31.344 12.852 1 96.25 280 ILE B C 1
ATOM 7454 O O . ILE B 1 280 ? -19.109 31.625 14 1 96.25 280 ILE B O 1
ATOM 7458 N N . GLU B 1 281 ? -18.078 32.219 12.086 1 93.06 281 GLU B N 1
ATOM 7459 C CA . GLU B 1 281 ? -17.688 33.531 12.586 1 93.06 281 GLU B CA 1
ATOM 7460 C C . GLU B 1 281 ? -18.906 34.406 12.82 1 93.06 281 GLU B C 1
ATOM 7462 O O . GLU B 1 281 ? -18.906 35.281 13.703 1 93.06 281 GLU B O 1
ATOM 7467 N N . LYS B 1 282 ? -19.938 34.219 12.023 1 93.5 282 LYS B N 1
ATOM 7468 C CA . LYS B 1 282 ? -21.172 34.969 12.234 1 93.5 282 LYS B CA 1
ATOM 7469 C C . LYS B 1 282 ? -21.844 34.531 13.539 1 93.5 282 LYS B C 1
ATOM 7471 O O . LYS B 1 282 ? -22.344 35.375 14.281 1 93.5 282 LYS B O 1
ATOM 7476 N N . LYS B 1 283 ? -21.828 33.281 13.766 1 95.25 283 LYS B N 1
ATOM 7477 C CA . LYS B 1 283 ? -22.453 32.781 14.977 1 95.25 283 LYS B CA 1
ATOM 7478 C C . LYS B 1 283 ? -21.625 33.125 16.219 1 95.25 283 LYS B C 1
ATOM 7480 O O . LYS B 1 283 ? -22.172 33.469 17.266 1 95.25 283 LYS B O 1
ATOM 7485 N N . TYR B 1 284 ? -20.328 32.938 16.016 1 94.81 284 TYR B N 1
ATOM 7486 C CA . TYR B 1 284 ? -19.391 33.25 17.094 1 94.81 284 TYR B CA 1
ATOM 7487 C C . TYR B 1 284 ? -18.281 34.156 16.609 1 94.81 284 TYR B C 1
ATOM 7489 O O . TYR B 1 284 ? -17.203 33.688 16.25 1 94.81 284 TYR B O 1
ATOM 7497 N N . PRO B 1 285 ? -18.391 35.406 16.781 1 90.69 285 PRO B N 1
ATOM 7498 C CA . PRO B 1 285 ? -17.484 36.375 16.172 1 90.69 285 PRO B CA 1
ATOM 7499 C C . PRO B 1 285 ? -16.109 36.375 16.828 1 90.69 285 PRO B C 1
ATOM 7501 O O . PRO B 1 285 ? -15.164 36.938 16.266 1 90.69 285 PRO B O 1
ATOM 7504 N N . THR B 1 286 ? -15.945 35.75 17.938 1 90.25 286 THR B N 1
ATOM 7505 C CA . THR B 1 286 ? -14.656 35.75 18.609 1 90.25 286 THR B CA 1
ATOM 7506 C C . THR B 1 286 ? -13.781 34.625 18.109 1 90.25 286 THR B C 1
ATOM 7508 O O . THR B 1 286 ? -12.586 34.562 18.422 1 90.25 286 THR B O 1
ATOM 7511 N N . ILE B 1 287 ? -14.32 33.719 17.312 1 93.88 287 ILE B N 1
ATOM 7512 C CA . ILE B 1 287 ? -13.578 32.594 16.797 1 93.88 287 ILE B CA 1
ATOM 7513 C C . ILE B 1 287 ? -12.906 32.969 15.477 1 93.88 287 ILE B C 1
ATOM 7515 O O . ILE B 1 287 ? -13.523 33.594 14.609 1 93.88 287 ILE B O 1
ATOM 7519 N N . PHE B 1 288 ? -11.648 32.594 15.422 1 93.12 288 PHE B N 1
ATOM 7520 C CA . PHE B 1 288 ? -10.898 32.844 14.195 1 93.12 288 PHE B CA 1
ATOM 7521 C C . PHE B 1 288 ? -10.953 31.656 13.258 1 93.12 288 PHE B C 1
ATOM 7523 O O . PHE B 1 288 ? -10.586 30.547 13.648 1 93.12 288 PHE B O 1
ATOM 7530 N N . ALA B 1 289 ? -11.391 31.828 12.086 1 93.06 289 ALA B N 1
ATOM 7531 C CA . ALA B 1 289 ? -11.352 30.766 11.086 1 93.06 289 ALA B CA 1
ATOM 7532 C C . ALA B 1 289 ? -10.289 31.047 10.023 1 93.06 289 ALA B C 1
ATOM 7534 O O . ALA B 1 289 ? -10.219 32.156 9.492 1 93.06 289 ALA B O 1
ATOM 7535 N N . ASN B 1 290 ? -9.406 30.141 9.852 1 92 290 ASN B N 1
ATOM 7536 C CA . ASN B 1 290 ? -8.297 30.328 8.914 1 92 290 ASN B CA 1
ATOM 7537 C C . ASN B 1 290 ? -8.141 29.125 7.988 1 92 290 ASN B C 1
ATOM 7539 O O . ASN B 1 290 ? -8.586 28.016 8.312 1 92 290 ASN B O 1
ATOM 7543 N N . GLY B 1 291 ? -7.512 29.391 6.879 1 92.31 291 GLY B N 1
ATOM 7544 C CA . GLY B 1 291 ? -7.09 28.312 5.988 1 92.31 291 GLY B CA 1
ATOM 7545 C C . GLY B 1 291 ? -5.699 27.797 6.301 1 92.31 291 GLY B C 1
ATOM 7546 O O . GLY B 1 291 ? -4.914 28.469 6.977 1 92.31 291 GLY B O 1
ATOM 7547 N N . CYS B 1 292 ? -5.41 26.625 5.82 1 92.62 292 CYS B N 1
ATOM 7548 C CA . CYS B 1 292 ? -4.113 26 6.039 1 92.62 292 CYS B CA 1
ATOM 7549 C C . CYS B 1 292 ? -3.014 26.734 5.281 1 92.62 292 CYS B C 1
ATOM 7551 O O . CYS B 1 292 ? -3.041 26.797 4.055 1 92.62 292 CYS B O 1
ATOM 7553 N N . GLY B 1 293 ? -2.025 27.25 6.031 1 92.81 293 GLY B N 1
ATOM 7554 C CA . GLY B 1 293 ? -0.902 27.953 5.43 1 92.81 293 GLY B CA 1
ATOM 7555 C C . GLY B 1 293 ? -0.013 27.062 4.594 1 92.81 293 GLY B C 1
ATOM 7556 O O . GLY B 1 293 ? 0.501 27.484 3.555 1 92.81 293 GLY B O 1
ATOM 7557 N N . ALA B 1 294 ? 0.154 25.828 5.027 1 92.12 294 ALA B N 1
ATOM 7558 C CA . ALA B 1 294 ? 0.979 24.875 4.289 1 92.12 294 ALA B CA 1
ATOM 7559 C C . ALA B 1 294 ? 0.359 24.547 2.934 1 92.12 294 ALA B C 1
ATOM 7561 O O . ALA B 1 294 ? 1.067 24.422 1.931 1 92.12 294 ALA B O 1
ATOM 7562 N N . HIS B 1 295 ? -0.921 24.422 2.928 1 90.88 295 HIS B N 1
ATOM 7563 C CA . HIS B 1 295 ? -1.631 24.141 1.687 1 90.88 295 HIS B CA 1
ATOM 7564 C C . HIS B 1 295 ? -1.469 25.266 0.681 1 90.88 295 HIS B C 1
ATOM 7566 O O . HIS B 1 295 ? -1.313 25.031 -0.518 1 90.88 295 HIS B O 1
ATOM 7572 N N . VAL B 1 296 ? -1.499 26.406 1.129 1 93.44 296 VAL B N 1
ATOM 7573 C CA . VAL B 1 296 ? -1.408 27.562 0.241 1 93.44 296 VAL B CA 1
ATOM 7574 C C . VAL B 1 296 ? -0.006 27.641 -0.358 1 93.44 296 VAL B C 1
ATOM 7576 O O . VAL B 1 296 ? 0.154 27.969 -1.536 1 93.44 296 VAL B O 1
ATOM 7579 N N . LEU B 1 297 ? 0.955 27.391 0.486 1 94 297 LEU B N 1
ATOM 7580 C CA . LEU B 1 297 ? 2.318 27.375 -0.036 1 94 297 LEU B CA 1
ATOM 7581 C C . LEU B 1 297 ? 2.5 26.266 -1.061 1 94 297 LEU B C 1
ATOM 7583 O O . LEU B 1 297 ? 3.23 26.438 -2.039 1 94 297 LEU B O 1
ATOM 7587 N N . ASN B 1 298 ? 1.887 25.141 -0.789 1 93.12 298 ASN B N 1
ATOM 7588 C CA . ASN B 1 298 ? 1.898 24.062 -1.767 1 93.12 298 ASN B CA 1
ATOM 7589 C C . ASN B 1 298 ? 1.28 24.5 -3.092 1 93.12 298 ASN B C 1
ATOM 7591 O O . ASN B 1 298 ? 1.8 24.172 -4.16 1 93.12 298 ASN B O 1
ATOM 7595 N N . LEU B 1 299 ? 0.202 25.234 -3.027 1 92.31 299 LEU B N 1
ATOM 7596 C CA . LEU B 1 299 ? -0.448 25.766 -4.223 1 92.31 299 LEU B CA 1
ATOM 7597 C C . LEU B 1 299 ? 0.433 26.797 -4.914 1 92.31 299 LEU B C 1
ATOM 7599 O O . LEU B 1 299 ? 0.428 26.906 -6.141 1 92.31 299 LEU B O 1
ATOM 7603 N N . LEU B 1 300 ? 1.117 27.531 -4.094 1 95.38 300 LEU B N 1
ATOM 7604 C CA . LEU B 1 300 ? 2.051 28.516 -4.641 1 95.38 300 LEU B CA 1
ATOM 7605 C C . LEU B 1 300 ? 3.121 27.828 -5.484 1 95.38 300 LEU B C 1
ATOM 7607 O O . LEU B 1 300 ? 3.43 28.266 -6.59 1 95.38 300 LEU B O 1
ATOM 7611 N N . ILE B 1 301 ? 3.641 26.75 -4.98 1 95.5 301 ILE B N 1
ATOM 7612 C CA . ILE B 1 301 ? 4.641 25.984 -5.711 1 95.5 301 ILE B CA 1
ATOM 7613 C C . ILE B 1 301 ? 4.035 25.438 -7.004 1 95.5 301 ILE B C 1
ATOM 7615 O O . ILE B 1 301 ? 4.684 25.453 -8.055 1 95.5 301 ILE B O 1
ATOM 7619 N N . LYS B 1 302 ? 2.838 24.969 -6.938 1 94.69 302 LYS B N 1
ATOM 7620 C CA . LYS B 1 302 ? 2.127 24.5 -8.117 1 94.69 302 LYS B CA 1
ATOM 7621 C C . LYS B 1 302 ? 2.09 25.562 -9.203 1 94.69 302 LYS B C 1
ATOM 7623 O O . LYS B 1 302 ? 2.377 25.281 -10.375 1 94.69 302 LYS B O 1
ATOM 7628 N N . ASP B 1 303 ? 1.78 26.797 -8.789 1 94.88 303 ASP B N 1
ATOM 7629 C CA . ASP B 1 303 ? 1.675 27.891 -9.734 1 94.88 303 ASP B CA 1
ATOM 7630 C C . ASP B 1 303 ? 3.031 28.219 -10.367 1 94.88 303 ASP B C 1
ATOM 7632 O O . ASP B 1 303 ? 3.113 28.516 -11.555 1 94.88 303 ASP B O 1
ATOM 7636 N N . VAL B 1 304 ? 4.031 28.125 -9.578 1 94.44 304 VAL B N 1
ATOM 7637 C CA . VAL B 1 304 ? 5.379 28.391 -10.07 1 94.44 304 VAL B CA 1
ATOM 7638 C C . VAL B 1 304 ? 5.773 27.312 -11.086 1 94.44 304 VAL B C 1
ATOM 7640 O O . VAL B 1 304 ? 6.336 27.625 -12.141 1 94.44 304 VAL B O 1
ATOM 7643 N N . CYS B 1 305 ? 5.449 26.094 -10.781 1 94.56 305 CYS B N 1
ATOM 7644 C CA . CYS B 1 305 ? 5.812 24.969 -11.625 1 94.56 305 CYS B CA 1
ATOM 7645 C C . CYS B 1 305 ? 5.059 25.016 -12.953 1 94.56 305 CYS B C 1
ATOM 7647 O O . CYS B 1 305 ? 5.488 24.422 -13.938 1 94.56 305 CYS B O 1
ATOM 7649 N N . LYS B 1 306 ? 3.992 25.75 -13.031 1 93.94 306 LYS B N 1
ATOM 7650 C CA . LYS B 1 306 ? 3.17 25.828 -14.234 1 93.94 306 LYS B CA 1
ATOM 7651 C C . LYS B 1 306 ? 3.664 26.922 -15.172 1 93.94 306 LYS B C 1
ATOM 7653 O O . LYS B 1 306 ? 3.213 27.016 -16.312 1 93.94 306 LYS B O 1
ATOM 7658 N N . ILE B 1 307 ? 4.578 27.781 -14.695 1 94.25 307 ILE B N 1
ATOM 7659 C CA . ILE B 1 307 ? 5.199 28.734 -15.602 1 94.25 307 ILE B CA 1
ATOM 7660 C C . ILE B 1 307 ? 5.848 27.984 -16.766 1 94.25 307 ILE B C 1
ATOM 7662 O O . ILE B 1 307 ? 6.617 27.047 -16.562 1 94.25 307 ILE B O 1
ATOM 7666 N N . PRO B 1 308 ? 5.602 28.312 -17.938 1 93.38 308 PRO B N 1
ATOM 7667 C CA . PRO B 1 308 ? 6 27.531 -19.109 1 93.38 308 PRO B CA 1
ATOM 7668 C C . PRO B 1 308 ? 7.484 27.172 -19.109 1 93.38 308 PRO B C 1
ATOM 7670 O O . PRO B 1 308 ? 7.844 26.031 -19.438 1 93.38 308 PRO B O 1
ATOM 7673 N N . GLU B 1 309 ? 8.344 28.125 -18.75 1 91.44 309 GLU B N 1
ATOM 7674 C CA . GLU B 1 309 ? 9.781 27.859 -18.719 1 91.44 309 GLU B CA 1
ATOM 7675 C C . GLU B 1 309 ? 10.117 26.734 -17.734 1 91.44 309 GLU B C 1
ATOM 7677 O O . GLU B 1 309 ? 10.93 25.875 -18.016 1 91.44 309 GLU B O 1
ATOM 7682 N N . PHE B 1 310 ? 9.492 26.812 -16.672 1 94.75 310 PHE B N 1
ATOM 7683 C CA . PHE B 1 310 ? 9.773 25.828 -15.633 1 94.75 310 PHE B CA 1
ATOM 7684 C C . PHE B 1 310 ? 9.023 24.516 -15.914 1 94.75 310 PHE B C 1
ATOM 7686 O O . PHE B 1 310 ? 9.516 23.438 -15.578 1 94.75 310 PHE B O 1
ATOM 7693 N N . ALA B 1 311 ? 7.859 24.625 -16.484 1 95.44 311 ALA B N 1
ATOM 7694 C CA . ALA B 1 311 ? 7.113 23.422 -16.891 1 95.44 311 ALA B CA 1
ATOM 7695 C C . ALA B 1 311 ? 7.914 22.578 -17.875 1 95.44 311 ALA B C 1
ATOM 7697 O O . ALA B 1 311 ? 7.875 21.359 -17.828 1 95.44 311 ALA B O 1
ATOM 7698 N N . ALA B 1 312 ? 8.609 23.234 -18.719 1 95.75 312 ALA B N 1
ATOM 7699 C CA . ALA B 1 312 ? 9.438 22.547 -19.688 1 95.75 312 ALA B CA 1
ATOM 7700 C C . ALA B 1 312 ? 10.602 21.828 -19.016 1 95.75 312 ALA B C 1
ATOM 7702 O O . ALA B 1 312 ? 10.938 20.703 -19.391 1 95.75 312 ALA B O 1
ATOM 7703 N N . VAL B 1 313 ? 11.156 22.469 -18.078 1 96.19 313 VAL B N 1
ATOM 7704 C CA . VAL B 1 313 ? 12.266 21.875 -17.328 1 96.19 313 VAL B CA 1
ATOM 7705 C C . VAL B 1 313 ? 11.781 20.641 -16.578 1 96.19 313 VAL B C 1
ATOM 7707 O O . VAL B 1 313 ? 12.461 19.609 -16.531 1 96.19 313 VAL B O 1
ATOM 7710 N N . LEU B 1 314 ? 10.641 20.75 -16.016 1 96.31 314 LEU B N 1
ATOM 7711 C CA . LEU B 1 314 ? 10.078 19.641 -15.25 1 96.31 314 LEU B CA 1
ATOM 7712 C C . LEU B 1 314 ? 9.711 18.469 -16.156 1 96.31 314 LEU B C 1
ATOM 7714 O O . LEU B 1 314 ? 9.82 17.312 -15.766 1 96.31 314 LEU B O 1
ATOM 7718 N N . ALA B 1 315 ? 9.25 18.812 -17.281 1 96.31 315 ALA B N 1
ATOM 7719 C CA . ALA B 1 315 ? 8.977 17.766 -18.266 1 96.31 315 ALA B CA 1
ATOM 7720 C C . ALA B 1 315 ? 10.242 16.984 -18.609 1 96.31 315 ALA B C 1
ATOM 7722 O O . ALA B 1 315 ? 10.227 15.75 -18.656 1 96.31 315 ALA B O 1
ATOM 7723 N N . ASP B 1 316 ? 11.289 17.703 -18.812 1 96.62 316 ASP B N 1
ATOM 7724 C CA . ASP B 1 316 ? 12.57 17.078 -19.109 1 96.62 316 ASP B CA 1
ATOM 7725 C C . ASP B 1 316 ? 13.07 16.266 -17.906 1 96.62 316 ASP B C 1
ATOM 7727 O O . ASP B 1 316 ? 13.648 15.203 -18.078 1 96.62 316 ASP B O 1
ATOM 7731 N N . LEU B 1 317 ? 12.852 16.828 -16.75 1 97.38 317 LEU B N 1
ATOM 7732 C CA . LEU B 1 317 ? 13.219 16.109 -15.523 1 97.38 317 LEU B CA 1
ATOM 7733 C C . LEU B 1 317 ? 12.492 14.781 -15.438 1 97.38 317 LEU B C 1
ATOM 7735 O O . LEU B 1 317 ? 13.102 13.75 -15.141 1 97.38 317 LEU B O 1
ATOM 7739 N N . ASN B 1 318 ? 11.234 14.805 -15.711 1 95.94 318 ASN B N 1
ATOM 7740 C CA . ASN B 1 318 ? 10.422 13.594 -15.656 1 95.94 318 ASN B CA 1
ATOM 7741 C C . ASN B 1 318 ? 10.898 12.555 -16.672 1 95.94 318 ASN B C 1
ATOM 7743 O O . ASN B 1 318 ? 10.977 11.367 -16.359 1 95.94 318 ASN B O 1
ATOM 7747 N N . VAL B 1 319 ? 11.203 13.008 -17.844 1 95.44 319 VAL B N 1
ATOM 7748 C CA . VAL B 1 319 ? 11.68 12.125 -18.891 1 95.44 319 VAL B CA 1
ATOM 7749 C C . VAL B 1 319 ? 12.992 11.477 -18.469 1 95.44 319 VAL B C 1
ATOM 7751 O O . VAL B 1 319 ? 13.18 10.266 -18.641 1 95.44 319 VAL B O 1
ATOM 7754 N N . LEU B 1 320 ? 13.836 12.227 -17.938 1 95.06 320 LEU B N 1
ATOM 7755 C CA . LEU B 1 320 ? 15.148 11.75 -17.516 1 95.06 320 LEU B CA 1
ATOM 7756 C C . LEU B 1 320 ? 15.023 10.734 -16.391 1 95.06 320 LEU B C 1
ATOM 7758 O O . LEU B 1 320 ? 15.617 9.656 -16.453 1 95.06 320 LEU B O 1
ATOM 7762 N N . VAL B 1 321 ? 14.297 11.07 -15.414 1 94.12 321 VAL B N 1
ATOM 7763 C CA . VAL B 1 321 ? 14.156 10.219 -14.242 1 94.12 321 VAL B CA 1
ATOM 7764 C C . VAL B 1 321 ? 13.445 8.922 -14.625 1 94.12 321 VAL B C 1
ATOM 7766 O O . VAL B 1 321 ? 13.844 7.836 -14.188 1 94.12 321 VAL B O 1
ATOM 7769 N N . LYS B 1 322 ? 12.445 9.055 -15.398 1 92.81 322 LYS B N 1
ATOM 7770 C CA . LYS B 1 322 ? 11.734 7.871 -15.859 1 92.81 322 LYS B CA 1
ATOM 7771 C C . LYS B 1 322 ? 12.648 6.953 -16.672 1 92.81 322 LYS B C 1
ATOM 7773 O O . LYS B 1 322 ? 12.578 5.73 -16.531 1 92.81 322 LYS B O 1
ATOM 7778 N N . PHE B 1 323 ? 13.469 7.477 -17.578 1 93.44 323 PHE B N 1
ATOM 7779 C CA . PHE B 1 323 ? 14.406 6.684 -18.359 1 93.44 323 PHE B CA 1
ATOM 7780 C C . PHE B 1 323 ? 15.328 5.879 -17.453 1 93.44 323 PHE B C 1
ATOM 7782 O O . PHE B 1 323 ? 15.531 4.684 -17.672 1 93.44 323 PHE B O 1
ATOM 7789 N N . VAL B 1 324 ? 15.828 6.527 -16.469 1 90.94 324 VAL B N 1
ATOM 7790 C CA . VAL B 1 324 ? 16.781 5.883 -15.57 1 90.94 324 VAL B CA 1
ATOM 7791 C C . VAL B 1 324 ? 16.062 4.793 -14.773 1 90.94 324 VAL B C 1
ATOM 7793 O O . VAL B 1 324 ? 16.594 3.689 -14.609 1 90.94 324 VAL B O 1
ATOM 7796 N N . ASN B 1 325 ? 14.891 5.109 -14.328 1 86.88 325 ASN B N 1
ATOM 7797 C CA . ASN B 1 325 ? 14.172 4.188 -13.453 1 86.88 325 ASN B CA 1
ATOM 7798 C C . ASN B 1 325 ? 13.578 3.023 -14.234 1 86.88 325 ASN B C 1
ATOM 7800 O O . ASN B 1 325 ? 13.359 1.945 -13.68 1 86.88 325 ASN B O 1
ATOM 7804 N N . ASP B 1 326 ? 13.328 3.203 -15.492 1 85.38 326 ASP B N 1
ATOM 7805 C CA . ASP B 1 326 ? 12.602 2.215 -16.281 1 85.38 326 ASP B CA 1
ATOM 7806 C C . ASP B 1 326 ? 13.547 1.143 -16.828 1 85.38 326 ASP B C 1
ATOM 7808 O O . ASP B 1 326 ? 13.102 0.077 -17.266 1 85.38 326 ASP B O 1
ATOM 7812 N N . HIS B 1 327 ? 14.781 1.377 -16.906 1 84.81 327 HIS B N 1
ATOM 7813 C CA . HIS B 1 327 ? 15.742 0.429 -17.453 1 84.81 327 HIS B CA 1
ATOM 7814 C C . HIS B 1 327 ? 16.641 -0.131 -16.359 1 84.81 327 HIS B C 1
ATOM 7816 O O . HIS B 1 327 ? 17.5 0.586 -15.82 1 84.81 327 HIS B O 1
ATOM 7822 N N . LYS B 1 328 ? 16.562 -1.382 -16.188 1 78.5 328 LYS B N 1
ATOM 7823 C CA . LYS B 1 328 ? 17.219 -2.049 -15.062 1 78.5 328 LYS B CA 1
ATOM 7824 C C . LYS B 1 328 ? 18.734 -1.898 -15.133 1 78.5 328 LYS B C 1
ATOM 7826 O O . LYS B 1 328 ? 19.391 -1.656 -14.117 1 78.5 328 LYS B O 1
ATOM 7831 N N . LEU B 1 329 ? 19.297 -2.076 -16.297 1 83.56 329 LEU B N 1
ATOM 7832 C CA . LEU B 1 329 ? 20.75 -1.951 -16.469 1 83.56 329 LEU B CA 1
ATOM 7833 C C . LEU B 1 329 ? 21.203 -0.534 -16.156 1 83.56 329 LEU B C 1
ATOM 7835 O O . LEU B 1 329 ? 22.281 -0.343 -15.578 1 83.56 329 LEU B O 1
ATOM 7839 N N . VAL B 1 330 ? 20.344 0.357 -16.531 1 88.56 330 VAL B N 1
ATOM 7840 C CA . VAL B 1 330 ? 20.672 1.759 -16.297 1 88.56 330 VAL B CA 1
ATOM 7841 C C . VAL B 1 330 ? 20.578 2.066 -14.797 1 88.56 330 VAL B C 1
ATOM 7843 O O . VAL B 1 330 ? 21.422 2.805 -14.258 1 88.56 330 VAL B O 1
ATOM 7846 N N . VAL B 1 331 ? 19.625 1.525 -14.125 1 87.62 331 VAL B N 1
ATOM 7847 C CA . VAL B 1 331 ? 19.469 1.712 -12.688 1 87.62 331 VAL B CA 1
ATOM 7848 C C . VAL B 1 331 ? 20.703 1.185 -11.961 1 87.62 331 VAL B C 1
ATOM 7850 O O . VAL B 1 331 ? 21.203 1.828 -11.039 1 87.62 331 VAL B O 1
ATOM 7853 N N . ALA B 1 332 ? 21.156 0.017 -12.352 1 85.12 332 ALA B N 1
ATOM 7854 C CA . ALA B 1 332 ? 22.328 -0.59 -11.727 1 85.12 332 ALA B CA 1
ATOM 7855 C C . ALA B 1 332 ? 23.578 0.27 -11.93 1 85.12 332 ALA B C 1
ATOM 7857 O O . ALA B 1 332 ? 24.359 0.46 -11.008 1 85.12 332 ALA B O 1
ATOM 7858 N N . GLU B 1 333 ? 23.719 0.701 -13.125 1 89 333 GLU B N 1
ATOM 7859 C CA . GLU B 1 333 ? 24.859 1.556 -13.422 1 89 333 GLU B CA 1
ATOM 7860 C C . GLU B 1 333 ? 24.766 2.883 -12.672 1 89 333 GLU B C 1
ATOM 7862 O O . GLU B 1 333 ? 25.766 3.398 -12.188 1 89 333 GLU B O 1
ATOM 7867 N N . PHE B 1 334 ? 23.594 3.436 -12.672 1 91.81 334 PHE B N 1
ATOM 7868 C CA . PHE B 1 334 ? 23.391 4.68 -11.945 1 91.81 334 PHE B CA 1
ATOM 7869 C C . PHE B 1 334 ? 23.719 4.5 -10.469 1 91.81 334 PHE B C 1
ATOM 7871 O O . PHE B 1 334 ? 24.328 5.375 -9.852 1 91.81 334 PHE B O 1
ATOM 7878 N N . LYS B 1 335 ? 23.312 3.41 -9.867 1 87.12 335 LYS B N 1
ATOM 7879 C CA . LYS B 1 335 ? 23.625 3.117 -8.477 1 87.12 335 LYS B CA 1
ATOM 7880 C C . LYS B 1 335 ? 25.141 3.029 -8.266 1 87.12 335 LYS B C 1
ATOM 7882 O O . LYS B 1 335 ? 25.656 3.527 -7.266 1 87.12 335 LYS B O 1
ATOM 7887 N N . ARG B 1 336 ? 25.797 2.336 -9.156 1 88.06 336 ARG B N 1
ATOM 7888 C CA . ARG B 1 336 ? 27.25 2.236 -9.086 1 88.06 336 ARG B CA 1
ATOM 7889 C C . ARG B 1 336 ? 27.906 3.617 -9.125 1 88.06 336 ARG B C 1
ATOM 7891 O O . ARG B 1 336 ? 28.797 3.91 -8.328 1 88.06 336 ARG B O 1
ATOM 7898 N N . LEU B 1 337 ? 27.422 4.41 -10.062 1 91.75 337 LEU B N 1
ATOM 7899 C CA . LEU B 1 337 ? 27.969 5.754 -10.195 1 91.75 337 LEU B CA 1
ATOM 7900 C C . LEU B 1 337 ? 27.703 6.586 -8.945 1 91.75 337 LEU B C 1
ATOM 7902 O O . LEU B 1 337 ? 28.547 7.379 -8.531 1 91.75 337 LEU B O 1
ATOM 7906 N N . ARG B 1 338 ? 26.531 6.43 -8.383 1 90.94 338 ARG B N 1
ATOM 7907 C CA . ARG B 1 338 ? 26.203 7.133 -7.145 1 90.94 338 ARG B CA 1
ATOM 7908 C C . ARG B 1 338 ? 27.172 6.75 -6.023 1 90.94 338 ARG B C 1
ATOM 7910 O O . ARG B 1 338 ? 27.609 7.609 -5.254 1 90.94 338 ARG B O 1
ATOM 7917 N N . ASP B 1 339 ? 27.469 5.527 -5.984 1 88.56 339 ASP B N 1
ATOM 7918 C CA . ASP B 1 339 ? 28.375 5.039 -4.957 1 88.56 339 ASP B CA 1
ATOM 7919 C C . ASP B 1 339 ? 29.781 5.617 -5.141 1 88.56 339 ASP B C 1
ATOM 7921 O O . ASP B 1 339 ? 30.422 6.016 -4.168 1 88.56 339 ASP B O 1
ATOM 7925 N N . VAL B 1 340 ? 30.219 5.656 -6.348 1 90.44 340 VAL B N 1
ATOM 7926 C CA . VAL B 1 340 ? 31.547 6.18 -6.66 1 90.44 340 VAL B CA 1
ATOM 7927 C C . VAL B 1 340 ? 31.609 7.668 -6.336 1 90.44 340 VAL B C 1
ATOM 7929 O O . VAL B 1 340 ? 32.594 8.156 -5.805 1 90.44 340 VAL B O 1
ATOM 7932 N N . LEU B 1 341 ? 30.484 8.305 -6.566 1 92.5 341 LEU B N 1
ATOM 7933 C CA . LEU B 1 341 ? 30.469 9.75 -6.398 1 92.5 341 LEU B CA 1
ATOM 7934 C C . LEU B 1 341 ? 29.953 10.133 -5.02 1 92.5 341 LEU B C 1
ATOM 7936 O O . LEU B 1 341 ? 29.797 11.32 -4.707 1 92.5 341 LEU B O 1
ATOM 7940 N N . THR B 1 342 ? 29.516 9.18 -4.203 1 89.06 342 THR B N 1
ATOM 7941 C CA . THR B 1 342 ? 29.062 9.359 -2.83 1 89.06 342 THR B CA 1
ATOM 7942 C C . THR B 1 342 ? 27.75 10.148 -2.793 1 89.06 342 THR B C 1
ATOM 7944 O O . THR B 1 342 ? 27.625 11.094 -2.021 1 89.06 342 THR B O 1
ATOM 7947 N N . ILE B 1 343 ? 27 9.844 -3.783 1 86.94 343 ILE B N 1
ATOM 7948 C CA . ILE B 1 343 ? 25.641 10.406 -3.793 1 86.94 343 ILE B CA 1
ATOM 7949 C C . ILE B 1 343 ? 24.688 9.461 -3.066 1 86.94 343 ILE B C 1
ATOM 7951 O O . ILE B 1 343 ? 24.547 8.297 -3.451 1 86.94 343 ILE B O 1
ATOM 7955 N N . GLN B 1 344 ? 24.078 9.875 -2.125 1 77.56 344 GLN B N 1
ATOM 7956 C CA . GLN B 1 344 ? 23.297 9.016 -1.238 1 77.56 344 GLN B CA 1
ATOM 7957 C C . GLN B 1 344 ? 21.891 8.781 -1.785 1 77.56 344 GLN B C 1
ATOM 7959 O O . GLN B 1 344 ? 21.406 7.645 -1.796 1 77.56 344 GLN B O 1
ATOM 7964 N N . LYS B 1 345 ? 21.25 9.828 -2.262 1 81.56 345 LYS B N 1
ATOM 7965 C CA . LYS B 1 345 ? 19.844 9.703 -2.604 1 81.56 345 LYS B CA 1
ATOM 7966 C C . LYS B 1 345 ? 19.656 9.344 -4.074 1 81.56 345 LYS B C 1
ATOM 7968 O O . LYS B 1 345 ? 20.438 9.781 -4.926 1 81.56 345 LYS B O 1
ATOM 7973 N N . GLY B 1 346 ? 18.719 8.562 -4.328 1 83.94 346 GLY B N 1
ATOM 7974 C CA . GLY B 1 346 ? 18.344 8.227 -5.695 1 83.94 346 GLY B CA 1
ATOM 7975 C C . GLY B 1 346 ? 17.453 9.281 -6.344 1 83.94 346 GLY B C 1
ATOM 7976 O O . GLY B 1 346 ? 17.25 10.352 -5.781 1 83.94 346 GLY B O 1
ATOM 7977 N N . LEU B 1 347 ? 17.047 8.969 -7.57 1 89.75 347 LEU B N 1
ATOM 7978 C CA . LEU B 1 347 ? 16.172 9.875 -8.312 1 89.75 347 LEU B CA 1
ATOM 7979 C C . LEU B 1 347 ? 14.703 9.602 -7.977 1 89.75 347 LEU B C 1
ATOM 7981 O O . LEU B 1 347 ? 14.305 8.453 -7.793 1 89.75 347 LEU B O 1
ATOM 7985 N N . THR B 1 348 ? 13.961 10.68 -7.762 1 87.94 348 THR B N 1
ATOM 7986 C CA . THR B 1 348 ? 12.547 10.539 -7.43 1 87.94 348 THR B CA 1
ATOM 7987 C C . THR B 1 348 ? 11.688 11.375 -8.375 1 87.94 348 THR B C 1
ATOM 7989 O O . THR B 1 348 ? 12.086 12.461 -8.789 1 87.94 348 THR B O 1
ATOM 7992 N N . LEU B 1 349 ? 10.531 10.836 -8.648 1 89.62 349 LEU B N 1
ATOM 7993 C CA . LEU B 1 349 ? 9.539 11.578 -9.414 1 89.62 349 LEU B CA 1
ATOM 7994 C C . LEU B 1 349 ? 8.656 12.414 -8.492 1 89.62 349 LEU B C 1
ATOM 7996 O O . LEU B 1 349 ? 8.344 12 -7.379 1 89.62 349 LEU B O 1
ATOM 8000 N N . PRO B 1 350 ? 8.344 13.594 -8.961 1 90.31 350 PRO B N 1
ATOM 8001 C CA . PRO B 1 350 ? 7.449 14.414 -8.141 1 90.31 350 PRO B CA 1
ATOM 8002 C C . PRO B 1 350 ? 6.043 13.828 -8.031 1 90.31 350 PRO B C 1
ATOM 8004 O O . PRO B 1 350 ? 5.543 13.227 -8.984 1 90.31 350 PRO B O 1
ATOM 8007 N N . CYS B 1 351 ? 5.484 13.977 -6.906 1 83.94 351 CYS B N 1
ATOM 8008 C CA . CYS B 1 351 ? 4.094 13.586 -6.684 1 83.94 351 CYS B CA 1
ATOM 8009 C C . CYS B 1 351 ? 3.145 14.625 -7.266 1 83.94 351 CYS B C 1
ATOM 8011 O O . CYS B 1 351 ? 3.318 15.828 -7.051 1 83.94 351 CYS B O 1
ATOM 8013 N N . PRO B 1 352 ? 2.18 14.242 -7.926 1 76.75 352 PRO B N 1
ATOM 8014 C CA . PRO B 1 352 ? 1.283 15.188 -8.594 1 76.75 352 PRO B CA 1
ATOM 8015 C C . PRO B 1 352 ? 0.435 15.992 -7.613 1 76.75 352 PRO B C 1
ATOM 8017 O O . PRO B 1 352 ? -0.039 17.078 -7.945 1 76.75 352 PRO B O 1
ATOM 8020 N N . THR B 1 353 ? 0.212 15.539 -6.371 1 72.94 353 THR B N 1
ATOM 8021 C CA . THR B 1 353 ? -0.679 16.219 -5.438 1 72.94 353 THR B CA 1
ATOM 8022 C C . THR B 1 353 ? 0.12 16.953 -4.363 1 72.94 353 THR B C 1
ATOM 8024 O O . THR B 1 353 ? -0.396 17.859 -3.709 1 72.94 353 THR B O 1
ATOM 8027 N N . ARG B 1 354 ? 1.321 16.578 -4.207 1 79.5 354 ARG B N 1
ATOM 8028 C CA . ARG B 1 354 ? 2.199 17.234 -3.24 1 79.5 354 ARG B CA 1
ATOM 8029 C C . ARG B 1 354 ? 3.34 17.969 -3.941 1 79.5 354 ARG B C 1
ATOM 8031 O O . ARG B 1 354 ? 4.441 17.422 -4.074 1 79.5 354 ARG B O 1
ATOM 8038 N N . TRP B 1 355 ? 3.193 19.156 -4.078 1 79.19 355 TRP B N 1
ATOM 8039 C CA . TRP B 1 355 ? 4.027 19.906 -5.008 1 79.19 355 TRP B CA 1
ATOM 8040 C C . TRP B 1 355 ? 5.395 20.203 -4.398 1 79.19 355 TRP B C 1
ATOM 8042 O O . TRP B 1 355 ? 6.348 20.516 -5.113 1 79.19 355 TRP B O 1
ATOM 8052 N N . TYR B 1 356 ? 5.492 20.109 -3.066 1 84.38 356 TYR B N 1
ATOM 8053 C CA . TYR B 1 356 ? 6.809 20.328 -2.469 1 84.38 356 TYR B CA 1
ATOM 8054 C C . TYR B 1 356 ? 7.777 19.219 -2.898 1 84.38 356 TYR B C 1
ATOM 8056 O O . TYR B 1 356 ? 8.992 19.391 -2.801 1 84.38 356 TYR B O 1
ATOM 8064 N N . THR B 1 357 ? 7.227 18.156 -3.461 1 88.94 357 THR B N 1
ATOM 8065 C CA . THR B 1 357 ? 8.086 17.062 -3.9 1 88.94 357 THR B CA 1
ATOM 8066 C C . THR B 1 357 ? 8.852 17.453 -5.168 1 88.94 357 THR B C 1
ATOM 8068 O O . THR B 1 357 ? 9.836 16.812 -5.52 1 88.94 357 THR B O 1
ATOM 8071 N N . HIS B 1 358 ? 8.352 18.484 -5.801 1 92.88 358 HIS B N 1
ATOM 8072 C CA . HIS B 1 358 ? 9.062 18.984 -6.973 1 92.88 358 HIS B CA 1
ATOM 8073 C C . HIS B 1 358 ? 10.438 19.531 -6.59 1 92.88 358 HIS B C 1
ATOM 8075 O O . HIS B 1 358 ? 11.406 19.375 -7.336 1 92.88 358 HIS B O 1
ATOM 8081 N N . PHE B 1 359 ? 10.484 20.203 -5.461 1 94.56 359 PHE B N 1
ATOM 8082 C CA . PHE B 1 359 ? 11.773 20.672 -4.961 1 94.56 359 PHE B CA 1
ATOM 8083 C C . PHE B 1 359 ? 12.719 19.516 -4.715 1 94.56 359 PHE B C 1
ATOM 8085 O O . PHE B 1 359 ? 13.883 19.547 -5.121 1 94.56 359 PHE B O 1
ATOM 8092 N N . ASN B 1 360 ? 12.203 18.438 -4.098 1 92.62 360 ASN B N 1
ATOM 8093 C CA . ASN B 1 360 ? 13.023 17.25 -3.812 1 92.62 360 ASN B CA 1
ATOM 8094 C C . ASN B 1 360 ? 13.539 16.609 -5.094 1 92.62 360 ASN B C 1
ATOM 8096 O O . ASN B 1 360 ? 14.695 16.188 -5.16 1 92.62 360 ASN B O 1
ATOM 8100 N N . ALA B 1 361 ? 12.648 16.5 -6 1 95.12 361 ALA B N 1
ATOM 8101 C CA . ALA B 1 361 ? 13.039 15.914 -7.281 1 95.12 361 ALA B CA 1
ATOM 8102 C C . ALA B 1 361 ? 14.141 16.734 -7.945 1 95.12 361 ALA B C 1
ATOM 8104 O O . ALA B 1 361 ? 15.109 16.188 -8.469 1 95.12 361 ALA B O 1
ATOM 8105 N N . CYS B 1 362 ? 14.023 18.062 -7.887 1 96.06 362 CYS B N 1
ATOM 8106 C CA . CYS B 1 362 ? 15.023 18.969 -8.461 1 96.06 362 CYS B CA 1
ATOM 8107 C C . CYS B 1 362 ? 16.359 18.844 -7.719 1 96.06 362 CYS B C 1
ATOM 8109 O O . CYS B 1 362 ? 17.406 18.766 -8.344 1 96.06 362 CYS B O 1
ATOM 8111 N N . GLU B 1 363 ? 16.219 18.812 -6.477 1 94.75 363 GLU B N 1
ATOM 8112 C CA . GLU B 1 363 ? 17.422 18.734 -5.645 1 94.75 363 GLU B CA 1
ATOM 8113 C C . GLU B 1 363 ? 18.172 17.422 -5.855 1 94.75 363 GLU B C 1
ATOM 8115 O O . GLU B 1 363 ? 19.391 17.422 -6.039 1 94.75 363 GLU B O 1
ATOM 8120 N N . ASN B 1 364 ? 17.453 16.359 -5.852 1 93.75 364 ASN B N 1
ATOM 8121 C CA . ASN B 1 364 ? 18.062 15.047 -6.031 1 93.75 364 ASN B CA 1
ATOM 8122 C C . ASN B 1 364 ? 18.703 14.914 -7.41 1 93.75 364 ASN B C 1
ATOM 8124 O O . ASN B 1 364 ? 19.797 14.359 -7.543 1 93.75 364 ASN B O 1
ATOM 8128 N N . LEU B 1 365 ? 17.984 15.375 -8.375 1 96.06 365 LEU B N 1
ATOM 8129 C CA . LEU B 1 365 ? 18.516 15.281 -9.734 1 96.06 365 LEU B CA 1
ATOM 8130 C C . LEU B 1 365 ? 19.766 16.156 -9.891 1 96.06 365 LEU B C 1
ATOM 8132 O O . LEU B 1 365 ? 20.734 15.742 -10.523 1 96.06 365 LEU B O 1
ATOM 8136 N N . TYR B 1 366 ? 19.75 17.344 -9.352 1 95.56 366 TYR B N 1
ATOM 8137 C CA . TYR B 1 366 ? 20.891 18.234 -9.477 1 95.56 366 TYR B CA 1
ATOM 8138 C C . TYR B 1 366 ? 22.109 17.672 -8.773 1 95.56 366 TYR B C 1
ATOM 8140 O O . TYR B 1 366 ? 23.234 17.797 -9.266 1 95.56 366 TYR B O 1
ATOM 8148 N N . LYS B 1 367 ? 21.938 17.109 -7.645 1 94.25 367 LYS B N 1
ATOM 8149 C CA . LYS B 1 367 ? 23.031 16.484 -6.922 1 94.25 367 LYS B CA 1
ATOM 8150 C C . LYS B 1 367 ? 23.625 15.32 -7.723 1 94.25 367 LYS B C 1
ATOM 8152 O O . LYS B 1 367 ? 24.812 15.039 -7.629 1 94.25 367 LYS B O 1
ATOM 8157 N N . ALA B 1 368 ? 22.75 14.711 -8.477 1 94.88 368 ALA B N 1
ATOM 8158 C CA . ALA B 1 368 ? 23.188 13.562 -9.266 1 94.88 368 ALA B CA 1
ATOM 8159 C C . ALA B 1 368 ? 23.594 13.984 -10.672 1 94.88 368 ALA B C 1
ATOM 8161 O O . ALA B 1 368 ? 23.688 13.148 -11.578 1 94.88 368 ALA B O 1
ATOM 8162 N N . LYS B 1 369 ? 23.797 15.242 -10.883 1 94.75 369 LYS B N 1
ATOM 8163 C CA . LYS B 1 369 ? 24.078 15.789 -12.203 1 94.75 369 LYS B CA 1
ATOM 8164 C C . LYS B 1 369 ? 25.25 15.078 -12.852 1 94.75 369 LYS B C 1
ATOM 8166 O O . LYS B 1 369 ? 25.156 14.633 -14 1 94.75 369 LYS B O 1
ATOM 8171 N N . LEU B 1 370 ? 26.281 14.867 -12.125 1 93.25 370 LEU B N 1
ATOM 8172 C CA . LEU B 1 370 ? 27.5 14.258 -12.672 1 93.25 370 LEU B CA 1
ATOM 8173 C C . LEU B 1 370 ? 27.25 12.789 -13.016 1 93.25 370 LEU B C 1
ATOM 8175 O O . LEU B 1 370 ? 27.75 12.297 -14.031 1 93.25 370 LEU B O 1
ATOM 8179 N N . ALA B 1 371 ? 26.562 12.117 -12.172 1 94.19 371 ALA B N 1
ATOM 8180 C CA . ALA B 1 371 ? 26.25 10.719 -12.438 1 94.19 371 ALA B CA 1
ATOM 8181 C C . ALA B 1 371 ? 25.406 10.57 -13.695 1 94.19 371 ALA B C 1
ATOM 8183 O O . ALA B 1 371 ? 25.625 9.672 -14.508 1 94.19 371 ALA B O 1
ATOM 8184 N N . VAL B 1 372 ? 24.469 11.484 -13.898 1 94.81 372 VAL B N 1
ATOM 8185 C CA . VAL B 1 372 ? 23.594 11.445 -15.062 1 94.81 372 VAL B CA 1
ATOM 8186 C C . VAL B 1 372 ? 24.375 11.797 -16.328 1 94.81 372 VAL B C 1
ATOM 8188 O O . VAL B 1 372 ? 24.172 11.18 -17.375 1 94.81 372 VAL B O 1
ATOM 8191 N N . ARG B 1 373 ? 25.203 12.727 -16.219 1 93.69 373 ARG B N 1
ATOM 8192 C CA . ARG B 1 373 ? 26.031 13.102 -17.359 1 93.69 373 ARG B CA 1
ATOM 8193 C C . ARG B 1 373 ? 26.969 11.969 -17.75 1 93.69 373 ARG B C 1
ATOM 8195 O O . ARG B 1 373 ? 27.188 11.719 -18.938 1 93.69 373 ARG B O 1
ATOM 8202 N N . ASN B 1 374 ? 27.484 11.242 -16.75 1 93.38 374 ASN B N 1
ATOM 8203 C CA . ASN B 1 374 ? 28.344 10.102 -17.016 1 93.38 374 ASN B CA 1
ATOM 8204 C C . ASN B 1 374 ? 27.594 8.969 -17.703 1 93.38 374 ASN B C 1
ATOM 8206 O O . ASN B 1 374 ? 28.156 8.25 -18.531 1 93.38 374 ASN B O 1
ATOM 8210 N N . LEU B 1 375 ? 26.391 8.812 -17.344 1 93.06 375 LEU B N 1
ATOM 8211 C CA . LEU B 1 375 ? 25.562 7.789 -17.969 1 93.06 375 LEU B CA 1
ATOM 8212 C C . LEU B 1 375 ? 25.391 8.055 -19.453 1 93.06 375 LEU B C 1
ATOM 8214 O O . LEU B 1 375 ? 25.234 7.117 -20.25 1 93.06 375 LEU B O 1
ATOM 8218 N N . ALA B 1 376 ? 25.344 9.352 -19.781 1 92 376 ALA B N 1
ATOM 8219 C CA . ALA B 1 376 ? 25.109 9.75 -21.172 1 92 376 ALA B CA 1
ATOM 8220 C C . ALA B 1 376 ? 26.422 9.742 -21.953 1 92 376 ALA B C 1
ATOM 8222 O O . ALA B 1 376 ? 26.406 9.867 -23.188 1 92 376 ALA B O 1
ATOM 8223 N N . GLU B 1 377 ? 27.484 9.5 -21.344 1 90.19 377 GLU B N 1
ATOM 8224 C CA . GLU B 1 377 ? 28.797 9.5 -22 1 90.19 377 GLU B CA 1
ATOM 8225 C C . GLU B 1 377 ? 29.047 8.195 -22.75 1 90.19 377 GLU B C 1
ATOM 8227 O O . GLU B 1 377 ? 28.422 7.176 -22.453 1 90.19 377 GLU B O 1
ATOM 8232 N N . PRO B 1 378 ? 29.969 8.211 -23.656 1 85.44 378 PRO B N 1
ATOM 8233 C CA . PRO B 1 378 ? 30.266 7.016 -24.453 1 85.44 378 PRO B CA 1
ATOM 8234 C C . PRO B 1 378 ? 30.781 5.852 -23.594 1 85.44 378 PRO B C 1
ATOM 8236 O O . PRO B 1 378 ? 30.656 4.691 -24 1 85.44 378 PRO B O 1
ATOM 8239 N N . GLY B 1 379 ? 31.297 6.098 -22.438 1 83.38 379 GLY B N 1
ATOM 8240 C CA . GLY B 1 379 ? 31.75 5.039 -21.547 1 83.38 379 GLY B CA 1
ATOM 8241 C C . GLY B 1 379 ? 30.641 4.102 -21.125 1 83.38 379 GLY B C 1
ATOM 8242 O O . GLY B 1 379 ? 30.891 2.949 -20.766 1 83.38 379 GLY B O 1
ATOM 8243 N N . CYS B 1 380 ? 29.422 4.559 -21.203 1 88.19 380 CYS B N 1
ATOM 8244 C CA . CYS B 1 380 ? 28.281 3.748 -20.797 1 88.19 380 CYS B CA 1
ATOM 8245 C C . CYS B 1 380 ? 27.516 3.238 -22 1 88.19 380 CYS B C 1
ATOM 8247 O O . CYS B 1 380 ? 26.375 2.773 -21.859 1 88.19 380 CYS B O 1
ATOM 8249 N N . ASP B 1 381 ? 28.125 3.283 -23.125 1 87.62 381 ASP B N 1
ATOM 8250 C CA . ASP B 1 381 ? 27.453 2.865 -24.344 1 87.62 381 ASP B CA 1
ATOM 8251 C C . ASP B 1 381 ? 27.125 1.373 -24.312 1 87.62 381 ASP B C 1
ATOM 8253 O O . ASP B 1 381 ? 26.156 0.931 -24.922 1 87.62 381 ASP B O 1
ATOM 8257 N N . HIS B 1 382 ? 27.984 0.663 -23.641 1 84.88 382 HIS B N 1
ATOM 8258 C CA . HIS B 1 382 ? 27.75 -0.774 -23.547 1 84.88 382 HIS B CA 1
ATOM 8259 C C . HIS B 1 382 ? 26.406 -1.077 -22.891 1 84.88 382 HIS B C 1
ATOM 8261 O O . HIS B 1 382 ? 25.797 -2.113 -23.156 1 84.88 382 HIS B O 1
ATOM 8267 N N . ILE B 1 383 ? 25.953 -0.211 -22.109 1 86.94 383 ILE B N 1
ATOM 8268 C CA . ILE B 1 383 ? 24.688 -0.368 -21.406 1 86.94 383 ILE B CA 1
ATOM 8269 C C . ILE B 1 383 ? 23.562 0.219 -22.25 1 86.94 383 ILE B C 1
ATOM 8271 O O . ILE B 1 383 ? 22.5 -0.403 -22.422 1 86.94 383 ILE B O 1
ATOM 8275 N N . LEU B 1 384 ? 23.766 1.382 -22.859 1 89.12 384 LEU B N 1
ATOM 8276 C CA . LEU B 1 384 ? 22.734 2.127 -23.578 1 89.12 384 LEU B CA 1
ATOM 8277 C C . LEU B 1 384 ? 22.406 1.476 -24.906 1 89.12 384 LEU B C 1
ATOM 8279 O O . LEU B 1 384 ? 21.297 1.617 -25.422 1 89.12 384 LEU B O 1
ATOM 8283 N N . LYS B 1 385 ? 23.359 0.713 -25.438 1 86.44 385 LYS B N 1
ATOM 8284 C CA . LYS B 1 385 ? 23.172 0.028 -26.719 1 86.44 385 LYS B CA 1
ATOM 8285 C C . LYS B 1 385 ? 22.156 -1.103 -26.578 1 86.44 385 LYS B C 1
ATOM 8287 O O . LYS B 1 385 ? 21.484 -1.477 -27.547 1 86.44 385 LYS B O 1
ATOM 8292 N N . GLU B 1 386 ? 22.047 -1.574 -25.375 1 82.06 386 GLU B N 1
ATOM 8293 C CA . GLU B 1 386 ? 21.141 -2.689 -25.109 1 82.06 386 GLU B CA 1
ATOM 8294 C C . GLU B 1 386 ? 19.688 -2.221 -25.078 1 82.06 386 GLU B C 1
ATOM 8296 O O . GLU B 1 386 ? 18.766 -3.033 -25.172 1 82.06 386 GLU B O 1
ATOM 8301 N N . ILE B 1 387 ? 19.547 -0.938 -25.016 1 86.88 387 ILE B N 1
ATOM 8302 C CA . ILE B 1 387 ? 18.188 -0.39 -24.953 1 86.88 387 ILE B CA 1
ATOM 8303 C C . ILE B 1 387 ? 17.609 -0.274 -26.375 1 86.88 387 ILE B C 1
ATOM 8305 O O . ILE B 1 387 ? 18.234 0.32 -27.25 1 86.88 387 ILE B O 1
ATOM 8309 N N . GLN B 1 388 ? 16.469 -0.853 -26.609 1 82.31 388 GLN B N 1
ATOM 8310 C CA . GLN B 1 388 ? 15.844 -0.945 -27.938 1 82.31 388 GLN B CA 1
ATOM 8311 C C . GLN B 1 388 ? 15.375 0.423 -28.406 1 82.31 388 GLN B C 1
ATOM 8313 O O . GLN B 1 388 ? 15.539 0.767 -29.578 1 82.31 388 GLN B O 1
ATOM 8318 N N . ASN B 1 389 ? 14.766 1.22 -27.516 1 88.25 389 ASN B N 1
ATOM 8319 C CA . ASN B 1 389 ? 14.266 2.545 -27.875 1 88.25 389 ASN B CA 1
ATOM 8320 C C . ASN B 1 389 ? 15.406 3.555 -28 1 88.25 389 ASN B C 1
ATOM 8322 O O . ASN B 1 389 ? 15.703 4.281 -27.047 1 88.25 389 ASN B O 1
ATOM 8326 N N . LYS B 1 390 ? 15.914 3.629 -29.219 1 90.12 390 LYS B N 1
ATOM 8327 C CA . LYS B 1 390 ? 17.062 4.496 -29.453 1 90.12 390 LYS B CA 1
ATOM 8328 C C . LYS B 1 390 ? 16.688 5.965 -29.312 1 90.12 390 LYS B C 1
ATOM 8330 O O . LYS B 1 390 ? 17.516 6.797 -28.938 1 90.12 390 LYS B O 1
ATOM 8335 N N . ASP B 1 391 ? 15.422 6.238 -29.531 1 92.06 391 ASP B N 1
ATOM 8336 C CA . ASP B 1 391 ? 14.961 7.613 -29.375 1 92.06 391 ASP B CA 1
ATOM 8337 C C . ASP B 1 391 ? 15.023 8.055 -27.922 1 92.06 391 ASP B C 1
ATOM 8339 O O . ASP B 1 391 ? 15.344 9.211 -27.625 1 92.06 391 ASP B O 1
ATOM 8343 N N . ALA B 1 392 ? 14.68 7.195 -27.078 1 92.25 392 ALA B N 1
ATOM 8344 C CA . ALA B 1 392 ? 14.742 7.5 -25.656 1 92.25 392 ALA B CA 1
ATOM 8345 C C . ALA B 1 392 ? 16.188 7.75 -25.203 1 92.25 392 ALA B C 1
ATOM 8347 O O . ALA B 1 392 ? 16.438 8.625 -24.375 1 92.25 392 ALA B O 1
ATOM 8348 N N . VAL B 1 393 ? 17.125 7.012 -25.812 1 93.75 393 VAL B N 1
ATOM 8349 C CA . VAL B 1 393 ? 18.531 7.164 -25.484 1 93.75 393 VAL B CA 1
ATOM 8350 C C . VAL B 1 393 ? 19.047 8.523 -25.969 1 93.75 393 VAL B C 1
ATOM 8352 O O . VAL B 1 393 ? 19.766 9.219 -25.25 1 93.75 393 VAL B O 1
ATOM 8355 N N . ASN B 1 394 ? 18.625 8.844 -27.156 1 93 394 ASN B N 1
ATOM 8356 C CA . ASN B 1 394 ? 19.016 10.133 -27.703 1 93 394 ASN B CA 1
ATOM 8357 C C . ASN B 1 394 ? 18.453 11.297 -26.906 1 93 394 ASN B C 1
ATOM 8359 O O . ASN B 1 394 ? 19.125 12.312 -26.719 1 93 394 ASN B O 1
ATOM 8363 N N . THR B 1 395 ? 17.266 11.117 -26.469 1 94.31 395 THR B N 1
ATOM 8364 C CA . THR B 1 395 ? 16.656 12.156 -25.641 1 94.31 395 THR B CA 1
ATOM 8365 C C . THR B 1 395 ? 17.406 12.305 -24.312 1 94.31 395 THR B C 1
ATOM 8367 O O . THR B 1 395 ? 17.609 13.43 -23.844 1 94.31 395 THR B O 1
ATOM 8370 N N . LEU B 1 396 ? 17.766 11.219 -23.719 1 94.31 396 LEU B N 1
ATOM 8371 C CA . LEU B 1 396 ? 18.562 11.242 -22.484 1 94.31 396 LEU B CA 1
ATOM 8372 C C . LEU B 1 396 ? 19.859 12.031 -22.703 1 94.31 396 LEU B C 1
ATOM 8374 O O . LEU B 1 396 ? 20.219 12.883 -21.891 1 94.31 396 LEU B O 1
ATOM 8378 N N . ARG B 1 397 ? 20.562 11.734 -23.812 1 94.19 397 ARG B N 1
ATOM 8379 C CA . ARG B 1 397 ? 21.844 12.391 -24.094 1 94.19 397 ARG B CA 1
ATOM 8380 C C . ARG B 1 397 ? 21.641 13.883 -24.328 1 94.19 397 ARG B C 1
ATOM 8382 O O . ARG B 1 397 ? 22.453 14.695 -23.859 1 94.19 397 ARG B O 1
ATOM 8389 N N . ARG B 1 398 ? 20.578 14.172 -24.969 1 94.94 398 ARG B N 1
ATOM 8390 C CA . ARG B 1 398 ? 20.281 15.57 -25.234 1 94.94 398 ARG B CA 1
ATOM 8391 C C . ARG B 1 398 ? 20.062 16.359 -23.953 1 94.94 398 ARG B C 1
ATOM 8393 O O . ARG B 1 398 ? 20.641 17.422 -23.75 1 94.94 398 ARG B O 1
ATOM 8400 N N . ILE B 1 399 ? 19.281 15.867 -23.031 1 96.56 399 ILE B N 1
ATOM 8401 C CA . ILE B 1 399 ? 18.922 16.562 -21.797 1 96.56 399 ILE B CA 1
ATOM 8402 C C . ILE B 1 399 ? 20.141 16.594 -20.859 1 96.56 399 ILE B C 1
ATOM 8404 O O . ILE B 1 399 ? 20.453 17.641 -20.297 1 96.56 399 ILE B O 1
ATOM 8408 N N . ALA B 1 400 ? 20.766 15.461 -20.766 1 95.75 400 ALA B N 1
ATOM 8409 C CA . ALA B 1 400 ? 21.891 15.328 -19.828 1 95.75 400 ALA B CA 1
ATOM 8410 C C . ALA B 1 400 ? 23.031 16.266 -20.219 1 95.75 400 ALA B C 1
ATOM 8412 O O . ALA B 1 400 ? 23.75 16.766 -19.344 1 95.75 400 ALA B O 1
ATOM 8413 N N . ASN B 1 401 ? 23.203 16.516 -21.5 1 94 401 ASN B N 1
ATOM 8414 C CA . ASN B 1 401 ? 24.328 17.328 -21.953 1 94 401 ASN B CA 1
ATOM 8415 C C . ASN B 1 401 ? 23.906 18.781 -22.188 1 94 401 ASN B C 1
ATOM 8417 O O . ASN B 1 401 ? 24.734 19.609 -22.594 1 94 401 ASN B O 1
ATOM 8421 N N . SER B 1 402 ? 22.703 19.078 -21.891 1 95.19 402 SER B N 1
ATOM 8422 C CA . SER B 1 402 ? 22.219 20.438 -22.094 1 95.19 402 SER B CA 1
ATOM 8423 C C . SER B 1 402 ? 22.594 21.344 -20.922 1 95.19 402 SER B C 1
ATOM 8425 O O . SER B 1 402 ? 22.031 21.219 -19.828 1 95.19 402 SER B O 1
ATOM 8427 N N . GLY B 1 403 ? 23.438 22.25 -21.125 1 94.06 403 GLY B N 1
ATOM 8428 C CA . GLY B 1 403 ? 23.781 23.234 -20.109 1 94.06 403 GLY B CA 1
ATOM 8429 C C . GLY B 1 403 ? 22.609 24.109 -19.703 1 94.06 403 GLY B C 1
ATOM 8430 O O . GLY B 1 403 ? 22.469 24.469 -18.531 1 94.06 403 GLY B O 1
ATOM 8431 N N . ALA B 1 404 ? 21.828 24.422 -20.672 1 94.31 404 ALA B N 1
ATOM 8432 C CA . ALA B 1 404 ? 20.641 25.25 -20.422 1 94.31 404 ALA B CA 1
ATOM 8433 C C . ALA B 1 404 ? 19.688 24.562 -19.469 1 94.31 404 ALA B C 1
ATOM 8435 O O . ALA B 1 404 ? 19.078 25.203 -18.594 1 94.31 404 ALA B O 1
ATOM 8436 N N . PHE B 1 405 ? 19.547 23.281 -19.641 1 96.25 405 PHE B N 1
ATOM 8437 C CA . PHE B 1 405 ? 18.672 22.516 -18.781 1 96.25 405 PHE B CA 1
ATOM 8438 C C . PHE B 1 405 ? 19.125 22.594 -17.328 1 96.25 405 PHE B C 1
ATOM 8440 O O . PHE B 1 405 ? 18.328 22.891 -16.438 1 96.25 405 PHE B O 1
ATOM 8447 N N . TRP B 1 406 ? 20.359 22.391 -17.109 1 96.44 406 TRP B N 1
ATOM 8448 C CA . TRP B 1 406 ? 20.891 22.344 -15.75 1 96.44 406 TRP B CA 1
ATOM 8449 C C . TRP B 1 406 ? 20.844 23.719 -15.102 1 96.44 406 TRP B C 1
ATOM 8451 O O . TRP B 1 406 ? 20.609 23.828 -13.891 1 96.44 406 TRP B O 1
ATOM 8461 N N . ARG B 1 407 ? 21.016 24.766 -15.859 1 94.31 407 ARG B N 1
ATOM 8462 C CA . ARG B 1 407 ? 20.938 26.109 -15.328 1 94.31 407 ARG B CA 1
ATOM 8463 C C . ARG B 1 407 ? 19.516 26.453 -14.898 1 94.31 407 ARG B C 1
ATOM 8465 O O . ARG B 1 407 ? 19.297 27.016 -13.828 1 94.31 407 ARG B O 1
ATOM 8472 N N . LYS B 1 408 ? 18.656 26.078 -15.734 1 93.94 408 LYS B N 1
ATOM 8473 C CA . LYS B 1 408 ? 17.266 26.344 -15.422 1 93.94 408 LYS B CA 1
ATOM 8474 C C . LYS B 1 408 ? 16.781 25.5 -14.25 1 93.94 408 LYS B C 1
ATOM 8476 O O . LYS B 1 408 ? 15.969 25.938 -13.445 1 93.94 408 LYS B O 1
ATOM 8481 N N . LEU B 1 409 ? 17.312 24.281 -14.219 1 96.62 409 LEU B N 1
ATOM 8482 C CA . LEU B 1 409 ? 16.969 23.422 -13.102 1 96.62 409 LEU B CA 1
ATOM 8483 C C . LEU B 1 409 ? 17.469 24.016 -11.781 1 96.62 409 LEU B C 1
ATOM 8485 O O . LEU B 1 409 ? 16.766 23.969 -10.773 1 96.62 409 LEU B O 1
ATOM 8489 N N . LEU B 1 410 ? 18.594 24.547 -11.828 1 94.75 410 LEU B N 1
ATOM 8490 C CA . LEU B 1 410 ? 19.172 25.172 -10.648 1 94.75 410 LEU B CA 1
ATOM 8491 C C . LEU B 1 410 ? 18.344 26.391 -10.234 1 94.75 410 LEU B C 1
ATOM 8493 O O . LEU B 1 410 ? 18.125 26.625 -9.039 1 94.75 410 LEU B O 1
ATOM 8497 N N . GLN B 1 411 ? 17.938 27.141 -11.172 1 91.62 411 GLN B N 1
ATOM 8498 C CA . GLN B 1 411 ? 17.109 28.312 -10.891 1 91.62 411 GLN B CA 1
ATOM 8499 C C . GLN B 1 411 ? 15.797 27.906 -10.227 1 91.62 411 GLN B C 1
ATOM 8501 O O . GLN B 1 411 ? 15.375 28.516 -9.25 1 91.62 411 GLN B O 1
ATOM 8506 N N . LEU B 1 412 ? 15.219 26.906 -10.797 1 94.19 412 LEU B N 1
ATOM 8507 C CA . LEU B 1 412 ? 13.961 26.422 -10.25 1 94.19 412 LEU B CA 1
ATOM 8508 C C . LEU B 1 412 ? 14.156 25.891 -8.836 1 94.19 412 LEU B C 1
ATOM 8510 O O . LEU B 1 412 ? 13.344 26.172 -7.945 1 94.19 412 LEU B O 1
ATOM 8514 N N . LYS B 1 413 ? 15.195 25.172 -8.664 1 94.69 413 LYS B N 1
ATOM 8515 C CA . LYS B 1 413 ? 15.523 24.625 -7.344 1 94.69 413 LYS B CA 1
ATOM 8516 C C . LYS B 1 413 ? 15.656 25.75 -6.316 1 94.69 413 LYS B C 1
ATOM 8518 O O . LYS B 1 413 ? 15.117 25.641 -5.211 1 94.69 413 LYS B O 1
ATOM 8523 N N . ARG B 1 414 ? 16.281 26.797 -6.648 1 91.31 414 ARG B N 1
ATOM 8524 C CA . ARG B 1 414 ? 16.5 27.922 -5.746 1 91.31 414 ARG B CA 1
ATOM 8525 C C . ARG B 1 414 ? 15.195 28.625 -5.414 1 91.31 414 ARG B C 1
ATOM 8527 O O . ARG B 1 414 ? 14.969 29.016 -4.27 1 91.31 414 ARG B O 1
ATOM 8534 N N . LEU B 1 415 ? 14.43 28.688 -6.391 1 91.75 415 LEU B N 1
ATOM 8535 C CA . LEU B 1 415 ? 13.141 29.344 -6.203 1 91.75 415 LEU B CA 1
ATOM 8536 C C . LEU B 1 415 ? 12.242 28.531 -5.27 1 91.75 415 LEU B C 1
ATOM 8538 O O . LEU B 1 415 ? 11.539 29.094 -4.434 1 91.75 415 LEU B O 1
ATOM 8542 N N . LEU B 1 416 ? 12.297 27.219 -5.398 1 95 416 LEU B N 1
ATOM 8543 C CA . LEU B 1 416 ? 11.367 26.359 -4.672 1 95 416 LEU B CA 1
ATOM 8544 C C . LEU B 1 416 ? 11.898 26.047 -3.275 1 95 416 LEU B C 1
ATOM 8546 O O . LEU B 1 416 ? 11.156 25.562 -2.416 1 95 416 LEU B O 1
ATOM 8550 N N . SER B 1 417 ? 13.07 26.359 -3.029 1 94.06 417 SER B N 1
ATOM 8551 C CA . SER B 1 417 ? 13.734 25.953 -1.794 1 94.06 417 SER B CA 1
ATOM 8552 C C . SER B 1 417 ? 13.062 26.578 -0.576 1 94.06 417 SER B C 1
ATOM 8554 O O . SER B 1 417 ? 12.656 25.859 0.346 1 94.06 417 SER B O 1
ATOM 8556 N N . PHE B 1 418 ? 12.82 27.859 -0.614 1 93.62 418 PHE B N 1
ATOM 8557 C CA . PHE B 1 418 ? 12.297 28.562 0.549 1 93.62 418 PHE B CA 1
ATOM 8558 C C . PHE B 1 418 ? 10.867 28.125 0.853 1 93.62 418 PHE B C 1
ATOM 8560 O O . PHE B 1 418 ? 10.57 27.688 1.966 1 93.62 418 PHE B O 1
ATOM 8567 N N . PRO B 1 419 ? 9.984 28.203 -0.111 1 94.75 419 PRO B N 1
ATOM 8568 C CA . PRO B 1 419 ? 8.617 27.797 0.213 1 94.75 419 PRO B CA 1
ATOM 8569 C C . PRO B 1 419 ? 8.516 26.344 0.644 1 94.75 419 PRO B C 1
ATOM 8571 O O . PRO B 1 419 ? 7.691 26 1.499 1 94.75 419 PRO B O 1
ATOM 8574 N N . SER B 1 420 ? 9.297 25.484 0.045 1 93.88 420 SER B N 1
ATOM 8575 C CA . SER B 1 420 ? 9.273 24.078 0.415 1 93.88 420 SER B CA 1
ATOM 8576 C C . SER B 1 420 ? 9.703 23.875 1.861 1 93.88 420 SER B C 1
ATOM 8578 O O . SER B 1 420 ? 9.094 23.094 2.6 1 93.88 420 SER B O 1
ATOM 8580 N N . LYS B 1 421 ? 10.688 24.547 2.285 1 91.94 421 LYS B N 1
ATOM 8581 C CA . LYS B 1 421 ? 11.164 24.438 3.66 1 91.94 421 LYS B CA 1
ATOM 8582 C C . LYS B 1 421 ? 10.148 25 4.641 1 91.94 421 LYS B C 1
ATOM 8584 O O . LYS B 1 421 ? 9.984 24.484 5.746 1 91.94 421 LYS B O 1
ATOM 8589 N N . GLN B 1 422 ? 9.484 26.047 4.191 1 93 422 GLN B N 1
ATOM 8590 C CA . GLN B 1 422 ? 8.492 26.672 5.055 1 93 422 GLN B CA 1
ATOM 8591 C C . GLN B 1 422 ? 7.297 25.766 5.277 1 93 422 GLN B C 1
ATOM 8593 O O . GLN B 1 422 ? 6.691 25.766 6.352 1 93 422 GLN B O 1
ATOM 8598 N N . ILE B 1 423 ? 6.93 24.984 4.289 1 92.44 423 ILE B N 1
ATOM 8599 C CA . ILE B 1 423 ? 5.836 24.031 4.449 1 92.44 423 ILE B CA 1
ATOM 8600 C C . ILE B 1 423 ? 6.137 23.094 5.617 1 92.44 423 ILE B C 1
ATOM 8602 O O . ILE B 1 423 ? 5.277 22.844 6.469 1 92.44 423 ILE B O 1
ATOM 8606 N N . GLY B 1 424 ? 7.383 22.625 5.703 1 87.81 424 GLY B N 1
ATOM 8607 C CA . GLY B 1 424 ? 7.789 21.766 6.805 1 87.81 424 GLY B CA 1
ATOM 8608 C C . GLY B 1 424 ? 7.664 22.438 8.156 1 87.81 424 GLY B C 1
ATOM 8609 O O . GLY B 1 424 ? 7.25 21.812 9.133 1 87.81 424 GLY B O 1
ATOM 8610 N N . LYS B 1 425 ? 7.914 23.672 8.18 1 87.88 425 LYS B N 1
ATOM 8611 C CA . LYS B 1 425 ? 7.855 24.422 9.43 1 87.88 425 LYS B CA 1
ATOM 8612 C C . LYS B 1 425 ? 6.41 24.656 9.859 1 87.88 425 LYS B C 1
ATOM 8614 O O . LYS B 1 425 ? 6.086 24.578 11.047 1 87.88 425 LYS B O 1
ATOM 8619 N N . LEU B 1 426 ? 5.602 24.953 8.883 1 91.75 426 LEU B N 1
ATOM 8620 C CA . LEU B 1 426 ? 4.211 25.266 9.172 1 91.75 426 LEU B CA 1
ATOM 8621 C C . LEU B 1 426 ? 3.441 24.016 9.586 1 91.75 426 LEU B C 1
ATOM 8623 O O . LEU B 1 426 ? 2.447 24.094 10.312 1 91.75 426 LEU B O 1
ATOM 8627 N N . GLU B 1 427 ? 3.836 22.906 9.156 1 89.19 427 GLU B N 1
ATOM 8628 C CA . GLU B 1 427 ? 3.117 21.672 9.438 1 89.19 427 GLU B CA 1
ATOM 8629 C C . GLU B 1 427 ? 3.479 21.125 10.812 1 89.19 427 GLU B C 1
ATOM 8631 O O . GLU B 1 427 ? 2.818 20.203 11.32 1 89.19 427 GLU B O 1
ATOM 8636 N N . LYS B 1 428 ? 4.402 21.719 11.391 1 85.31 428 LYS B N 1
ATOM 8637 C CA . LYS B 1 428 ? 4.766 21.297 12.742 1 85.31 428 LYS B CA 1
ATOM 8638 C C . LYS B 1 428 ? 3.705 21.703 13.758 1 85.31 428 LYS B C 1
ATOM 8640 O O . LYS B 1 428 ? 2.99 22.688 13.539 1 85.31 428 LYS B O 1
ATOM 8645 N N . ASP B 1 429 ? 3.496 21.062 14.867 1 78 429 ASP B N 1
ATOM 8646 C CA . ASP B 1 429 ? 2.486 21.328 15.883 1 78 429 ASP B CA 1
ATOM 8647 C C . ASP B 1 429 ? 2.773 22.656 16.609 1 78 429 ASP B C 1
ATOM 8649 O O . ASP B 1 429 ? 1.851 23.344 17.031 1 78 429 ASP B O 1
ATOM 8653 N N . GLY B 1 430 ? 3.926 23.078 16.594 1 72.81 430 GLY B N 1
ATOM 8654 C CA . GLY B 1 430 ? 4.262 24.297 17.344 1 72.81 430 GLY B CA 1
ATOM 8655 C C . GLY B 1 430 ? 4.449 25.5 16.453 1 72.81 430 GLY B C 1
ATOM 8656 O O . GLY B 1 430 ? 5.094 26.484 16.844 1 72.81 430 GLY B O 1
ATOM 8657 N N . GLY B 1 431 ? 3.758 25.453 15.359 1 76.19 431 GLY B N 1
ATOM 8658 C CA . GLY B 1 431 ? 3.893 26.609 14.484 1 76.19 431 GLY B CA 1
ATOM 8659 C C . GLY B 1 431 ? 3.01 27.766 14.891 1 76.19 431 GLY B C 1
ATOM 8660 O O . GLY B 1 431 ? 1.922 27.578 15.438 1 76.19 431 GLY B O 1
ATOM 8661 N N . ASP B 1 432 ? 3.533 29 14.688 1 83.56 432 ASP B N 1
ATOM 8662 C CA . ASP B 1 432 ? 2.803 30.234 15 1 83.56 432 ASP B CA 1
ATOM 8663 C C . ASP B 1 432 ? 2.254 30.875 13.727 1 83.56 432 ASP B C 1
ATOM 8665 O O . ASP B 1 432 ? 2.932 30.906 12.695 1 83.56 432 ASP B O 1
ATOM 8669 N N . LEU B 1 433 ? 1.115 31.438 13.883 1 89.12 433 LEU B N 1
ATOM 8670 C CA . LEU B 1 433 ? 0.397 31.984 12.734 1 89.12 433 LEU B CA 1
ATOM 8671 C C . LEU B 1 433 ? 1.183 33.125 12.102 1 89.12 433 LEU B C 1
ATOM 8673 O O . LEU B 1 433 ? 1.018 33.406 10.914 1 89.12 433 LEU B O 1
ATOM 8677 N N . PHE B 1 434 ? 2.02 33.812 12.898 1 90.62 434 PHE B N 1
ATOM 8678 C CA . PHE B 1 434 ? 2.791 34.906 12.359 1 90.62 434 PHE B CA 1
ATOM 8679 C C . PHE B 1 434 ? 3.717 34.438 11.242 1 90.62 434 PHE B C 1
ATOM 8681 O O . PHE B 1 434 ? 4.074 35.219 10.352 1 90.62 434 PHE B O 1
ATOM 8688 N N . GLN B 1 435 ? 4.039 33.188 11.281 1 91 435 GLN B N 1
ATOM 8689 C CA . GLN B 1 435 ? 4.984 32.625 10.32 1 91 435 GLN B CA 1
ATOM 8690 C C . GLN B 1 435 ? 4.402 32.656 8.906 1 91 435 GLN B C 1
ATOM 8692 O O . GLN B 1 435 ? 5.137 32.781 7.93 1 91 435 GLN B O 1
ATOM 8697 N N . VAL B 1 436 ? 3.121 32.5 8.844 1 92.25 436 VAL B N 1
ATOM 8698 C CA . VAL B 1 436 ? 2.488 32.562 7.531 1 92.25 436 VAL B CA 1
ATOM 8699 C C . VAL B 1 436 ? 2.654 33.938 6.918 1 92.25 436 VAL B C 1
ATOM 8701 O O . VAL B 1 436 ? 3.027 34.062 5.75 1 92.25 436 VAL B O 1
ATOM 8704 N N . TYR B 1 437 ? 2.381 34.906 7.719 1 92.19 437 TYR B N 1
ATOM 8705 C CA . TYR B 1 437 ? 2.555 36.312 7.281 1 92.19 437 TYR B CA 1
ATOM 8706 C C . TYR B 1 437 ? 4.008 36.594 6.91 1 92.19 437 TYR B C 1
ATOM 8708 O O . TYR B 1 437 ? 4.285 37.188 5.867 1 92.19 437 TYR B O 1
ATOM 8716 N N . TYR B 1 438 ? 4.844 36.094 7.715 1 91.25 438 TYR B N 1
ATOM 8717 C CA . TYR B 1 438 ? 6.273 36.281 7.5 1 91.25 438 TYR B CA 1
ATOM 8718 C C . TYR B 1 438 ? 6.707 35.656 6.172 1 91.25 438 TYR B C 1
ATOM 8720 O O . TYR B 1 438 ? 7.492 36.25 5.434 1 91.25 438 TYR B O 1
ATOM 8728 N N . CYS B 1 439 ? 6.23 34.531 5.859 1 92.38 439 CYS B N 1
ATOM 8729 C CA . CYS B 1 439 ? 6.598 33.844 4.637 1 92.38 439 CYS B CA 1
ATOM 8730 C C . CYS B 1 439 ? 6.242 34.656 3.404 1 92.38 439 CYS B C 1
ATOM 8732 O O . CYS B 1 439 ? 7.051 34.781 2.48 1 92.38 439 CYS B O 1
ATOM 8734 N N . PHE B 1 440 ? 5.133 35.281 3.432 1 92.31 440 PHE B N 1
ATOM 8735 C CA . PHE B 1 440 ? 4.691 36 2.248 1 92.31 440 PHE B CA 1
ATOM 8736 C C . PHE B 1 440 ? 5.426 37.344 2.125 1 92.31 440 PHE B C 1
ATOM 8738 O O . PHE B 1 440 ? 5.695 37.812 1.017 1 92.31 440 PHE B O 1
ATOM 8745 N N . ILE B 1 441 ? 5.789 37.906 3.229 1 90 441 ILE B N 1
ATOM 8746 C CA . ILE B 1 441 ? 6.598 39.125 3.172 1 90 441 ILE B CA 1
ATOM 8747 C C . ILE B 1 441 ? 7.973 38.812 2.6 1 90 441 ILE B C 1
ATOM 8749 O O . ILE B 1 441 ? 8.5 39.562 1.767 1 90 441 ILE B O 1
ATOM 8753 N N . ARG B 1 442 ? 8.453 37.719 3.041 1 90 442 ARG B N 1
ATOM 8754 C CA . ARG B 1 442 ? 9.766 37.312 2.564 1 90 442 ARG B CA 1
ATOM 8755 C C . ARG B 1 442 ? 9.734 36.969 1.077 1 90 442 ARG B C 1
ATOM 8757 O O . ARG B 1 442 ? 10.664 37.312 0.34 1 90 442 ARG B O 1
ATOM 8764 N N . LEU B 1 443 ? 8.711 36.375 0.679 1 91.75 443 LEU B N 1
ATOM 8765 C CA . LEU B 1 443 ? 8.562 36.062 -0.735 1 91.75 443 LEU B CA 1
ATOM 8766 C C . LEU B 1 443 ? 8.438 37.312 -1.575 1 91.75 443 LEU B C 1
ATOM 8768 O O . LEU B 1 443 ? 9.031 37.406 -2.654 1 91.75 443 LEU B O 1
ATOM 8772 N N . LYS B 1 444 ? 7.676 38.188 -1.062 1 86.25 444 LYS B N 1
ATOM 8773 C CA . LYS B 1 444 ? 7.539 39.469 -1.757 1 86.25 444 LYS B CA 1
ATOM 8774 C C . LYS B 1 444 ? 8.891 40.156 -1.894 1 86.25 444 LYS B C 1
ATOM 8776 O O . LYS B 1 444 ? 9.211 40.688 -2.957 1 86.25 444 LYS B O 1
ATOM 8781 N N . ASP B 1 445 ? 9.688 40.062 -0.881 1 83.62 445 ASP B N 1
ATOM 8782 C CA . ASP B 1 445 ? 10.977 40.75 -0.855 1 83.62 445 ASP B CA 1
ATOM 8783 C C . ASP B 1 445 ? 11.984 40.031 -1.758 1 83.62 445 ASP B C 1
ATOM 8785 O O . ASP B 1 445 ? 12.805 40.688 -2.412 1 83.62 445 ASP B O 1
ATOM 8789 N N . THR B 1 446 ? 11.914 38.75 -1.823 1 84.5 446 THR B N 1
ATOM 8790 C CA . THR B 1 446 ? 12.945 37.969 -2.52 1 84.5 446 THR B CA 1
ATOM 8791 C C . THR B 1 446 ? 12.578 37.781 -3.99 1 84.5 446 THR B C 1
ATOM 8793 O O . THR B 1 446 ? 13.453 37.75 -4.852 1 84.5 446 THR B O 1
ATOM 8796 N N . TRP B 1 447 ? 11.289 37.656 -4.293 1 85.69 447 TRP B N 1
ATOM 8797 C CA . TRP B 1 447 ? 10.898 37.312 -5.656 1 85.69 447 TRP B CA 1
ATOM 8798 C C . TRP B 1 447 ? 10.523 38.594 -6.441 1 85.69 447 TRP B C 1
ATOM 8800 O O . TRP B 1 447 ? 10.633 38.594 -7.668 1 85.69 447 TRP B O 1
ATOM 8810 N N . VAL B 1 448 ? 10.078 39.625 -5.781 1 76.25 448 VAL B N 1
ATOM 8811 C CA . VAL B 1 448 ? 9.383 40.688 -6.48 1 76.25 448 VAL B CA 1
ATOM 8812 C C . VAL B 1 448 ? 10.234 41.969 -6.453 1 76.25 448 VAL B C 1
ATOM 8814 O O . VAL B 1 448 ? 10.219 42.75 -7.402 1 76.25 448 VAL B O 1
ATOM 8817 N N . THR B 1 449 ? 11.039 42.094 -5.441 1 71 449 THR B N 1
ATOM 8818 C CA . THR B 1 449 ? 11.711 43.375 -5.301 1 71 449 THR B CA 1
ATOM 8819 C C . THR B 1 449 ? 12.805 43.531 -6.355 1 71 449 THR B C 1
ATOM 8821 O O . THR B 1 449 ? 13.188 42.562 -7.012 1 71 449 THR B O 1
ATOM 8824 N N . LYS B 1 450 ? 13.102 44.719 -6.523 1 61.06 450 LYS B N 1
ATOM 8825 C CA . LYS B 1 450 ? 14.031 45.156 -7.559 1 61.06 450 LYS B CA 1
ATOM 8826 C C . LYS B 1 450 ? 15.375 44.469 -7.426 1 61.06 450 LYS B C 1
ATOM 8828 O O . LYS B 1 450 ? 16.094 44.281 -8.414 1 61.06 450 LYS B O 1
ATOM 8833 N N . GLU B 1 451 ? 15.609 43.969 -6.328 1 58.56 451 GLU B N 1
ATOM 8834 C CA . GLU B 1 451 ? 16.906 43.312 -6.09 1 58.56 451 GLU B CA 1
ATOM 8835 C C . GLU B 1 451 ? 16.859 41.844 -6.469 1 58.56 451 GLU B C 1
ATOM 8837 O O . GLU B 1 451 ? 17.891 41.156 -6.488 1 58.56 451 GLU B O 1
ATOM 8842 N N . SER B 1 452 ? 15.656 41.5 -6.953 1 67 452 SER B N 1
ATOM 8843 C CA . SER B 1 452 ? 15.492 40.062 -7.254 1 67 452 SER B CA 1
ATOM 8844 C C . SER B 1 452 ? 16.078 39.719 -8.617 1 67 452 SER B C 1
ATOM 8846 O O . SER B 1 452 ? 16.125 40.562 -9.516 1 67 452 SER B O 1
ATOM 8848 N N . LEU B 1 453 ? 16.688 38.594 -8.672 1 65.81 453 LEU B N 1
ATOM 8849 C CA . LEU B 1 453 ? 17.25 38.031 -9.898 1 65.81 453 LEU B CA 1
ATOM 8850 C C . LEU B 1 453 ? 16.219 38.031 -11.016 1 65.81 453 LEU B C 1
ATOM 8852 O O . LEU B 1 453 ? 16.562 38 -12.203 1 65.81 453 LEU B O 1
ATOM 8856 N N . TRP B 1 454 ? 14.992 38.188 -10.656 1 68.25 454 TRP B N 1
ATOM 8857 C CA . TRP B 1 454 ? 13.93 38 -11.641 1 68.25 454 TRP B CA 1
ATOM 8858 C C . TRP B 1 454 ? 13.242 39.312 -11.969 1 68.25 454 TRP B C 1
ATOM 8860 O O . TRP B 1 454 ? 12.25 39.344 -12.703 1 68.25 454 TRP B O 1
ATOM 8870 N N . HIS B 1 455 ? 13.953 40.375 -11.445 1 67.25 455 HIS B N 1
ATOM 8871 C CA . HIS B 1 455 ? 13.281 41.656 -11.586 1 67.25 455 HIS B CA 1
ATOM 8872 C C . HIS B 1 455 ? 13.289 42.125 -13.039 1 67.25 455 HIS B C 1
ATOM 8874 O O . HIS B 1 455 ? 14.336 42.094 -13.695 1 67.25 455 HIS B O 1
ATOM 8880 N N . GLY B 1 456 ? 12.125 42.469 -13.406 1 63.91 456 GLY B N 1
ATOM 8881 C CA . GLY B 1 456 ? 12.008 43.062 -14.734 1 63.91 456 GLY B CA 1
ATOM 8882 C C . GLY B 1 456 ? 11.766 42.031 -15.82 1 63.91 456 GLY B C 1
ATOM 8883 O O . GLY B 1 456 ? 11.43 42.375 -16.953 1 63.91 456 GLY B O 1
ATOM 8884 N N . ASP B 1 457 ? 11.891 40.781 -15.508 1 76.06 457 ASP B N 1
ATOM 8885 C CA . ASP B 1 457 ? 11.688 39.719 -16.5 1 76.06 457 ASP B CA 1
ATOM 8886 C C . ASP B 1 457 ? 10.273 39.156 -16.422 1 76.06 457 ASP B C 1
ATOM 8888 O O . ASP B 1 457 ? 9.539 39.438 -15.469 1 76.06 457 ASP B O 1
ATOM 8892 N N . ASP B 1 458 ? 9.836 38.688 -17.5 1 82.62 458 ASP B N 1
ATOM 8893 C CA . ASP B 1 458 ? 8.516 38.062 -17.578 1 82.62 458 ASP B CA 1
ATOM 8894 C C . ASP B 1 458 ? 8.297 37.062 -16.438 1 82.62 458 ASP B C 1
ATOM 8896 O O . ASP B 1 458 ? 7.211 37 -15.859 1 82.62 458 ASP B O 1
ATOM 8900 N N . ILE B 1 459 ? 9.32 36.469 -16.062 1 86.5 459 ILE B N 1
ATOM 8901 C CA . ILE B 1 459 ? 9.242 35.5 -14.969 1 86.5 459 ILE B CA 1
ATOM 8902 C C . ILE B 1 459 ? 9 36.25 -13.656 1 86.5 459 ILE B C 1
ATOM 8904 O O . ILE B 1 459 ? 8.195 35.812 -12.828 1 86.5 459 ILE B O 1
ATOM 8908 N N . GLY B 1 460 ? 9.633 37.375 -13.508 1 85.88 460 GLY B N 1
ATOM 8909 C CA . GLY B 1 460 ? 9.453 38.188 -12.312 1 85.88 460 GLY B CA 1
ATOM 8910 C C . GLY B 1 460 ? 8.039 38.688 -12.141 1 85.88 460 GLY B C 1
ATOM 8911 O O . GLY B 1 460 ? 7.508 38.719 -11.023 1 85.88 460 GLY B O 1
ATOM 8912 N N . ASN B 1 461 ? 7.473 39.125 -13.203 1 88 461 ASN B N 1
ATOM 8913 C CA . ASN B 1 461 ? 6.098 39.594 -13.148 1 88 461 ASN B CA 1
ATOM 8914 C C . ASN B 1 461 ? 5.117 38.469 -12.812 1 88 461 ASN B C 1
ATOM 8916 O O . ASN B 1 461 ? 4.164 38.688 -12.062 1 88 461 ASN B O 1
ATOM 8920 N N . ARG B 1 462 ? 5.375 37.375 -13.406 1 90.75 462 ARG B N 1
ATOM 8921 C CA . ARG B 1 462 ? 4.52 36.25 -13.117 1 90.75 462 ARG B CA 1
ATOM 8922 C C . ARG B 1 462 ? 4.641 35.812 -11.656 1 90.75 462 ARG B C 1
ATOM 8924 O O . ARG B 1 462 ? 3.645 35.469 -11.016 1 90.75 462 ARG B O 1
ATOM 8931 N N . LEU B 1 463 ? 5.844 35.875 -11.18 1 92.38 463 LEU B N 1
ATOM 8932 C CA . LEU B 1 463 ? 6.07 35.531 -9.781 1 92.38 463 LEU B CA 1
ATOM 8933 C C . LEU B 1 463 ? 5.359 36.5 -8.852 1 92.38 463 LEU B C 1
ATOM 8935 O O . LEU B 1 463 ? 4.777 36.125 -7.848 1 92.38 463 LEU B O 1
ATOM 8939 N N . LYS B 1 464 ? 5.395 37.75 -9.195 1 90 464 LYS B N 1
ATOM 8940 C CA . LYS B 1 464 ? 4.695 38.75 -8.414 1 90 464 LYS B CA 1
ATOM 8941 C C . LYS B 1 464 ? 3.193 38.5 -8.383 1 90 464 LYS B C 1
ATOM 8943 O O . LYS B 1 464 ? 2.566 38.594 -7.324 1 90 464 LYS B O 1
ATOM 8948 N N . ASP B 1 465 ? 2.705 38.125 -9.477 1 92 465 ASP B N 1
ATOM 8949 C CA . ASP B 1 465 ? 1.274 37.844 -9.562 1 92 465 ASP B CA 1
ATOM 8950 C C . ASP B 1 465 ? 0.899 36.625 -8.727 1 92 465 ASP B C 1
ATOM 8952 O O . ASP B 1 465 ? -0.153 36.594 -8.086 1 92 465 ASP B O 1
ATOM 8956 N N . ILE B 1 466 ? 1.729 35.688 -8.781 1 94.38 466 ILE B N 1
ATOM 8957 C CA . ILE B 1 466 ? 1.476 34.438 -8.047 1 94.38 466 ILE B CA 1
ATOM 8958 C C . ILE B 1 466 ? 1.477 34.719 -6.547 1 94.38 466 ILE B C 1
ATOM 8960 O O . ILE B 1 466 ? 0.579 34.281 -5.828 1 94.38 466 ILE B O 1
ATOM 8964 N N . VAL B 1 467 ? 2.443 35.5 -6.082 1 93.5 467 VAL B N 1
ATOM 8965 C CA . VAL B 1 467 ? 2.562 35.781 -4.66 1 93.5 467 VAL B CA 1
ATOM 8966 C C . VAL B 1 467 ? 1.356 36.594 -4.199 1 93.5 467 VAL B C 1
ATOM 8968 O O . VAL B 1 467 ? 0.768 36.312 -3.154 1 93.5 467 VAL B O 1
ATOM 8971 N N . LEU B 1 468 ? 0.971 37.531 -4.996 1 91.31 468 LEU B N 1
ATOM 8972 C CA . LEU B 1 468 ? -0.154 38.406 -4.637 1 91.31 468 LEU B CA 1
ATOM 8973 C C . LEU B 1 468 ? -1.458 37.625 -4.625 1 91.31 468 LEU B C 1
ATOM 8975 O O . LEU B 1 468 ? -2.283 37.781 -3.725 1 91.31 468 LEU B O 1
ATOM 8979 N N . LYS B 1 469 ? -1.577 36.812 -5.598 1 92.69 469 LYS B N 1
ATOM 8980 C CA . LYS B 1 469 ? -2.785 36 -5.703 1 92.69 469 LYS B CA 1
ATOM 8981 C C . LYS B 1 469 ? -2.932 35.094 -4.504 1 92.69 469 LYS B C 1
ATOM 8983 O O . LYS B 1 469 ? -4.012 35 -3.914 1 92.69 469 LYS B O 1
ATOM 8988 N N . ARG B 1 470 ? -1.909 34.438 -4.113 1 93.69 470 ARG B N 1
ATOM 8989 C CA . ARG B 1 470 ? -1.967 33.469 -3.01 1 93.69 470 ARG B CA 1
ATOM 8990 C C . ARG B 1 470 ? -2.041 34.188 -1.666 1 93.69 470 ARG B C 1
ATOM 8992 O O . ARG B 1 470 ? -2.66 33.688 -0.723 1 93.69 470 ARG B O 1
ATOM 8999 N N . TRP B 1 471 ? -1.466 35.375 -1.607 1 91.62 471 TRP B N 1
ATOM 9000 C CA . TRP B 1 471 ? -1.604 36.188 -0.416 1 91.62 471 TRP B CA 1
ATOM 9001 C C . TRP B 1 471 ? -3.064 36.594 -0.182 1 91.62 471 TRP B C 1
ATOM 9003 O O . TRP B 1 471 ? -3.578 36.438 0.929 1 91.62 471 TRP B O 1
ATOM 9013 N N . CYS B 1 472 ? -3.711 36.969 -1.218 1 88.88 472 CYS B N 1
ATOM 9014 C CA . CYS B 1 472 ? -5.113 37.375 -1.112 1 88.88 472 CYS B CA 1
ATOM 9015 C C . CYS B 1 472 ? -5.988 36.188 -0.762 1 88.88 472 CYS B C 1
ATOM 9017 O O . CYS B 1 472 ? -7.004 36.312 -0.08 1 88.88 472 CYS B O 1
ATOM 9019 N N . PHE B 1 473 ? -5.484 35.125 -1.162 1 88.94 473 PHE B N 1
ATOM 9020 C CA . PHE B 1 473 ? -6.23 33.875 -0.959 1 88.94 473 PHE B CA 1
ATOM 9021 C C . PHE B 1 473 ? -6.18 33.469 0.502 1 88.94 473 PHE B C 1
ATOM 9023 O O . PHE B 1 473 ? -7.18 33 1.051 1 88.94 473 PHE B O 1
ATOM 9030 N N . VAL B 1 474 ? -5.066 33.688 1.22 1 89.94 474 VAL B N 1
ATOM 9031 C CA . VAL B 1 474 ? -4.875 33.031 2.523 1 89.94 474 VAL B CA 1
ATOM 9032 C C . VAL B 1 474 ? -4.984 34.094 3.623 1 89.94 474 VAL B C 1
ATOM 9034 O O . VAL B 1 474 ? -5.312 33.781 4.77 1 89.94 474 VAL B O 1
ATOM 9037 N N . HIS B 1 475 ? -4.766 35.312 3.359 1 91 475 HIS B N 1
ATOM 9038 C CA . HIS B 1 475 ? -4.625 36.375 4.359 1 91 475 HIS B CA 1
ATOM 9039 C C . HIS B 1 475 ? -5.922 36.562 5.137 1 91 475 HIS B C 1
ATOM 9041 O O . HIS B 1 475 ? -6.992 36.688 4.539 1 91 475 HIS B O 1
ATOM 9047 N N . THR B 1 476 ? -5.793 36.5 6.414 1 90.19 476 THR B N 1
ATOM 9048 C CA . THR B 1 476 ? -6.914 36.75 7.309 1 90.19 476 THR B CA 1
ATOM 9049 C C . THR B 1 476 ? -6.531 37.781 8.375 1 90.19 476 THR B C 1
ATOM 9051 O O . THR B 1 476 ? -5.348 38.094 8.562 1 90.19 476 THR B O 1
ATOM 9054 N N . PHE B 1 477 ? -7.582 38.281 9.062 1 90.5 477 PHE B N 1
ATOM 9055 C CA . PHE B 1 477 ? -7.398 39.25 10.148 1 90.5 477 PHE B CA 1
ATOM 9056 C C . PHE B 1 477 ? -6.52 38.656 11.242 1 90.5 477 PHE B C 1
ATOM 9058 O O . PHE B 1 477 ? -5.621 39.344 11.758 1 90.5 477 PHE B O 1
ATOM 9065 N N . SER B 1 478 ? -6.711 37.438 11.516 1 92.12 478 SER B N 1
ATOM 9066 C CA . SER B 1 478 ? -5.961 36.781 12.594 1 92.12 478 SER B CA 1
ATOM 9067 C C . SER B 1 478 ? -4.477 36.719 12.258 1 92.12 478 SER B C 1
ATOM 9069 O O . SER B 1 478 ? -3.625 36.844 13.141 1 92.12 478 SER B O 1
ATOM 9071 N N . MET B 1 479 ? -4.137 36.562 11.055 1 92.19 479 MET B N 1
ATOM 9072 C CA . MET B 1 479 ? -2.738 36.531 10.633 1 92.19 479 MET B CA 1
ATOM 9073 C C . MET B 1 479 ? -2.057 37.875 10.828 1 92.19 479 MET B C 1
ATOM 9075 O O . MET B 1 479 ? -0.928 37.938 11.32 1 92.19 479 MET B O 1
ATOM 9079 N N . GLY B 1 480 ? -2.736 38.906 10.422 1 92.5 480 GLY B N 1
ATOM 9080 C CA . GLY B 1 480 ? -2.223 40.25 10.648 1 92.5 480 GLY B CA 1
ATOM 9081 C C . GLY B 1 480 ? -2.049 40.562 12.125 1 92.5 480 GLY B C 1
ATOM 9082 O O . GLY B 1 480 ? -1.049 41.156 12.516 1 92.5 480 GLY B O 1
ATOM 9083 N N . CYS B 1 481 ? -3.039 40.125 12.828 1 93.62 481 CYS B N 1
ATOM 9084 C CA . CYS B 1 481 ? -2.992 40.375 14.266 1 93.62 481 CYS B CA 1
ATOM 9085 C C . CYS B 1 481 ? -1.806 39.656 14.898 1 93.62 481 CYS B C 1
ATOM 9087 O O . CYS B 1 481 ? -1.113 40.219 15.75 1 93.62 481 CYS B O 1
ATOM 9089 N N . ALA B 1 482 ? -1.577 38.438 14.5 1 93.25 482 ALA B N 1
ATOM 9090 C CA . ALA B 1 482 ? -0.449 37.656 15.016 1 93.25 482 ALA B CA 1
ATOM 9091 C C . ALA B 1 482 ? 0.876 38.344 14.688 1 93.25 482 ALA B C 1
ATOM 9093 O O . ALA B 1 482 ? 1.782 38.375 15.523 1 93.25 482 ALA B O 1
ATOM 9094 N N . TYR B 1 483 ? 0.91 38.844 13.531 1 92.88 483 TYR B N 1
ATOM 9095 C CA . TYR B 1 483 ? 2.129 39.531 13.102 1 92.88 483 TYR B CA 1
ATOM 9096 C C . TYR B 1 483 ? 2.33 40.812 13.867 1 92.88 483 TYR B C 1
ATOM 9098 O O . TYR B 1 483 ? 3.449 41.125 14.281 1 92.88 483 TYR B O 1
ATOM 9106 N N . LEU B 1 484 ? 1.309 41.531 14.078 1 92.25 484 LEU B N 1
ATOM 9107 C CA . LEU B 1 484 ? 1.34 42.781 14.797 1 92.25 484 LEU B CA 1
ATOM 9108 C C . LEU B 1 484 ? 1.79 42.594 16.234 1 92.25 484 LEU B C 1
ATOM 9110 O O . LEU B 1 484 ? 2.537 43.406 16.781 1 92.25 484 LEU B O 1
ATOM 9114 N N . LEU B 1 485 ? 1.322 41.5 16.781 1 92.56 485 LEU B N 1
ATOM 9115 C CA . LEU B 1 485 ? 1.53 41.312 18.219 1 92.56 485 LEU B CA 1
ATOM 9116 C C . LEU B 1 485 ? 2.783 40.469 18.469 1 92.56 485 LEU B C 1
ATOM 9118 O O . LEU B 1 485 ? 3.057 40.062 19.594 1 92.56 485 LEU B O 1
ATOM 9122 N N . THR B 1 486 ? 3.455 40.156 17.453 1 91.12 486 THR B N 1
ATOM 9123 C CA . THR B 1 486 ? 4.777 39.531 17.578 1 91.12 486 THR B CA 1
ATOM 9124 C C . THR B 1 486 ? 5.855 40.625 17.688 1 91.12 486 THR B C 1
ATOM 9126 O O . THR B 1 486 ? 5.859 41.562 16.922 1 91.12 486 THR B O 1
ATOM 9129 N N . PRO B 1 487 ? 6.715 40.406 18.594 1 85.38 487 PRO B N 1
ATOM 9130 C CA . PRO B 1 487 ? 7.746 41.406 18.781 1 85.38 487 PRO B CA 1
ATOM 9131 C C . PRO B 1 487 ? 8.516 41.719 17.484 1 85.38 487 PRO B C 1
ATOM 9133 O O . PRO B 1 487 ? 8.828 40.781 16.719 1 85.38 487 PRO B O 1
ATOM 9136 N N . LYS B 1 488 ? 8.945 42.875 17.281 1 78.62 488 LYS B N 1
ATOM 9137 C CA . LYS B 1 488 ? 9.555 43.375 16.062 1 78.62 488 LYS B CA 1
ATOM 9138 C C . LYS B 1 488 ? 10.875 42.688 15.773 1 78.62 488 LYS B C 1
ATOM 9140 O O . LYS B 1 488 ? 11.289 42.562 14.617 1 78.62 488 LYS B O 1
ATOM 9145 N N . SER B 1 489 ? 11.484 42.219 16.781 1 75.75 489 SER B N 1
ATOM 9146 C CA . SER B 1 489 ? 12.766 41.562 16.594 1 75.75 489 SER B CA 1
ATOM 9147 C C . SER B 1 489 ? 12.609 40.281 15.766 1 75.75 489 SER B C 1
ATOM 9149 O O . SER B 1 489 ? 13.578 39.781 15.164 1 75.75 489 SER B O 1
ATOM 9151 N N . GLN B 1 490 ? 11.398 39.875 15.656 1 80.19 490 GLN B N 1
ATOM 9152 C CA . GLN B 1 490 ? 11.156 38.594 14.969 1 80.19 490 GLN B CA 1
ATOM 9153 C C . GLN B 1 490 ? 10.445 38.844 13.641 1 80.19 490 GLN B C 1
ATOM 9155 O O . GLN B 1 490 ? 10.172 37.875 12.898 1 80.19 490 GLN B O 1
ATOM 9160 N N . THR B 1 491 ? 10.141 40.062 13.43 1 82.81 491 THR B N 1
ATOM 9161 C CA . THR B 1 491 ? 9.344 40.344 12.234 1 82.81 491 THR B CA 1
ATOM 9162 C C . THR B 1 491 ? 10.141 41.219 11.25 1 82.81 491 THR B C 1
ATOM 9164 O O . THR B 1 491 ? 11.273 41.594 11.523 1 82.81 491 THR B O 1
ATOM 9167 N N . MET B 1 492 ? 9.617 41.25 10.102 1 81.06 492 MET B N 1
ATOM 9168 C CA . MET B 1 492 ? 10.141 42.125 9.055 1 81.06 492 MET B CA 1
ATOM 9169 C C . MET B 1 492 ? 9.227 43.344 8.844 1 81.06 492 MET B C 1
ATOM 9171 O O . MET B 1 492 ? 8.148 43.406 9.438 1 81.06 492 MET B O 1
ATOM 9175 N N . THR B 1 493 ? 9.812 44.188 8.078 1 79 493 THR B N 1
ATOM 9176 C CA . THR B 1 493 ? 9 45.375 7.777 1 79 493 THR B CA 1
ATOM 9177 C C . THR B 1 493 ? 7.773 44.969 6.961 1 79 493 THR B C 1
ATOM 9179 O O . THR B 1 493 ? 7.887 44.25 5.965 1 79 493 THR B O 1
ATOM 9182 N N . TRP B 1 494 ? 6.656 45.281 7.516 1 81.94 494 TRP B N 1
ATOM 9183 C CA . TRP B 1 494 ? 5.461 44.875 6.789 1 81.94 494 TRP B CA 1
ATOM 9184 C C . TRP B 1 494 ? 4.809 46.062 6.094 1 81.94 494 TRP B C 1
ATOM 9186 O O . TRP B 1 494 ? 5.258 47.219 6.242 1 81.94 494 TRP B O 1
ATOM 9196 N N . ASP B 1 495 ? 3.916 45.844 5.289 1 77.94 495 ASP B N 1
ATOM 9197 C CA . ASP B 1 495 ? 3.197 46.844 4.516 1 77.94 495 ASP B CA 1
ATOM 9198 C C . ASP B 1 495 ? 2.42 47.812 5.43 1 77.94 495 ASP B C 1
ATOM 9200 O O . ASP B 1 495 ? 1.667 47.375 6.297 1 77.94 495 ASP B O 1
ATOM 9204 N N . ALA B 1 496 ? 2.611 49.094 5.246 1 80.69 496 ALA B N 1
ATOM 9205 C CA . ALA B 1 496 ? 2.027 50.125 6.109 1 80.69 496 ALA B CA 1
ATOM 9206 C C . ALA B 1 496 ? 0.502 50.062 6.066 1 80.69 496 ALA B C 1
ATOM 9208 O O . ALA B 1 496 ? -0.161 50.219 7.09 1 80.69 496 ALA B O 1
ATOM 9209 N N . THR B 1 497 ? -0.011 49.812 4.887 1 85.56 497 THR B N 1
ATOM 9210 C CA . THR B 1 497 ? -1.461 49.781 4.734 1 85.56 497 THR B CA 1
ATOM 9211 C C . THR B 1 497 ? -2.051 48.594 5.492 1 85.56 497 THR B C 1
ATOM 9213 O O . THR B 1 497 ? -3.074 48.719 6.168 1 85.56 497 THR B O 1
ATOM 9216 N N . ASP B 1 498 ? -1.405 47.5 5.414 1 88.69 498 ASP B N 1
ATOM 9217 C CA . ASP B 1 498 ? -1.903 46.312 6.098 1 88.69 498 ASP B CA 1
ATOM 9218 C C . ASP B 1 498 ? -1.789 46.438 7.613 1 88.69 498 ASP B C 1
ATOM 9220 O O . ASP B 1 498 ? -2.635 45.938 8.359 1 88.69 498 ASP B O 1
ATOM 9224 N N . LYS B 1 499 ? -0.746 47.125 8.039 1 89.94 499 LYS B N 1
ATOM 9225 C CA . LYS B 1 499 ? -0.564 47.375 9.469 1 89.94 499 LYS B CA 1
ATOM 9226 C C . LYS B 1 499 ? -1.693 48.25 10.023 1 89.94 499 LYS B C 1
ATOM 9228 O O . LYS B 1 499 ? -2.234 47.938 11.094 1 89.94 499 LYS B O 1
ATOM 9233 N N . MET B 1 500 ? -2.016 49.25 9.266 1 91.19 500 MET B N 1
ATOM 9234 C CA . MET B 1 500 ? -3.08 50.156 9.703 1 91.19 500 MET B CA 1
ATOM 9235 C C . MET B 1 500 ? -4.426 49.438 9.727 1 91.19 500 MET B C 1
ATOM 9237 O O . MET B 1 500 ? -5.18 49.562 10.695 1 91.19 500 MET B O 1
ATOM 9241 N N . ASP B 1 501 ? -4.648 48.719 8.703 1 92.25 501 ASP B N 1
ATOM 9242 C CA . ASP B 1 501 ? -5.91 48 8.609 1 92.25 501 ASP B CA 1
ATOM 9243 C C . ASP B 1 501 ? -6.031 46.969 9.742 1 92.25 501 ASP B C 1
ATOM 9245 O O . ASP B 1 501 ? -7.098 46.844 10.344 1 92.25 501 ASP B O 1
ATOM 9249 N N . THR B 1 502 ? -4.984 46.25 10.039 1 94.12 502 THR B N 1
ATOM 9250 C CA . THR B 1 502 ? -4.969 45.25 11.086 1 94.12 502 THR B CA 1
ATOM 9251 C C . THR B 1 502 ? -5.188 45.875 12.453 1 94.12 502 THR B C 1
ATOM 9253 O O . THR B 1 502 ? -5.902 45.312 13.297 1 94.12 502 THR B O 1
ATOM 9256 N N . THR B 1 503 ? -4.582 47.031 12.672 1 93.75 503 THR B N 1
ATOM 9257 C CA . THR B 1 503 ? -4.727 47.75 13.945 1 93.75 503 THR B CA 1
ATOM 9258 C C . THR B 1 503 ? -6.172 48.156 14.164 1 93.75 503 THR B C 1
ATOM 9260 O O . THR B 1 503 ? -6.707 48.031 15.266 1 93.75 503 THR B O 1
ATOM 9263 N N . GLU B 1 504 ? -6.719 48.625 13.117 1 93.31 504 GLU B N 1
ATOM 9264 C CA . GLU B 1 504 ? -8.109 49.062 13.211 1 93.31 504 GLU B CA 1
ATOM 9265 C C . GLU B 1 504 ? -9.039 47.875 13.453 1 93.31 504 GLU B C 1
ATOM 9267 O O . GLU B 1 504 ? -9.969 47.969 14.258 1 93.31 504 GLU B O 1
ATOM 9272 N N . GLN B 1 505 ? -8.812 46.875 12.805 1 93.38 505 GLN B N 1
ATOM 9273 C CA . GLN B 1 505 ? -9.625 45.688 12.984 1 93.38 505 GLN B CA 1
ATOM 9274 C C . GLN B 1 505 ? -9.469 45.125 14.391 1 93.38 505 GLN B C 1
ATOM 9276 O O . GLN B 1 505 ? -10.422 44.562 14.961 1 93.38 505 GLN B O 1
ATOM 9281 N N . LEU B 1 506 ? -8.266 45.156 14.875 1 95 506 LEU B N 1
ATOM 9282 C CA . LEU B 1 506 ? -8.031 44.719 16.25 1 95 506 LEU B CA 1
ATOM 9283 C C . LEU B 1 506 ? -8.805 45.562 17.234 1 95 506 LEU B C 1
ATOM 9285 O O . LEU B 1 506 ? -9.352 45.062 18.219 1 95 506 LEU B O 1
ATOM 9289 N N . ARG B 1 507 ? -8.883 46.844 17 1 93.81 507 ARG B N 1
ATOM 9290 C CA . ARG B 1 507 ? -9.656 47.75 17.844 1 93.81 507 ARG B CA 1
ATOM 9291 C C . ARG B 1 507 ? -11.141 47.375 17.812 1 93.81 507 ARG B C 1
ATOM 9293 O O . ARG B 1 507 ? -11.836 47.531 18.812 1 93.81 507 ARG B O 1
ATOM 9300 N N . ASP B 1 508 ? -11.531 46.906 16.625 1 91.56 508 ASP B N 1
ATOM 9301 C CA . ASP B 1 508 ? -12.922 46.5 16.484 1 91.56 508 ASP B CA 1
ATOM 9302 C C . ASP B 1 508 ? -13.172 45.156 17.172 1 91.56 508 ASP B C 1
ATOM 9304 O O . ASP B 1 508 ? -14.297 44.875 17.578 1 91.56 508 ASP B O 1
ATOM 9308 N N . TYR B 1 509 ? -12.141 44.406 17.266 1 92.69 509 TYR B N 1
ATOM 9309 C CA . TYR B 1 509 ? -12.25 43.062 17.844 1 92.69 509 TYR B CA 1
ATOM 9310 C C . TYR B 1 509 ? -12.258 43.125 19.375 1 92.69 509 TYR B C 1
ATOM 9312 O O . TYR B 1 509 ? -12.883 42.312 20.031 1 92.69 509 TYR B O 1
ATOM 9320 N N . ILE B 1 510 ? -11.609 44.062 20.016 1 94.06 510 ILE B N 1
ATOM 9321 C CA . ILE B 1 510 ? -11.406 44.219 21.453 1 94.06 510 ILE B CA 1
ATOM 9322 C C . ILE B 1 510 ? -12.758 44.312 22.156 1 94.06 510 ILE B C 1
ATOM 9324 O O . ILE B 1 510 ? -12.992 43.625 23.172 1 94.06 510 ILE B O 1
ATOM 9328 N N . PRO B 1 511 ? -13.688 45.094 21.562 1 92.75 511 PRO B N 1
ATOM 9329 C CA . PRO B 1 511 ? -14.984 45.156 22.219 1 92.75 511 PRO B CA 1
ATOM 9330 C C . PRO B 1 511 ? -15.75 43.844 22.188 1 92.75 511 PRO B C 1
ATOM 9332 O O . PRO B 1 511 ? -16.625 43.594 23.031 1 92.75 511 PRO B O 1
ATOM 9335 N N . LEU B 1 512 ? -15.422 43 21.25 1 89.75 512 LEU B N 1
ATOM 9336 C CA . LEU B 1 512 ? -16.047 41.688 21.172 1 89.75 512 LEU B CA 1
ATOM 9337 C C . LEU B 1 512 ? -15.492 40.75 22.234 1 89.75 512 LEU B C 1
ATOM 9339 O O . LEU B 1 512 ? -16.203 39.875 22.734 1 89.75 512 LEU B O 1
ATOM 9343 N N . PHE B 1 513 ? -14.273 41 22.531 1 89.06 513 PHE B N 1
ATOM 9344 C CA . PHE B 1 513 ? -13.586 40.156 23.516 1 89.06 513 PHE B CA 1
ATOM 9345 C C . PHE B 1 513 ? -13.906 40.625 24.922 1 89.06 513 PHE B C 1
ATOM 9347 O O . PHE B 1 513 ? -14.141 39.812 25.812 1 89.06 513 PHE B O 1
ATOM 9354 N N . TYR B 1 514 ? -13.852 41.938 25.109 1 91.5 514 TYR B N 1
ATOM 9355 C CA . TYR B 1 514 ? -14.203 42.531 26.375 1 91.5 514 TYR B CA 1
ATOM 9356 C C . TYR B 1 514 ? -15.516 43.312 26.266 1 91.5 514 TYR B C 1
ATOM 9358 O O . TYR B 1 514 ? -15.555 44.438 25.766 1 91.5 514 TYR B O 1
ATOM 9366 N N . THR B 1 515 ? -16.516 42.844 26.922 1 87.81 515 THR B N 1
ATOM 9367 C CA . THR B 1 515 ? -17.844 43.469 26.828 1 87.81 515 THR B CA 1
ATOM 9368 C C . THR B 1 515 ? -17.938 44.656 27.766 1 87.81 515 THR B C 1
ATOM 9370 O O . THR B 1 515 ? -18.766 45.562 27.547 1 87.81 515 THR B O 1
ATOM 9373 N N . ASP B 1 516 ? -17.047 44.719 28.781 1 91.62 516 ASP B N 1
ATOM 9374 C CA . ASP B 1 516 ? -17 45.875 29.703 1 91.62 516 ASP B CA 1
ATOM 9375 C C . ASP B 1 516 ? -16.312 47.062 29.062 1 91.62 516 ASP B C 1
ATOM 9377 O O . ASP B 1 516 ? -15.133 46.969 28.703 1 91.62 516 ASP B O 1
ATOM 9381 N N . PRO B 1 517 ? -17.016 48.156 29 1 92.5 517 PRO B N 1
ATOM 9382 C CA . PRO B 1 517 ? -16.453 49.312 28.312 1 92.5 517 PRO B CA 1
ATOM 9383 C C . PRO B 1 517 ? -15.164 49.812 28.969 1 92.5 517 PRO B C 1
ATOM 9385 O O . PRO B 1 517 ? -14.273 50.312 28.281 1 92.5 517 PRO B O 1
ATOM 9388 N N . ASN B 1 518 ? -15.07 49.688 30.234 1 92.81 518 ASN B N 1
ATOM 9389 C CA . ASN B 1 518 ? -13.852 50.094 30.906 1 92.81 518 ASN B CA 1
ATOM 9390 C C . ASN B 1 518 ? -12.664 49.219 30.531 1 92.81 518 ASN B C 1
ATOM 9392 O O . ASN B 1 518 ? -11.555 49.719 30.328 1 92.81 518 ASN B O 1
ATOM 9396 N N . LEU B 1 519 ? -12.977 48 30.453 1 93.94 519 LEU B N 1
ATOM 9397 C CA . LEU B 1 519 ? -11.922 47.062 30.078 1 93.94 519 LEU B CA 1
ATOM 9398 C C . LEU B 1 519 ? -11.516 47.25 28.609 1 93.94 519 LEU B C 1
ATOM 9400 O O . LEU B 1 519 ? -10.336 47.156 28.281 1 93.94 519 LEU B O 1
ATOM 9404 N N . GLU B 1 520 ? -12.547 47.562 27.859 1 93.88 520 GLU B N 1
ATOM 9405 C CA . GLU B 1 520 ? -12.305 47.812 26.453 1 93.88 520 GLU B CA 1
ATOM 9406 C C . GLU B 1 520 ? -11.375 49 26.25 1 93.88 520 GLU B C 1
ATOM 9408 O O . GLU B 1 520 ? -10.414 48.938 25.484 1 93.88 520 GLU B O 1
ATOM 9413 N N . LYS B 1 521 ? -11.695 50.031 26.891 1 94.81 521 LYS B N 1
ATOM 9414 C CA . LYS B 1 521 ? -10.898 51.25 26.781 1 94.81 521 LYS B CA 1
ATOM 9415 C C . LYS B 1 521 ? -9.469 51.031 27.266 1 94.81 521 LYS B C 1
ATOM 9417 O O . LYS B 1 521 ? -8.508 51.438 26.609 1 94.81 521 LYS B O 1
ATOM 9422 N N . THR B 1 522 ? -9.367 50.312 28.344 1 95.56 522 THR B N 1
ATOM 9423 C CA . THR B 1 522 ? -8.047 50.062 28.906 1 95.56 522 THR B CA 1
ATOM 9424 C C . THR B 1 522 ? -7.23 49.156 27.953 1 95.56 522 THR B C 1
ATOM 9426 O O . THR B 1 522 ? -6.023 49.375 27.797 1 95.56 522 THR B O 1
ATOM 9429 N N . CYS B 1 523 ? -7.891 48.25 27.375 1 96.31 523 CYS B N 1
ATOM 9430 C CA . CYS B 1 523 ? -7.199 47.344 26.453 1 96.31 523 CYS B CA 1
ATOM 9431 C C . CYS B 1 523 ? -6.715 48.125 25.219 1 96.31 523 CYS B C 1
ATOM 9433 O O . CYS B 1 523 ? -5.605 47.875 24.734 1 96.31 523 CYS B O 1
ATOM 9435 N N . ASN B 1 524 ? -7.508 49 24.75 1 95.69 524 ASN B N 1
ATOM 9436 C CA . ASN B 1 524 ? -7.121 49.844 23.609 1 95.69 524 ASN B CA 1
ATOM 9437 C C . ASN B 1 524 ? -5.926 50.719 23.938 1 95.69 524 ASN B C 1
ATOM 9439 O O . ASN B 1 524 ? -5.062 50.969 23.094 1 95.69 524 ASN B O 1
ATOM 9443 N N . ASP B 1 525 ? -5.953 51.188 25.109 1 95.38 525 ASP B N 1
ATOM 9444 C CA . ASP B 1 525 ? -4.812 51.969 25.562 1 95.38 525 ASP B CA 1
ATOM 9445 C C . ASP B 1 525 ? -3.545 51.125 25.625 1 95.38 525 ASP B C 1
ATOM 9447 O O . ASP B 1 525 ? -2.465 51.594 25.25 1 95.38 525 ASP B O 1
ATOM 9451 N N . GLU B 1 526 ? -3.764 49.938 26.094 1 95.44 526 GLU B N 1
ATOM 9452 C CA . GLU B 1 526 ? -2.625 49.031 26.141 1 95.44 526 GLU B CA 1
ATOM 9453 C C . GLU B 1 526 ? -2.102 48.719 24.734 1 95.44 526 GLU B C 1
ATOM 9455 O O . GLU B 1 526 ? -0.892 48.625 24.531 1 95.44 526 GLU B O 1
ATOM 9460 N N . LEU B 1 527 ? -3.018 48.594 23.812 1 95.5 527 LEU B N 1
ATOM 9461 C CA . LEU B 1 527 ? -2.631 48.344 22.438 1 95.5 527 LEU B CA 1
ATOM 9462 C C . LEU B 1 527 ? -1.807 49.5 21.891 1 95.5 527 LEU B C 1
ATOM 9464 O O . LEU B 1 527 ? -0.77 49.281 21.25 1 95.5 527 LEU B O 1
ATOM 9468 N N . SER B 1 528 ? -2.256 50.688 22.109 1 93.12 528 SER B N 1
ATOM 9469 C CA . SER B 1 528 ? -1.534 51.875 21.656 1 93.12 528 SER B CA 1
ATOM 9470 C C . SER B 1 528 ? -0.164 51.969 22.328 1 93.12 528 SER B C 1
ATOM 9472 O O . SER B 1 528 ? 0.824 52.312 21.672 1 93.12 528 SER B O 1
ATOM 9474 N N . ALA B 1 529 ? -0.172 51.625 23.609 1 91.12 529 ALA B N 1
ATOM 9475 C CA . ALA B 1 529 ? 1.092 51.656 24.328 1 91.12 529 ALA B CA 1
ATOM 9476 C C . ALA B 1 529 ? 2.068 50.625 23.781 1 91.12 529 ALA B C 1
ATOM 9478 O O . ALA B 1 529 ? 3.271 50.875 23.688 1 91.12 529 ALA B O 1
ATOM 9479 N N . TYR B 1 530 ? 1.511 49.469 23.453 1 91.12 530 TYR B N 1
ATOM 9480 C CA . TYR B 1 530 ? 2.346 48.438 22.906 1 91.12 530 TYR B CA 1
ATOM 9481 C C . TYR B 1 530 ? 2.938 48.844 21.562 1 91.12 530 TYR B C 1
ATOM 9483 O O . TYR B 1 530 ? 4.129 48.656 21.312 1 91.12 530 TYR B O 1
ATOM 9491 N N . ILE B 1 531 ? 2.137 49.438 20.703 1 88.25 531 ILE B N 1
ATOM 9492 C CA . ILE B 1 531 ? 2.57 49.875 19.391 1 88.25 531 ILE B CA 1
ATOM 9493 C C . ILE B 1 531 ? 3.646 50.938 19.531 1 88.25 531 ILE B C 1
ATOM 9495 O O . ILE B 1 531 ? 4.645 50.938 18.797 1 88.25 531 ILE B O 1
ATOM 9499 N N . LEU B 1 532 ? 3.465 51.781 20.422 1 85.25 532 LEU B N 1
ATOM 9500 C CA . LEU B 1 532 ? 4.418 52.844 20.656 1 85.25 532 LEU B CA 1
ATOM 9501 C C . LEU B 1 532 ? 5.738 52.312 21.188 1 85.25 532 LEU B C 1
ATOM 9503 O O . LEU B 1 532 ? 6.812 52.781 20.828 1 85.25 532 LEU B O 1
ATOM 9507 N N . LEU B 1 533 ? 5.551 51.375 22.031 1 82.06 533 LEU B N 1
ATOM 9508 C CA . LEU B 1 533 ? 6.75 50.75 22.578 1 82.06 533 LEU B CA 1
ATOM 9509 C C . LEU B 1 533 ? 7.57 50.094 21.469 1 82.06 533 LEU B C 1
ATOM 9511 O O . LEU B 1 533 ? 8.805 50.156 21.484 1 82.06 533 LEU B O 1
ATOM 9515 N N . GLU B 1 534 ? 6.938 49.438 20.594 1 80.94 534 GLU B N 1
ATOM 9516 C CA . GLU B 1 534 ? 7.609 48.75 19.5 1 80.94 534 GLU B CA 1
ATOM 9517 C C . GLU B 1 534 ? 8.266 49.719 18.531 1 80.94 534 GLU B C 1
ATOM 9519 O O . GLU B 1 534 ? 9.305 49.406 17.938 1 80.94 534 GLU B O 1
ATOM 9524 N N . LEU B 1 535 ? 7.695 50.812 18.375 1 73.81 535 LEU B N 1
ATOM 9525 C CA . LEU B 1 535 ? 8.25 51.844 17.5 1 73.81 535 LEU B CA 1
ATOM 9526 C C . LEU B 1 535 ? 9.477 52.469 18.109 1 73.81 535 LEU B C 1
ATOM 9528 O O . LEU B 1 535 ? 10.438 52.812 17.406 1 73.81 535 LEU B O 1
ATOM 9532 N N . ASN B 1 536 ? 9.406 52.75 19.422 1 68 536 ASN B N 1
ATOM 9533 C CA . ASN B 1 536 ? 10.461 53.5 20.078 1 68 536 ASN B CA 1
ATOM 9534 C C . ASN B 1 536 ? 11.5 52.562 20.703 1 68 536 ASN B C 1
ATOM 9536 O O . ASN B 1 536 ? 12.398 53 21.406 1 68 536 ASN B O 1
ATOM 9540 N N . SER B 1 537 ? 11.969 51.406 20.156 1 59.38 537 SER B N 1
ATOM 9541 C CA . SER B 1 537 ? 12.812 50.312 20.594 1 59.38 537 SER B CA 1
ATOM 9542 C C . SER B 1 537 ? 13.844 50.75 21.625 1 59.38 537 SER B C 1
ATOM 9544 O O . SER B 1 537 ? 15.008 51 21.281 1 59.38 537 SER B O 1
ATOM 9546 N N . PRO B 1 538 ? 13.484 51.469 22.484 1 53.56 538 PRO B N 1
ATOM 9547 C CA . PRO B 1 538 ? 14.602 52.094 23.172 1 53.56 538 PRO B CA 1
ATOM 9548 C C . PRO B 1 538 ? 15.641 51.094 23.672 1 53.56 538 PRO B C 1
ATOM 9550 O O . PRO B 1 538 ? 16.844 51.312 23.469 1 53.56 538 PRO B O 1
ATOM 9553 N N . SER B 1 539 ? 15.352 50.344 24.906 1 54.03 539 SER B N 1
ATOM 9554 C CA . SER B 1 539 ? 16.344 49.906 25.875 1 54.03 539 SER B CA 1
ATOM 9555 C C . SER B 1 539 ? 16.828 48.5 25.609 1 54.03 539 SER B C 1
ATOM 9557 O O . SER B 1 539 ? 16.109 47.719 24.969 1 54.03 539 SER B O 1
ATOM 9559 N N . ASP B 1 540 ? 18.047 48.281 25.797 1 56.06 540 ASP B N 1
ATOM 9560 C CA . ASP B 1 540 ? 18.766 47.031 25.797 1 56.06 540 ASP B CA 1
ATOM 9561 C C . ASP B 1 540 ? 17.906 45.906 26.359 1 56.06 540 ASP B C 1
ATOM 9563 O O . ASP B 1 540 ? 17.938 44.781 25.844 1 56.06 540 ASP B O 1
ATOM 9567 N N . LEU B 1 541 ? 17.109 46.281 27.297 1 53.34 541 LEU B N 1
ATOM 9568 C CA . LEU B 1 541 ? 16.312 45.25 27.969 1 53.34 541 LEU B CA 1
ATOM 9569 C C . LEU B 1 541 ? 15.172 44.781 27.062 1 53.34 541 LEU B C 1
ATOM 9571 O O . LEU B 1 541 ? 14.867 43.594 27.016 1 53.34 541 LEU B O 1
ATOM 9575 N N . TYR B 1 542 ? 14.664 45.688 26.328 1 59.06 542 TYR B N 1
ATOM 9576 C CA . TYR B 1 542 ? 13.562 45.344 25.438 1 59.06 542 TYR B CA 1
ATOM 9577 C C . TYR B 1 542 ? 14.023 44.406 24.328 1 59.06 542 TYR B C 1
ATOM 9579 O O . TYR B 1 542 ? 13.305 43.5 23.953 1 59.06 542 TYR B O 1
ATOM 9587 N N . GLU B 1 543 ? 15.148 44.625 24.125 1 63.16 543 GLU B N 1
ATOM 9588 C CA . GLU B 1 543 ? 15.703 43.812 23.062 1 63.16 543 GLU B CA 1
ATOM 9589 C C . GLU B 1 543 ? 15.867 42.375 23.516 1 63.16 543 GLU B C 1
ATOM 9591 O O . GLU B 1 543 ? 15.688 41.438 22.734 1 63.16 543 GLU B O 1
ATOM 9596 N N . LYS B 1 544 ? 16.141 42.281 24.75 1 62.16 544 LYS B N 1
ATOM 9597 C CA . LYS B 1 544 ? 16.359 40.906 25.266 1 62.16 544 LYS B CA 1
ATOM 9598 C C . LYS B 1 544 ? 15.047 40.156 25.328 1 62.16 544 LYS B C 1
ATOM 9600 O O . LYS B 1 544 ? 15.008 38.938 25.016 1 62.16 544 LYS B O 1
ATOM 9605 N N . TYR B 1 545 ? 13.984 40.875 25.656 1 62.97 545 TYR B N 1
ATOM 9606 C CA . TYR B 1 545 ? 12.703 40.188 25.812 1 62.97 545 TYR B CA 1
ATOM 9607 C C . TYR B 1 545 ? 12.078 39.875 24.469 1 62.97 545 TYR B C 1
ATOM 9609 O O . TYR B 1 545 ? 11.328 38.938 24.312 1 62.97 545 TYR B O 1
ATOM 9617 N N . THR B 1 546 ? 12.477 40.656 23.625 1 65.94 546 THR B N 1
ATOM 9618 C CA . THR B 1 546 ? 11.82 40.531 22.328 1 65.94 546 THR B CA 1
ATOM 9619 C C . THR B 1 546 ? 12.469 39.438 21.5 1 65.94 546 THR B C 1
ATOM 9621 O O . THR B 1 546 ? 11.992 39.125 20.422 1 65.94 546 THR B O 1
ATOM 9624 N N . LYS B 1 547 ? 13.422 38.844 22.172 1 73.75 547 LYS B N 1
ATOM 9625 C CA . LYS B 1 547 ? 14.055 37.719 21.484 1 73.75 547 LYS B CA 1
ATOM 9626 C C . LYS B 1 547 ? 13.297 36.406 21.734 1 73.75 547 LYS B C 1
ATOM 9628 O O . LYS B 1 547 ? 13.477 35.438 21 1 73.75 547 LYS B O 1
ATOM 9633 N N . LEU B 1 548 ? 12.336 36.562 22.656 1 77.25 548 LEU B N 1
ATOM 9634 C CA . LEU B 1 548 ? 11.508 35.406 22.906 1 77.25 548 LEU B CA 1
ATOM 9635 C C . LEU B 1 548 ? 10.484 35.188 21.797 1 77.25 548 LEU B C 1
ATOM 9637 O O . LEU B 1 548 ? 10.016 36.156 21.203 1 77.25 548 LEU B O 1
ATOM 9641 N N . PRO B 1 549 ? 10.188 33.906 21.656 1 81.56 549 PRO B N 1
ATOM 9642 C CA . PRO B 1 549 ? 9.086 33.719 20.719 1 81.56 549 PRO B CA 1
ATOM 9643 C C . PRO B 1 549 ? 7.809 34.438 21.125 1 81.56 549 PRO B C 1
ATOM 9645 O O . PRO B 1 549 ? 7.566 34.625 22.328 1 81.56 549 PRO B O 1
ATOM 9648 N N . GLY B 1 550 ? 7.074 34.844 20.156 1 83.06 550 GLY B N 1
ATOM 9649 C CA . GLY B 1 550 ? 5.898 35.656 20.359 1 83.06 550 GLY B CA 1
ATOM 9650 C C . GLY B 1 550 ? 5.016 35.188 21.5 1 83.06 550 GLY B C 1
ATOM 9651 O O . GLY B 1 550 ? 4.688 35.938 22.406 1 83.06 550 GLY B O 1
ATOM 9652 N N . LEU B 1 551 ? 4.699 33.938 21.469 1 84.5 551 LEU B N 1
ATOM 9653 C CA . LEU B 1 551 ? 3.814 33.375 22.484 1 84.5 551 LEU B CA 1
ATOM 9654 C C . LEU B 1 551 ? 4.465 33.438 23.875 1 84.5 551 LEU B C 1
ATOM 9656 O O . LEU B 1 551 ? 3.814 33.781 24.859 1 84.5 551 LEU B O 1
ATOM 9660 N N . GLU B 1 552 ? 5.695 33.125 23.953 1 82.38 552 GLU B N 1
ATOM 9661 C CA . GLU B 1 552 ? 6.426 33.156 25.219 1 82.38 552 GLU B CA 1
ATOM 9662 C C . GLU B 1 552 ? 6.559 34.562 25.75 1 82.38 552 GLU B C 1
ATOM 9664 O O . GLU B 1 552 ? 6.484 34.781 26.969 1 82.38 552 GLU B O 1
ATOM 9669 N N . TYR B 1 553 ? 6.758 35.438 24.844 1 85.94 553 TYR B N 1
ATOM 9670 C CA . TYR B 1 553 ? 6.832 36.844 25.25 1 85.94 553 TYR B CA 1
ATOM 9671 C C . TYR B 1 553 ? 5.559 37.281 25.969 1 85.94 553 TYR B C 1
ATOM 9673 O O . TYR B 1 553 ? 5.621 37.906 27.031 1 85.94 553 TYR B O 1
ATOM 9681 N N . TRP B 1 554 ? 4.488 36.938 25.422 1 89 554 TRP B N 1
ATOM 9682 C CA . TRP B 1 554 ? 3.221 37.406 25.969 1 89 554 TRP B CA 1
ATOM 9683 C C . TRP B 1 554 ? 2.865 36.656 27.25 1 89 554 TRP B C 1
ATOM 9685 O O . TRP B 1 554 ? 2.248 37.219 28.156 1 89 554 TRP B O 1
ATOM 9695 N N . VAL B 1 555 ? 3.26 35.469 27.297 1 84.5 555 VAL B N 1
ATOM 9696 C CA . VAL B 1 555 ? 2.961 34.656 28.469 1 84.5 555 VAL B CA 1
ATOM 9697 C C . VAL B 1 555 ? 3.814 35.125 29.656 1 84.5 555 VAL B C 1
ATOM 9699 O O . VAL B 1 555 ? 3.346 35.156 30.797 1 84.5 555 VAL B O 1
ATOM 9702 N N . HIS B 1 556 ? 4.965 35.625 29.375 1 81.88 556 HIS B N 1
ATOM 9703 C CA . HIS B 1 556 ? 5.895 35.906 30.469 1 81.88 556 HIS B CA 1
ATOM 9704 C C . HIS B 1 556 ? 6.074 37.375 30.688 1 81.88 556 HIS B C 1
ATOM 9706 O O . HIS B 1 556 ? 6.16 37.844 31.828 1 81.88 556 HIS B O 1
ATOM 9712 N N . CYS B 1 557 ? 6.152 38.156 29.672 1 81.44 557 CYS B N 1
ATOM 9713 C CA . CYS B 1 557 ? 6.449 39.594 29.766 1 81.44 557 CYS B CA 1
ATOM 9714 C C . CYS B 1 557 ? 5.219 40.438 29.453 1 81.44 557 CYS B C 1
ATOM 9716 O O . CYS B 1 557 ? 4.844 41.312 30.234 1 81.44 557 CYS B O 1
ATOM 9718 N N . GLY B 1 558 ? 4.625 40.094 28.422 1 86 558 GLY B N 1
ATOM 9719 C CA . GLY B 1 558 ? 3.496 40.875 27.938 1 86 558 GLY B CA 1
ATOM 9720 C C . GLY B 1 558 ? 2.34 40.938 28.922 1 86 558 GLY B C 1
ATOM 9721 O O . GLY B 1 558 ? 1.688 41.969 29.062 1 86 558 GLY B O 1
ATOM 9722 N N . ARG B 1 559 ? 2.164 39.875 29.578 1 88.19 559 ARG B N 1
ATOM 9723 C CA . ARG B 1 559 ? 1.061 39.812 30.531 1 88.19 559 ARG B CA 1
ATOM 9724 C C . ARG B 1 559 ? 1.254 40.812 31.656 1 88.19 559 ARG B C 1
ATOM 9726 O O . ARG B 1 559 ? 0.28 41.312 32.219 1 88.19 559 ARG B O 1
ATOM 9733 N N . MET B 1 560 ? 2.438 41.062 32.062 1 85.19 560 MET B N 1
ATOM 9734 C CA . MET B 1 560 ? 2.752 42 33.156 1 85.19 560 MET B CA 1
ATOM 9735 C C . MET B 1 560 ? 2.609 43.438 32.688 1 85.19 560 MET B C 1
ATOM 9737 O O . MET B 1 560 ? 2.096 44.281 33.438 1 85.19 560 MET B O 1
ATOM 9741 N N . MET B 1 561 ? 2.977 43.688 31.5 1 85.94 561 MET B N 1
ATOM 9742 C CA . MET B 1 561 ? 2.988 45.062 30.984 1 85.94 561 MET B CA 1
ATOM 9743 C C . MET B 1 561 ? 1.623 45.438 30.422 1 85.94 561 MET B C 1
ATOM 9745 O O . MET B 1 561 ? 1.187 46.594 30.562 1 85.94 561 MET B O 1
ATOM 9749 N N . PHE B 1 562 ? 1.081 44.469 29.75 1 93.31 562 PHE B N 1
ATOM 9750 C CA . PHE B 1 562 ? -0.193 44.656 29.078 1 93.31 562 PHE B CA 1
ATOM 9751 C C . PHE B 1 562 ? -1.19 43.562 29.438 1 93.31 562 PHE B C 1
ATOM 9753 O O . PHE B 1 562 ? -1.561 42.75 28.594 1 93.31 562 PHE B O 1
ATOM 9760 N N . PRO B 1 563 ? -1.759 43.594 30.625 1 93.06 563 PRO B N 1
ATOM 9761 C CA . PRO B 1 563 ? -2.557 42.5 31.172 1 93.06 563 PRO B CA 1
ATOM 9762 C C . PRO B 1 563 ? -3.84 42.25 30.375 1 93.06 563 PRO B C 1
ATOM 9764 O O . PRO B 1 563 ? -4.328 41.125 30.328 1 93.06 563 PRO B O 1
ATOM 9767 N N . LEU B 1 564 ? -4.379 43.312 29.781 1 93.62 564 LEU B N 1
ATOM 9768 C CA . LEU B 1 564 ? -5.645 43.125 29.078 1 93.62 564 LEU B CA 1
ATOM 9769 C C . LEU B 1 564 ? -5.406 42.75 27.625 1 93.62 564 LEU B C 1
ATOM 9771 O O . LEU B 1 564 ? -6.25 42.125 26.984 1 93.62 564 LEU B O 1
ATOM 9775 N N . LEU B 1 565 ? -4.289 43.156 27.062 1 95.19 565 LEU B N 1
ATOM 9776 C CA . LEU B 1 565 ? -3.943 42.844 25.688 1 95.19 565 LEU B CA 1
ATOM 9777 C C . LEU B 1 565 ? -3.355 41.438 25.578 1 95.19 565 LEU B C 1
ATOM 9779 O O . LEU B 1 565 ? -3.504 40.781 24.547 1 95.19 565 LEU B O 1
ATOM 9783 N N . ALA B 1 566 ? -2.779 40.938 26.625 1 93.38 566 ALA B N 1
ATOM 9784 C CA . ALA B 1 566 ? -2.029 39.688 26.641 1 93.38 566 ALA B CA 1
ATOM 9785 C C . ALA B 1 566 ? -2.932 38.5 26.297 1 93.38 566 ALA B C 1
ATOM 9787 O O . ALA B 1 566 ? -2.559 37.656 25.5 1 93.38 566 ALA B O 1
ATOM 9788 N N . PRO B 1 567 ? -4.102 38.469 26.844 1 89.44 567 PRO B N 1
ATOM 9789 C CA . PRO B 1 567 ? -4.965 37.312 26.516 1 89.44 567 PRO B CA 1
ATOM 9790 C C . PRO B 1 567 ? -5.309 37.281 25.016 1 89.44 567 PRO B C 1
ATOM 9792 O O . PRO B 1 567 ? -5.414 36.188 24.453 1 89.44 567 PRO B O 1
ATOM 9795 N N . ILE B 1 568 ? -5.48 38.406 24.453 1 90.94 568 ILE B N 1
ATOM 9796 C CA . ILE B 1 568 ? -5.781 38.438 23.016 1 90.94 568 ILE B CA 1
ATOM 9797 C C . ILE B 1 568 ? -4.562 38 22.219 1 90.94 568 ILE B C 1
ATOM 9799 O O . ILE B 1 568 ? -4.684 37.219 21.266 1 90.94 568 ILE B O 1
ATOM 9803 N N . ALA B 1 569 ? -3.42 38.5 22.641 1 92.38 569 ALA B N 1
ATOM 9804 C CA . ALA B 1 569 ? -2.178 38.125 21.969 1 92.38 569 ALA B CA 1
ATOM 9805 C C . ALA B 1 569 ? -1.921 36.625 22.078 1 92.38 569 ALA B C 1
ATOM 9807 O O . ALA B 1 569 ? -1.558 36 21.078 1 92.38 569 ALA B O 1
ATOM 9808 N N . ILE B 1 570 ? -2.127 36.125 23.203 1 88.19 570 ILE B N 1
ATOM 9809 C CA . ILE B 1 570 ? -1.917 34.688 23.438 1 88.19 570 ILE B CA 1
ATOM 9810 C C . ILE B 1 570 ? -2.902 33.875 22.594 1 88.19 570 ILE B C 1
ATOM 9812 O O . ILE B 1 570 ? -2.535 32.844 22 1 88.19 570 ILE B O 1
ATOM 9816 N N . LYS B 1 571 ? -4.043 34.344 22.5 1 88 571 LYS B N 1
ATOM 9817 C CA . LYS B 1 571 ? -5.082 33.688 21.703 1 88 571 LYS B CA 1
ATOM 9818 C C . LYS B 1 571 ? -4.691 33.625 20.234 1 88 571 LYS B C 1
ATOM 9820 O O . LYS B 1 571 ? -4.715 32.562 19.625 1 88 571 LYS B O 1
ATOM 9825 N N . VAL B 1 572 ? -4.332 34.688 19.766 1 90.94 572 VAL B N 1
ATOM 9826 C CA . VAL B 1 572 ? -4.07 34.781 18.328 1 90.94 572 VAL B CA 1
ATOM 9827 C C . VAL B 1 572 ? -2.789 34 17.984 1 90.94 572 VAL B C 1
ATOM 9829 O O . VAL B 1 572 ? -2.707 33.344 16.953 1 90.94 572 VAL B O 1
ATOM 9832 N N . LEU B 1 573 ? -1.807 34.062 18.859 1 90.25 573 LEU B N 1
ATOM 9833 C CA . LEU B 1 573 ? -0.515 33.438 18.609 1 90.25 573 LEU B CA 1
ATOM 9834 C C . LEU B 1 573 ? -0.587 31.938 18.844 1 90.25 573 LEU B C 1
ATOM 9836 O O . LEU B 1 573 ? 0.311 31.188 18.438 1 90.25 573 LEU B O 1
ATOM 9840 N N . SER B 1 574 ? -1.655 31.469 19.391 1 88.44 574 SER B N 1
ATOM 9841 C CA . SER B 1 574 ? -1.845 30.031 19.656 1 88.44 574 SER B CA 1
ATOM 9842 C C . SER B 1 574 ? -2.602 29.359 18.516 1 88.44 574 SER B C 1
ATOM 9844 O O . SER B 1 574 ? -2.789 28.141 18.516 1 88.44 574 SER B O 1
ATOM 9846 N N . VAL B 1 575 ? -2.996 30.094 17.562 1 91.19 575 VAL B N 1
ATOM 9847 C CA . VAL B 1 575 ? -3.721 29.547 16.422 1 91.19 575 VAL B CA 1
ATOM 9848 C C . VAL B 1 575 ? -2.785 28.688 15.578 1 91.19 575 VAL B C 1
ATOM 9850 O O . VAL B 1 575 ? -1.68 29.109 15.227 1 91.19 575 VAL B O 1
ATOM 9853 N N . PRO B 1 576 ? -3.215 27.453 15.25 1 91.62 576 PRO B N 1
ATOM 9854 C CA . PRO B 1 576 ? -2.377 26.625 14.391 1 91.62 576 PRO B CA 1
ATOM 9855 C C . PRO B 1 576 ? -2.201 27.203 12.992 1 91.62 576 PRO B C 1
ATOM 9857 O O . PRO B 1 576 ? -3.094 27.875 12.484 1 91.62 576 PRO B O 1
ATOM 9860 N N . THR B 1 577 ? -1.093 26.828 12.43 1 92.31 577 THR B N 1
ATOM 9861 C CA . THR B 1 577 ? -0.76 27.391 11.125 1 92.31 577 THR B CA 1
ATOM 9862 C C . THR B 1 577 ? -1.289 26.516 10 1 92.31 577 THR B C 1
ATOM 9864 O O . THR B 1 577 ? -1.38 26.953 8.852 1 92.31 577 THR B O 1
ATOM 9867 N N . SER B 1 578 ? -1.541 25.25 10.336 1 92.44 578 SER B N 1
ATOM 9868 C CA . SER B 1 578 ? -1.904 24.328 9.273 1 92.44 578 SER B CA 1
ATOM 9869 C C . SER B 1 578 ? -2.879 23.266 9.773 1 92.44 578 SER B C 1
ATOM 9871 O O . SER B 1 578 ? -3.113 23.156 10.977 1 92.44 578 SER B O 1
ATOM 9873 N N . SER B 1 579 ? -3.48 22.547 8.828 1 91.25 579 SER B N 1
ATOM 9874 C CA . SER B 1 579 ? -4.379 21.438 9.125 1 91.25 579 SER B CA 1
ATOM 9875 C C . SER B 1 579 ? -3.635 20.109 9.109 1 91.25 579 SER B C 1
ATOM 9877 O O . SER B 1 579 ? -4.25 19.047 8.953 1 91.25 579 SER B O 1
ATOM 9879 N N . ALA B 1 580 ? -2.322 20.078 9.25 1 89.94 580 ALA B N 1
ATOM 9880 C CA . ALA B 1 580 ? -1.469 18.906 9.133 1 89.94 580 ALA B CA 1
ATOM 9881 C C . ALA B 1 580 ? -1.845 17.844 10.164 1 89.94 580 ALA B C 1
ATOM 9883 O O . ALA B 1 580 ? -1.749 16.641 9.891 1 89.94 580 ALA B O 1
ATOM 9884 N N . ALA B 1 581 ? -2.262 18.328 11.328 1 91.75 581 ALA B N 1
ATOM 9885 C CA . ALA B 1 581 ? -2.656 17.391 12.367 1 91.75 581 ALA B CA 1
ATOM 9886 C C . ALA B 1 581 ? -3.793 16.484 11.891 1 91.75 581 ALA B C 1
ATOM 9888 O O . ALA B 1 581 ? -3.816 15.289 12.203 1 91.75 581 ALA B O 1
ATOM 9889 N N . ALA B 1 582 ? -4.707 17.062 11.188 1 93.88 582 ALA B N 1
ATOM 9890 C CA . ALA B 1 582 ? -5.824 16.297 10.648 1 93.88 582 ALA B CA 1
ATOM 9891 C C . ALA B 1 582 ? -5.344 15.305 9.586 1 93.88 582 ALA B C 1
ATOM 9893 O O . ALA B 1 582 ? -5.848 14.188 9.508 1 93.88 582 ALA B O 1
ATOM 9894 N N . GLU B 1 583 ? -4.422 15.672 8.758 1 87.88 583 GLU B N 1
ATOM 9895 C CA . GLU B 1 583 ? -3.865 14.805 7.719 1 87.88 583 GLU B CA 1
ATOM 9896 C C . GLU B 1 583 ? -3.105 13.633 8.328 1 87.88 583 GLU B C 1
ATOM 9898 O O . GLU B 1 583 ? -3.109 12.531 7.773 1 87.88 583 GLU B O 1
ATOM 9903 N N . ARG B 1 584 ? -2.453 13.922 9.391 1 87.81 584 ARG B N 1
ATOM 9904 C CA . ARG B 1 584 ? -1.702 12.867 10.062 1 87.81 584 ARG B CA 1
ATOM 9905 C C . ARG B 1 584 ? -2.631 11.75 10.547 1 87.81 584 ARG B C 1
ATOM 9907 O O . ARG B 1 584 ? -2.242 10.586 10.578 1 87.81 584 ARG B O 1
ATOM 9914 N N . VAL B 1 585 ? -3.801 12.156 10.898 1 92.5 585 VAL B N 1
ATOM 9915 C CA . VAL B 1 585 ? -4.789 11.156 11.289 1 92.5 585 VAL B CA 1
ATOM 9916 C C . VAL B 1 585 ? -5.047 10.203 10.117 1 92.5 585 VAL B C 1
ATOM 9918 O O . VAL B 1 585 ? -5.129 8.992 10.312 1 92.5 585 VAL B O 1
ATOM 9921 N N . TRP B 1 586 ? -5.145 10.766 8.992 1 90.56 586 TRP B N 1
ATOM 9922 C CA . TRP B 1 586 ? -5.406 9.93 7.824 1 90.56 586 TRP B CA 1
ATOM 9923 C C . TRP B 1 586 ? -4.215 9.031 7.516 1 90.56 586 TRP B C 1
ATOM 9925 O O . TRP B 1 586 ? -4.383 7.902 7.059 1 90.56 586 TRP B O 1
ATOM 9935 N N . SER B 1 587 ? -3.043 9.469 7.77 1 86.06 587 SER B N 1
ATOM 9936 C CA . SER B 1 587 ? -1.869 8.609 7.641 1 86.06 587 SER B CA 1
ATOM 9937 C C . SER B 1 587 ? -1.963 7.398 8.562 1 86.06 587 SER B C 1
ATOM 9939 O O . SER B 1 587 ? -1.575 6.289 8.18 1 86.06 587 SER B O 1
ATOM 9941 N N . VAL B 1 588 ? -2.461 7.609 9.695 1 89.31 588 VAL B N 1
ATOM 9942 C CA . VAL B 1 588 ? -2.639 6.527 10.656 1 89.31 588 VAL B CA 1
ATOM 9943 C C . VAL B 1 588 ? -3.725 5.57 10.164 1 89.31 588 VAL B C 1
ATOM 9945 O O . VAL B 1 588 ? -3.574 4.352 10.258 1 89.31 588 VAL B O 1
ATOM 9948 N N . TYR B 1 589 ? -4.789 6.137 9.664 1 89.81 589 TYR B N 1
ATOM 9949 C CA . TYR B 1 589 ? -5.844 5.309 9.094 1 89.81 589 TYR B CA 1
ATOM 9950 C C . TYR B 1 589 ? -5.293 4.391 8.008 1 89.81 589 TYR B C 1
ATOM 9952 O O . TYR B 1 589 ? -5.594 3.197 7.98 1 89.81 589 TYR B O 1
ATOM 9960 N N . SER B 1 590 ? -4.469 4.953 7.176 1 85.06 590 SER B N 1
ATOM 9961 C CA . SER B 1 590 ? -3.906 4.18 6.074 1 85.06 590 SER B CA 1
ATOM 9962 C C . SER B 1 590 ? -3.004 3.062 6.586 1 85.06 590 SER B C 1
ATOM 9964 O O . SER B 1 590 ? -2.955 1.979 6 1 85.06 590 SER B O 1
ATOM 9966 N N . PHE B 1 591 ? -2.32 3.248 7.594 1 85 591 PHE B N 1
ATOM 9967 C CA . PHE B 1 591 ? -1.429 2.279 8.219 1 85 591 PHE B CA 1
ATOM 9968 C C . PHE B 1 591 ? -2.221 1.133 8.836 1 85 591 PHE B C 1
ATOM 9970 O O . PHE B 1 591 ? -1.874 -0.036 8.656 1 85 591 PHE B O 1
ATOM 9977 N N . LEU B 1 592 ? -3.242 1.565 9.508 1 87.19 592 LEU B N 1
ATOM 9978 C CA . LEU B 1 592 ? -4.023 0.571 10.234 1 87.19 592 LEU B CA 1
ATOM 9979 C C . LEU B 1 592 ? -4.973 -0.167 9.297 1 87.19 592 LEU B C 1
ATOM 9981 O O . LEU B 1 592 ? -5.219 -1.363 9.469 1 87.19 592 LEU B O 1
ATOM 9985 N N . TRP B 1 593 ? -5.496 0.637 8.398 1 85 593 TRP B N 1
ATOM 9986 C CA . TRP B 1 593 ? -6.469 0.099 7.453 1 85 593 TRP B CA 1
ATOM 9987 C C . TRP B 1 593 ? -5.789 -0.338 6.16 1 85 593 TRP B C 1
ATOM 9989 O O . TRP B 1 593 ? -6.074 0.2 5.09 1 85 593 TRP B O 1
ATOM 9999 N N . SER B 1 594 ? -4.969 -1.344 6.316 1 75.44 594 SER B N 1
ATOM 10000 C CA . SER B 1 594 ? -4.207 -1.846 5.176 1 75.44 594 SER B CA 1
ATOM 10001 C C . SER B 1 594 ? -5.094 -2.639 4.223 1 75.44 594 SER B C 1
ATOM 10003 O O . SER B 1 594 ? -6.242 -2.955 4.555 1 75.44 594 SER B O 1
ATOM 10005 N N . LYS B 1 595 ? -4.539 -2.934 3.088 1 69.75 595 LYS B N 1
ATOM 10006 C CA . LYS B 1 595 ? -5.266 -3.725 2.098 1 69.75 595 LYS B CA 1
ATOM 10007 C C . LYS B 1 595 ? -5.699 -5.066 2.678 1 69.75 595 LYS B C 1
ATOM 10009 O O . LYS B 1 595 ? -6.75 -5.598 2.311 1 69.75 595 LYS B O 1
ATOM 10014 N N . ARG B 1 596 ? -4.953 -5.527 3.611 1 70.69 596 ARG B N 1
ATOM 10015 C CA . ARG B 1 596 ? -5.246 -6.82 4.219 1 70.69 596 ARG B CA 1
ATOM 10016 C C . ARG B 1 596 ? -6.352 -6.695 5.262 1 70.69 596 ARG B C 1
ATOM 10018 O O . ARG B 1 596 ? -6.992 -7.688 5.617 1 70.69 596 ARG B O 1
ATOM 10025 N N . ARG B 1 597 ? -6.59 -5.488 5.688 1 74.56 597 ARG B N 1
ATOM 10026 C CA . ARG B 1 597 ? -7.613 -5.25 6.703 1 74.56 597 ARG B CA 1
ATOM 10027 C C . ARG B 1 597 ? -8.766 -4.434 6.133 1 74.56 597 ARG B C 1
ATOM 10029 O O . ARG B 1 597 ? -9.383 -3.641 6.848 1 74.56 597 ARG B O 1
ATOM 10036 N N . ASN B 1 598 ? -8.961 -4.562 4.883 1 67.06 598 ASN B N 1
ATOM 10037 C CA . ASN B 1 598 ? -9.914 -3.709 4.18 1 67.06 598 ASN B CA 1
ATOM 10038 C C . ASN B 1 598 ? -11.352 -4.078 4.531 1 67.06 598 ASN B C 1
ATOM 10040 O O . ASN B 1 598 ? -12.273 -3.305 4.266 1 67.06 598 ASN B O 1
ATOM 10044 N N . ARG B 1 599 ? -11.531 -5.156 5.223 1 67.81 599 ARG B N 1
ATOM 10045 C CA . ARG B 1 599 ? -12.891 -5.586 5.547 1 67.81 599 ARG B CA 1
ATOM 10046 C C . ARG B 1 599 ? -13.312 -5.074 6.922 1 67.81 599 ARG B C 1
ATOM 10048 O O . ARG B 1 599 ? -14.461 -5.254 7.328 1 67.81 599 ARG B O 1
ATOM 10055 N N . MET B 1 600 ? -12.422 -4.48 7.566 1 78.56 600 MET B N 1
ATOM 10056 C CA . MET B 1 600 ? -12.742 -3.951 8.891 1 78.56 600 MET B CA 1
ATOM 10057 C C . MET B 1 600 ? -13.75 -2.812 8.797 1 78.56 600 MET B C 1
ATOM 10059 O O . MET B 1 600 ? -13.664 -1.975 7.898 1 78.56 600 MET B O 1
ATOM 10063 N N . ASN B 1 601 ? -14.68 -2.934 9.703 1 78.44 601 ASN B N 1
ATOM 10064 C CA . ASN B 1 601 ? -15.719 -1.902 9.703 1 78.44 601 ASN B CA 1
ATOM 10065 C C . ASN B 1 601 ? -15.156 -0.548 10.133 1 78.44 601 ASN B C 1
ATOM 10067 O O . ASN B 1 601 ? -14.188 -0.483 10.883 1 78.44 601 ASN B O 1
ATOM 10071 N N . ALA B 1 602 ? -15.836 0.478 9.742 1 80.44 602 ALA B N 1
ATOM 10072 C CA . ALA B 1 602 ? -15.383 1.852 9.945 1 80.44 602 ALA B CA 1
ATOM 10073 C C . ALA B 1 602 ? -15.391 2.213 11.43 1 80.44 602 ALA B C 1
ATOM 10075 O O . ALA B 1 602 ? -14.523 2.959 11.891 1 80.44 602 ALA B O 1
ATOM 10076 N N . VAL B 1 603 ? -16.312 1.665 12.148 1 86.5 603 VAL B N 1
ATOM 10077 C CA . VAL B 1 603 ? -16.438 1.989 13.562 1 86.5 603 VAL B CA 1
ATOM 10078 C C . VAL B 1 603 ? -15.25 1.41 14.336 1 86.5 603 VAL B C 1
ATOM 10080 O O . VAL B 1 603 ? -14.656 2.09 15.18 1 86.5 603 VAL B O 1
ATOM 10083 N N . THR B 1 604 ? -14.961 0.173 14.023 1 89.5 604 THR B N 1
ATOM 10084 C CA . THR B 1 604 ? -13.82 -0.477 14.664 1 89.5 604 THR B CA 1
ATOM 10085 C C . THR B 1 604 ? -12.523 0.246 14.312 1 89.5 604 THR B C 1
ATOM 10087 O O . THR B 1 604 ? -11.664 0.442 15.172 1 89.5 604 THR B O 1
ATOM 10090 N N . MET B 1 605 ? -12.461 0.624 13.094 1 89.94 605 MET B N 1
ATOM 10091 C CA . MET B 1 605 ? -11.266 1.32 12.625 1 89.94 605 MET B CA 1
ATOM 10092 C C . MET B 1 605 ? -11.109 2.662 13.336 1 89.94 605 MET B C 1
ATOM 10094 O O . MET B 1 605 ? -9.992 3.057 13.688 1 89.94 605 MET B O 1
ATOM 10098 N N . GLU B 1 606 ? -12.156 3.406 13.477 1 92.88 606 GLU B N 1
ATOM 10099 C CA . GLU B 1 606 ? -12.109 4.688 14.172 1 92.88 606 GLU B CA 1
ATOM 10100 C C . GLU B 1 606 ? -11.617 4.52 15.609 1 92.88 606 GLU B C 1
ATOM 10102 O O . GLU B 1 606 ? -10.773 5.285 16.078 1 92.88 606 GLU B O 1
ATOM 10107 N N . LYS B 1 607 ? -12.156 3.506 16.281 1 94.31 607 LYS B N 1
ATOM 10108 C CA . LYS B 1 607 ? -11.766 3.264 17.656 1 94.31 607 LYS B CA 1
ATOM 10109 C C . LYS B 1 607 ? -10.289 2.873 17.75 1 94.31 607 LYS B C 1
ATOM 10111 O O . LYS B 1 607 ? -9.586 3.285 18.688 1 94.31 607 LYS B O 1
ATOM 10116 N N . LEU B 1 608 ? -9.914 2.059 16.844 1 93.44 608 LEU B N 1
ATOM 10117 C CA . LEU B 1 608 ? -8.516 1.65 16.812 1 93.44 608 LEU B CA 1
ATOM 10118 C C . LEU B 1 608 ? -7.605 2.848 16.562 1 93.44 608 LEU B C 1
ATOM 10120 O O . LEU B 1 608 ? -6.586 3.008 17.234 1 93.44 608 LEU B O 1
ATOM 10124 N N . ALA B 1 609 ? -7.953 3.666 15.578 1 93.5 609 ALA B N 1
ATOM 10125 C CA . ALA B 1 609 ? -7.172 4.863 15.281 1 93.5 609 ALA B CA 1
ATOM 10126 C C . ALA B 1 609 ? -7.152 5.82 16.469 1 93.5 609 ALA B C 1
ATOM 10128 O O . ALA B 1 609 ? -6.109 6.398 16.797 1 93.5 609 ALA B O 1
ATOM 10129 N N . PHE B 1 610 ? -8.336 6 17.078 1 95.88 610 PHE B N 1
ATOM 10130 C CA . PHE B 1 610 ? -8.461 6.855 18.25 1 95.88 610 PHE B CA 1
ATOM 10131 C C . PHE B 1 610 ? -7.488 6.414 19.344 1 95.88 610 PHE B C 1
ATOM 10133 O O . PHE B 1 610 ? -6.77 7.238 19.906 1 95.88 610 PHE B O 1
ATOM 10140 N N . ASN B 1 611 ? -7.461 5.121 19.578 1 93.38 611 ASN B N 1
ATOM 10141 C CA . ASN B 1 611 ? -6.578 4.582 20.609 1 93.38 611 ASN B CA 1
ATOM 10142 C C . ASN B 1 611 ? -5.109 4.719 20.203 1 93.38 611 ASN B C 1
ATOM 10144 O O . ASN B 1 611 ? -4.27 5.066 21.031 1 93.38 611 ASN B O 1
ATOM 10148 N N . TYR B 1 612 ? -4.832 4.445 19.016 1 92.81 612 TYR B N 1
ATOM 10149 C CA . TYR B 1 612 ? -3.465 4.512 18.516 1 92.81 612 TYR B CA 1
ATOM 10150 C C . TYR B 1 612 ? -2.91 5.926 18.641 1 92.81 612 TYR B C 1
ATOM 10152 O O . TYR B 1 612 ? -1.784 6.125 19.094 1 92.81 612 TYR B O 1
ATOM 10160 N N . ILE B 1 613 ? -3.641 6.887 18.297 1 91.75 613 ILE B N 1
ATOM 10161 C CA . ILE B 1 613 ? -3.18 8.266 18.203 1 91.75 613 ILE B CA 1
ATOM 10162 C C . ILE B 1 613 ? -3.119 8.883 19.609 1 91.75 613 ILE B C 1
ATOM 10164 O O . ILE B 1 613 ? -2.127 9.516 19.969 1 91.75 613 ILE B O 1
ATOM 10168 N N . ASN B 1 614 ? -4.16 8.641 20.359 1 91.94 614 ASN B N 1
ATOM 10169 C CA . ASN B 1 614 ? -4.309 9.375 21.609 1 91.94 614 ASN B CA 1
ATOM 10170 C C . ASN B 1 614 ? -3.641 8.648 22.766 1 91.94 614 ASN B C 1
ATOM 10172 O O . ASN B 1 614 ? -3.486 9.211 23.859 1 91.94 614 ASN B O 1
ATOM 10176 N N . SER B 1 615 ? -3.283 7.379 22.578 1 80.31 615 SER B N 1
ATOM 10177 C CA . SER B 1 615 ? -2.686 6.625 23.672 1 80.31 615 SER B CA 1
ATOM 10178 C C . SER B 1 615 ? -1.402 7.285 24.172 1 80.31 615 SER B C 1
ATOM 10180 O O . SER B 1 615 ? -1.117 7.281 25.359 1 80.31 615 SER B O 1
ATOM 10182 N N . SER B 1 616 ? -0.547 7.707 23.203 1 64.25 616 SER B N 1
ATOM 10183 C CA . SER B 1 616 ? 0.693 8.367 23.609 1 64.25 616 SER B CA 1
ATOM 10184 C C . SER B 1 616 ? 0.422 9.531 24.547 1 64.25 616 SER B C 1
ATOM 10186 O O . SER B 1 616 ? 1.273 9.891 25.359 1 64.25 616 SER B O 1
ATOM 10188 N N . LEU B 1 617 ? -0.699 10.172 24.266 1 62.81 617 LEU B N 1
ATOM 10189 C CA . LEU B 1 617 ? -1.046 11.352 25.047 1 62.81 617 LEU B CA 1
ATOM 10190 C C . LEU B 1 617 ? -1.219 10.992 26.516 1 62.81 617 LEU B C 1
ATOM 10192 O O . LEU B 1 617 ? -0.84 11.766 27.406 1 62.81 617 LEU B O 1
ATOM 10196 N N . LEU B 1 618 ? -1.708 9.766 26.641 1 56.56 618 LEU B N 1
ATOM 10197 C CA . LEU B 1 618 ? -1.995 9.367 28.016 1 56.56 618 LEU B CA 1
ATOM 10198 C C . LEU B 1 618 ? -0.73 8.891 28.719 1 56.56 618 LEU B C 1
ATOM 10200 O O . LEU B 1 618 ? -0.633 8.961 29.938 1 56.56 618 LEU B O 1
ATOM 10204 N N . ASP B 1 619 ? 0.083 8.164 27.797 1 52.75 619 ASP B N 1
ATOM 10205 C CA . ASP B 1 619 ? 1.312 7.742 28.453 1 52.75 619 ASP B CA 1
ATOM 10206 C C . ASP B 1 619 ? 2.236 8.93 28.703 1 52.75 619 ASP B C 1
ATOM 10208 O O . ASP B 1 619 ? 3.033 8.914 29.641 1 52.75 619 ASP B O 1
ATOM 10212 N N . SER B 1 620 ? 2.408 9.742 27.547 1 44.66 620 SER B N 1
ATOM 10213 C CA . SER B 1 620 ? 3.324 10.867 27.672 1 44.66 620 SER B CA 1
ATOM 10214 C C . SER B 1 620 ? 2.895 11.812 28.781 1 44.66 620 SER B C 1
ATOM 10216 O O . SER B 1 620 ? 3.426 12.914 28.922 1 44.66 620 SER B O 1
ATOM 10218 N N . VAL B 1 621 ? 2.014 11.742 29.547 1 35.62 621 VAL B N 1
ATOM 10219 C CA . VAL B 1 621 ? 2.561 12.531 30.641 1 35.62 621 VAL B CA 1
ATOM 10220 C C . VAL B 1 621 ? 4.016 12.141 30.891 1 35.62 621 VAL B C 1
ATOM 10222 O O . VAL B 1 621 ? 4.859 13 31.141 1 35.62 621 VAL B O 1
ATOM 10225 N N . ASP B 1 622 ? 4.523 10.734 31.266 1 29.27 622 ASP B N 1
ATOM 10226 C CA . ASP B 1 622 ? 5.949 10.523 31.5 1 29.27 622 ASP B CA 1
ATOM 10227 C C . ASP B 1 622 ? 6.703 10.336 30.188 1 29.27 622 ASP B C 1
ATOM 10229 O O . ASP B 1 622 ? 7.734 10.977 29.969 1 29.27 622 ASP B O 1
ATOM 10233 N N . THR B 1 623 ? 7.152 8.938 29.484 1 28.53 623 THR B N 1
ATOM 10234 C CA . THR B 1 623 ? 8.203 8.547 28.547 1 28.53 623 THR B CA 1
ATOM 10235 C C . THR B 1 623 ? 7.703 8.633 27.109 1 28.53 623 THR B C 1
ATOM 10237 O O . THR B 1 623 ? 6.672 8.055 26.766 1 28.53 623 THR B O 1
ATOM 10240 N N . TYR B 1 624 ? 7.734 9.664 26.328 1 26.62 624 TYR B N 1
ATOM 10241 C CA . TYR B 1 624 ? 7.543 9.859 24.906 1 26.62 624 TYR B CA 1
ATOM 10242 C C . TYR B 1 624 ? 8.117 8.695 24.109 1 26.62 624 TYR B C 1
ATOM 10244 O O . TYR B 1 624 ? 9.289 8.711 23.719 1 26.62 624 TYR B O 1
ATOM 10252 N N . ASP B 1 625 ? 8.047 7.531 24.484 1 25.83 625 ASP B N 1
ATOM 10253 C CA . ASP B 1 625 ? 8.938 6.516 23.938 1 25.83 625 ASP B CA 1
ATOM 10254 C C . ASP B 1 625 ? 8.805 6.422 22.422 1 25.83 625 ASP B C 1
ATOM 10256 O O . ASP B 1 625 ? 9.797 6.469 21.703 1 25.83 625 ASP B O 1
ATOM 10260 N N . TYR B 1 626 ? 7.785 5.523 21.906 1 24.56 626 TYR B N 1
ATOM 10261 C CA . TYR B 1 626 ? 8.164 4.746 20.734 1 24.56 626 TYR B CA 1
ATOM 10262 C C . TYR B 1 626 ? 8.047 5.582 19.469 1 24.56 626 TYR B C 1
ATOM 10264 O O . TYR B 1 626 ? 8.281 5.082 18.359 1 24.56 626 TYR B O 1
ATOM 10272 N N . PHE B 1 627 ? 7.023 6.574 19.484 1 28 627 PHE B N 1
ATOM 10273 C CA . PHE B 1 627 ? 7.105 7.172 18.156 1 28 627 PHE B CA 1
ATOM 10274 C C . PHE B 1 627 ? 8.391 7.977 18 1 28 627 PHE B C 1
ATOM 10276 O O . PHE B 1 627 ? 8.57 9 18.656 1 28 627 PHE B O 1
ATOM 10283 N N . GLY B 1 628 ? 9.492 7.473 18.156 1 26.8 628 GLY B N 1
ATOM 10284 C CA . GLY B 1 628 ? 10.727 8.234 18.047 1 26.8 628 GLY B CA 1
ATOM 10285 C C . GLY B 1 628 ? 10.562 9.539 17.297 1 26.8 628 GLY B C 1
ATOM 10286 O O . GLY B 1 628 ? 9.625 9.703 16.516 1 26.8 628 GLY B O 1
ATOM 10287 N N . GLU B 1 629 ? 11.133 10.703 17.906 1 27.27 629 GLU B N 1
ATOM 10288 C CA . GLU B 1 629 ? 11.484 12.055 17.5 1 27.27 629 GLU B CA 1
ATOM 10289 C C . GLU B 1 629 ? 11.695 12.148 15.992 1 27.27 629 GLU B C 1
ATOM 10291 O O . GLU B 1 629 ? 12.148 13.172 15.484 1 27.27 629 GLU B O 1
ATOM 10296 N N . GLU B 1 630 ? 11.508 11.047 15.383 1 27.36 630 GLU B N 1
ATOM 10297 C CA . GLU B 1 630 ? 11.969 11.078 14 1 27.36 630 GLU B CA 1
ATOM 10298 C C . GLU B 1 630 ? 11.102 12 13.148 1 27.36 630 GLU B C 1
ATOM 10300 O O . GLU B 1 630 ? 11.359 12.172 11.953 1 27.36 630 GLU B O 1
ATOM 10305 N N . LEU B 1 631 ? 10.023 12.352 13.68 1 27.89 631 LEU B N 1
ATOM 10306 C CA . LEU B 1 631 ? 9.32 13.312 12.836 1 27.89 631 LEU B CA 1
ATOM 10307 C C . LEU B 1 631 ? 10.031 14.664 12.836 1 27.89 631 LEU B C 1
ATOM 10309 O O . LEU B 1 631 ? 9.781 15.5 11.969 1 27.89 631 LEU B O 1
ATOM 10313 N N . ASP B 1 632 ? 10.516 15.102 13.969 1 27 632 ASP B N 1
ATOM 10314 C CA . ASP B 1 632 ? 11.047 16.453 14.008 1 27 632 ASP B CA 1
ATOM 10315 C C . ASP B 1 632 ? 12.133 16.656 12.945 1 27 632 ASP B C 1
ATOM 10317 O O . ASP B 1 632 ? 12.219 17.703 12.32 1 27 632 ASP B O 1
ATOM 10321 N N . ASP B 1 633 ? 13.281 15.852 13.156 1 26.12 633 ASP B N 1
ATOM 10322 C CA . ASP B 1 633 ? 14.312 16.047 12.148 1 26.12 633 ASP B CA 1
ATOM 10323 C C . ASP B 1 633 ? 13.922 15.383 10.828 1 26.12 633 ASP B C 1
ATOM 10325 O O . ASP B 1 633 ? 14.508 14.375 10.43 1 26.12 633 ASP B O 1
ATOM 10329 N N . ILE B 1 634 ? 12.727 15.172 10.625 1 29.77 634 ILE B N 1
ATOM 10330 C CA . ILE B 1 634 ? 12.391 14.883 9.234 1 29.77 634 ILE B CA 1
ATOM 10331 C C . ILE B 1 634 ? 13.117 15.859 8.312 1 29.77 634 ILE B C 1
ATOM 10333 O O . ILE B 1 634 ? 12.734 17.016 8.195 1 29.77 634 ILE B O 1
ATOM 10337 N N . ASP B 1 635 ? 14.32 15.938 8.484 1 27.67 635 ASP B N 1
ATOM 10338 C CA . ASP B 1 635 ? 14.922 16.5 7.285 1 27.67 635 ASP B CA 1
ATOM 10339 C C . ASP B 1 635 ? 14.32 15.875 6.027 1 27.67 635 ASP B C 1
ATOM 10341 O O . ASP B 1 635 ? 14.422 14.672 5.809 1 27.67 635 ASP B O 1
ATOM 10345 N N . LEU B 1 636 ? 13.039 16.406 5.555 1 29.88 636 LEU B N 1
ATOM 10346 C CA . LEU B 1 636 ? 12.508 16.078 4.23 1 29.88 636 LEU B CA 1
ATOM 10347 C C . LEU B 1 636 ? 13.586 15.453 3.354 1 29.88 636 LEU B C 1
ATOM 10349 O O . LEU B 1 636 ? 13.289 14.906 2.289 1 29.88 636 LEU B O 1
ATOM 10353 N N . PHE B 1 637 ? 14.961 15.789 3.613 1 27.17 637 PHE B N 1
ATOM 10354 C CA . PHE B 1 637 ? 16.156 15.523 2.824 1 27.17 637 PHE B CA 1
ATOM 10355 C C . PHE B 1 637 ? 17.016 14.461 3.49 1 27.17 637 PHE B C 1
ATOM 10357 O O . PHE B 1 637 ? 18.078 14.094 2.971 1 27.17 637 PHE B O 1
ATOM 10364 N N . ASP B 1 638 ? 16.906 14.234 4.781 1 28.02 638 ASP B N 1
ATOM 10365 C CA . ASP B 1 638 ? 18.062 13.469 5.262 1 28.02 638 ASP B CA 1
ATOM 10366 C C . ASP B 1 638 ? 17.828 11.969 5.102 1 28.02 638 ASP B C 1
ATOM 10368 O O . ASP B 1 638 ? 16.734 11.469 5.359 1 28.02 638 ASP B O 1
ATOM 10372 N N . ASP B 1 639 ? 18.703 11.25 4.391 1 28.17 639 ASP B N 1
ATOM 10373 C CA . ASP B 1 639 ? 19.062 9.938 3.865 1 28.17 639 ASP B CA 1
ATOM 10374 C C . ASP B 1 639 ? 19.234 8.922 4.996 1 28.17 639 ASP B C 1
ATOM 10376 O O . ASP B 1 639 ? 19.891 7.891 4.816 1 28.17 639 ASP B O 1
ATOM 10380 N N . THR B 1 640 ? 19.062 9.266 6.324 1 29.08 640 THR B N 1
ATOM 10381 C CA . THR B 1 640 ? 19.672 8.266 7.191 1 29.08 640 THR B CA 1
ATOM 10382 C C . THR B 1 640 ? 18.922 6.945 7.109 1 29.08 640 THR B C 1
ATOM 10384 O O . THR B 1 640 ? 17.703 6.93 6.941 1 29.08 640 THR B O 1
ATOM 10387 N N . ASN B 1 641 ? 19.656 5.758 6.895 1 29.8 641 ASN B N 1
ATOM 10388 C CA . ASN B 1 641 ? 19.484 4.316 6.781 1 29.8 641 ASN B CA 1
ATOM 10389 C C . ASN B 1 641 ? 18.656 3.762 7.941 1 29.8 641 ASN B C 1
ATOM 10391 O O . ASN B 1 641 ? 18.828 2.604 8.328 1 29.8 641 ASN B O 1
ATOM 10395 N N . ASP B 1 642 ? 18.078 4.602 8.727 1 30.48 642 ASP B N 1
ATOM 10396 C CA . ASP B 1 642 ? 17.5 3.914 9.875 1 30.48 642 ASP B CA 1
ATOM 10397 C C . ASP B 1 642 ? 16.422 2.918 9.445 1 30.48 642 ASP B C 1
ATOM 10399 O O . ASP B 1 642 ? 15.617 3.213 8.555 1 30.48 642 ASP B O 1
ATOM 10403 N N . LEU B 1 643 ? 16.578 1.631 9.812 1 30.44 643 LEU B N 1
ATOM 10404 C CA . LEU B 1 643 ? 15.867 0.403 9.469 1 30.44 643 LEU B CA 1
ATOM 10405 C C . LEU B 1 643 ? 14.359 0.645 9.391 1 30.44 643 LEU B C 1
ATOM 10407 O O . LEU B 1 643 ? 13.703 0.177 8.461 1 30.44 643 LEU B O 1
ATOM 10411 N N . ASP B 1 644 ? 13.789 0.78 10.547 1 31.78 644 ASP B N 1
ATOM 10412 C CA . ASP B 1 644 ? 12.328 0.79 10.656 1 31.78 644 ASP B CA 1
ATOM 10413 C C . ASP B 1 644 ? 11.781 2.213 10.555 1 31.78 644 ASP B C 1
ATOM 10415 O O . ASP B 1 644 ? 11.18 2.719 11.5 1 31.78 644 ASP B O 1
ATOM 10419 N N . SER B 1 645 ? 12.609 3.139 10.094 1 31.25 645 SER B N 1
ATOM 10420 C CA . SER B 1 645 ? 12.133 4.52 10.102 1 31.25 645 SER B CA 1
ATOM 10421 C C . SER B 1 645 ? 10.781 4.645 9.414 1 31.25 645 SER B C 1
ATOM 10423 O O . SER B 1 645 ? 10.492 3.922 8.461 1 31.25 645 SER B O 1
ATOM 10425 N N . ILE B 1 646 ? 9.859 5.027 10.125 1 31.55 646 ILE B N 1
ATOM 10426 C CA . ILE B 1 646 ? 8.57 5.34 9.523 1 31.55 646 ILE B CA 1
ATOM 10427 C C . ILE B 1 646 ? 8.781 6.062 8.195 1 31.55 646 ILE B C 1
ATOM 10429 O O . ILE B 1 646 ? 9.461 7.086 8.141 1 31.55 646 ILE B O 1
ATOM 10433 N N . PRO B 1 647 ? 8.922 5.297 7.156 1 30.61 647 PRO B N 1
ATOM 10434 C CA . PRO B 1 647 ? 9.086 6.035 5.902 1 30.61 647 PRO B CA 1
ATOM 10435 C C . PRO B 1 647 ? 8.516 7.449 5.969 1 30.61 647 PRO B C 1
ATOM 10437 O O . PRO B 1 647 ? 7.629 7.723 6.781 1 30.61 647 PRO B O 1
ATOM 10440 N N . ASP B 1 648 ? 9.297 8.422 5.469 1 31.53 648 ASP B N 1
ATOM 10441 C CA . ASP B 1 648 ? 8.789 9.758 5.18 1 31.53 648 ASP B CA 1
ATOM 10442 C C . ASP B 1 648 ? 7.273 9.75 5.031 1 31.53 648 ASP B C 1
ATOM 10444 O O . ASP B 1 648 ? 6.664 8.688 4.883 1 31.53 648 ASP B O 1
ATOM 10448 N N . GLN B 1 649 ? 6.652 11.047 4.879 1 31.38 649 GLN B N 1
ATOM 10449 C CA . GLN B 1 649 ? 5.246 11.273 4.566 1 31.38 649 GLN B CA 1
ATOM 10450 C C . GLN B 1 649 ? 4.711 10.195 3.627 1 31.38 649 GLN B C 1
ATOM 10452 O O . GLN B 1 649 ? 5.152 10.094 2.479 1 31.38 649 GLN B O 1
ATOM 10457 N N . LEU B 1 650 ? 4.652 9.102 4.109 1 31.81 650 LEU B N 1
ATOM 10458 C CA . LEU B 1 650 ? 3.887 8.125 3.338 1 31.81 650 LEU B CA 1
ATOM 10459 C C . LEU B 1 650 ? 2.916 8.82 2.391 1 31.81 650 LEU B C 1
ATOM 10461 O O . LEU B 1 650 ? 2.055 9.586 2.828 1 31.81 650 LEU B O 1
ATOM 10465 N N . ASP B 1 651 ? 3.412 9.195 1.334 1 30.39 651 ASP B N 1
ATOM 10466 C CA . ASP B 1 651 ? 2.643 9.766 0.234 1 30.39 651 ASP B CA 1
ATOM 10467 C C . ASP B 1 651 ? 1.282 9.086 0.101 1 30.39 651 ASP B C 1
ATOM 10469 O O . ASP B 1 651 ? 1.197 7.938 -0.336 1 30.39 651 ASP B O 1
ATOM 10473 N N . VAL B 1 652 ? 0.577 9.164 1.121 1 31.73 652 VAL B N 1
ATOM 10474 C CA . VAL B 1 652 ? -0.826 8.875 0.84 1 31.73 652 VAL B CA 1
ATOM 10475 C C . VAL B 1 652 ? -1.197 9.414 -0.54 1 31.73 652 VAL B C 1
ATOM 10477 O O . VAL B 1 652 ? -1.173 10.625 -0.769 1 31.73 652 VAL B O 1
ATOM 10480 N N . GLN B 1 653 ? -0.792 8.945 -1.509 1 30.59 653 GLN B N 1
ATOM 10481 C CA . GLN B 1 653 ? -1.445 9.32 -2.758 1 30.59 653 GLN B CA 1
ATOM 10482 C C . GLN B 1 653 ? -2.953 9.469 -2.57 1 30.59 653 GLN B C 1
ATOM 10484 O O . GLN B 1 653 ? -3.691 8.484 -2.666 1 30.59 653 GLN B O 1
ATOM 10489 N N . TYR B 1 654 ? -3.342 10.156 -1.589 1 31.61 654 TYR B N 1
ATOM 10490 C CA . TYR B 1 654 ? -4.777 10.391 -1.477 1 31.61 654 TYR B CA 1
ATOM 10491 C C . TYR B 1 654 ? -5.316 11.094 -2.715 1 31.61 654 TYR B C 1
ATOM 10493 O O . TYR B 1 654 ? -4.699 12.039 -3.215 1 31.61 654 TYR B O 1
ATOM 10501 N N . ALA B 1 655 ? -6.031 10.492 -3.506 1 31.91 655 ALA B N 1
ATOM 10502 C CA . ALA B 1 655 ? -6.895 11.266 -4.398 1 31.91 655 ALA B CA 1
ATOM 10503 C C . ALA B 1 655 ? -7.637 12.359 -3.635 1 31.91 655 ALA B C 1
ATOM 10505 O O . ALA B 1 655 ? -8.523 12.07 -2.83 1 31.91 655 ALA B O 1
ATOM 10506 N N . ASP B 1 656 ? -6.969 13.328 -3.135 1 31.08 656 ASP B N 1
ATOM 10507 C CA . ASP B 1 656 ? -7.676 14.508 -2.637 1 31.08 656 ASP B CA 1
ATOM 10508 C C . ASP B 1 656 ? -8.688 15.016 -3.66 1 31.08 656 ASP B C 1
ATOM 10510 O O . ASP B 1 656 ? -8.312 15.398 -4.77 1 31.08 656 ASP B O 1
ATOM 10514 N N . SER B 1 657 ? -9.711 14.539 -3.646 1 33.5 657 SER B N 1
ATOM 10515 C CA . SER B 1 657 ? -10.805 14.977 -4.504 1 33.5 657 SER B CA 1
ATOM 10516 C C . SER B 1 657 ? -11.039 16.484 -4.371 1 33.5 657 SER B C 1
ATOM 10518 O O . SER B 1 657 ? -11.836 17.062 -5.121 1 33.5 657 SER B O 1
ATOM 10520 N N . GLU B 1 658 ? -10.734 17.141 -3.299 1 31.39 658 GLU B N 1
ATOM 10521 C CA . GLU B 1 658 ? -11.258 18.5 -3.279 1 31.39 658 GLU B CA 1
ATOM 10522 C C . GLU B 1 658 ? -10.336 19.453 -4.035 1 31.39 658 GLU B C 1
ATOM 10524 O O . GLU B 1 658 ? -9.18 19.641 -3.652 1 31.39 658 GLU B O 1
ATOM 10529 N N . ASP B 1 659 ? -10.352 19.469 -5.211 1 32.31 659 ASP B N 1
ATOM 10530 C CA . ASP B 1 659 ? -9.656 20.453 -6.031 1 32.31 659 ASP B CA 1
ATOM 10531 C C . ASP B 1 659 ? -9.812 21.859 -5.457 1 32.31 659 ASP B C 1
ATOM 10533 O O . ASP B 1 659 ? -10.938 22.328 -5.25 1 32.31 659 ASP B O 1
ATOM 10537 N N . ASP B 1 660 ? -8.938 22.344 -4.766 1 33.38 660 ASP B N 1
ATOM 10538 C CA . ASP B 1 660 ? -8.742 23.734 -4.395 1 33.38 660 ASP B CA 1
ATOM 10539 C C . ASP B 1 660 ? -8.672 24.625 -5.633 1 33.38 660 ASP B C 1
ATOM 10541 O O . ASP B 1 660 ? -7.598 25.109 -6 1 33.38 660 ASP B O 1
ATOM 10545 N N . ASP B 1 661 ? -9.188 24.328 -6.68 1 29.31 661 ASP B N 1
ATOM 10546 C CA . ASP B 1 661 ? -9.008 25.297 -7.746 1 29.31 661 ASP B CA 1
ATOM 10547 C C . ASP B 1 661 ? -9.57 26.672 -7.344 1 29.31 661 ASP B C 1
ATOM 10549 O O . ASP B 1 661 ? -10.625 26.75 -6.707 1 29.31 661 ASP B O 1
ATOM 10553 N N . LEU B 1 662 ? -8.719 27.781 -7.438 1 30.02 662 LEU B N 1
ATOM 10554 C CA . LEU B 1 662 ? -9.211 29.156 -7.418 1 30.02 662 LEU B CA 1
ATOM 10555 C C . LEU B 1 662 ? -10.406 29.312 -8.352 1 30.02 662 LEU B C 1
ATOM 10557 O O . LEU B 1 662 ? -10.414 28.781 -9.461 1 30.02 662 LEU B O 1
#

Secondary structure (DSSP, 8-state):
-----HHHHHHHHHHHHHTTS--TTS--GGGTEEE-SSSEEEETTT--EEES-HHHHHHHHHSTTSTT--HHHHHHHHHHHHHHHTTS------------------------------------HHHHHHHHHHHHHHHHHH---THHHHSHHHHHHHHHH-HHHHTTPPPHHHIIIIIHHHHHHHHHHHHHHHHHHSS-EEEEEEEEE-TT--EEEEEEEE-TTSPPEEEEEEE-TTS---HHHHHHHHHHHHHHH-GGGEEEEEE---HHHHHHHHHHHHH-TTSEEEE-HHHHHHHHHHHHHTSHHHHHHHHHHHHHHHHHHH-HHHHHHHHHHHHHHT------PPPSS-TTHHHHHHHHHHHTHHHHHHHHSGGGHHHHTT-S-HHHHHHHHHHHT-HHHHHHHHHHHHHHHHHHHHHHHHTSTT--THHHHHHHHHHIIIIISTTSTTTTSHHHHHHHHHHHHHHHHH--HHHHHHHHTS-GGG-----HHHHHHHHHHHHHHHHHH--SHHHHHHHHHHHHHHHHHHHS---HHHHHHTTS-HHHHIIIIIHHH-TTTHHHHHHHHTS-S-SHHHHHHHHHHHHHS-GGGTTS-HHHHHHHHHHHHHHHHHHTTT---SS-GGGTT--TT-----TT---SS-------------/-----HHHHHHHHHHHHHTTS--TTS--GGGTEEE-SSSEEEETTT--EEES-HHHHHHHHHSTTSTT--HHHHHHHHHHHHHHHTTS---------------------------------PPPHHHHHHHHHHHHHHHHHH---THHHHSHHHHHHHHHH-HHHHTTPPPHHHIIIIIHHHHHHHHHHHHHHHHHHSS-EEEEEEEEE-TT--EEEEEEEE-TTSPPEEEEEEE-TTS---HHHHHHHHHHHHHHH-GGGEEEEEE---HHHHHHHHHHHHH-TT-EEEE-HHHHHHHHHHHHHTSHHHHHHHHHHHHHHHHHHH-HHHHHHHHHHHHHHT------PPPSS-THHHHHHHHHHHHTHHHHHHHHSGGGHHHHTT-S-HHHHHHHHHHHT-HHHHHHHHHHHHHHHHHHHHHHHHTSTT--THHHHHHHHHHIIIIISTTSTTTTSHHHHHHHHHHHHHHHHH--HHHHHHHHTS-GGG-----HHHHHHHHHHHHHHHHHH--SHHHHHHHHHHHHHHHHHHHS---HHHHHHTTS-HHHHIIIIIHHH-TTTHHHHHHHHTS-S-SHHHHHHHHHHHHHS-GGGTTS-HHHHHHHHHHHHHHHHHHTTT---SS-GGGTT--TT-----TT---SS-------------

pLDDT: mean 77.28, std 22.91, range [18.86, 97.38]

Foldseek 3Di:
DPPDDPVLVVVVVVVVVVVVCPVVVDDDLVVQFPDPDDFWGQGPQQRDTFGSDSVRVLVCLLDPNRPRDDPVSNVSSVCSVVVVVVVVPPPPPDPPVPCPPPPPPVPPPPVPCPDPPDDPLAADPVRLVVVQLVVLLVCLQPLDQLCVCVDPVNLVVCCVVGVNNSVVHDHSVCSLPVSLVVLLVVLLVVVLVVLLPAQAKEWFKDWFADPVRWIKMWIWIFGPPFAIATNFMDTCRVHDLALVNVLVVVVVVCVSNDVLRYQEYEYALFPRVVSSQVVNCVVPVNYYYFYFLLVLLQVLLVLLCPPPLNVVLLVLLVLLLCLQVVAPLSVVQLVVLCVVVVPQDHADRADPNGSLVVLVNLVSCLVSLVSLQVCLDPVVCVVVVPDPPVVSSVSSNCQSPDPVSSVSSVVSNVLSVLSSVLSLQQLDSQDWLLSSVQSLVVQCCALADPPHPCYPHPSSVSSNVSSVVSCVSGDDLLNLLLNLLQQPVVHDDDDPVSNVVSLVVVLVSLCSSPVDVVLSVLLNVLSVVVNVCRVCVPDPVSVVLSVDGSLVSLVSPVCVSRVSNSVVNNSSRNDRNRSSSNVVLVVLLPVSCDPVNVPDDPVSSRSSSSCNVCVCVVVPVPDNPDLPPVSVCCPCDDSDPDPVNPPDPPPPVGPPVSPSDD/DPPPDPVLVVVVVVVVVVVVCPVVVDDDLVVQFDPPDDFWGQGPQQRDTFGSDSVRVLVCLLDPNRPRDDPVNNVSSVVSVVVVVVVPPPPPPDPPPPPPDPPPDPPPPCPPCPDCPDPPLAADPVRLVVVQLVVLLVCLQPLDQLCVCVDPVNLVVCCVVGVNNSVVHDHSVCSLPVSLVVLLVVLLVVVLVVLLPAQAKEWFKDWFADPVRWIKMWIWIFGPPFAIATNFMDTCRVHDLALVNVLVVVVVVCVSNDVLRYQEYEYALFPRVVSSQVVNCVVPVNYYYFYFLLVLLQVLLVLLCPPVLNVVLLVLLVLQLCVQVVAPLSVVQLVVLCVVVVPQDHADRADPNGSLVVLVNLVSCLVSLVSLQVCLDPVVCVVVVPDPPVVSSVSSNVQSPDPVSSVSSVVSNVLSVLSSVLSLQQLDSQDWLLSSVQSLVVQCCALADPPHPCYPHPSSVSSNVSSVVSCVSGDDLLNLLLNLQQQPVPHDDDDPVSVVVSLVVVLVSLCSSPVDPVLSVLLNVLSVVVNVCRVCVDDPVSVVLSVDTSLVSLVSPVCVSRVSNSVVNNSSRNDRNRSSSNVVLVVLLPVSCDPVNVPDDPVSSRSSSSCNVCVCSVVVVPDNPDVPPVSVCCPCDDSDPDPVNPPDPPPPVGPPVSPSDD

Solvent-accessible surface area (backbone atoms only — not comparable to full-atom values): 72457 Å² total; per-residue (Å²): 127,85,66,74,58,70,68,56,53,53,49,46,52,47,43,60,60,46,61,63,52,37,64,67,88,62,59,66,62,68,79,47,24,44,86,77,55,99,59,33,16,24,28,70,67,53,62,44,84,37,53,75,41,69,70,51,45,37,52,39,50,51,35,87,77,39,48,80,60,49,69,65,60,30,49,50,31,39,42,44,48,33,58,59,33,49,71,66,55,70,78,78,69,76,79,74,72,77,65,75,74,72,75,72,74,72,72,75,75,74,69,72,73,77,67,79,88,64,93,63,68,72,68,51,71,67,56,46,50,50,47,46,52,32,49,42,45,32,34,40,65,68,57,53,63,55,61,55,58,64,26,67,46,43,44,52,38,36,38,73,55,35,55,49,44,49,83,69,52,69,45,33,65,48,39,69,41,60,51,42,52,51,53,35,53,54,50,49,51,52,52,53,48,54,58,59,69,40,76,46,33,30,38,22,35,45,74,47,63,49,97,85,54,45,33,34,36,42,42,25,40,38,35,88,96,51,75,66,35,66,71,52,72,44,80,45,28,74,46,82,80,40,25,64,54,53,30,49,59,52,46,51,56,37,59,71,68,35,58,90,30,35,44,29,38,27,21,60,74,34,69,46,46,53,49,14,36,53,54,47,30,69,76,38,70,79,36,43,63,46,47,19,44,33,58,48,45,36,50,50,46,46,56,56,46,61,37,66,76,47,34,52,50,51,51,52,48,50,54,47,49,48,54,38,66,71,31,46,54,49,41,37,50,49,51,52,41,23,60,75,68,67,46,84,71,67,78,56,80,54,47,92,86,46,41,52,35,44,36,51,26,41,50,34,45,59,73,38,42,65,49,48,37,50,56,56,33,76,88,32,39,81,59,57,66,71,46,82,59,55,66,60,54,50,49,42,37,52,54,53,68,30,64,66,53,54,52,52,47,50,51,50,33,61,64,36,45,60,56,40,54,47,34,61,52,27,47,39,88,83,25,42,26,30,52,54,51,48,50,52,52,49,45,46,55,55,45,44,29,81,85,16,95,33,43,89,37,75,65,14,54,52,49,39,50,51,52,51,53,53,45,68,69,58,67,45,71,60,32,46,43,20,43,68,64,28,43,66,79,73,52,74,90,68,58,68,67,58,52,53,52,34,52,52,50,49,61,62,44,42,50,72,74,33,80,48,66,69,56,26,53,50,24,51,50,38,50,53,50,50,53,48,47,66,72,57,66,71,53,74,64,55,55,60,50,32,68,41,54,47,51,57,26,27,71,67,50,32,34,76,78,26,61,67,41,18,61,55,46,41,49,40,35,63,31,68,24,34,30,42,70,32,52,50,50,52,53,48,45,53,67,61,50,28,75,47,33,62,61,50,51,69,68,62,47,49,45,44,47,40,38,38,66,41,43,53,64,70,52,38,75,76,72,76,55,73,74,55,72,60,67,75,72,48,44,96,76,63,79,76,76,55,51,73,43,70,44,66,83,70,73,64,80,61,83,67,73,75,73,66,71,129,128,84,67,73,58,69,68,56,53,52,49,46,52,47,43,61,60,45,63,62,54,37,64,66,88,62,58,65,62,68,80,47,26,43,83,76,55,99,60,32,16,25,28,70,65,53,61,44,83,38,53,74,41,69,69,51,44,37,52,40,50,51,36,87,77,39,48,79,59,49,71,66,60,30,48,51,32,39,44,44,48,34,60,60,32,54,69,67,53,74,74,78,69,78,79,71,71,80,68,77,75,75,73,74,75,72,73,76,70,75,71,71,73,78,69,79,87,69,90,63,69,72,68,52,70,67,56,47,49,51,47,46,52,32,51,44,44,32,34,38,64,67,58,51,65,54,61,55,58,63,23,63,46,44,44,52,38,37,39,72,55,34,55,50,45,49,83,71,53,68,45,32,64,46,39,69,42,61,52,42,53,51,52,34,54,54,50,50,52,50,51,51,48,55,58,60,68,40,76,47,34,31,39,22,36,44,75,47,64,49,98,85,54,45,32,34,35,40,42,24,40,37,34,88,96,51,74,69,34,66,72,50,71,44,79,45,27,75,46,83,79,40,25,64,54,53,31,49,58,53,46,52,54,36,60,71,68,36,58,90,30,36,44,30,38,27,23,61,74,35,69,44,46,52,50,14,36,52,54,48,30,69,76,38,71,79,35,44,65,45,46,19,45,33,58,50,47,33,50,48,46,46,57,54,47,60,38,65,75,47,34,52,51,49,50,51,47,50,53,45,49,49,55,37,66,72,32,44,55,48,41,38,49,49,50,51,40,23,58,75,68,68,47,84,70,67,79,56,81,55,47,92,86,44,39,54,35,45,37,52,24,42,49,36,45,58,73,37,41,65,50,49,36,49,56,54,32,78,89,32,38,82,60,58,68,71,46,82,61,56,64,60,52,52,50,43,37,52,55,53,69,30,63,66,54,55,52,51,46,50,52,51,33,60,64,36,44,60,57,40,54,47,33,61,52,28,49,39,91,83,24,42,25,32,52,55,51,48,50,53,52,49,44,47,55,55,45,45,29,81,86,15,96,34,42,88,37,74,65,14,55,51,48,40,50,50,52,53,53,52,45,68,70,58,66,48,70,59,33,44,44,20,44,68,64,26,44,66,80,75,53,72,89,69,60,68,68,58,51,53,52,35,52,52,50,47,60,62,45,42,49,74,76,33,79,48,66,68,57,28,52,50,24,51,50,37,50,54,48,50,54,50,49,65,70,54,68,72,54,76,65,55,55,60,52,30,67,41,55,48,53,55,27,28,70,66,50,33,33,75,77,28,60,68,41,18,61,57,47,43,48,42,34,64,31,67,24,33,30,42,69,32,52,49,51,51,54,48,43,50,67,60,51,28,74,46,33,63,62,51,52,68,68,60,49,49,45,43,46,40,40,38,65,42,43,55,63,68,50,37,73,76,69,77,56,75,75,56,72,61,68,73,73,47,44,97,75,63,77,76,76,56,50,75,40,70,44,65,83,68,73,66,78,60,82,69,74,75,71,65,70,131

InterPro domains:
  IPR007021 Domain of unknown function DUF659 [PF04937] (170-316)
  IPR008906 HAT, C-terminal dimerisation domain [PF05699] (546-610)
  IPR012337 Ribonuclease H-like superfamily [SSF53098] (196-614)
  IPR052035 Zinc finger BED domain-containing [PTHR46481] (90-612)

Sequence (1324 aa):
MVSPPSSFINAIDSMLSARRTPDPLQFDINSYLSKSGVKKGKCRVCRRDVPWVRERVISHKVSNNCEGISENEKGLFMDLKHLRAGRVVVSVGTKRATTHVCPASPHKKRLFLQTTANFLDAISKADAAHIDAAIADLVFRTGISFRVIDSEAMKKVIRLLRPSYVEIMPSARSIAGKHLNSTYNKLLSRVREAIRSAKWFSIVSDGWSNDSNEHIVNYVVIVPGFKPFFLKSVSTGGVVQTSKKKAAGILEVIEEFGPDRCLSVVTDNAPNMRGAWAIIEKKYPTIFANGCGAHVLNLLIKDVCKIPEFAAVLADLNVLVKFVNDHKLVVAEFKRLRDVLTIQKGLTLPCPTRWYTHFNACENLYKAKLAVRNLAEPGCDHILKEIQNKDAVNTLRRIANSGAFWRKLLQLKRLLSFPSKQIGKLEKDGGDLFQVYYCFIRLKDTWVTKESLWHGDDIGNRLKDIVLKRWCFVHTFSMGCAYLLTPKSQTMTWDATDKMDTTEQLRDYIPLFYTDPNLEKTCNDELSAYILLELNSPSDLYEKYTKLPGLEYWVHCGRMMFPLLAPIAIKVLSVPTSSAAAERVWSVYSFLWSKRRNRMNAVTMEKLAFNYINSSLLDSVDTYDYFGEELDDIDLFDDTNDLDSIPDQLDVQYADSEDDDLMVSPPSSFINAIDSMLSARRTPDPLQFDINSYLSKSGVKKGKCRVCRRDVPWVRERVISHKVSNNCEGISENEKGLFMDLKHLRAGRVVVSVGTKRATTHVCPASPHKKRLFLQTTANFLDAISKADAAHIDAAIADLVFRTGISFRVIDSEAMKKVIRLLRPSYVEIMPSARSIAGKHLNSTYNKLLSRVREAIRSAKWFSIVSDGWSNDSNEHIVNYVVIVPGFKPFFLKSVSTGGVVQTSKKKAAGILEVIEEFGPDRCLSVVTDNAPNMRGAWAIIEKKYPTIFANGCGAHVLNLLIKDVCKIPEFAAVLADLNVLVKFVNDHKLVVAEFKRLRDVLTIQKGLTLPCPTRWYTHFNACENLYKAKLAVRNLAEPGCDHILKEIQNKDAVNTLRRIANSGAFWRKLLQLKRLLSFPSKQIGKLEKDGGDLFQVYYCFIRLKDTWVTKESLWHGDDIGNRLKDIVLKRWCFVHTFSMGCAYLLTPKSQTMTWDATDKMDTTEQLRDYIPLFYTDPNLEKTCNDELSAYILLELNSPSDLYEKYTKLPGLEYWVHCGRMMFPLLAPIAIKVLSVPTSSAAAERVWSVYSFLWSKRRNRMNAVTMEKLAFNYINSSLLDSVDTYDYFGEELDDIDLFDDTNDLDSIPDQLDVQYADSEDDDL

Radius of gyration: 38.01 Å; Cα contacts (8 Å, |Δi|>4): 1633; chains: 2; bounding box: 74×119×113 Å

Organism: Phytophthora infestans (NCBI:txid4787)

Nearest PDB structures (foldseek):
  4d1q-assembly1_A-2  TM=6.217E-01  e=6.162E-15  Musca domestica
  4d1q-assembly1_B  TM=6.070E-01  e=8.731E-15  Musca domestica
  3k9j-assembly3_B  TM=3.698E-01  e=1.073E-02  Homo sapiens
  4mdb-assembly1_A  TM=3.359E-01  e=7.960E-02  Drosophila mauritiana
  9f7i-assembly1_A  TM=2.025E-01  e=6.772E+00  Borreliella burgdorferi B31